Protein AF-A0A7F8QPF3-F1 (afdb_monomer)

InterPro domains:
  IPR002474 Carbamoyl-phosphate synthase small subunit, N-terminal domain [PF00988] (12-116)
  IPR002474 Carbamoyl-phosphate synthase small subunit, N-terminal domain [SM01097] (1-117)
  IPR005479 Carbamoyl phosphate synthase, ATP-binding domain [PF02786] (479-596)
  IPR005479 Carbamoyl phosphate synthase, ATP-binding domain [PF02786] (826-1028)
  IPR005479 Carbamoyl phosphate synthase, ATP-binding domain [PS00866] (515-529)
  IPR005479 Carbamoyl phosphate synthase, ATP-binding domain [PS00866] (862-876)
  IPR005479 Carbamoyl phosphate synthase, ATP-binding domain [PS00867] (991-998)
  IPR005480 Carbamoyl-phosphate synthetase, large subunit oligomerisation domain [SM01096] (619-700)
  IPR005483 Carbamoyl phosphate synthase, CPSase domain [PR00098] (367-381)
  IPR005483 Carbamoyl phosphate synthase, CPSase domain [PR00098] (396-406)
  IPR005483 Carbamoyl phosphate synthase, CPSase domain [PR00098] (519-531)
  IPR005483 Carbamoyl phosphate synthase, CPSase domain [PR00098] (553-572)
  IPR005483 Carbamoyl phosphate synthase, CPSase domain [PR00098] (588-605)
  IPR006274 Carbamoyl-phosphate synthase, small subunit [TIGR01368] (13-333)
  IPR011607 Methylglyoxal synthase-like domain [PF02142] (1113-1203)
  IPR011607 Methylglyoxal synthase-like domain [PS51855] (1093-1238)
  IPR011607 Methylglyoxal synthase-like domain [SM00851] (1111-1203)
  IPR011761 ATP-grasp fold [PS50975] (484-670)
  IPR011761 ATP-grasp fold [PS50975] (831-1022)
  IPR013815 ATP-grasp fold, subdomain 1 [G3DSA:3.30.1490.20] (492-559)

Solvent-accessible surface area (backbone atoms only — not comparable to full-atom values): 65442 Å² total; per-residue (Å²): 122,80,68,68,74,61,66,82,52,54,67,54,55,65,21,51,40,11,31,41,36,35,53,71,34,71,47,70,38,78,64,53,73,40,33,50,37,27,27,56,59,85,80,45,58,41,99,71,71,42,48,60,74,39,20,37,98,49,79,24,40,55,22,42,40,24,33,37,67,41,81,69,54,55,30,92,65,38,71,48,41,39,70,56,52,32,58,76,71,70,36,54,69,53,60,74,43,44,38,57,61,51,37,55,65,43,43,76,56,48,72,77,82,79,82,91,71,54,92,97,50,88,77,82,86,73,73,56,62,82,42,58,41,29,68,72,59,17,51,88,56,78,44,75,34,44,80,88,36,86,37,39,28,39,32,37,21,27,19,52,47,45,50,52,56,52,56,43,35,75,72,38,21,18,34,38,37,30,23,46,71,58,85,62,77,82,57,90,56,47,30,42,36,29,30,23,32,24,54,50,67,84,65,45,52,66,33,31,53,46,52,24,54,45,72,77,41,93,70,70,58,23,34,45,18,29,24,46,17,22,45,38,51,38,46,33,67,62,26,50,73,47,75,32,44,59,55,55,70,44,51,73,46,45,33,30,32,70,87,75,70,45,56,44,50,28,14,33,61,42,50,61,42,40,50,82,68,60,40,90,64,45,43,76,39,24,29,29,69,86,80,65,46,48,31,19,35,30,35,73,62,48,37,36,37,22,26,42,40,41,47,57,34,64,48,52,46,71,78,43,42,63,57,57,57,29,52,53,47,43,46,74,70,40,92,83,44,33,60,80,80,53,50,88,73,76,91,43,72,63,70,85,81,89,65,60,29,35,38,36,33,32,48,37,34,27,31,83,75,44,56,48,53,27,39,37,47,39,18,50,52,32,30,56,34,47,77,70,71,28,42,37,36,34,38,36,15,20,48,34,40,60,42,71,39,96,72,67,68,39,27,46,81,40,69,34,37,43,36,79,37,56,69,51,50,51,53,48,44,70,73,68,61,33,41,25,34,40,31,86,36,1,52,63,50,17,34,55,28,47,48,51,31,51,75,71,41,50,33,68,75,65,57,36,39,70,57,80,80,47,64,68,58,49,49,32,67,35,34,58,52,49,32,51,53,57,36,51,77,74,70,51,88,75,70,64,64,41,62,31,73,46,67,70,52,44,52,53,45,41,69,73,68,40,72,44,25,29,36,38,39,27,79,59,62,69,63,51,54,37,50,79,18,72,46,71,69,50,40,52,56,42,44,58,43,22,56,43,79,24,74,38,36,31,43,27,48,58,61,67,31,35,78,40,75,48,73,44,72,50,71,55,64,52,67,37,70,48,77,81,46,57,41,34,43,72,61,30,32,86,62,60,77,96,80,50,63,72,39,85,62,88,83,48,68,85,40,60,90,68,59,58,50,70,64,37,48,52,48,48,50,51,50,53,45,52,54,55,33,70,74,35,56,74,90,66,70,48,71,66,61,54,50,54,40,41,54,75,66,55,49,46,57,61,52,6,65,50,42,76,46,52,42,69,58,36,46,50,56,37,51,74,70,68,57,67,68,26,48,40,67,67,51,95,48,75,46,72,51,87,62,94,65,44,32,32,38,76,36,49,79,52,85,61,59,72,70,85,59,83,73,35,21,42,31,39,36,34,48,47,68,72,48,67,77,44,48,58,29,23,39,32,34,29,38,40,33,44,47,43,38,47,77,71,73,43,50,33,32,35,41,32,60,34,91,41,39,59,60,70,35,50,88,64,45,65,30,27,31,61,34,68,94,42,74,70,51,46,51,54,50,41,62,65,35,51,42,73,26,35,40,31,45,34,3,44,65,64,35,46,72,39,36,52,65,42,46,77,69,73,47,52,70,45,37,45,51,41,72,35,46,53,43,44,67,36,64,68,55,32,49,54,52,30,58,74,70,71,40,53,54,60,62,67,48,78,31,90,46,70,65,56,46,53,53,50,41,68,74,72,38,71,37,30,32,39,34,60,66,98,64,72,49,33,64,77,25,42,81,30,72,48,73,69,50,44,56,55,52,51,60,54,41,47,72,76,38,82,90,54,57,38,34,38,32,50,51,62,81,87,16,39,30,35,41,37,45,35,23,21,51,84,11,39,58,46,33,50,48,57,31,25,39,59,43,51,51,64,50,19,77,67,52,35,32,37,28,38,54,60,85,84,75,42,69,69,26,51,53,50,52,55,51,44,52,45,52,51,25,44,77,47,44,24,16,19,38,26,30,41,36,31,40,37,48,76,65,48,57,24,48,74,53,57,44,79,20,49,52,74,56,50,40,49,53,16,66,72,71,73,46,61,56,42,44,54,16,45,34,42,30,74,69,50,91,75,82,59,83,89,35,24,18,87,91,52,66,76,70,68,83,78,39,23,39,26,36,33,47,15,68,41,60,76,76,43,74,92,53,70,81,64,89,36,40,34,49,71,27,53,31,38,24,27,17,42,18,76,37,65,45,58,4,47,53,44,21,43,41,31,63,68,44,60,85,66,87,50,15,38,35,47,44,69,35,80,87,47,49,85,75,42,49,66,50,53,45,51,40,42,74,76,65,41,46,38,30,15,42,50,79,53,10,53,52,33,42,74,68,77,34,76,40,45,51,28,40,53,77,90,46,63,79,77,49,84,89,41,48,52,58,70,56,35,40,73,75,59,53,34,40,33,38,38,44,37,78,55,97,85,44,84,59,54,67,47,52,44,51,53,49,41,49,30,47,48,51,67,33,36,75,43,58,48,69,51,55,48,45,51,48,51,56,17,53,73,74,44,82,72,78,81,87,64,26,60,62,61,61,51,53,62,55,55,68,73,75,108

Sequence (1238 aa):
MSQFKLKAESDPYPEALTDPAYKGQILTMANPIIGNGGAPDTAALDELGLSKYLESDGIKVAGLLVLNYSNDYHHWLATKSLGQWLQEEKVPAIYGVDTRMLTKIIRDKGTMLGKIEFEGQSVGFMDPNKQNLIAEVSTKDVKVYGKGNPTKVVAVDCGIKNNVIRLLVKRGAEVHLVPWNHDFTKMEYDGLLIAGGPGNPALAQPLIQNVKKVLESDRKEPLFGISTGNLITGLAAGAKTYKMSMPNRGQNQPVLNITNRQAFITAQNHGYALDSTLPAGWKPLFVNVNDQTNEGIMHESKPFFGVQFHPEVSPGPTDTEYLFDSFFSLIKKGKGTTITSVLPKPALVASRVEVSKVLILGSGGLSIGQAGEFDYSGSQAVKAMKEENVKTVLMNPNIASVQTNEVGLKQADTVYFLPITPQFVTEVIKAERPDGLILGMGGQTALNCGVELFKRGVLKEYGVKVLGTSVESIMATEDRQLFSDKLNEINEKIAPSFAVESIEDALKAADTIGYPVMIRSAYALGGLGSGICPTKEILLDLSTKAFAMTNQILVERSVTGWKEIEYEVVRDADDNCVTVCNMENVDAMGVHTGDLNMLKIENKESSVFLKFNSSLVLIVSVLNLNLSFSLNPSESITEETLKKSKEIGFSDKQISKCLGLTEAQTRELRLKKNIHPWVKQIDTLAAEYPSVTNYLYVTYNGQEHDINFDDHGMMVLGCGPYHIGSSVEFDWCAVSSIRTLRQLGKKTVVVNCNPETVSTDFDECDKLYFEELSLERILDIYHQEACGGCIISVGGQIPNNLAVPLYKNGVKIMGTSPLQIDRAEDRSIFSAVLDELKVAQAPWKAVNTLNEALEFAKSVGYPCLLRPSYVLSGSAMNVVFSEDEMKKFLEEATRVSQEHPVVLTKFIEGAREVEMDAVGKDGRVISHAMSEHVEDAGVHSGDATLMLPTQTISQGAIEKVKDATRKIAKAFAISGPFNVQFLVKGNDVLVIECNLRASRSFPFVSKTLGVDFIDVATKVMIGESIDEKPLPTLDHPIIPADYVAIKAPMFSWPRLRDADPILRCEMASTGEVACFGEGIHTAFLKAMLSTGFKIPQKGILIGIQQSFRPRFLGVAEQLHNEGFKLFATEATSDWLNANNVPATPVAWPSQEGQNPSLSSIRKLIRDGSIDLVINLPNNNTKFVHDNYVIRRTAVDSGIALLTNFQVTKLFAEAVQKSRNVDSKSLFHYRQFSAGKMA

Nearest PDB structures (foldseek):
  5dou-assembly2_D  TM=9.683E-01  e=0.000E+00  Homo sapiens
  5dou-assembly1_B  TM=9.640E-01  e=0.000E+00  Homo sapiens
  5dou-assembly1_A  TM=9.612E-01  e=0.000E+00  Homo sapiens
  5dou-assembly2_C  TM=9.601E-01  e=0.000E+00  Homo sapiens
  6w2j-assembly2_B  TM=8.922E-01  e=0.000E+00  Homo sapiens

Structure (mmCIF, N/CA/C/O backbone):
data_AF-A0A7F8QPF3-F1
#
_entry.id   AF-A0A7F8QPF3-F1
#
loop_
_atom_site.group_PDB
_atom_site.id
_atom_site.type_symbol
_atom_site.label_atom_id
_atom_site.label_alt_id
_atom_site.label_comp_id
_atom_site.label_asym_id
_atom_site.label_entity_id
_atom_site.label_seq_id
_atom_site.pdbx_PDB_ins_code
_atom_site.Cartn_x
_atom_site.Cartn_y
_atom_site.Cartn_z
_atom_site.occupancy
_atom_site.B_iso_or_equiv
_atom_site.auth_seq_id
_atom_site.auth_comp_id
_atom_site.auth_asym_id
_atom_site.auth_atom_id
_atom_site.pdbx_PDB_model_num
ATOM 1 N N . MET A 1 1 ? -12.556 23.709 21.201 1.00 22.86 1 MET A N 1
ATOM 2 C CA . MET A 1 1 ? -11.641 22.998 20.279 1.00 22.86 1 MET A CA 1
ATOM 3 C C . MET A 1 1 ? -10.213 22.795 20.815 1.00 22.86 1 MET A C 1
ATOM 5 O O . MET A 1 1 ? -9.465 22.060 20.193 1.00 22.86 1 MET A O 1
ATOM 9 N N . SER A 1 2 ? -9.812 23.329 21.981 1.00 19.78 2 SER A N 1
ATOM 10 C CA . SER A 1 2 ? -8.481 23.063 22.579 1.00 19.78 2 SER A CA 1
ATOM 11 C C . SER A 1 2 ? -8.287 21.643 23.144 1.00 19.78 2 SER A C 1
ATOM 13 O O . SER A 1 2 ? -7.151 21.237 23.346 1.00 19.78 2 SER A O 1
ATOM 15 N N . GLN A 1 3 ? -9.364 20.877 23.368 1.00 22.91 3 GLN A N 1
ATOM 16 C CA . GLN A 1 3 ? -9.311 19.501 23.900 1.00 22.91 3 GLN A CA 1
ATOM 17 C C . GLN A 1 3 ? -9.102 18.411 22.834 1.00 22.91 3 GLN A C 1
ATOM 19 O O . GLN A 1 3 ? -8.643 17.330 23.183 1.00 22.91 3 GLN A O 1
ATOM 24 N N . PHE A 1 4 ? -9.380 18.688 21.552 1.00 26.14 4 PHE A N 1
ATOM 25 C CA . PHE A 1 4 ? -9.138 17.729 20.459 1.00 26.14 4 PHE A CA 1
ATOM 26 C C . PHE A 1 4 ? -7.634 17.482 20.244 1.00 26.14 4 PHE A C 1
ATOM 28 O O . PHE A 1 4 ? -7.228 16.416 19.805 1.00 26.14 4 PHE A O 1
ATOM 35 N N . LYS A 1 5 ? -6.802 18.458 20.634 1.00 27.95 5 LYS A N 1
ATOM 36 C CA . LYS A 1 5 ? -5.346 18.438 20.458 1.00 27.95 5 LYS A CA 1
ATOM 37 C C . LYS A 1 5 ? -4.576 17.614 21.487 1.00 27.95 5 LYS A C 1
ATOM 39 O O . LYS A 1 5 ? -3.391 17.452 21.312 1.00 27.95 5 LYS A O 1
ATOM 44 N N . LEU A 1 6 ? -5.201 17.150 22.569 1.00 28.70 6 LEU A N 1
ATOM 45 C CA . LEU A 1 6 ? -4.467 16.486 23.660 1.00 28.70 6 LEU A CA 1
ATOM 46 C C . LEU A 1 6 ? -4.716 14.979 23.747 1.00 28.70 6 LEU A C 1
ATOM 48 O O . LEU A 1 6 ? -3.870 14.265 24.265 1.00 28.70 6 LEU A O 1
ATOM 52 N N . LYS A 1 7 ? -5.867 14.495 23.259 1.00 31.45 7 LYS A N 1
ATOM 53 C CA . LYS A 1 7 ? -6.296 13.093 23.428 1.00 31.45 7 LYS A CA 1
ATOM 54 C C . LYS A 1 7 ? -6.011 12.196 22.229 1.00 31.45 7 LYS A C 1
ATOM 56 O O . LYS A 1 7 ? -5.915 10.991 22.397 1.00 31.45 7 LYS A O 1
ATOM 61 N N . ALA A 1 8 ? -5.846 12.774 21.041 1.00 31.52 8 ALA A N 1
ATOM 62 C CA . ALA A 1 8 ? -5.386 12.030 19.873 1.00 31.52 8 ALA A CA 1
ATOM 63 C C . ALA A 1 8 ? -3.867 11.785 19.908 1.00 31.52 8 ALA A C 1
ATOM 65 O O . ALA A 1 8 ? -3.346 11.188 18.981 1.00 31.52 8 ALA A O 1
ATOM 66 N N . GLU A 1 9 ? -3.133 12.281 20.913 1.00 38.81 9 GLU A N 1
ATOM 67 C CA . GLU A 1 9 ? -1.663 12.302 20.927 1.00 38.81 9 GLU A CA 1
ATOM 68 C C . GLU A 1 9 ? -1.019 11.314 21.922 1.00 38.81 9 GLU A C 1
ATOM 70 O O . GLU A 1 9 ? 0.187 11.107 21.840 1.00 38.81 9 GLU A O 1
ATOM 75 N N . SER A 1 10 ? -1.782 10.645 22.800 1.00 45.41 10 SER A N 1
ATOM 76 C CA . SER A 1 10 ? -1.262 9.682 23.787 1.00 45.41 10 SER A CA 1
ATOM 77 C C . SER A 1 10 ? -1.654 8.232 23.487 1.00 45.41 10 SER A C 1
ATOM 79 O O . SER A 1 10 ? -2.762 7.946 23.043 1.00 45.41 10 SER A O 1
ATOM 81 N N . ASP A 1 11 ? -0.736 7.308 23.780 1.00 60.25 11 ASP A N 1
ATOM 82 C CA . ASP A 1 11 ? -0.966 5.859 23.775 1.00 60.25 11 ASP A CA 1
ATOM 83 C C . ASP A 1 11 ? -2.176 5.558 24.697 1.00 60.25 11 ASP A C 1
ATOM 85 O O . ASP A 1 11 ? -2.124 5.942 25.864 1.00 60.25 11 ASP A O 1
ATOM 89 N N . PRO A 1 12 ? -3.281 4.937 24.234 1.00 77.56 12 PRO A N 1
ATOM 90 C CA . PRO A 1 12 ? -4.592 5.000 24.908 1.00 77.56 12 PRO A CA 1
ATOM 91 C C . PRO A 1 12 ? -4.709 4.156 26.190 1.00 77.56 12 PRO A C 1
ATOM 93 O O . PRO A 1 12 ? -5.790 4.042 26.779 1.00 77.56 12 PRO A O 1
ATOM 96 N N . TYR A 1 13 ? -3.628 3.486 26.605 1.00 91.12 13 TYR A N 1
ATOM 97 C CA . TYR A 1 13 ? -3.664 2.566 27.737 1.00 91.12 13 TYR A CA 1
ATOM 98 C C . TYR A 1 13 ? -3.881 3.239 29.107 1.00 91.12 13 TYR A C 1
ATOM 100 O O . TYR A 1 13 ? -4.554 2.606 29.918 1.00 91.12 13 TYR A O 1
ATOM 108 N N . PRO A 1 14 ? -3.397 4.459 29.438 1.00 95.25 14 PRO A N 1
ATOM 109 C CA . PRO A 1 14 ? -3.640 5.049 30.756 1.00 95.25 14 PRO A CA 1
ATOM 110 C C . PRO A 1 14 ? -5.131 5.256 31.042 1.00 95.25 14 PRO A C 1
ATOM 112 O O . PRO A 1 14 ? -5.623 4.895 32.114 1.00 95.25 14 PRO A O 1
ATOM 115 N N . GLU A 1 15 ? -5.875 5.771 30.067 1.00 95.69 15 GLU A N 1
ATOM 116 C CA . GLU A 1 15 ? -7.322 5.927 30.151 1.00 95.69 15 GLU A CA 1
ATOM 117 C C . GLU A 1 15 ? -8.017 4.562 30.213 1.00 95.69 15 GLU A C 1
ATOM 119 O O . GLU A 1 15 ? -8.868 4.348 31.075 1.00 95.69 15 GLU A O 1
ATOM 124 N N . ALA A 1 16 ? -7.605 3.597 29.380 1.00 95.38 16 ALA A N 1
ATOM 125 C CA . ALA A 1 16 ? -8.190 2.254 29.381 1.00 95.38 16 ALA A CA 1
ATOM 126 C C . ALA A 1 16 ? -8.006 1.520 30.722 1.00 95.38 16 ALA A C 1
ATOM 128 O O . ALA A 1 16 ? -8.950 0.927 31.239 1.00 95.38 16 ALA A O 1
ATOM 129 N N . LEU A 1 17 ? -6.811 1.571 31.320 1.00 97.88 17 LEU A N 1
ATOM 130 C CA . LEU A 1 17 ? -6.507 0.898 32.591 1.00 97.88 17 LEU A CA 1
ATOM 131 C C . LEU A 1 17 ? -7.283 1.485 33.776 1.00 97.88 17 LEU A C 1
ATOM 133 O O . LEU A 1 17 ? -7.451 0.813 34.798 1.00 97.88 17 LEU A O 1
ATOM 137 N N . THR A 1 18 ? -7.754 2.725 33.644 1.00 98.31 18 THR A N 1
ATOM 138 C CA . THR A 1 18 ? -8.523 3.433 34.673 1.00 98.31 18 THR A CA 1
ATOM 139 C C . THR A 1 18 ? -10.030 3.391 34.429 1.00 98.31 18 THR A C 1
ATOM 141 O O . THR A 1 18 ? -10.779 3.962 35.221 1.00 98.31 18 THR A O 1
ATOM 144 N N . ASP A 1 19 ? -10.493 2.659 33.412 1.00 98.44 19 ASP A N 1
ATOM 145 C CA . ASP A 1 19 ? -11.912 2.402 33.169 1.00 98.44 19 ASP A CA 1
ATOM 146 C C . ASP A 1 19 ? -12.504 1.483 34.264 1.00 98.44 19 ASP A C 1
ATOM 148 O O . ASP A 1 19 ? -12.090 0.321 34.399 1.00 98.44 19 ASP A O 1
ATOM 152 N N . PRO A 1 20 ? -13.503 1.949 35.043 1.00 98.50 20 PRO A N 1
ATOM 153 C CA . PRO A 1 20 ? -14.168 1.138 36.062 1.00 98.50 20 PRO A CA 1
ATOM 154 C C . PRO A 1 20 ? -14.768 -0.176 35.544 1.00 98.50 20 PRO A C 1
ATOM 156 O O . PRO A 1 20 ? -14.918 -1.114 36.331 1.00 98.50 20 PRO A O 1
ATOM 159 N N . ALA A 1 21 ? -15.086 -0.282 34.249 1.00 97.81 21 ALA A N 1
ATOM 160 C CA . ALA A 1 21 ? -15.623 -1.496 33.633 1.00 97.81 21 ALA A CA 1
ATOM 161 C C . ALA A 1 21 ? -14.702 -2.721 33.760 1.00 97.81 21 ALA A C 1
ATOM 163 O O . ALA A 1 21 ? -15.180 -3.862 33.769 1.00 97.81 21 ALA A O 1
ATOM 164 N N . TYR A 1 22 ? -13.394 -2.505 33.934 1.00 98.38 22 TYR A N 1
ATOM 165 C CA . TYR A 1 22 ? -12.416 -3.576 34.120 1.00 98.38 22 TYR A CA 1
ATOM 166 C C . TYR A 1 22 ? -12.285 -4.089 35.557 1.00 98.38 22 TYR A C 1
ATOM 168 O O . TYR A 1 22 ? -11.453 -4.964 35.814 1.00 98.38 22 TYR A O 1
ATOM 176 N N . LYS A 1 23 ? -13.097 -3.607 36.507 1.00 98.31 23 LYS A N 1
ATOM 177 C CA . LYS A 1 23 ? -13.033 -4.072 37.898 1.00 98.31 23 LYS A CA 1
ATOM 178 C C . LYS A 1 23 ? -13.084 -5.605 37.977 1.00 98.31 23 LYS A C 1
ATOM 180 O O . LYS A 1 23 ? -14.018 -6.240 37.490 1.00 98.31 23 LYS A O 1
ATOM 185 N N . GLY A 1 24 ? -12.064 -6.193 38.605 1.00 97.06 24 GLY A N 1
ATOM 186 C CA . GLY A 1 24 ? -11.938 -7.643 38.797 1.00 97.06 24 GLY A CA 1
ATOM 187 C C . GLY A 1 24 ? -11.450 -8.428 37.572 1.00 97.06 24 GLY A C 1
ATOM 188 O O . GLY A 1 24 ? -11.395 -9.652 37.636 1.00 97.06 24 GLY A O 1
ATOM 189 N N . GLN A 1 25 ? -11.098 -7.766 36.468 1.00 98.31 25 GLN A N 1
ATOM 190 C CA . GLN A 1 25 ? -10.700 -8.412 35.214 1.00 98.31 25 GLN A CA 1
ATOM 191 C C . GLN A 1 25 ? -9.191 -8.294 34.978 1.00 98.31 25 GLN A C 1
ATOM 193 O O . GLN A 1 25 ? -8.582 -7.276 35.303 1.00 98.31 25 GLN A O 1
ATOM 198 N N . ILE A 1 26 ? -8.597 -9.328 34.383 1.00 98.56 26 ILE A N 1
ATOM 199 C CA . ILE A 1 26 ? -7.229 -9.282 33.855 1.00 98.56 26 ILE A CA 1
ATOM 200 C C . ILE A 1 26 ? -7.329 -8.861 32.389 1.00 98.56 26 ILE A C 1
ATOM 202 O O . ILE A 1 26 ? -7.952 -9.560 31.589 1.00 98.56 26 ILE A O 1
ATOM 206 N N . LEU A 1 27 ? -6.756 -7.709 32.050 1.00 98.31 27 LEU A N 1
ATOM 207 C CA . LEU A 1 27 ? -6.832 -7.145 30.708 1.00 98.31 27 LEU A CA 1
ATOM 208 C C . LEU A 1 27 ? -5.734 -7.727 29.817 1.00 98.31 27 LEU A C 1
ATOM 210 O O . LEU A 1 27 ? -4.558 -7.682 30.169 1.00 98.31 27 LEU A O 1
ATOM 214 N N . THR A 1 28 ? -6.123 -8.240 28.651 1.00 98.31 28 THR A N 1
ATOM 215 C CA . THR A 1 28 ? -5.197 -8.643 27.584 1.00 98.31 28 THR A CA 1
ATOM 216 C C . THR A 1 28 ? -5.176 -7.556 26.520 1.00 98.31 28 THR A C 1
ATOM 218 O O . THR A 1 28 ? -6.223 -7.229 25.966 1.00 98.31 28 THR A O 1
ATOM 221 N N . MET A 1 29 ? -4.005 -6.981 26.250 1.00 96.44 29 MET A N 1
ATOM 222 C CA . MET A 1 29 ? -3.869 -5.913 25.258 1.00 96.44 29 MET A CA 1
ATOM 223 C C . MET A 1 29 ? -3.704 -6.490 23.851 1.00 96.44 29 MET A C 1
ATOM 225 O O . MET A 1 29 ? -2.824 -7.318 23.611 1.00 96.44 29 MET A O 1
ATOM 229 N N . ALA A 1 30 ? -4.526 -6.012 22.915 1.00 91.12 30 ALA A N 1
ATOM 230 C CA . ALA A 1 30 ? -4.392 -6.335 21.495 1.00 91.12 30 ALA A CA 1
ATOM 231 C C . ALA A 1 30 ? -3.168 -5.650 20.863 1.00 91.12 30 ALA A C 1
ATOM 233 O O . ALA A 1 30 ? -2.473 -6.267 20.059 1.00 91.12 30 ALA A O 1
ATOM 234 N N . ASN A 1 31 ? -2.873 -4.398 21.248 1.00 87.25 31 ASN A N 1
ATOM 235 C CA . ASN A 1 31 ? -1.661 -3.708 20.804 1.00 87.25 31 ASN A CA 1
ATOM 236 C C . ASN A 1 31 ? -0.421 -4.453 21.351 1.00 87.25 31 ASN A C 1
ATOM 238 O O . ASN A 1 31 ? -0.292 -4.591 22.574 1.00 87.25 31 ASN A O 1
ATOM 242 N N . PRO A 1 32 ? 0.483 -4.939 20.478 1.00 84.94 32 PRO A N 1
ATOM 243 C CA . PRO A 1 32 ? 1.637 -5.723 20.897 1.00 84.94 32 PRO A CA 1
ATOM 244 C C . PRO A 1 32 ? 2.724 -4.915 21.619 1.00 84.94 32 PRO A C 1
ATOM 246 O O . PRO A 1 32 ? 3.585 -5.529 22.245 1.00 84.94 32 PRO A O 1
ATOM 249 N N . ILE A 1 33 ? 2.724 -3.579 21.539 1.00 85.75 33 ILE A N 1
ATOM 250 C CA . ILE A 1 33 ? 3.775 -2.718 22.106 1.00 85.75 33 ILE A CA 1
ATOM 251 C C . ILE A 1 33 ? 3.137 -1.727 23.080 1.00 85.75 33 ILE A C 1
ATOM 253 O O . ILE A 1 33 ? 2.491 -0.772 22.658 1.00 85.75 33 ILE A O 1
ATOM 257 N N . ILE A 1 34 ? 3.335 -1.939 24.382 1.00 90.38 34 ILE A N 1
ATOM 258 C CA . ILE A 1 34 ? 2.698 -1.150 25.446 1.00 90.38 34 ILE A CA 1
ATOM 259 C C . ILE A 1 34 ? 3.744 -0.436 26.307 1.00 90.38 34 ILE A C 1
ATOM 261 O O . ILE A 1 34 ? 4.764 -1.017 26.674 1.00 90.38 34 ILE A O 1
ATOM 265 N N . GLY A 1 35 ? 3.451 0.807 26.700 1.00 87.56 35 GLY A N 1
ATOM 266 C CA . GLY A 1 35 ? 4.273 1.589 27.632 1.00 87.56 35 GLY A CA 1
ATOM 267 C C . GLY A 1 35 ? 5.031 2.757 26.998 1.00 87.56 35 GLY A C 1
ATOM 268 O O . GLY A 1 35 ? 5.761 3.446 27.707 1.00 87.56 35 GLY A O 1
ATOM 269 N N . ASN A 1 36 ? 4.861 3.008 25.697 1.00 81.62 36 ASN A N 1
ATOM 270 C CA . ASN A 1 36 ? 5.682 3.965 24.946 1.00 81.62 36 ASN A CA 1
ATOM 271 C C . ASN A 1 36 ? 5.543 5.400 25.475 1.00 81.62 36 ASN A C 1
ATOM 273 O O . ASN A 1 36 ? 6.523 6.144 25.516 1.00 81.62 36 ASN A O 1
ATOM 277 N N . GLY A 1 37 ? 4.344 5.773 25.935 1.00 84.44 37 GLY A N 1
ATOM 278 C CA . GLY A 1 37 ? 4.060 7.079 26.535 1.00 84.44 37 GLY A CA 1
ATOM 279 C C . GLY A 1 37 ? 4.329 7.187 28.041 1.00 84.44 37 GLY A C 1
ATOM 280 O O . GLY A 1 37 ? 4.071 8.238 28.623 1.00 84.44 37 GLY A O 1
ATOM 281 N N . GLY A 1 38 ? 4.815 6.130 28.699 1.00 90.69 38 GLY A N 1
ATOM 282 C CA . GLY A 1 38 ? 4.968 6.092 30.156 1.00 90.69 38 GLY A CA 1
ATOM 283 C C . GLY A 1 38 ? 3.624 6.229 30.884 1.00 90.69 38 GLY A C 1
ATOM 284 O O . GLY A 1 38 ? 2.595 5.754 30.414 1.00 90.69 38 GLY A O 1
ATOM 285 N N . ALA A 1 39 ? 3.605 6.863 32.047 1.00 95.00 39 ALA A N 1
ATOM 286 C CA . ALA A 1 39 ? 2.382 7.240 32.746 1.00 95.00 39 ALA A CA 1
ATOM 287 C C . ALA A 1 39 ? 2.324 8.771 32.887 1.00 95.00 39 ALA A C 1
ATOM 289 O O . ALA A 1 39 ? 3.355 9.383 33.205 1.00 95.00 39 ALA A O 1
ATOM 290 N N . PRO A 1 40 ? 1.152 9.403 32.676 1.00 94.88 40 PRO A N 1
ATOM 291 C CA . PRO A 1 40 ? 0.990 10.839 32.887 1.00 94.88 40 PRO A CA 1
ATOM 292 C C . PRO A 1 40 ? 1.115 11.194 34.378 1.00 94.88 40 PRO A C 1
ATOM 294 O O . PRO A 1 40 ? 1.396 10.337 35.216 1.00 94.88 40 PRO A O 1
ATOM 297 N N . ASP A 1 41 ? 0.913 12.460 34.744 1.00 96.31 41 ASP A N 1
ATOM 298 C CA . ASP A 1 41 ? 0.771 12.821 36.158 1.00 96.31 41 ASP A CA 1
ATOM 299 C C . ASP A 1 41 ? -0.521 12.214 36.731 1.00 96.31 41 ASP A C 1
ATOM 301 O O . ASP A 1 41 ? -1.627 12.705 36.498 1.00 96.31 41 ASP A O 1
ATOM 305 N N . THR A 1 42 ? -0.375 11.125 37.483 1.00 96.69 42 THR A N 1
ATOM 306 C CA . THR A 1 42 ? -1.494 10.347 38.028 1.00 96.69 42 THR A CA 1
ATOM 307 C C . THR A 1 42 ? -2.157 11.008 39.238 1.00 96.69 42 THR A C 1
ATOM 309 O O . THR A 1 42 ? -3.225 10.565 39.652 1.00 96.69 42 THR A O 1
ATOM 312 N N . ALA A 1 43 ? -1.541 12.045 39.816 1.00 96.31 43 ALA A N 1
ATOM 313 C CA . ALA A 1 43 ? -2.052 12.759 40.985 1.00 96.31 43 ALA A CA 1
ATOM 314 C C . ALA A 1 43 ? -2.695 14.109 40.627 1.00 96.31 43 ALA A C 1
ATOM 316 O O . ALA A 1 43 ? -3.442 14.666 41.434 1.00 96.31 43 ALA A O 1
ATOM 317 N N . ALA A 1 44 ? -2.419 14.644 39.433 1.00 96.31 44 ALA A N 1
ATOM 318 C CA . ALA A 1 44 ? -2.989 15.904 38.976 1.00 96.31 44 ALA A CA 1
ATOM 319 C C . ALA A 1 44 ? -4.523 15.854 38.925 1.00 96.31 44 ALA A C 1
ATOM 321 O O . ALA A 1 44 ? -5.119 14.961 38.317 1.00 96.31 44 ALA A O 1
ATOM 322 N N . LEU A 1 45 ? -5.152 16.878 39.503 1.00 97.56 45 LEU A N 1
ATOM 323 C CA . LEU A 1 45 ? -6.590 17.109 39.413 1.00 97.56 45 LEU A CA 1
ATOM 324 C C . LEU A 1 45 ? -6.892 18.268 38.455 1.00 97.56 45 LEU A C 1
ATOM 326 O O . LEU A 1 45 ? -6.091 19.197 38.315 1.00 97.56 45 LEU A O 1
ATOM 330 N N . ASP A 1 46 ? -8.037 18.201 37.782 1.00 96.62 46 ASP A N 1
ATOM 331 C CA . ASP A 1 46 ? -8.593 19.309 37.006 1.00 96.62 46 ASP A CA 1
ATOM 332 C C . ASP A 1 46 ? -9.369 20.298 37.899 1.00 96.62 46 ASP A C 1
ATOM 334 O O . ASP A 1 46 ? -9.471 20.138 39.118 1.00 96.62 46 ASP A O 1
ATOM 338 N N . GLU A 1 47 ? -9.917 21.353 37.298 1.00 95.38 47 GLU A N 1
ATOM 339 C CA . GLU A 1 47 ? -10.690 22.385 37.995 1.00 95.38 47 GLU A CA 1
ATOM 340 C C . GLU A 1 47 ? -11.970 21.866 38.673 1.00 95.38 47 GLU A C 1
ATOM 342 O O . GLU A 1 47 ? -12.538 22.555 39.523 1.00 95.38 47 GLU A O 1
ATOM 347 N N . LEU A 1 48 ? -12.427 20.660 38.321 1.00 95.69 48 LEU A N 1
ATOM 348 C CA . LEU A 1 48 ? -13.590 20.002 38.914 1.00 95.69 48 LEU A CA 1
ATOM 349 C C . LEU A 1 48 ? -13.198 19.080 40.078 1.00 95.69 48 LEU A C 1
ATOM 351 O O . LEU A 1 48 ? -14.076 18.520 40.735 1.00 95.69 48 LEU A O 1
ATOM 355 N N . GLY A 1 49 ? -11.899 18.915 40.345 1.00 96.38 49 GLY A N 1
ATOM 356 C CA . GLY A 1 49 ? -11.387 17.952 41.315 1.00 96.38 49 GLY A CA 1
ATOM 357 C C . GLY A 1 49 ? -11.441 16.504 40.819 1.00 96.38 49 GLY A C 1
ATOM 358 O O . GLY A 1 49 ? -11.373 15.586 41.636 1.00 96.38 49 GLY A O 1
ATOM 359 N N . LEU A 1 50 ? -11.596 16.282 39.509 1.00 97.69 50 LEU A N 1
ATOM 360 C CA . LEU A 1 50 ? -11.449 14.964 38.888 1.00 97.69 50 LEU A CA 1
ATOM 361 C C . LEU A 1 50 ? -9.982 14.735 38.527 1.00 97.69 50 LEU A C 1
ATOM 363 O O . LEU A 1 50 ? -9.227 15.694 38.378 1.00 97.69 50 LEU A O 1
ATOM 367 N N . SER A 1 51 ? -9.570 13.477 38.344 1.00 97.19 51 SER A N 1
ATOM 368 C CA . SER A 1 51 ? -8.241 13.210 37.783 1.00 97.19 51 SER A CA 1
ATOM 369 C C . SER A 1 51 ? -8.114 13.897 36.426 1.00 97.19 51 SER A C 1
ATOM 371 O O . SER A 1 51 ? -9.008 13.793 35.586 1.00 97.19 51 SER A O 1
ATOM 373 N N . LYS A 1 52 ? -7.013 14.614 36.207 1.00 95.38 52 LYS A N 1
ATOM 374 C CA . LYS A 1 52 ? -6.832 15.448 35.017 1.00 95.38 52 LYS A CA 1
ATOM 375 C C . LYS A 1 52 ? -6.647 14.624 33.742 1.00 95.38 52 LYS A C 1
ATOM 377 O O . LYS A 1 52 ? -7.157 15.010 32.693 1.00 95.38 52 LYS A O 1
ATOM 382 N N . TYR A 1 53 ? -5.931 13.504 33.843 1.00 95.19 53 TYR A N 1
ATOM 383 C CA . TYR A 1 53 ? -5.540 12.672 32.698 1.00 95.19 53 TYR A CA 1
ATOM 384 C C . TYR A 1 53 ? -6.129 11.256 32.735 1.00 95.19 53 TYR A C 1
ATOM 386 O O . TYR A 1 53 ? -5.939 10.506 31.788 1.00 95.19 53 TYR A O 1
ATOM 394 N N . LEU A 1 54 ? -6.828 10.877 33.811 1.00 96.62 54 LEU A N 1
ATOM 395 C CA . LEU A 1 54 ? -7.369 9.527 33.995 1.00 96.62 54 LEU A CA 1
ATOM 396 C C . LEU A 1 54 ? -8.901 9.531 34.011 1.00 96.62 54 LEU A C 1
ATOM 398 O O . LEU A 1 54 ? -9.547 10.568 34.211 1.00 96.62 54 LEU A O 1
ATOM 402 N N . GLU A 1 55 ? -9.493 8.350 33.845 1.00 97.81 55 GLU A N 1
ATOM 403 C CA . GLU A 1 55 ? -10.948 8.179 33.773 1.00 97.81 55 GLU A CA 1
ATOM 404 C C . GLU A 1 55 ? -11.598 7.723 35.081 1.00 97.81 55 GLU A C 1
ATOM 406 O O . GLU A 1 55 ? -12.822 7.739 35.196 1.00 97.81 55 GLU A O 1
ATOM 411 N N . SER A 1 56 ? -10.794 7.431 36.101 1.00 97.62 56 SER A N 1
ATOM 412 C CA . SER A 1 56 ? -11.237 7.293 37.488 1.00 97.62 56 SER A CA 1
ATOM 413 C C . SER A 1 56 ? -10.133 7.744 38.454 1.00 97.62 56 SER A C 1
ATOM 415 O O . SER A 1 56 ? -9.194 8.432 38.056 1.00 97.62 56 SER A O 1
ATOM 417 N N . ASP A 1 57 ? -10.261 7.412 39.736 1.00 94.69 57 ASP A N 1
ATOM 418 C CA . ASP A 1 57 ? -9.326 7.769 40.809 1.00 94.69 57 ASP A CA 1
ATOM 419 C C . ASP A 1 57 ? -8.047 6.909 40.866 1.00 94.69 57 ASP A C 1
ATOM 421 O O . ASP A 1 57 ? -7.183 7.172 41.695 1.00 94.69 57 ASP A O 1
ATOM 425 N N . GLY A 1 58 ? -7.910 5.900 40.001 1.00 95.69 58 GLY A N 1
ATOM 426 C CA . GLY A 1 58 ? -6.762 4.984 39.986 1.00 95.69 58 GLY A CA 1
ATOM 427 C C . GLY A 1 58 ? -6.958 3.820 39.016 1.00 95.69 58 GLY A C 1
ATOM 428 O O . GLY A 1 58 ? -7.982 3.755 38.329 1.00 95.69 58 GLY A O 1
ATOM 429 N N . ILE A 1 59 ? -6.017 2.877 38.971 1.00 98.50 59 ILE A N 1
ATOM 430 C CA . ILE A 1 59 ? -6.102 1.712 38.075 1.00 98.50 59 ILE A CA 1
ATOM 431 C C . ILE A 1 59 ? -7.254 0.792 38.511 1.00 98.50 59 ILE A C 1
ATOM 433 O O . ILE A 1 59 ? -7.539 0.620 39.699 1.00 98.50 59 ILE A O 1
ATOM 437 N N . LYS A 1 60 ? -7.975 0.228 37.536 1.00 98.44 60 LYS A N 1
ATOM 438 C CA . LYS A 1 60 ? -9.185 -0.580 37.764 1.00 98.44 60 LYS A CA 1
ATOM 439 C C . LYS A 1 60 ? -9.054 -2.035 37.331 1.00 98.44 60 LYS A C 1
ATOM 441 O O . LYS A 1 60 ? -9.775 -2.876 37.875 1.00 98.44 60 LYS A O 1
ATOM 446 N N . VAL A 1 61 ? -8.132 -2.345 36.419 1.00 98.25 61 VAL A N 1
ATOM 447 C CA . VAL A 1 61 ? -7.803 -3.734 36.067 1.00 98.25 61 VAL A CA 1
ATOM 448 C C . VAL A 1 61 ? -7.220 -4.472 37.280 1.00 98.25 61 VAL A C 1
ATOM 450 O O . VAL A 1 61 ? -6.505 -3.893 38.094 1.00 98.25 61 VAL A O 1
ATOM 453 N N . ALA A 1 62 ? -7.511 -5.766 37.400 1.00 98.25 62 ALA A N 1
ATOM 454 C CA . ALA A 1 62 ? -6.909 -6.637 38.413 1.00 98.25 62 ALA A CA 1
ATOM 455 C C . ALA A 1 62 ? -5.520 -7.152 37.998 1.00 98.25 62 ALA A C 1
ATOM 457 O O . ALA A 1 62 ? -4.757 -7.614 38.841 1.00 98.25 62 ALA A O 1
ATOM 458 N N . GLY A 1 63 ? -5.203 -7.084 36.705 1.00 98.25 63 GLY A N 1
ATOM 459 C CA . GLY A 1 63 ? -3.891 -7.395 36.157 1.00 98.25 63 GLY A CA 1
ATOM 460 C C . GLY A 1 63 ? -3.815 -7.086 34.664 1.00 98.25 63 GLY A C 1
ATOM 461 O O . GLY A 1 63 ? -4.846 -6.842 34.032 1.00 98.25 63 GLY A O 1
ATOM 462 N N . LEU A 1 64 ? -2.606 -7.099 34.106 1.00 98.56 64 LEU A N 1
ATOM 463 C CA . LEU A 1 64 ? -2.337 -6.718 32.717 1.00 98.56 64 LEU A CA 1
ATOM 464 C C . LEU A 1 64 ? -1.448 -7.747 31.998 1.00 98.56 64 LEU A C 1
ATOM 466 O O . LEU A 1 64 ? -0.423 -8.169 32.532 1.00 98.56 64 LEU A O 1
ATOM 470 N N . LEU A 1 65 ? -1.830 -8.120 30.776 1.00 98.62 65 LEU A N 1
ATOM 471 C CA . LEU A 1 65 ? -1.096 -9.029 29.893 1.00 98.62 65 LEU A CA 1
ATOM 472 C C . LEU A 1 65 ? -0.756 -8.313 28.582 1.00 98.62 65 LEU A C 1
ATOM 474 O O . LEU A 1 65 ? -1.656 -7.816 27.898 1.00 98.62 65 LEU A O 1
ATOM 478 N N . VAL A 1 66 ? 0.530 -8.273 28.228 1.00 96.31 66 VAL A N 1
ATOM 479 C CA . VAL A 1 66 ? 1.028 -7.620 27.003 1.00 96.31 66 VAL A CA 1
ATOM 480 C C . VAL A 1 66 ? 2.051 -8.499 26.277 1.00 96.31 66 VAL A C 1
ATOM 482 O O . VAL A 1 66 ? 2.663 -9.375 26.884 1.00 96.31 66 VAL A O 1
ATOM 485 N N . LEU A 1 67 ? 2.268 -8.266 24.979 1.00 94.19 67 LEU A N 1
ATOM 486 C CA . LEU A 1 67 ? 3.313 -8.972 24.228 1.00 94.19 67 LEU A CA 1
ATOM 487 C C . LEU A 1 67 ? 4.692 -8.369 24.523 1.00 94.19 67 LEU A C 1
ATOM 489 O O . LEU A 1 67 ? 5.570 -9.062 25.025 1.00 94.19 67 LEU A O 1
ATOM 493 N N . ASN A 1 68 ? 4.865 -7.069 24.286 1.00 88.44 68 ASN A N 1
ATOM 494 C CA . ASN A 1 68 ? 6.087 -6.331 24.591 1.00 88.44 68 ASN A CA 1
ATOM 495 C C . ASN A 1 68 ? 5.796 -5.126 25.490 1.00 88.44 68 ASN A C 1
ATOM 497 O O . ASN A 1 68 ? 4.809 -4.412 25.307 1.00 88.44 68 ASN A O 1
ATOM 501 N N . TYR A 1 69 ? 6.692 -4.905 26.453 1.00 92.00 69 TYR A N 1
ATOM 502 C CA . TYR A 1 69 ? 6.676 -3.754 27.347 1.00 92.00 69 TYR A CA 1
ATOM 503 C C . TYR A 1 69 ? 7.888 -2.856 27.083 1.00 92.00 69 TYR A C 1
ATOM 505 O O . TYR A 1 69 ? 9.031 -3.318 27.117 1.00 92.00 69 TYR A O 1
ATOM 513 N N . SER A 1 70 ? 7.629 -1.571 26.854 1.00 84.50 70 SER A N 1
ATOM 514 C CA . SER A 1 70 ? 8.654 -0.544 26.687 1.00 84.50 70 SER A CA 1
ATOM 515 C C . SER A 1 70 ? 9.116 -0.042 28.055 1.00 84.50 70 SER A C 1
ATOM 517 O O . SER A 1 70 ? 8.408 0.704 28.731 1.00 84.50 70 SER A O 1
ATOM 519 N N . ASN A 1 71 ? 10.306 -0.478 28.481 1.00 83.81 71 ASN A N 1
ATOM 520 C CA . ASN A 1 71 ? 10.916 -0.012 29.733 1.00 83.81 71 ASN A CA 1
ATOM 521 C C . ASN A 1 71 ? 11.254 1.484 29.670 1.00 83.81 71 ASN A C 1
ATOM 523 O O . ASN A 1 71 ? 11.017 2.217 30.632 1.00 83.81 71 ASN A O 1
ATOM 527 N N . ASP A 1 72 ? 11.777 1.913 28.524 1.00 81.38 72 ASP A N 1
ATOM 528 C CA . ASP A 1 72 ? 12.031 3.310 28.203 1.00 81.38 72 ASP A CA 1
ATOM 529 C C . ASP A 1 72 ? 10.799 3.909 27.523 1.00 81.38 72 ASP A C 1
ATOM 531 O O . ASP A 1 72 ? 10.209 3.306 26.625 1.00 81.38 72 ASP A O 1
ATOM 535 N N . TYR A 1 73 ? 10.419 5.108 27.952 1.00 81.88 73 TYR A N 1
ATOM 536 C CA . TYR A 1 73 ? 9.241 5.810 27.460 1.00 81.88 73 TYR A CA 1
ATOM 537 C C . TYR A 1 73 ? 9.597 7.223 27.011 1.00 81.88 73 TYR A C 1
ATOM 539 O O . TYR A 1 73 ? 10.571 7.822 27.477 1.00 81.88 73 TYR A O 1
ATOM 547 N N . HIS A 1 74 ? 8.790 7.777 26.109 1.00 74.56 74 HIS A N 1
ATOM 548 C CA . HIS A 1 74 ? 8.984 9.134 25.630 1.00 74.56 74 HIS A CA 1
ATOM 549 C C . HIS A 1 74 ? 7.669 9.797 25.221 1.00 74.56 74 HIS A C 1
ATOM 551 O O . HIS A 1 74 ? 7.160 9.587 24.125 1.00 74.56 74 HIS A O 1
ATOM 557 N N . HIS A 1 75 ? 7.143 10.640 26.105 1.00 80.81 75 HIS A N 1
ATOM 558 C CA . HIS A 1 75 ? 6.012 11.516 25.827 1.00 80.81 75 HIS A CA 1
ATOM 559 C C . HIS A 1 75 ? 6.107 12.741 26.744 1.00 80.81 75 HIS A C 1
ATOM 561 O O . HIS A 1 75 ? 6.515 12.626 27.897 1.00 80.81 75 HIS A O 1
ATOM 567 N N . TRP A 1 76 ? 5.735 13.926 26.262 1.00 81.31 76 TRP A N 1
ATOM 568 C CA . TRP A 1 76 ? 5.913 15.184 27.005 1.00 81.31 76 TRP A CA 1
ATOM 569 C C . TRP A 1 76 ? 5.048 15.288 28.276 1.00 81.31 76 TRP A C 1
ATOM 571 O O . TRP A 1 76 ? 5.387 16.036 29.189 1.00 81.31 76 TRP A O 1
ATOM 581 N N . LEU A 1 77 ? 3.946 14.530 28.348 1.00 87.00 77 LEU A N 1
ATOM 582 C CA . LEU A 1 77 ? 3.135 14.369 29.568 1.00 87.00 77 LEU A CA 1
ATOM 583 C C . LEU A 1 77 ? 3.658 13.294 30.531 1.00 87.00 77 LEU A C 1
ATOM 585 O O . LEU A 1 77 ? 3.130 13.181 31.636 1.00 87.00 77 LEU A O 1
ATOM 589 N N . ALA A 1 78 ? 4.632 12.477 30.127 1.00 88.94 78 ALA A N 1
ATOM 590 C CA . ALA A 1 78 ? 5.073 11.344 30.927 1.00 88.94 78 ALA A CA 1
ATOM 591 C C . ALA A 1 78 ? 5.844 11.804 32.169 1.00 88.94 78 ALA A C 1
ATOM 593 O O . ALA A 1 78 ? 6.762 12.617 32.082 1.00 88.94 78 ALA A O 1
ATOM 594 N N . THR A 1 79 ? 5.506 11.242 33.327 1.00 95.19 79 THR A N 1
ATOM 595 C CA . THR A 1 79 ? 6.170 11.546 34.606 1.00 95.19 79 THR A CA 1
ATOM 596 C C . THR A 1 79 ? 6.949 10.361 35.172 1.00 95.19 79 THR A C 1
ATOM 598 O O . THR A 1 79 ? 7.904 10.556 35.920 1.00 95.19 79 THR A O 1
ATOM 601 N N . LYS A 1 80 ? 6.561 9.138 34.803 1.00 94.62 80 LYS A N 1
ATOM 602 C CA . LYS A 1 80 ? 7.154 7.862 35.232 1.00 94.62 80 LYS A CA 1
ATOM 603 C C . LYS A 1 80 ? 6.848 6.768 34.208 1.00 94.62 80 LYS A C 1
ATOM 605 O O . LYS A 1 80 ? 6.065 6.996 33.288 1.00 94.62 80 LYS A O 1
ATOM 610 N N . SER A 1 81 ? 7.439 5.584 34.357 1.00 95.19 81 SER A N 1
ATOM 611 C CA . SER A 1 81 ? 7.112 4.442 33.494 1.00 95.19 81 SER A CA 1
ATOM 612 C C . SER A 1 81 ? 5.752 3.836 33.855 1.00 95.19 81 SER A C 1
ATOM 614 O O . SER A 1 81 ? 5.280 3.955 34.990 1.00 95.19 81 SER A O 1
ATOM 616 N N . LEU A 1 82 ? 5.131 3.130 32.905 1.00 95.94 82 LEU A N 1
ATOM 617 C CA . LEU A 1 82 ? 3.914 2.360 33.181 1.00 95.94 82 LEU A CA 1
ATOM 618 C C . LEU A 1 82 ? 4.170 1.289 34.257 1.00 95.94 82 LEU A C 1
ATOM 620 O O . LEU A 1 82 ? 3.357 1.128 35.164 1.00 95.94 82 LEU A O 1
ATOM 624 N N . GLY A 1 83 ? 5.316 0.602 34.205 1.00 96.88 83 GLY A N 1
ATOM 625 C CA . GLY A 1 83 ? 5.696 -0.392 35.210 1.00 96.88 83 GLY A CA 1
ATOM 626 C C . GLY A 1 83 ? 5.783 0.189 36.624 1.00 96.88 83 GLY A C 1
ATOM 627 O O . GLY A 1 83 ? 5.313 -0.443 37.568 1.00 96.88 83 GLY A O 1
ATOM 628 N N . GLN A 1 84 ? 6.316 1.406 36.777 1.00 98.19 84 GLN A N 1
ATOM 629 C CA . GLN A 1 84 ? 6.358 2.082 38.074 1.00 98.19 84 GLN A CA 1
ATOM 630 C C . GLN A 1 84 ? 4.947 2.409 38.583 1.00 98.19 84 GLN A C 1
ATOM 632 O O . GLN A 1 84 ? 4.639 2.143 39.742 1.00 98.19 84 GLN A O 1
ATOM 637 N N . TRP A 1 85 ? 4.069 2.931 37.724 1.00 98.44 85 TRP A N 1
ATOM 638 C CA . TRP A 1 85 ? 2.688 3.232 38.111 1.00 98.44 85 TRP A CA 1
ATOM 639 C C . TRP A 1 85 ? 1.907 1.972 38.526 1.00 98.44 85 TRP A C 1
ATOM 641 O O . TRP A 1 85 ? 1.225 1.976 39.550 1.00 98.44 85 TRP A O 1
ATOM 651 N N . LEU A 1 86 ? 2.072 0.864 37.796 1.00 98.50 86 LEU A N 1
ATOM 652 C CA . LEU A 1 86 ? 1.482 -0.431 38.152 1.00 98.50 86 LEU A CA 1
ATOM 653 C C . LEU A 1 86 ? 1.969 -0.932 39.521 1.00 98.50 86 LEU A C 1
ATOM 655 O O . LEU A 1 86 ? 1.174 -1.456 40.299 1.00 98.50 86 LEU A O 1
ATOM 659 N N . GLN A 1 87 ? 3.252 -0.748 39.845 1.00 98.38 87 GLN A N 1
ATOM 660 C CA . GLN A 1 87 ? 3.806 -1.113 41.154 1.00 98.38 87 GLN A CA 1
ATOM 661 C C . GLN A 1 87 ? 3.229 -0.254 42.287 1.00 98.38 87 GLN A C 1
ATOM 663 O O . GLN A 1 87 ? 2.868 -0.796 43.333 1.00 98.38 87 GLN A O 1
ATOM 668 N N . GLU A 1 88 ? 3.105 1.060 42.075 1.00 98.31 88 GLU A N 1
ATOM 669 C CA . GLU A 1 88 ? 2.504 1.996 43.038 1.00 98.31 88 GLU A CA 1
ATOM 670 C C . GLU A 1 88 ? 1.048 1.612 43.365 1.00 98.31 88 GLU A C 1
ATOM 672 O O . GLU A 1 88 ? 0.664 1.569 44.535 1.00 98.31 88 GLU A O 1
ATOM 677 N N . GLU A 1 89 ? 0.273 1.241 42.343 1.00 98.25 89 GLU A N 1
ATOM 678 C CA . GLU A 1 89 ? -1.134 0.822 42.454 1.00 98.25 89 GLU A CA 1
ATOM 679 C C . GLU A 1 89 ? -1.307 -0.672 42.798 1.00 98.25 89 GLU A C 1
ATOM 681 O O . GLU A 1 89 ? -2.430 -1.152 42.956 1.00 98.25 89 GLU A O 1
ATOM 686 N N . LYS A 1 90 ? -0.202 -1.417 42.953 1.00 98.38 90 LYS A N 1
ATOM 687 C CA . LYS A 1 90 ? -0.168 -2.858 43.275 1.00 98.38 90 LYS A CA 1
ATOM 688 C C . LYS A 1 90 ? -0.916 -3.736 42.267 1.00 98.38 90 LYS A C 1
ATOM 690 O O . LYS A 1 90 ? -1.609 -4.681 42.646 1.00 98.38 90 LYS A O 1
ATOM 695 N N . VAL A 1 91 ? -0.748 -3.443 40.984 1.00 98.44 91 VAL A N 1
ATOM 696 C CA . VAL A 1 91 ? -1.378 -4.168 39.879 1.00 98.44 91 VAL A CA 1
ATOM 697 C C . VAL A 1 91 ? -0.359 -5.103 39.221 1.00 98.44 91 VAL A C 1
ATOM 699 O O . VAL A 1 91 ? 0.624 -4.629 38.649 1.00 98.44 91 VAL A O 1
ATOM 702 N N . PRO A 1 92 ? -0.565 -6.432 39.270 1.00 98.19 92 PRO A N 1
ATOM 703 C CA . PRO A 1 92 ? 0.287 -7.385 38.571 1.00 98.19 92 PRO A CA 1
ATOM 704 C C . PRO A 1 92 ? 0.247 -7.192 37.053 1.00 98.19 92 PRO A C 1
ATOM 706 O O . PRO A 1 92 ? -0.826 -7.075 36.460 1.00 98.19 92 PRO A O 1
ATOM 709 N N . ALA A 1 93 ? 1.409 -7.235 36.409 1.00 98.19 93 ALA A N 1
ATOM 710 C CA . ALA A 1 93 ? 1.513 -7.203 34.957 1.00 98.19 93 ALA A CA 1
ATOM 711 C C . ALA A 1 93 ? 2.649 -8.103 34.471 1.00 98.19 93 ALA A C 1
ATOM 713 O O . ALA A 1 93 ? 3.696 -8.171 35.116 1.00 98.19 93 ALA A O 1
ATOM 714 N N . ILE A 1 94 ? 2.449 -8.771 33.334 1.00 98.12 94 ILE A N 1
ATOM 715 C CA . ILE A 1 94 ? 3.485 -9.564 32.660 1.00 98.12 94 ILE A CA 1
ATOM 716 C C . ILE A 1 94 ? 3.523 -9.244 31.164 1.00 98.12 94 ILE A C 1
ATOM 718 O O . ILE A 1 94 ? 2.490 -8.965 30.549 1.00 98.12 94 ILE A O 1
ATOM 722 N N . TYR A 1 95 ? 4.726 -9.296 30.592 1.00 96.94 95 TYR A N 1
ATOM 723 C CA . TYR A 1 95 ? 4.968 -9.204 29.153 1.00 96.94 95 TYR A CA 1
ATOM 724 C C . TYR A 1 95 ? 5.611 -10.498 28.630 1.00 96.94 95 TYR A C 1
ATOM 726 O O . TYR A 1 95 ? 5.993 -11.361 29.420 1.00 96.94 95 TYR A O 1
ATOM 734 N N . GLY A 1 96 ? 5.734 -10.643 27.310 1.00 94.44 96 GLY A N 1
ATOM 735 C CA . GLY A 1 96 ? 6.309 -11.825 26.658 1.00 94.44 96 GLY A CA 1
ATOM 736 C C . GLY A 1 96 ? 5.302 -12.952 26.414 1.00 94.44 96 GLY A C 1
ATOM 737 O O . GLY A 1 96 ? 5.706 -14.073 26.111 1.00 94.44 96 GLY A O 1
ATOM 738 N N . VAL A 1 97 ? 4.001 -12.672 26.551 1.00 97.56 97 VAL A N 1
ATOM 739 C CA . VAL A 1 97 ? 2.918 -13.631 26.286 1.00 97.56 97 VAL A CA 1
ATOM 740 C C . VAL A 1 97 ? 2.262 -13.357 24.934 1.00 97.56 97 VAL A C 1
ATOM 742 O O . VAL A 1 97 ? 2.073 -12.203 24.554 1.00 97.56 97 VAL A O 1
ATOM 745 N N . ASP A 1 98 ? 1.876 -14.411 24.212 1.00 98.19 98 ASP A N 1
ATOM 746 C CA . ASP A 1 98 ? 1.165 -14.293 22.933 1.00 98.19 98 ASP A CA 1
ATOM 747 C C . ASP A 1 98 ? -0.283 -13.821 23.168 1.00 98.19 98 ASP A C 1
ATOM 749 O O . ASP A 1 98 ? -1.205 -14.609 23.400 1.00 98.19 98 ASP A O 1
ATOM 753 N N . THR A 1 99 ? -0.489 -12.502 23.146 1.00 97.56 99 THR A N 1
ATOM 754 C CA . THR A 1 99 ? -1.804 -11.889 23.388 1.00 97.56 99 THR A CA 1
ATOM 755 C C . THR A 1 99 ? -2.815 -12.206 22.289 1.00 97.56 99 THR A C 1
ATOM 757 O O . THR A 1 99 ? -4.018 -12.256 22.559 1.00 97.56 99 THR A O 1
ATOM 760 N N . ARG A 1 100 ? -2.356 -12.501 21.068 1.00 97.81 100 ARG A N 1
ATOM 761 C CA . ARG A 1 100 ? -3.215 -12.934 19.961 1.00 97.81 100 ARG A CA 1
ATOM 762 C C . ARG A 1 100 ? -3.769 -14.336 20.211 1.00 97.81 100 ARG A C 1
ATOM 764 O O . ARG A 1 100 ? -4.975 -14.542 20.078 1.00 97.81 100 ARG A O 1
ATOM 771 N N . MET A 1 101 ? -2.924 -15.271 20.646 1.00 98.44 101 MET A N 1
ATOM 772 C CA . MET A 1 101 ? -3.352 -16.609 21.076 1.00 98.44 101 MET A CA 1
ATOM 773 C C . MET A 1 101 ? -4.375 -16.526 22.216 1.00 98.44 101 MET A C 1
ATOM 775 O O . MET A 1 101 ? -5.437 -17.147 22.151 1.00 98.44 101 MET A O 1
ATOM 779 N N . LEU A 1 102 ? -4.097 -15.712 23.242 1.00 98.00 102 LEU A N 1
ATOM 780 C CA . LEU A 1 102 ? -5.035 -15.496 24.349 1.00 98.00 102 LEU A CA 1
ATOM 781 C C . LEU A 1 102 ? -6.382 -14.953 23.856 1.00 98.00 102 LEU A C 1
ATOM 783 O O . LEU A 1 102 ? -7.427 -15.448 24.275 1.00 98.00 102 LEU A O 1
ATOM 787 N N . THR A 1 103 ? -6.366 -13.996 22.928 1.00 97.38 103 THR A N 1
ATOM 788 C CA . THR A 1 103 ? -7.585 -13.431 22.332 1.00 97.38 103 THR A CA 1
ATOM 789 C C . THR A 1 103 ? -8.417 -14.513 21.643 1.00 97.38 103 THR A C 1
ATOM 791 O O . THR A 1 103 ? -9.601 -14.651 21.948 1.00 97.38 103 THR A O 1
ATOM 794 N N . LYS A 1 104 ? -7.796 -15.365 20.815 1.00 96.44 104 LYS A N 1
ATOM 795 C CA . LYS A 1 104 ? -8.468 -16.501 20.155 1.00 96.44 104 LYS A CA 1
ATOM 796 C C . LYS A 1 104 ? -9.062 -17.498 21.157 1.00 96.44 104 LYS A C 1
ATOM 798 O O . LYS A 1 104 ? -10.158 -18.010 20.939 1.00 96.44 104 LYS A O 1
ATOM 803 N N . ILE A 1 105 ? -8.363 -17.765 22.263 1.00 96.62 105 ILE A N 1
ATOM 804 C CA . ILE A 1 105 ? -8.838 -18.661 23.330 1.00 96.62 105 ILE A CA 1
ATOM 805 C C . ILE A 1 105 ? -10.052 -18.067 24.059 1.00 96.62 105 ILE A C 1
ATOM 807 O O . ILE A 1 105 ? -10.978 -18.805 24.408 1.00 96.62 105 ILE A O 1
ATOM 811 N N . ILE A 1 106 ? -10.054 -16.753 24.300 1.00 94.88 106 ILE A N 1
ATOM 812 C CA . ILE A 1 106 ? -11.106 -16.051 25.047 1.00 94.88 106 ILE A CA 1
ATOM 813 C C . ILE A 1 106 ? -12.368 -15.854 24.198 1.00 94.88 106 ILE A C 1
ATOM 815 O O . ILE A 1 106 ? -13.467 -16.072 24.715 1.00 94.88 106 ILE A O 1
ATOM 819 N N . ARG A 1 107 ? -12.200 -15.464 22.927 1.00 90.69 107 ARG A N 1
ATOM 820 C CA . ARG A 1 107 ? -13.215 -14.899 22.020 1.00 90.69 107 ARG A CA 1
ATOM 821 C C . ARG A 1 107 ? -14.632 -15.459 22.183 1.00 90.69 107 ARG A C 1
ATOM 823 O O . ARG A 1 107 ? -15.557 -14.692 22.411 1.00 90.69 107 ARG A O 1
ATOM 830 N N . ASP A 1 108 ? -14.786 -16.783 22.119 1.00 78.75 108 ASP A N 1
ATOM 831 C CA . ASP A 1 108 ? -16.100 -17.440 22.005 1.00 78.75 108 ASP A CA 1
ATOM 832 C C . ASP A 1 108 ? -16.523 -18.221 23.263 1.00 78.75 108 ASP A C 1
ATOM 834 O O . ASP A 1 108 ? -17.440 -19.045 23.227 1.00 78.75 108 ASP A O 1
ATOM 838 N N . LYS A 1 109 ? -15.834 -18.035 24.396 1.00 87.94 109 LYS A N 1
ATOM 839 C CA . LYS A 1 109 ? -16.063 -18.843 25.613 1.00 87.94 109 LYS A CA 1
ATOM 840 C C . LYS A 1 109 ? -17.005 -18.187 26.625 1.00 87.94 109 LYS A C 1
ATOM 842 O O . LYS A 1 109 ? -17.334 -18.805 27.639 1.00 87.94 109 LYS A O 1
ATOM 847 N N . GLY A 1 110 ? -17.435 -16.949 26.384 1.00 86.31 110 GLY A N 1
ATOM 848 C CA . GLY A 1 110 ? -18.256 -16.136 27.289 1.00 86.31 110 GLY A CA 1
ATOM 849 C C . GLY A 1 110 ? -17.520 -15.675 28.542 1.00 86.31 110 GLY A C 1
ATOM 850 O O . GLY A 1 110 ? -17.332 -14.484 28.762 1.00 86.31 110 GLY A O 1
ATOM 851 N N . THR A 1 111 ? -17.099 -16.607 29.400 1.00 90.00 111 THR A N 1
ATOM 852 C CA . THR A 1 111 ? -16.297 -16.298 30.596 1.00 90.00 111 THR A CA 1
ATOM 853 C C . THR A 1 111 ? -15.063 -17.176 30.639 1.00 90.00 111 THR A C 1
ATOM 855 O O . THR A 1 111 ? -15.156 -18.360 30.952 1.00 90.00 111 THR A O 1
ATOM 858 N N . MET A 1 112 ? -13.904 -16.577 30.386 1.00 95.44 112 MET A N 1
ATOM 859 C CA . MET A 1 112 ? -12.619 -17.202 30.669 1.00 95.44 112 MET A CA 1
ATOM 860 C C . MET A 1 112 ? -12.125 -16.714 32.030 1.00 95.44 112 MET A C 1
ATOM 862 O O . MET A 1 112 ? -11.968 -15.512 32.237 1.00 95.44 112 MET A O 1
ATOM 866 N N . LEU A 1 113 ? -11.912 -17.637 32.968 1.00 96.31 113 LEU A N 1
ATOM 867 C CA . LEU A 1 113 ? -11.265 -17.319 34.240 1.00 96.31 113 LEU A CA 1
ATOM 868 C C . LEU A 1 113 ? -9.753 -17.483 34.083 1.00 96.31 113 LEU A C 1
ATOM 870 O O . LEU A 1 113 ? -9.288 -18.447 33.481 1.00 96.31 113 LEU A O 1
ATOM 874 N N . GLY A 1 114 ? -8.996 -16.548 34.647 1.00 96.38 114 GLY A N 1
ATOM 875 C CA . GLY A 1 114 ? -7.538 -16.519 34.586 1.00 96.38 114 GLY A CA 1
ATOM 876 C C . GLY A 1 114 ? -6.938 -16.027 35.898 1.00 96.38 114 GLY A C 1
ATOM 877 O O . GLY A 1 114 ? -7.647 -15.500 36.756 1.00 96.38 114 GLY A O 1
ATOM 878 N N . LYS A 1 115 ? -5.627 -16.206 36.053 1.00 97.06 115 LYS A N 1
ATOM 879 C CA . LYS A 1 115 ? -4.834 -15.657 37.158 1.00 97.06 115 LYS A CA 1
ATOM 880 C C . LYS A 1 115 ? -3.415 -15.356 36.678 1.00 97.06 115 LYS A C 1
ATOM 882 O O . LYS A 1 115 ? -2.894 -16.087 35.841 1.00 97.06 115 LYS A O 1
ATOM 887 N N . ILE A 1 116 ? -2.803 -14.309 37.226 1.00 97.69 116 ILE A N 1
ATOM 888 C CA . ILE A 1 116 ? -1.353 -14.092 37.164 1.00 97.69 116 ILE A CA 1
ATOM 889 C C . ILE A 1 116 ? -0.795 -14.690 38.454 1.00 97.69 116 ILE A C 1
ATOM 891 O O . ILE A 1 116 ? -1.179 -14.262 39.541 1.00 97.69 116 ILE A O 1
ATOM 895 N N . GLU A 1 117 ? 0.042 -15.717 38.342 1.00 97.19 117 GLU A N 1
ATOM 896 C CA . GLU A 1 117 ? 0.547 -16.476 39.487 1.00 97.19 117 GLU A CA 1
ATOM 897 C C . GLU A 1 117 ? 2.071 -16.368 39.552 1.00 97.19 117 GLU A C 1
ATOM 899 O O . GLU A 1 117 ? 2.764 -16.686 38.588 1.00 97.19 117 GLU A O 1
ATOM 904 N N . PHE A 1 118 ? 2.581 -15.902 40.692 1.00 95.75 118 PHE A N 1
ATOM 905 C CA . PHE A 1 118 ? 4.012 -15.859 40.982 1.00 95.75 118 PHE A CA 1
ATOM 906 C C . PHE A 1 118 ? 4.420 -17.115 41.752 1.00 95.75 118 PHE A C 1
ATOM 908 O O . PHE A 1 118 ? 3.633 -17.668 42.528 1.00 95.75 118 PHE A O 1
ATOM 915 N N . GLU A 1 119 ? 5.666 -17.550 41.577 1.00 95.56 119 GLU A N 1
ATOM 916 C CA . GLU A 1 119 ? 6.207 -18.681 42.327 1.00 95.56 119 GLU A CA 1
ATOM 917 C C . GLU A 1 119 ? 6.087 -18.435 43.844 1.00 95.56 119 GLU A C 1
ATOM 919 O O . GLU A 1 119 ? 6.407 -17.360 44.352 1.00 95.56 119 GLU A O 1
ATOM 924 N N . GLY A 1 120 ? 5.557 -19.421 44.572 1.00 94.50 120 GLY A N 1
ATOM 925 C CA . GLY A 1 120 ? 5.302 -19.314 46.012 1.00 94.50 120 GLY A CA 1
ATOM 926 C C . GLY A 1 120 ? 4.058 -18.504 46.414 1.00 94.50 120 GLY A C 1
ATOM 927 O O . GLY A 1 120 ? 3.776 -18.411 47.607 1.00 94.50 120 GLY A O 1
ATOM 928 N N . GLN A 1 121 ? 3.284 -17.959 45.464 1.00 95.44 121 GLN A N 1
ATOM 929 C CA . GLN A 1 121 ? 2.079 -17.152 45.723 1.00 95.44 121 GLN A CA 1
ATOM 930 C C . GLN A 1 121 ? 0.845 -17.712 45.001 1.00 95.44 121 GLN A C 1
ATOM 932 O O . GLN A 1 121 ? 0.254 -17.057 44.141 1.00 95.44 121 GLN A O 1
ATOM 937 N N . SER A 1 122 ? 0.449 -18.945 45.334 1.00 92.94 122 SER A N 1
ATOM 938 C CA . SER A 1 122 ? -0.680 -19.574 44.646 1.00 92.94 122 SER A CA 1
ATOM 939 C C . SER A 1 122 ? -2.029 -18.969 45.036 1.00 92.94 122 SER A C 1
ATOM 941 O O . SER A 1 122 ? -2.321 -18.772 46.218 1.00 92.94 122 SER A O 1
ATOM 943 N N . VAL A 1 123 ? -2.873 -18.721 44.032 1.00 94.69 123 VAL A N 1
ATOM 944 C CA . VAL A 1 123 ? -4.229 -18.182 44.200 1.00 94.69 123 VAL A CA 1
ATOM 945 C C . VAL A 1 123 ? -5.273 -19.066 43.512 1.00 94.69 123 VAL A C 1
ATOM 947 O O . VAL A 1 123 ? -5.035 -19.658 42.452 1.00 94.69 123 VAL A O 1
ATOM 950 N N . GLY A 1 124 ? -6.454 -19.175 44.124 1.00 93.50 124 GLY A N 1
ATOM 951 C CA . GLY A 1 124 ? -7.604 -19.858 43.529 1.00 93.50 124 GLY A CA 1
ATOM 952 C C . GLY A 1 124 ? -8.268 -19.012 42.439 1.00 93.50 124 GLY A C 1
ATOM 953 O O . GLY A 1 124 ? -8.237 -17.785 42.497 1.00 93.50 124 GLY A O 1
ATOM 954 N N . PHE A 1 125 ? -8.905 -19.658 41.459 1.00 96.69 125 PHE A N 1
ATOM 955 C CA . PHE A 1 125 ? -9.729 -18.942 40.482 1.00 96.69 125 PHE A CA 1
ATOM 956 C C . PHE A 1 125 ? -10.968 -18.337 41.151 1.00 96.69 125 PHE A C 1
ATOM 958 O O . PHE A 1 125 ? -11.633 -18.985 41.962 1.00 96.69 125 PHE A O 1
ATOM 965 N N . MET A 1 126 ? -11.310 -17.111 40.763 1.00 94.25 126 MET A N 1
ATOM 966 C CA . MET A 1 126 ? -12.480 -16.383 41.246 1.00 94.25 126 MET A CA 1
ATOM 967 C C . MET A 1 126 ? -13.240 -15.806 40.053 1.00 94.25 126 MET A C 1
ATOM 969 O O . MET A 1 126 ? -12.635 -15.194 39.179 1.00 94.25 126 MET A O 1
ATOM 973 N N . ASP A 1 127 ? -14.565 -15.975 40.028 1.00 96.56 127 ASP A N 1
ATOM 974 C CA . ASP A 1 127 ? -15.425 -15.261 39.079 1.00 96.56 127 ASP A CA 1
ATOM 975 C C . ASP A 1 127 ? -15.964 -13.977 39.732 1.00 96.56 127 ASP A C 1
ATOM 977 O O . ASP A 1 127 ? -16.871 -14.061 40.572 1.00 96.56 127 ASP A O 1
ATOM 981 N N . PRO A 1 128 ? -15.450 -12.791 39.358 1.00 96.19 128 PRO A N 1
ATOM 982 C CA . PRO A 1 128 ? -15.889 -11.523 39.937 1.00 96.19 128 PRO A CA 1
ATOM 983 C C . PRO A 1 128 ? -17.344 -11.191 39.573 1.00 96.19 128 PRO A C 1
ATOM 985 O O . PRO A 1 128 ? -18.005 -10.450 40.293 1.00 96.19 128 PRO A O 1
ATOM 988 N N . ASN A 1 129 ? -17.898 -11.777 38.503 1.00 94.75 129 ASN A N 1
ATOM 989 C CA . ASN A 1 129 ? -19.262 -11.483 38.051 1.00 94.75 129 ASN A CA 1
ATOM 990 C C . ASN A 1 129 ? -20.352 -12.014 38.991 1.00 94.75 129 ASN A C 1
ATOM 992 O O . ASN A 1 129 ? -21.520 -11.659 38.831 1.00 94.75 129 ASN A O 1
ATOM 996 N N . LYS A 1 130 ? -19.990 -12.876 39.951 1.00 95.31 130 LYS A N 1
ATOM 997 C CA . LYS A 1 130 ? -20.903 -13.327 41.010 1.00 95.31 130 LYS A CA 1
ATOM 998 C C . LYS A 1 130 ? -21.154 -12.247 42.065 1.00 95.31 130 LYS A C 1
ATOM 1000 O O . LYS A 1 130 ? -22.118 -12.360 42.816 1.00 95.31 130 LYS A O 1
ATOM 1005 N N . GLN A 1 131 ? -20.297 -11.229 42.126 1.00 96.06 131 GLN A N 1
ATOM 1006 C CA . GLN A 1 131 ? -20.431 -10.086 43.021 1.00 96.06 131 GLN A CA 1
ATOM 1007 C C . GLN A 1 131 ? -21.113 -8.915 42.309 1.00 96.06 131 GLN A C 1
ATOM 1009 O O . GLN A 1 131 ? -21.067 -8.781 41.084 1.00 96.06 131 GLN A O 1
ATOM 1014 N N . ASN A 1 132 ? -21.731 -8.030 43.091 1.00 97.44 132 ASN A N 1
ATOM 1015 C CA . ASN A 1 132 ? -22.273 -6.781 42.571 1.00 97.44 132 ASN A CA 1
ATOM 1016 C C . ASN A 1 132 ? -21.153 -5.737 42.410 1.00 97.44 132 ASN A C 1
ATOM 1018 O O . ASN A 1 132 ? -20.999 -4.847 43.247 1.00 97.44 132 ASN A O 1
ATOM 1022 N N . LEU A 1 133 ? -20.381 -5.845 41.325 1.00 98.06 133 LEU A N 1
ATOM 1023 C CA . LEU A 1 133 ? -19.231 -4.971 41.058 1.00 98.06 133 LEU A CA 1
ATOM 1024 C C . LEU A 1 133 ? -19.610 -3.485 40.951 1.00 98.06 133 LEU A C 1
ATOM 1026 O O . LEU A 1 133 ? -18.801 -2.631 41.307 1.00 98.06 133 LEU A O 1
ATOM 1030 N N . ILE A 1 134 ? -20.851 -3.173 40.553 1.00 98.31 134 ILE A N 1
ATOM 1031 C CA . ILE A 1 134 ? -21.408 -1.809 40.555 1.00 98.31 134 ILE A CA 1
ATOM 1032 C C . ILE A 1 134 ? -21.260 -1.170 41.944 1.00 98.31 134 ILE A C 1
ATOM 1034 O O . ILE A 1 134 ? -20.845 -0.019 42.065 1.00 98.31 134 ILE A O 1
ATOM 1038 N N . ALA A 1 135 ? -21.536 -1.927 43.010 1.00 98.12 135 ALA A N 1
ATOM 1039 C CA . ALA A 1 135 ? -21.429 -1.428 44.376 1.00 98.12 135 ALA A CA 1
ATOM 1040 C C . ALA A 1 135 ? -19.979 -1.199 44.824 1.00 98.12 135 ALA A C 1
ATOM 1042 O O . ALA A 1 135 ? -19.733 -0.336 45.671 1.00 98.12 135 ALA A O 1
ATOM 1043 N N . GLU A 1 136 ? -19.024 -1.953 44.275 1.00 97.75 136 GLU A N 1
ATOM 1044 C CA . GLU A 1 136 ? -17.606 -1.801 44.602 1.00 97.75 136 GLU A CA 1
ATOM 1045 C C . GLU A 1 136 ? -17.049 -0.488 44.054 1.00 97.75 136 GLU A C 1
ATOM 1047 O O . GLU A 1 136 ? -16.353 0.216 44.787 1.00 97.75 136 GLU A O 1
ATOM 1052 N N . VAL A 1 137 ? -17.407 -0.132 42.816 1.00 97.81 137 VAL A N 1
ATOM 1053 C CA . VAL A 1 137 ? -16.874 1.054 42.123 1.00 97.81 137 VAL A CA 1
ATOM 1054 C C . VAL A 1 137 ? -17.691 2.327 42.327 1.00 97.81 137 VAL A C 1
ATOM 1056 O O . VAL A 1 137 ? -17.124 3.408 42.252 1.00 97.81 137 VAL A O 1
ATOM 1059 N N . SER A 1 138 ? -18.991 2.222 42.620 1.00 98.44 138 SER A N 1
ATOM 1060 C CA . SER A 1 138 ? -19.839 3.390 42.876 1.00 98.44 138 SER A CA 1
ATOM 1061 C C . SER A 1 138 ? -19.285 4.245 44.015 1.00 98.44 138 SER A C 1
ATOM 1063 O O . SER A 1 138 ? -18.887 3.716 45.066 1.00 98.44 138 SER A O 1
ATOM 1065 N N . THR A 1 139 ? -19.393 5.566 43.863 1.00 97.81 139 THR A N 1
ATOM 1066 C CA . THR A 1 139 ? -19.240 6.533 44.950 1.00 97.81 139 THR A CA 1
ATOM 1067 C C . THR A 1 139 ? -20.084 6.113 46.150 1.00 97.81 139 THR A C 1
ATOM 1069 O O . THR A 1 139 ? -21.167 5.533 46.003 1.00 97.81 139 THR A O 1
ATOM 1072 N N . LYS A 1 140 ? -19.565 6.368 47.352 1.00 97.75 140 LYS A N 1
ATOM 1073 C CA . LYS A 1 140 ? -20.250 6.044 48.611 1.00 97.75 140 LYS A CA 1
ATOM 1074 C C . LYS A 1 140 ? -21.149 7.182 49.086 1.00 97.75 140 LYS A C 1
ATOM 1076 O O . LYS A 1 140 ? -22.156 6.928 49.737 1.00 97.75 140 LYS A O 1
ATOM 1081 N N . ASP A 1 141 ? -20.838 8.401 48.656 1.00 97.50 141 ASP A N 1
ATOM 1082 C CA . ASP A 1 141 ? -21.528 9.627 49.035 1.00 97.50 141 ASP A CA 1
ATOM 1083 C C . ASP A 1 141 ? -21.878 10.456 47.799 1.00 97.50 141 ASP A C 1
ATOM 1085 O O . ASP A 1 141 ? -21.280 10.297 46.728 1.00 97.50 141 ASP A O 1
ATOM 1089 N N . VAL A 1 142 ? -22.842 11.363 47.962 1.00 98.25 142 VAL A N 1
ATOM 1090 C CA . VAL A 1 142 ? -23.211 12.320 46.916 1.00 98.25 142 VAL A CA 1
ATOM 1091 C C . VAL A 1 142 ? -22.085 13.337 46.729 1.00 98.25 142 VAL A C 1
ATOM 1093 O O . VAL A 1 142 ? -21.638 13.956 47.695 1.00 98.25 142 VAL A O 1
ATOM 1096 N N . LYS A 1 143 ? -21.655 13.543 45.484 1.00 98.19 143 LYS A N 1
ATOM 1097 C CA . LYS A 1 143 ? -20.657 14.551 45.098 1.00 98.19 143 LYS A CA 1
ATOM 1098 C C . LYS A 1 143 ? -21.261 15.515 44.083 1.00 98.19 143 LYS A C 1
ATOM 1100 O O . LYS A 1 143 ? -22.066 15.106 43.251 1.00 98.19 143 LYS A O 1
ATOM 1105 N N . VAL A 1 144 ? -20.874 16.788 44.144 1.00 98.44 144 VAL A N 1
ATOM 1106 C CA . VAL A 1 144 ? -21.384 17.826 43.237 1.00 98.44 144 VAL A CA 1
ATOM 1107 C C . VAL A 1 144 ? -20.244 18.401 42.408 1.00 98.44 144 VAL A C 1
ATOM 1109 O O . VAL A 1 144 ? -19.269 18.897 42.970 1.00 98.44 144 VAL A O 1
ATOM 1112 N N . TYR A 1 145 ? -20.396 18.375 41.085 1.00 98.44 145 TYR A N 1
ATOM 1113 C CA . TYR A 1 145 ? -19.444 18.920 40.115 1.00 98.44 145 TYR A CA 1
ATOM 1114 C C . TYR A 1 145 ? -20.094 20.034 39.290 1.00 98.44 145 TYR A C 1
ATOM 1116 O O . TYR A 1 145 ? -21.294 19.991 39.025 1.00 98.44 145 TYR A O 1
ATOM 1124 N N . GLY A 1 146 ? -19.317 21.045 38.887 1.00 97.62 146 GLY A N 1
ATOM 1125 C CA . GLY A 1 146 ? -19.864 22.208 38.174 1.00 97.62 146 GLY A CA 1
ATOM 1126 C C . GLY A 1 146 ? -20.815 23.043 39.038 1.00 97.62 146 GLY A C 1
ATOM 1127 O O . GLY A 1 146 ? -21.830 23.531 38.551 1.00 97.62 146 GLY A O 1
ATOM 1128 N N . LYS A 1 147 ? -20.525 23.157 40.339 1.00 97.00 147 LYS A N 1
ATOM 1129 C CA . LYS A 1 147 ? -21.379 23.849 41.312 1.00 97.00 147 LYS A CA 1
ATOM 1130 C C . LYS A 1 147 ? -21.745 25.263 40.841 1.00 97.00 147 LYS A C 1
ATOM 1132 O O . LYS A 1 147 ? -20.859 26.051 40.521 1.00 97.00 147 LYS A O 1
ATOM 1137 N N . GLY A 1 148 ? -23.035 25.591 40.862 1.00 95.19 148 GLY A N 1
ATOM 1138 C CA . GLY A 1 148 ? -23.579 26.871 40.399 1.00 95.19 148 GLY A CA 1
ATOM 1139 C C . GLY A 1 148 ? -23.998 26.899 38.926 1.00 95.19 148 GLY A C 1
ATOM 1140 O O . GLY A 1 148 ? -24.557 27.901 38.481 1.00 95.19 148 GLY A O 1
ATOM 1141 N N . ASN A 1 149 ? -23.770 25.821 38.172 1.00 97.94 149 ASN A N 1
ATOM 1142 C CA . ASN A 1 149 ? -24.291 25.692 36.816 1.00 97.94 149 ASN A CA 1
ATOM 1143 C C . ASN A 1 149 ? -25.832 25.589 36.794 1.00 97.94 149 ASN A C 1
ATOM 1145 O O . ASN A 1 149 ? -26.434 25.067 37.732 1.00 97.94 149 ASN A O 1
ATOM 1149 N N . PRO A 1 150 ? -26.487 26.062 35.717 1.00 97.25 150 PRO A N 1
ATOM 1150 C CA . PRO A 1 150 ? -27.935 26.273 35.702 1.00 97.25 150 PRO A CA 1
ATOM 1151 C C . PRO A 1 150 ? -28.781 25.004 35.554 1.00 97.25 150 PRO A C 1
ATOM 1153 O O . PRO A 1 150 ? -29.959 25.047 35.891 1.00 97.25 150 PRO A O 1
ATOM 1156 N N . THR A 1 151 ? -28.229 23.910 35.017 1.00 98.25 151 THR A N 1
ATOM 1157 C CA . THR A 1 151 ? -28.995 22.681 34.742 1.00 98.25 151 THR A CA 1
ATOM 1158 C C . THR A 1 151 ? -28.643 21.610 35.760 1.00 98.25 151 THR A C 1
ATOM 1160 O O . THR A 1 151 ? -27.512 21.137 35.790 1.00 98.25 151 THR A O 1
ATOM 1163 N N . LYS A 1 152 ? -29.583 21.171 36.585 1.00 98.62 152 LYS A N 1
ATOM 1164 C CA . LYS A 1 152 ? -29.316 20.151 37.597 1.00 98.62 152 LYS A CA 1
ATOM 1165 C C . LYS A 1 152 ? -29.453 18.754 37.002 1.00 98.62 152 LYS A C 1
ATOM 1167 O O . LYS A 1 152 ? -30.551 18.330 36.649 1.00 98.62 152 LYS A O 1
ATOM 1172 N N . VAL A 1 153 ? -28.355 18.005 36.941 1.00 98.81 153 VAL A N 1
ATOM 1173 C CA . VAL A 1 153 ? -28.355 16.625 36.431 1.00 98.81 153 VAL A CA 1
ATOM 1174 C C . VAL A 1 153 ? -27.982 15.670 37.553 1.00 98.81 153 VAL A C 1
ATOM 1176 O O . VAL A 1 153 ? -26.911 15.796 38.142 1.00 98.81 153 VAL A O 1
ATOM 1179 N N . VAL A 1 154 ? -28.842 14.693 37.841 1.00 98.88 154 VAL A N 1
ATOM 1180 C CA . VAL A 1 154 ? -28.470 13.572 38.716 1.00 98.88 154 VAL A CA 1
ATOM 1181 C C . VAL A 1 154 ? -27.752 12.530 37.872 1.00 98.88 154 VAL A C 1
ATOM 1183 O O . VAL A 1 154 ? -28.316 12.039 36.899 1.00 98.88 154 VAL A O 1
ATOM 1186 N N . ALA A 1 155 ? -26.522 12.191 38.248 1.00 98.75 155 ALA A N 1
ATOM 1187 C CA . ALA A 1 155 ? -25.746 11.125 37.631 1.00 98.75 155 ALA A CA 1
ATOM 1188 C C . ALA A 1 155 ? -25.669 9.941 38.600 1.00 98.75 155 ALA A C 1
ATOM 1190 O O . ALA A 1 155 ? -25.067 10.044 39.666 1.00 98.75 155 ALA A O 1
ATOM 1191 N N . VAL A 1 156 ? -26.297 8.822 38.252 1.00 98.81 156 VAL A N 1
ATOM 1192 C CA . VAL A 1 156 ? -26.231 7.592 39.043 1.00 98.81 156 VAL A CA 1
ATOM 1193 C C . VAL A 1 156 ? -24.940 6.861 38.709 1.00 98.81 156 VAL A C 1
ATOM 1195 O O . VAL A 1 156 ? -24.754 6.402 37.579 1.00 98.81 156 VAL A O 1
ATOM 1198 N N . ASP A 1 157 ? -24.064 6.750 39.701 1.00 98.75 157 ASP A N 1
ATOM 1199 C CA . ASP A 1 157 ? -22.745 6.159 39.538 1.00 98.75 157 ASP A CA 1
ATOM 1200 C C . ASP A 1 157 ? -22.808 4.633 39.566 1.00 98.75 157 ASP A C 1
ATOM 1202 O O . ASP A 1 157 ? -22.977 4.027 40.622 1.00 98.75 157 ASP A O 1
ATOM 1206 N N . CYS A 1 158 ? -22.644 3.999 38.407 1.00 98.44 158 CYS A N 1
ATOM 1207 C CA . CYS A 1 158 ? -22.467 2.554 38.297 1.00 98.44 158 CYS A CA 1
ATOM 1208 C C . CYS A 1 158 ? -21.037 2.179 37.874 1.00 98.44 158 CYS A C 1
ATOM 1210 O O . CYS A 1 158 ? -20.837 1.176 37.185 1.00 98.44 158 CYS A O 1
ATOM 1212 N N . GLY A 1 159 ? -20.053 3.003 38.245 1.00 97.94 159 GLY A N 1
ATOM 1213 C CA . GLY A 1 159 ? -18.704 2.992 37.683 1.00 97.94 159 GLY A CA 1
ATOM 1214 C C . GLY A 1 159 ? -18.583 3.987 36.536 1.00 97.94 159 GLY A C 1
ATOM 1215 O O . GLY A 1 159 ? -18.194 3.606 35.435 1.00 97.94 159 GLY A O 1
ATOM 1216 N N . ILE A 1 160 ? -19.002 5.230 36.767 1.00 98.38 160 ILE A N 1
ATOM 1217 C CA . ILE A 1 160 ? -18.936 6.300 35.770 1.00 98.38 160 ILE A CA 1
ATOM 1218 C C . ILE A 1 160 ? -17.479 6.649 35.435 1.00 98.38 160 ILE A C 1
ATOM 1220 O O . ILE A 1 160 ? -16.610 6.648 36.306 1.00 98.38 160 ILE A O 1
ATOM 1224 N N . LYS A 1 161 ? -17.223 7.007 34.176 1.00 98.62 161 LYS A N 1
ATOM 1225 C CA . LYS A 1 161 ? -15.943 7.576 33.742 1.00 98.62 161 LYS A CA 1
ATOM 1226 C C . LYS A 1 161 ? -15.933 9.092 33.906 1.00 98.62 161 LYS A C 1
ATOM 1228 O O . LYS A 1 161 ? -16.943 9.758 33.654 1.00 98.62 161 LYS A O 1
ATOM 1233 N N . ASN A 1 162 ? -14.781 9.648 34.276 1.00 98.50 162 ASN A N 1
ATOM 1234 C CA . ASN A 1 162 ? -14.617 11.084 34.511 1.00 98.50 162 ASN A CA 1
ATOM 1235 C C . ASN A 1 162 ? -15.070 11.923 33.307 1.00 98.50 162 ASN A C 1
ATOM 1237 O O . ASN A 1 162 ? -15.679 12.979 33.495 1.00 98.50 162 ASN A O 1
ATOM 1241 N N . ASN A 1 163 ? -14.838 11.466 32.070 1.00 98.25 163 ASN A N 1
ATOM 1242 C CA . ASN A 1 163 ? -15.194 12.247 30.890 1.00 98.25 163 ASN A CA 1
ATOM 1243 C C . ASN A 1 163 ? -16.708 12.468 30.728 1.00 98.25 163 ASN A C 1
ATOM 1245 O O . ASN A 1 163 ? -17.095 13.510 30.204 1.00 98.25 163 ASN A O 1
ATOM 1249 N N . VAL A 1 164 ? -17.572 11.589 31.259 1.00 98.69 164 VAL A N 1
ATOM 1250 C CA . VAL A 1 164 ? -19.026 11.848 31.307 1.00 98.69 164 VAL A CA 1
ATOM 1251 C C . VAL A 1 164 ? -19.307 13.122 32.107 1.00 98.69 164 VAL A C 1
ATOM 1253 O O . VAL A 1 164 ? -20.026 14.010 31.648 1.00 98.69 164 VAL A O 1
ATOM 1256 N N . ILE A 1 165 ? -18.694 13.250 33.287 1.00 98.69 165 ILE A N 1
ATOM 1257 C CA . ILE A 1 165 ? -18.867 14.409 34.171 1.00 98.69 165 ILE A CA 1
ATOM 1258 C C . ILE A 1 165 ? -18.323 15.669 33.492 1.00 98.69 165 ILE A C 1
ATOM 1260 O O . ILE A 1 165 ? -19.015 16.689 33.456 1.00 98.69 165 ILE A O 1
ATOM 1264 N N . ARG A 1 166 ? -17.127 15.594 32.888 1.00 98.50 166 ARG A N 1
ATOM 1265 C CA . ARG A 1 166 ? -16.524 16.724 32.158 1.00 98.50 166 ARG A CA 1
ATOM 1266 C C . ARG A 1 166 ? -17.447 17.232 31.045 1.00 98.50 166 ARG A C 1
ATOM 1268 O O . ARG A 1 166 ? -17.657 18.438 30.929 1.00 98.50 166 ARG A O 1
ATOM 1275 N N . LEU A 1 167 ? -18.034 16.331 30.253 1.00 98.50 167 LEU A N 1
ATOM 1276 C CA . LEU A 1 167 ? -18.912 16.688 29.133 1.00 98.50 167 LEU A CA 1
ATOM 1277 C C . LEU A 1 167 ? -20.257 17.272 29.579 1.00 98.50 167 LEU A C 1
ATOM 1279 O O . LEU A 1 167 ? -20.754 18.193 28.926 1.00 98.50 167 LEU A O 1
ATOM 1283 N N . LEU A 1 168 ? -20.820 16.790 30.691 1.00 98.69 168 LEU A N 1
ATOM 1284 C CA . LEU A 1 168 ? -22.019 17.368 31.303 1.00 98.69 168 LEU A CA 1
ATOM 1285 C C . LEU A 1 168 ? -21.748 18.783 31.831 1.00 98.69 168 LEU A C 1
ATOM 1287 O O . LEU A 1 168 ? -22.468 19.724 31.493 1.00 98.69 168 LEU A O 1
ATOM 1291 N N . VAL A 1 169 ? -20.690 18.960 32.628 1.00 98.56 169 VAL A N 1
ATOM 1292 C CA . VAL A 1 169 ? -20.349 20.260 33.229 1.00 98.56 169 VAL A CA 1
ATOM 1293 C C . VAL A 1 169 ? -20.028 21.298 32.153 1.00 98.56 169 VAL A C 1
ATOM 1295 O O . VAL A 1 169 ? -20.519 22.424 32.222 1.00 98.56 169 VAL A O 1
ATOM 1298 N N . LYS A 1 170 ? -19.294 20.907 31.103 1.00 97.94 170 LYS A N 1
ATOM 1299 C CA . LYS A 1 170 ? -18.985 21.758 29.941 1.00 97.94 170 LYS A CA 1
ATOM 1300 C C . LYS A 1 170 ? -20.234 22.278 29.217 1.00 97.94 170 LYS A C 1
ATOM 1302 O O . LYS A 1 170 ? -20.183 23.345 28.612 1.00 97.94 170 LYS A O 1
ATOM 1307 N N . ARG A 1 171 ? -21.352 21.550 29.290 1.00 98.25 171 ARG A N 1
ATOM 1308 C CA . ARG A 1 171 ? -22.655 21.922 28.710 1.00 98.25 171 ARG A CA 1
ATOM 1309 C C . ARG A 1 171 ? -23.573 22.655 29.698 1.00 98.25 171 ARG A C 1
ATOM 1311 O O . ARG A 1 171 ? -24.725 22.933 29.378 1.00 98.25 171 ARG A O 1
ATOM 1318 N N . GLY A 1 172 ? -23.057 23.020 30.873 1.00 97.94 172 GLY A N 1
ATOM 1319 C CA . GLY A 1 172 ? -23.775 23.813 31.869 1.00 97.94 172 GLY A CA 1
ATOM 1320 C C . GLY A 1 172 ? -24.592 22.988 32.860 1.00 97.94 172 GLY A C 1
ATOM 1321 O O . GLY A 1 172 ? -25.571 23.508 33.400 1.00 97.94 172 GLY A O 1
ATOM 1322 N N . ALA A 1 173 ? -24.218 21.727 33.111 1.00 98.62 173 ALA A N 1
ATOM 1323 C CA . ALA A 1 173 ? -24.801 20.959 34.208 1.00 98.62 173 ALA A CA 1
ATOM 1324 C C . ALA A 1 173 ? -24.091 21.197 35.548 1.00 98.62 173 ALA A C 1
ATOM 1326 O O . ALA A 1 173 ? -22.862 21.182 35.620 1.00 98.62 173 ALA A O 1
ATOM 1327 N N . GLU A 1 174 ? -24.873 21.355 36.614 1.00 98.69 174 GLU A N 1
ATOM 1328 C CA . GLU A 1 174 ? -24.462 21.032 37.976 1.00 98.69 174 GLU A CA 1
ATOM 1329 C C . GLU A 1 174 ? -24.767 19.545 38.187 1.00 98.69 174 GLU A C 1
ATOM 1331 O O . GLU A 1 174 ? -25.927 19.127 38.253 1.00 98.69 174 GLU A O 1
ATOM 1336 N N . VAL A 1 175 ? -23.716 18.730 38.229 1.00 98.81 175 VAL A N 1
ATOM 1337 C CA . VAL A 1 175 ? -23.829 17.271 38.260 1.00 98.81 175 VAL A CA 1
ATOM 1338 C C . VAL A 1 175 ? -23.837 16.795 39.704 1.00 98.81 175 VAL A C 1
ATOM 1340 O O . VAL A 1 175 ? -22.848 16.949 40.416 1.00 98.81 175 VAL A O 1
ATOM 1343 N N . HIS A 1 176 ? -24.939 16.175 40.116 1.00 98.75 176 HIS A N 1
ATOM 1344 C CA . HIS A 1 176 ? -25.097 15.495 41.399 1.00 98.75 176 HIS A CA 1
ATOM 1345 C C . HIS A 1 176 ? -24.800 14.013 41.185 1.00 98.75 176 HIS A C 1
ATOM 1347 O O . HIS A 1 176 ? -25.685 13.246 40.806 1.00 98.75 176 HIS A O 1
ATOM 1353 N N . LEU A 1 177 ? -23.543 13.621 41.385 1.00 98.75 177 LEU A N 1
ATOM 1354 C CA . LEU A 1 177 ? -23.118 12.229 41.310 1.00 98.75 177 LEU A CA 1
ATOM 1355 C C . LEU A 1 177 ? -23.584 11.497 42.570 1.00 98.75 177 LEU A C 1
ATOM 1357 O O . LEU A 1 177 ? -23.131 11.818 43.669 1.00 98.75 177 LEU A O 1
ATOM 1361 N N . VAL A 1 178 ? -24.487 10.532 42.422 1.00 98.69 178 VAL A N 1
ATOM 1362 C CA . VAL A 1 178 ? -25.098 9.796 43.536 1.00 98.69 178 VAL A CA 1
ATOM 1363 C C . VAL A 1 178 ? -24.673 8.324 43.536 1.00 98.69 178 VAL A C 1
ATOM 1365 O O . VAL A 1 178 ? -24.449 7.761 42.462 1.00 98.69 178 VAL A O 1
ATOM 1368 N N . PRO A 1 179 ? -24.609 7.671 44.714 1.00 98.69 179 PRO A N 1
ATOM 1369 C CA . PRO A 1 179 ? -24.385 6.230 44.795 1.00 98.69 179 PRO A CA 1
ATOM 1370 C C . PRO A 1 179 ? -25.394 5.427 43.966 1.00 98.69 179 PRO A C 1
ATOM 1372 O O . PRO A 1 179 ? -26.566 5.798 43.884 1.00 98.69 179 PRO A O 1
ATOM 1375 N N . TRP A 1 180 ? -24.976 4.279 43.430 1.00 98.44 180 TRP A N 1
ATOM 1376 C CA . TRP A 1 180 ? -25.811 3.397 42.602 1.00 98.44 180 TRP A CA 1
ATOM 1377 C C . TRP A 1 180 ? -27.168 3.033 43.232 1.00 98.44 180 TRP A C 1
ATOM 1379 O O . TRP A 1 180 ? -28.156 2.848 42.529 1.00 98.44 180 TRP A O 1
ATOM 1389 N N . ASN A 1 181 ? -27.231 2.914 44.561 1.00 97.94 181 ASN A N 1
ATOM 1390 C CA . ASN A 1 181 ? -28.428 2.549 45.323 1.00 97.94 181 ASN A CA 1
ATOM 1391 C C . ASN A 1 181 ? -29.138 3.748 45.973 1.00 97.94 181 ASN A C 1
ATOM 1393 O O . ASN A 1 181 ? -30.060 3.546 46.766 1.00 97.94 181 ASN A O 1
ATOM 1397 N N . HIS A 1 182 ? -28.714 4.977 45.677 1.00 98.31 182 HIS A N 1
ATOM 1398 C CA . HIS A 1 182 ? -29.339 6.182 46.208 1.00 98.31 182 HIS A CA 1
ATOM 1399 C C . HIS A 1 182 ? -30.795 6.294 45.734 1.00 98.31 182 HIS A C 1
ATOM 1401 O O . HIS A 1 182 ? -31.116 5.995 44.581 1.00 98.31 182 HIS A O 1
ATOM 1407 N N . ASP A 1 183 ? -31.693 6.746 46.612 1.00 97.62 183 ASP A N 1
ATOM 1408 C CA . ASP A 1 183 ? -33.081 7.008 46.232 1.00 97.62 183 ASP A CA 1
ATOM 1409 C C . ASP A 1 183 ? -33.216 8.406 45.617 1.00 97.62 183 ASP A C 1
ATOM 1411 O O . ASP A 1 183 ? -33.562 9.384 46.278 1.00 97.62 183 ASP A O 1
ATOM 1415 N N . PHE A 1 184 ? -32.952 8.492 44.315 1.00 97.56 184 PHE A N 1
ATOM 1416 C CA . PHE A 1 184 ? -33.116 9.719 43.538 1.00 97.56 184 PHE A CA 1
ATOM 1417 C C . PHE A 1 184 ? -34.568 9.984 43.112 1.00 97.56 184 PHE A C 1
ATOM 1419 O O . PHE A 1 184 ? -34.853 11.016 42.507 1.00 97.56 184 PHE A O 1
ATOM 1426 N N . THR A 1 185 ? -35.51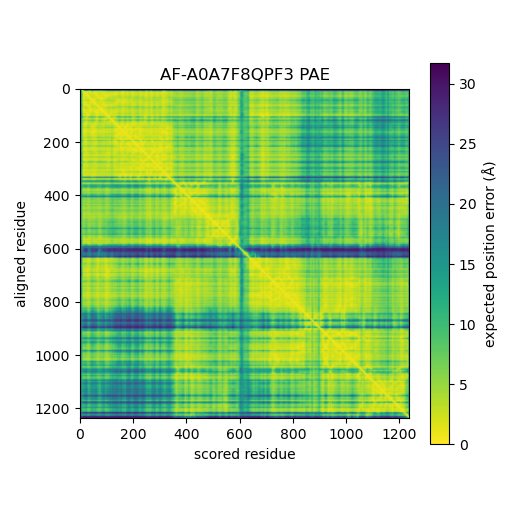7 9.089 43.405 1.00 96.81 185 THR A N 1
ATOM 1427 C CA . THR A 1 185 ? -36.865 9.134 42.805 1.00 96.81 185 THR A CA 1
ATOM 1428 C C . THR A 1 185 ? -37.654 10.392 43.172 1.00 96.81 185 THR A C 1
ATOM 1430 O O . THR A 1 185 ? -38.473 10.859 42.378 1.00 96.81 185 THR A O 1
ATOM 1433 N N . LYS A 1 186 ? -37.357 10.982 44.338 1.00 95.38 186 LYS A N 1
ATOM 1434 C CA . LYS A 1 186 ? -37.970 12.217 44.856 1.00 95.38 186 LYS A CA 1
ATOM 1435 C C . LYS A 1 186 ? -37.075 13.453 44.751 1.00 95.38 186 LYS A C 1
ATOM 1437 O O . LYS A 1 186 ? -37.493 14.530 45.160 1.00 95.38 186 LYS A O 1
ATOM 1442 N N . MET A 1 187 ? -35.853 13.314 44.240 1.00 97.44 187 MET A N 1
ATOM 1443 C CA . MET A 1 187 ? -34.969 14.460 44.045 1.00 97.44 187 MET A CA 1
ATOM 1444 C C . MET A 1 187 ? -35.503 15.347 42.919 1.00 97.44 187 MET A C 1
ATOM 1446 O O . MET A 1 187 ? -35.984 14.851 41.897 1.00 97.44 187 MET A O 1
ATOM 1450 N N . GLU A 1 188 ? -35.367 16.657 43.088 1.00 97.19 188 GLU A N 1
ATOM 1451 C CA . GLU A 1 188 ? -35.542 17.615 41.999 1.00 97.19 188 GLU A CA 1
ATOM 1452 C C . GLU A 1 188 ? -34.291 17.619 41.123 1.00 97.19 188 GLU A C 1
ATOM 1454 O O . GLU A 1 188 ? -33.173 17.735 41.639 1.00 97.19 188 GLU A O 1
ATOM 1459 N N . TYR A 1 189 ? -34.486 17.480 39.818 1.00 98.06 189 TYR A N 1
ATOM 1460 C CA . TYR A 1 189 ? -33.457 17.544 38.788 1.00 98.06 189 TYR A CA 1
ATOM 1461 C C . TYR A 1 189 ? -34.114 17.885 37.455 1.00 98.06 189 TYR A C 1
ATOM 1463 O O . TYR A 1 189 ? -35.306 17.651 37.281 1.00 98.06 189 TYR A O 1
ATOM 1471 N N . ASP A 1 190 ? -33.330 18.408 36.524 1.00 98.06 190 ASP A N 1
ATOM 1472 C CA . ASP A 1 190 ? -33.768 18.716 35.165 1.00 98.06 190 ASP A CA 1
ATOM 1473 C C . ASP A 1 190 ? -33.546 17.527 34.221 1.00 98.06 190 ASP A C 1
ATOM 1475 O O . ASP A 1 190 ? -34.255 17.378 33.228 1.00 98.06 190 ASP A O 1
ATOM 1479 N N . GLY A 1 191 ? -32.590 16.652 34.548 1.00 97.94 191 GLY A N 1
ATOM 1480 C CA . GLY A 1 191 ? -32.318 15.412 33.825 1.00 97.94 191 GLY A CA 1
ATOM 1481 C C . GLY A 1 191 ? -31.686 14.336 34.709 1.00 97.94 191 GLY A C 1
ATOM 1482 O O . GLY A 1 191 ? -31.040 14.633 35.719 1.00 97.94 191 GLY A O 1
ATOM 1483 N N . LEU A 1 192 ? -31.872 13.079 34.311 1.00 98.62 192 LEU A N 1
ATOM 1484 C CA . LEU A 1 192 ? -31.319 11.896 34.965 1.00 98.62 192 LEU A CA 1
ATOM 1485 C C . LEU A 1 192 ? -30.370 11.171 34.008 1.00 98.62 192 LEU A C 1
ATOM 1487 O O . LEU A 1 192 ? -30.754 10.811 32.897 1.00 98.62 192 LEU A O 1
ATOM 1491 N N . LEU A 1 193 ? -29.146 10.916 34.453 1.00 98.81 193 LEU A N 1
ATOM 1492 C CA . LEU A 1 193 ? -28.159 10.133 33.722 1.00 98.81 193 LEU A CA 1
ATOM 1493 C C . LEU A 1 193 ? -27.750 8.904 34.534 1.00 98.81 193 LEU A C 1
ATOM 1495 O O . LEU A 1 193 ? -27.560 8.987 35.746 1.00 98.81 193 LEU A O 1
ATOM 1499 N N . ILE A 1 194 ? -27.600 7.762 33.868 1.00 98.88 194 ILE A N 1
ATOM 1500 C CA . ILE A 1 194 ? -27.106 6.519 34.470 1.00 98.88 194 ILE A CA 1
ATOM 1501 C C . ILE A 1 194 ? -25.926 6.051 33.632 1.00 98.88 194 ILE A C 1
ATOM 1503 O O . ILE A 1 194 ? -26.091 5.787 32.444 1.00 98.88 194 ILE A O 1
ATOM 1507 N N . ALA A 1 195 ? -24.749 5.931 34.236 1.00 98.44 195 ALA A N 1
ATOM 1508 C CA . ALA A 1 195 ? -23.544 5.503 33.534 1.00 98.44 195 ALA A CA 1
ATOM 1509 C C . ALA A 1 195 ? -22.746 4.527 34.391 1.00 98.44 195 ALA A C 1
ATOM 1511 O O . ALA A 1 195 ? -22.665 4.673 35.611 1.00 98.44 195 ALA A O 1
ATOM 1512 N N . GLY A 1 196 ? -22.160 3.520 33.753 1.00 92.06 196 GLY A N 1
ATOM 1513 C CA . GLY A 1 196 ? -21.371 2.514 34.445 1.00 92.06 196 GLY A CA 1
ATOM 1514 C C . GLY A 1 196 ? -20.610 1.597 33.510 1.00 92.06 196 GLY A C 1
ATOM 1515 O O . GLY A 1 196 ? -20.636 1.789 32.296 1.00 92.06 196 GLY A O 1
ATOM 1516 N N . GLY A 1 197 ? -19.981 0.586 34.108 1.00 87.00 197 GLY A N 1
ATOM 1517 C CA . GLY A 1 197 ? -19.128 -0.358 33.391 1.00 87.00 197 GLY A CA 1
ATOM 1518 C C . GLY A 1 197 ? -19.197 -1.808 33.888 1.00 87.00 197 GLY A C 1
ATOM 1519 O O . GLY A 1 197 ? -19.538 -2.697 33.110 1.00 87.00 197 GLY A O 1
ATOM 1520 N N . PRO A 1 198 ? -18.862 -2.107 35.158 1.00 94.69 198 PRO A N 1
ATOM 1521 C CA . PRO A 1 198 ? -18.555 -3.483 35.533 1.00 94.69 198 PRO A CA 1
ATOM 1522 C C . PRO A 1 198 ? -19.776 -4.287 35.989 1.00 94.69 198 PRO A C 1
ATOM 1524 O O . PRO A 1 198 ? -20.676 -3.788 36.663 1.00 94.69 198 PRO A O 1
ATOM 1527 N N . GLY A 1 199 ? -19.708 -5.597 35.753 1.00 94.31 199 GLY A N 1
ATOM 1528 C CA . GLY A 1 199 ? -20.539 -6.596 36.424 1.00 94.31 199 GLY A CA 1
ATOM 1529 C C . GLY A 1 199 ? -21.892 -6.878 35.777 1.00 94.31 199 GLY A C 1
ATOM 1530 O O . GLY A 1 199 ? -22.241 -6.365 34.719 1.00 94.31 199 GLY A O 1
ATOM 1531 N N . ASN A 1 200 ? -22.644 -7.772 36.422 1.00 97.38 200 ASN A N 1
ATOM 1532 C CA . ASN A 1 200 ? -23.970 -8.169 35.968 1.00 97.38 200 ASN A CA 1
ATOM 1533 C C . ASN A 1 200 ? -25.021 -7.141 36.434 1.00 97.38 200 ASN A C 1
ATOM 1535 O O . ASN A 1 200 ? -25.275 -7.058 37.642 1.00 97.38 200 ASN A O 1
ATOM 1539 N N . PRO A 1 201 ? -25.696 -6.415 35.522 1.00 97.44 201 PRO A N 1
ATOM 1540 C CA . PRO A 1 201 ? -26.674 -5.391 35.896 1.00 97.44 201 PRO A CA 1
ATOM 1541 C C . PRO A 1 201 ? -27.865 -5.964 36.677 1.00 97.44 201 PRO A C 1
ATOM 1543 O O . PRO A 1 201 ? -28.450 -5.266 37.501 1.00 97.44 201 PRO A O 1
ATOM 1546 N N . ALA A 1 202 ? -28.198 -7.250 36.498 1.00 97.44 202 ALA A N 1
ATOM 1547 C CA . ALA A 1 202 ? -29.302 -7.897 37.205 1.00 97.44 202 ALA A CA 1
ATOM 1548 C C . ALA A 1 202 ? -29.081 -7.996 38.729 1.00 97.44 202 ALA A C 1
ATOM 1550 O O . ALA A 1 202 ? -30.044 -8.191 39.474 1.00 97.44 202 ALA A O 1
ATOM 1551 N N . LEU A 1 203 ? -27.841 -7.841 39.212 1.00 97.81 203 LEU A N 1
ATOM 1552 C CA . LEU A 1 203 ? -27.524 -7.821 40.644 1.00 97.81 203 LEU A CA 1
ATOM 1553 C C . LEU A 1 203 ? -27.821 -6.460 41.303 1.00 97.81 203 LEU A C 1
ATOM 1555 O O . LEU A 1 203 ? -27.955 -6.389 42.525 1.00 97.81 203 LEU A O 1
ATOM 1559 N N . ALA A 1 204 ? -28.002 -5.389 40.524 1.00 97.88 204 ALA A N 1
ATOM 1560 C CA . ALA A 1 204 ? -28.283 -4.042 41.024 1.00 97.88 204 ALA A CA 1
ATOM 1561 C C . ALA A 1 204 ? -29.787 -3.791 41.257 1.00 97.88 204 ALA A C 1
ATOM 1563 O O . ALA A 1 204 ? -30.340 -2.768 40.853 1.00 97.88 204 ALA A O 1
ATOM 1564 N N . GLN A 1 205 ? -30.466 -4.717 41.941 1.00 98.12 205 GLN A N 1
ATOM 1565 C CA . GLN A 1 205 ? -31.920 -4.663 42.157 1.00 98.12 205 GLN A CA 1
ATOM 1566 C C . GLN A 1 205 ? -32.432 -3.337 42.755 1.00 98.12 205 GLN A C 1
ATOM 1568 O O . GLN A 1 205 ? -33.399 -2.802 42.213 1.00 98.12 205 GLN A O 1
ATOM 1573 N N . PRO A 1 206 ? -31.805 -2.746 43.798 1.00 98.44 206 PRO A N 1
ATOM 1574 C CA . PRO A 1 206 ? -32.217 -1.435 44.310 1.00 98.44 206 PRO A CA 1
ATOM 1575 C C . PRO A 1 206 ? -32.298 -0.343 43.236 1.00 98.44 206 PRO A C 1
ATOM 1577 O O . PRO A 1 206 ? -33.272 0.407 43.190 1.00 98.44 206 PRO A O 1
ATOM 1580 N N . LEU A 1 207 ? -31.312 -0.295 42.337 1.00 98.62 207 LEU A N 1
ATOM 1581 C CA . LEU A 1 207 ? -31.280 0.669 41.245 1.00 98.62 207 LEU A CA 1
ATOM 1582 C C . LEU A 1 207 ? -32.381 0.393 40.219 1.00 98.62 207 LEU A C 1
ATOM 1584 O O . LEU A 1 207 ? -33.123 1.308 39.868 1.00 98.62 207 LEU A O 1
ATOM 1588 N N . ILE A 1 208 ? -32.530 -0.864 39.787 1.00 98.69 208 ILE A N 1
ATOM 1589 C CA . ILE A 1 208 ? -33.579 -1.270 38.838 1.00 98.69 208 ILE A CA 1
ATOM 1590 C C . ILE A 1 208 ? -34.957 -0.844 39.361 1.00 98.69 208 ILE A C 1
ATOM 1592 O O . ILE A 1 208 ? -35.749 -0.271 38.616 1.00 98.69 208 ILE A O 1
ATOM 1596 N N . GLN A 1 209 ? -35.230 -1.049 40.655 1.00 98.50 209 GLN A N 1
ATOM 1597 C CA . GLN A 1 209 ? -36.493 -0.629 41.269 1.00 98.50 209 GLN A CA 1
ATOM 1598 C C . GLN A 1 209 ? -36.655 0.897 41.314 1.00 98.50 209 GLN A C 1
ATOM 1600 O O . GLN A 1 209 ? -37.754 1.399 41.081 1.00 98.50 209 GLN A O 1
ATOM 1605 N N . ASN A 1 210 ? -35.590 1.654 41.588 1.00 98.31 210 ASN A N 1
ATOM 1606 C CA . ASN A 1 210 ? -35.654 3.118 41.593 1.00 98.31 210 ASN A CA 1
ATOM 1607 C C . ASN A 1 210 ? -35.902 3.690 40.192 1.00 98.31 210 ASN A C 1
ATOM 1609 O O . ASN A 1 210 ? -36.758 4.558 40.035 1.00 98.31 210 ASN A O 1
ATOM 1613 N N . VAL A 1 211 ? -35.238 3.161 39.162 1.00 98.50 211 VAL A N 1
ATOM 1614 C CA . VAL A 1 211 ? -35.497 3.554 37.768 1.00 98.50 211 VAL A CA 1
ATOM 1615 C C . VAL A 1 211 ? -36.911 3.158 37.356 1.00 98.50 211 VAL A C 1
ATOM 1617 O O . VAL A 1 211 ? -37.628 3.977 36.789 1.00 98.50 211 VAL A O 1
ATOM 1620 N N . LYS A 1 212 ? -37.365 1.952 37.715 1.00 98.38 212 LYS A N 1
ATOM 1621 C CA . LYS A 1 212 ? -38.728 1.491 37.432 1.00 98.38 212 LYS A CA 1
ATOM 1622 C C . LYS A 1 212 ? -39.787 2.438 38.003 1.00 98.38 212 LYS A C 1
ATOM 1624 O O . LYS A 1 212 ? -40.694 2.832 37.276 1.00 98.38 212 LYS A O 1
ATOM 1629 N N . LYS A 1 213 ? -39.616 2.901 39.249 1.00 98.31 213 LYS A N 1
ATOM 1630 C CA . LYS A 1 213 ? -40.486 3.929 39.852 1.00 98.31 213 LYS A CA 1
ATOM 1631 C C . LYS A 1 213 ? -40.516 5.223 39.032 1.00 98.31 213 LYS A C 1
ATOM 1633 O O . LYS A 1 213 ? -41.578 5.822 38.908 1.00 98.31 213 LYS A O 1
ATOM 1638 N N . VAL A 1 214 ? -39.385 5.664 38.470 1.00 97.62 214 VAL A N 1
ATOM 1639 C CA . VAL A 1 214 ? -39.346 6.844 37.583 1.00 97.62 214 VAL A CA 1
ATOM 1640 C C . VAL A 1 214 ? -40.122 6.574 36.291 1.00 97.62 214 VAL A C 1
ATOM 1642 O O . VAL A 1 214 ? -40.967 7.388 35.921 1.00 97.62 214 VAL A O 1
ATOM 1645 N N . LEU A 1 215 ? -39.902 5.425 35.643 1.00 97.38 215 LEU A N 1
ATOM 1646 C CA . LEU A 1 215 ? -40.557 5.059 34.381 1.00 97.38 215 LEU A CA 1
ATOM 1647 C C . LEU A 1 215 ? -42.088 4.939 34.506 1.00 97.38 215 LEU A C 1
ATOM 1649 O O . LEU A 1 215 ? -42.808 5.391 33.607 1.00 97.38 215 LEU A O 1
ATOM 1653 N N . GLU A 1 216 ? -42.565 4.364 35.615 1.00 96.75 216 GLU A N 1
ATOM 1654 C CA . GLU A 1 216 ? -43.989 4.172 35.941 1.00 96.75 216 GLU A CA 1
ATOM 1655 C C . GLU A 1 216 ? -44.673 5.452 36.454 1.00 96.75 216 GLU A C 1
ATOM 1657 O O . GLU A 1 216 ? -45.900 5.518 36.499 1.00 96.75 216 GLU A O 1
ATOM 1662 N N . SER A 1 217 ? -43.902 6.479 36.818 1.00 95.06 217 SER A N 1
ATOM 1663 C CA . SER A 1 217 ? -44.435 7.764 37.278 1.00 95.06 217 SER A CA 1
ATOM 1664 C C . SER A 1 217 ? -44.775 8.732 36.135 1.00 95.06 217 SER A C 1
ATOM 1666 O O . SER A 1 217 ? -44.443 8.522 34.962 1.00 95.06 217 SER A O 1
ATOM 1668 N N . ASP A 1 218 ? -45.385 9.861 36.508 1.00 93.44 218 ASP A N 1
ATOM 1669 C CA . ASP A 1 218 ? -45.666 10.991 35.616 1.00 93.44 218 ASP A CA 1
ATOM 1670 C C . ASP A 1 218 ? -44.448 11.892 35.343 1.00 93.44 218 ASP A C 1
ATOM 1672 O O . ASP A 1 218 ? -44.584 12.908 34.652 1.00 93.44 218 ASP A O 1
ATOM 1676 N N . ARG A 1 219 ? -43.263 11.543 35.867 1.00 93.69 219 ARG A N 1
ATOM 1677 C CA . ARG A 1 219 ? -42.014 12.273 35.609 1.00 93.69 219 ARG A CA 1
ATOM 1678 C C . ARG A 1 219 ? -41.667 12.262 34.119 1.00 93.69 219 ARG A C 1
ATOM 1680 O O . ARG A 1 219 ? -41.909 11.287 33.401 1.00 93.69 219 ARG A O 1
ATOM 1687 N N . LYS A 1 220 ? -41.143 13.392 33.641 1.00 93.19 220 LYS A N 1
ATOM 1688 C CA . LYS A 1 220 ? -40.849 13.652 32.214 1.00 93.19 220 LYS A CA 1
ATOM 1689 C C . LYS A 1 220 ? -39.472 14.264 31.991 1.00 93.19 220 LYS A C 1
ATOM 1691 O O . LYS A 1 220 ? -39.156 14.638 30.866 1.00 93.19 220 LYS A O 1
ATOM 1696 N N . GLU A 1 221 ? -38.689 14.395 33.049 1.00 96.88 221 GLU A N 1
ATOM 1697 C CA . GLU A 1 221 ? -37.289 14.773 33.003 1.00 96.88 221 GLU A CA 1
ATOM 1698 C C . GLU A 1 221 ? -36.543 13.787 32.098 1.00 96.88 221 GLU A C 1
ATOM 1700 O O . GLU A 1 221 ? -36.712 12.578 32.270 1.00 96.88 221 GLU A O 1
ATOM 1705 N N . PRO A 1 222 ? -35.753 14.255 31.119 1.00 98.19 222 PRO A N 1
ATOM 1706 C CA . PRO A 1 222 ? -35.028 13.369 30.223 1.00 98.19 222 PRO A CA 1
ATOM 1707 C C . PRO A 1 222 ? -34.155 12.363 30.970 1.00 98.19 222 PRO A C 1
ATOM 1709 O O . PRO A 1 222 ? -33.499 12.708 31.955 1.00 98.19 222 PRO A O 1
ATOM 1712 N N . LEU A 1 223 ? -34.138 11.129 30.468 1.00 98.56 223 LEU A N 1
ATOM 1713 C CA . LEU A 1 223 ? -33.311 10.040 30.981 1.00 98.56 223 LEU A CA 1
ATOM 1714 C C . LEU A 1 223 ? -32.315 9.630 29.901 1.00 98.56 223 LEU A C 1
ATOM 1716 O O . LEU A 1 223 ? -32.733 9.307 28.788 1.00 98.56 223 LEU A O 1
ATOM 1720 N N . PHE A 1 224 ? -31.028 9.612 30.250 1.00 98.81 224 PHE A N 1
ATOM 1721 C CA . PHE A 1 224 ? -29.950 9.150 29.378 1.00 98.81 224 PHE A CA 1
ATOM 1722 C C . PHE A 1 224 ? -29.132 8.031 30.042 1.00 98.81 224 PHE A C 1
ATOM 1724 O O . PHE A 1 224 ? -28.455 8.249 31.046 1.00 98.81 224 PHE A O 1
ATOM 1731 N N . GLY A 1 225 ? -29.210 6.818 29.497 1.00 98.69 225 GLY A N 1
ATOM 1732 C CA . GLY A 1 225 ? -28.410 5.671 29.934 1.00 98.69 225 GLY A CA 1
ATOM 1733 C C . GLY A 1 225 ? -27.170 5.445 29.063 1.00 98.69 225 GLY A C 1
ATOM 1734 O O . GLY A 1 225 ? -27.286 5.443 27.843 1.00 98.69 225 GLY A O 1
ATOM 1735 N N . ILE A 1 226 ? -26.011 5.193 29.673 1.00 98.88 226 ILE A N 1
ATOM 1736 C CA . ILE A 1 226 ? -24.749 4.861 28.988 1.00 98.88 226 ILE A CA 1
ATOM 1737 C C . ILE A 1 226 ? -24.251 3.494 29.472 1.00 98.88 226 ILE A C 1
ATOM 1739 O O . ILE A 1 226 ? -24.099 3.291 30.681 1.00 98.88 226 ILE A O 1
ATOM 1743 N N . SER A 1 227 ? -23.997 2.567 28.545 1.00 98.56 227 SER A N 1
ATOM 1744 C CA . SER A 1 227 ? -23.540 1.191 28.790 1.00 98.56 227 SER A CA 1
ATOM 1745 C C . SER A 1 227 ? -24.403 0.462 29.824 1.00 98.56 227 SER A C 1
ATOM 1747 O O . SER A 1 227 ? -25.545 0.096 29.528 1.00 98.56 227 SER A O 1
ATOM 1749 N N . THR A 1 228 ? -23.950 0.326 31.075 1.00 98.56 228 THR A N 1
ATOM 1750 C CA . THR A 1 228 ? -24.774 -0.185 32.185 1.00 98.56 228 THR A CA 1
ATOM 1751 C C . THR A 1 228 ? -26.108 0.555 32.308 1.00 98.56 228 THR A C 1
ATOM 1753 O O . THR A 1 228 ? -27.121 -0.058 32.635 1.00 98.56 228 THR A O 1
ATOM 1756 N N . GLY A 1 229 ? -26.153 1.852 31.994 1.00 98.56 229 GLY A N 1
ATOM 1757 C CA . GLY A 1 229 ? -27.388 2.631 31.964 1.00 98.56 229 GLY A CA 1
ATOM 1758 C C . GLY A 1 229 ? -28.416 2.128 30.946 1.00 98.56 229 GLY A C 1
ATOM 1759 O O . GLY A 1 229 ? -29.604 2.116 31.268 1.00 98.56 229 GLY A O 1
ATOM 1760 N N . ASN A 1 230 ? -27.992 1.658 29.766 1.00 98.69 230 ASN A N 1
ATOM 1761 C CA . ASN A 1 230 ? -28.879 1.017 28.785 1.00 98.69 230 ASN A CA 1
ATOM 1762 C C . ASN A 1 230 ? -29.481 -0.271 29.362 1.00 98.69 230 ASN A C 1
ATOM 1764 O O . ASN A 1 230 ? -30.699 -0.451 29.368 1.00 98.69 230 ASN A O 1
ATOM 1768 N N . LEU A 1 231 ? -28.628 -1.112 29.953 1.00 98.69 231 LEU A N 1
ATOM 1769 C CA . LEU A 1 231 ? -29.019 -2.387 30.555 1.00 98.69 231 LEU A CA 1
ATOM 1770 C C . LEU A 1 231 ? -29.990 -2.204 31.732 1.00 98.69 231 LEU A C 1
ATOM 1772 O O . LEU A 1 231 ? -31.023 -2.866 31.798 1.00 98.69 231 LEU A O 1
ATOM 1776 N N . ILE A 1 232 ? -29.688 -1.284 32.651 1.00 98.75 232 ILE A N 1
ATOM 1777 C CA . ILE A 1 232 ? -30.531 -0.972 33.814 1.00 98.75 232 ILE A CA 1
ATOM 1778 C C . ILE A 1 232 ? -31.873 -0.385 33.377 1.00 98.75 232 ILE A C 1
ATOM 1780 O O . ILE A 1 232 ? -32.910 -0.781 33.909 1.00 98.75 232 ILE A O 1
ATOM 1784 N N . THR A 1 233 ? -31.870 0.528 32.403 1.00 98.62 233 THR A N 1
ATOM 1785 C CA . THR A 1 233 ? -33.104 1.130 31.878 1.00 98.62 233 THR A CA 1
ATOM 1786 C C . THR A 1 233 ? -33.976 0.075 31.205 1.00 98.62 233 THR A C 1
ATOM 1788 O O . THR A 1 233 ? -35.172 0.006 31.484 1.00 98.62 233 THR A O 1
ATOM 1791 N N . GLY A 1 234 ? -33.379 -0.802 30.394 1.00 98.44 234 GLY A N 1
ATOM 1792 C CA . GLY A 1 234 ? -34.074 -1.928 29.777 1.00 98.44 234 GLY A CA 1
ATOM 1793 C C . GLY A 1 234 ? -34.667 -2.890 30.811 1.00 98.44 234 GLY A C 1
ATOM 1794 O O . GLY A 1 234 ? -35.853 -3.207 30.736 1.00 98.44 234 GLY A O 1
ATOM 1795 N N . LEU A 1 235 ? -33.896 -3.297 31.827 1.00 98.62 235 LEU A N 1
ATOM 1796 C CA . LEU A 1 235 ? -34.387 -4.146 32.925 1.00 98.62 235 LEU A CA 1
ATOM 1797 C C . LEU A 1 235 ? -35.538 -3.489 33.699 1.00 98.62 235 LEU A C 1
ATOM 1799 O O . LEU A 1 235 ? -36.530 -4.147 34.008 1.00 98.62 235 LEU A O 1
ATOM 1803 N N . ALA A 1 236 ? -35.431 -2.192 33.992 1.00 98.50 236 ALA A N 1
ATOM 1804 C CA . ALA A 1 236 ? -36.475 -1.435 34.678 1.00 98.50 236 ALA A CA 1
ATOM 1805 C C . ALA A 1 236 ? -37.757 -1.314 33.837 1.00 98.50 236 ALA A C 1
ATOM 1807 O O . ALA A 1 236 ? -38.855 -1.354 34.393 1.00 98.50 236 ALA A O 1
ATOM 1808 N N . ALA A 1 237 ? -37.621 -1.215 32.512 1.00 98.06 237 ALA A N 1
ATOM 1809 C CA . ALA A 1 237 ? -38.732 -1.235 31.564 1.00 98.06 237 ALA A CA 1
ATOM 1810 C C . ALA A 1 237 ? -39.366 -2.631 31.397 1.00 98.06 237 ALA A C 1
ATOM 1812 O O . ALA A 1 237 ? -40.511 -2.728 30.958 1.00 98.06 237 ALA A O 1
ATOM 1813 N N . GLY A 1 238 ? -38.649 -3.703 31.752 1.00 97.50 238 GLY A N 1
ATOM 1814 C CA . GLY A 1 238 ? -39.111 -5.093 31.663 1.00 97.50 238 GLY A CA 1
ATOM 1815 C C . GLY A 1 238 ? -38.453 -5.936 30.564 1.00 97.50 238 GLY A C 1
ATOM 1816 O O . GLY A 1 238 ? -38.896 -7.060 30.330 1.00 97.50 238 GLY A O 1
ATOM 1817 N N . ALA A 1 239 ? -37.414 -5.429 29.897 1.00 97.81 239 ALA A N 1
ATOM 1818 C CA . ALA A 1 239 ? -36.564 -6.225 29.010 1.00 97.81 239 ALA A CA 1
ATOM 1819 C C . ALA A 1 239 ? -35.648 -7.171 29.813 1.00 97.81 239 ALA A C 1
ATOM 1821 O O . ALA A 1 239 ? -35.577 -7.113 31.043 1.00 97.81 239 ALA A O 1
ATOM 1822 N N . LYS A 1 240 ? -34.938 -8.060 29.113 1.00 97.88 240 LYS A N 1
ATOM 1823 C CA . LYS A 1 240 ? -33.987 -9.010 29.711 1.00 97.88 240 LYS A CA 1
ATOM 1824 C C . LYS A 1 240 ? -32.554 -8.636 29.365 1.00 97.88 240 LYS A C 1
ATOM 1826 O O . LYS A 1 240 ? -32.307 -8.024 28.334 1.00 97.88 240 LYS A O 1
ATOM 1831 N N . THR A 1 241 ? -31.617 -9.065 30.202 1.00 98.25 241 THR A N 1
ATOM 1832 C CA . THR A 1 241 ? -30.183 -9.016 29.906 1.00 98.25 241 THR A CA 1
ATOM 1833 C C . THR A 1 241 ? -29.596 -10.418 29.902 1.00 98.25 241 THR A C 1
ATOM 1835 O O . THR A 1 241 ? -30.092 -11.317 30.587 1.00 98.25 241 THR A O 1
ATOM 1838 N N . TYR A 1 242 ? -28.525 -10.610 29.142 1.00 97.75 242 TYR A N 1
ATOM 1839 C CA . TYR A 1 242 ? -27.784 -11.866 29.089 1.00 97.75 242 TYR A CA 1
ATOM 1840 C C . TYR A 1 242 ? -26.280 -11.598 29.056 1.00 97.75 242 TYR A C 1
ATOM 1842 O O . TYR A 1 242 ? -25.842 -10.516 28.666 1.00 97.75 242 TYR A O 1
ATOM 1850 N N . LYS A 1 243 ? -25.485 -12.577 29.504 1.00 97.44 243 LYS A N 1
ATOM 1851 C CA . LYS A 1 243 ? -24.026 -12.529 29.367 1.00 97.44 243 LYS A CA 1
ATOM 1852 C C . LYS A 1 243 ? -23.659 -12.944 27.951 1.00 97.44 243 LYS A C 1
ATOM 1854 O O . LYS A 1 243 ? -24.086 -14.005 27.501 1.00 97.44 243 LYS A O 1
ATOM 1859 N N . MET A 1 244 ? -22.882 -12.120 27.272 1.00 96.75 244 MET A N 1
ATOM 1860 C CA . MET A 1 244 ? -22.469 -12.377 25.901 1.00 96.75 244 MET A CA 1
ATOM 1861 C C . MET A 1 244 ? -21.430 -13.502 25.869 1.00 96.75 244 MET A C 1
ATOM 1863 O O . MET A 1 244 ? -20.573 -13.590 26.751 1.00 96.75 244 MET A O 1
ATOM 1867 N N . SER A 1 245 ? -21.505 -14.368 24.857 1.00 92.00 245 SER A N 1
ATOM 1868 C CA . SER A 1 245 ? -20.434 -15.327 24.558 1.00 92.00 245 SER A CA 1
ATOM 1869 C C . SER A 1 245 ? -19.201 -14.620 23.993 1.00 92.00 245 SER A C 1
ATOM 1871 O O . SER A 1 245 ? -18.083 -14.990 24.339 1.00 92.00 245 SER A O 1
ATOM 1873 N N . MET A 1 246 ? -19.434 -13.587 23.183 1.00 94.75 246 MET A N 1
ATOM 1874 C CA . MET A 1 246 ? -18.434 -12.713 22.587 1.00 94.75 246 MET A CA 1
ATOM 1875 C C . MET A 1 246 ? -18.732 -11.276 23.039 1.00 94.75 246 MET A C 1
ATOM 1877 O O . MET A 1 246 ? -19.766 -10.731 22.661 1.00 94.75 246 MET A O 1
ATOM 1881 N N . PRO A 1 247 ? -17.930 -10.698 23.947 1.00 95.56 247 PRO A N 1
ATOM 1882 C CA . PRO A 1 247 ? -18.171 -9.355 24.465 1.00 95.56 247 PRO A CA 1
ATOM 1883 C C . PRO A 1 247 ? -17.724 -8.282 23.461 1.00 95.56 247 PRO A C 1
ATOM 1885 O O . PRO A 1 247 ? -16.686 -8.451 22.825 1.00 95.56 247 PRO A O 1
ATOM 1888 N N . ASN A 1 248 ? -18.419 -7.143 23.394 1.00 97.62 248 ASN A N 1
ATOM 1889 C CA . ASN A 1 248 ? -17.954 -6.008 22.594 1.00 97.62 248 ASN A CA 1
ATOM 1890 C C . ASN A 1 248 ? -16.968 -5.160 23.413 1.00 97.62 248 ASN A C 1
ATOM 1892 O O . ASN A 1 248 ? -17.327 -4.464 24.374 1.00 97.62 248 ASN A O 1
ATOM 1896 N N . ARG A 1 249 ? -15.683 -5.276 23.061 1.00 97.25 249 ARG A N 1
ATOM 1897 C CA . ARG A 1 249 ? -14.563 -4.590 23.721 1.00 97.25 249 ARG A CA 1
ATOM 1898 C C . ARG A 1 249 ? -13.590 -4.060 22.679 1.00 97.25 249 ARG A C 1
ATOM 1900 O O . ARG A 1 249 ? -12.744 -4.799 22.188 1.00 97.25 249 ARG A O 1
ATOM 1907 N N . GLY A 1 250 ? -13.693 -2.778 22.363 1.00 94.38 250 GLY A N 1
ATOM 1908 C CA . GLY A 1 250 ? -12.874 -2.165 21.324 1.00 94.38 250 GLY A CA 1
ATOM 1909 C C . GLY A 1 250 ? -13.188 -0.690 21.123 1.00 94.38 250 GLY A C 1
ATOM 1910 O O . GLY A 1 250 ? -14.122 -0.154 21.716 1.00 94.38 250 GLY A O 1
ATOM 1911 N N . GLN A 1 251 ? -12.386 -0.035 20.286 1.00 94.56 251 GLN A N 1
ATOM 1912 C CA . GLN A 1 251 ? -12.563 1.371 19.882 1.00 94.56 251 GLN A CA 1
ATOM 1913 C C . GLN A 1 251 ? -13.053 1.502 18.432 1.00 94.56 251 GLN A C 1
ATOM 1915 O O . GLN A 1 251 ? -13.192 2.603 17.915 1.00 94.56 251 GLN A O 1
ATOM 1920 N N . ASN A 1 252 ? -13.290 0.368 17.780 1.00 94.25 252 ASN A N 1
ATOM 1921 C CA . ASN A 1 252 ? -13.615 0.213 16.369 1.00 94.25 252 ASN A CA 1
ATOM 1922 C C . ASN A 1 252 ? -15.014 -0.399 16.164 1.00 94.25 252 ASN A C 1
ATOM 1924 O O . ASN A 1 252 ? -15.275 -0.948 15.101 1.00 94.25 252 ASN A O 1
ATOM 1928 N N . GLN A 1 253 ? -15.893 -0.361 17.172 1.00 97.56 253 GLN A N 1
ATOM 1929 C CA . GLN A 1 253 ? -17.166 -1.085 17.137 1.00 97.56 253 GLN A CA 1
ATOM 1930 C C . GLN A 1 253 ? -18.207 -0.300 16.323 1.00 97.56 253 GLN A C 1
ATOM 1932 O O . GLN A 1 253 ? -18.579 0.808 16.733 1.00 97.56 253 GLN A O 1
ATOM 1937 N N . PRO A 1 254 ? -18.675 -0.826 15.177 1.00 98.31 254 PRO A N 1
ATOM 1938 C CA . PRO A 1 254 ? -19.611 -0.125 14.314 1.00 98.31 254 PRO A CA 1
ATOM 1939 C C . PRO A 1 254 ? -21.049 -0.292 14.808 1.00 98.31 254 PRO A C 1
ATOM 1941 O O . PRO A 1 254 ? -21.542 -1.408 14.989 1.00 98.31 254 PRO A O 1
ATOM 1944 N N . VAL A 1 255 ? -21.762 0.822 14.948 1.00 98.50 255 VAL A N 1
ATOM 1945 C CA . VAL A 1 255 ? -23.191 0.833 15.282 1.00 98.50 255 VAL A CA 1
ATOM 1946 C C . VAL A 1 255 ? -23.987 1.561 14.210 1.00 98.50 255 VAL A C 1
ATOM 1948 O O . VAL A 1 255 ? -23.535 2.555 13.648 1.00 98.50 255 VAL A O 1
ATOM 1951 N N . LEU 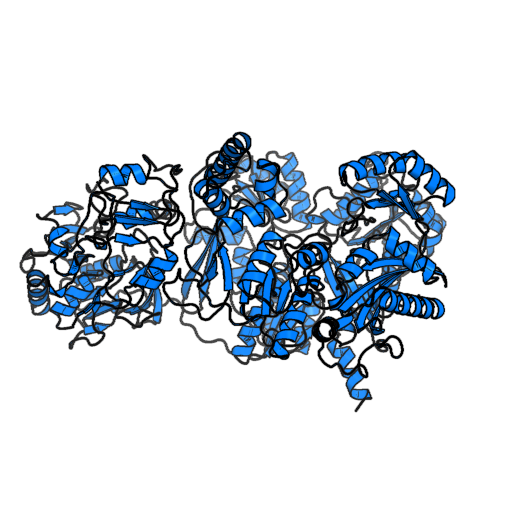A 1 256 ? -25.200 1.085 13.945 1.00 98.44 256 LEU A N 1
ATOM 1952 C CA . LEU A 1 256 ? -26.133 1.690 13.002 1.00 98.44 256 LEU A CA 1
ATOM 1953 C C . LEU A 1 256 ? -27.315 2.291 13.756 1.00 98.44 256 LEU A C 1
ATOM 1955 O O . LEU A 1 256 ? -27.987 1.604 14.528 1.00 98.44 256 LEU A O 1
ATOM 1959 N N . ASN A 1 257 ? -27.619 3.558 13.496 1.00 98.06 257 ASN A N 1
ATOM 1960 C CA . ASN A 1 257 ? -28.864 4.160 13.944 1.00 98.06 257 ASN A CA 1
ATOM 1961 C C . ASN A 1 257 ? -30.025 3.615 13.102 1.00 98.06 257 ASN A C 1
ATOM 1963 O O . ASN A 1 257 ? -30.138 3.883 11.904 1.00 98.06 257 ASN A O 1
ATOM 1967 N N . ILE A 1 258 ? -30.931 2.876 13.740 1.00 96.38 258 ILE A N 1
ATOM 1968 C CA . ILE A 1 258 ? -32.036 2.185 13.061 1.00 96.38 258 ILE A CA 1
ATOM 1969 C C . ILE A 1 258 ? -33.009 3.182 12.417 1.00 96.38 258 ILE A C 1
ATOM 1971 O O . ILE A 1 258 ? -33.649 2.872 11.414 1.00 96.38 258 ILE A O 1
ATOM 1975 N N . THR A 1 259 ? -33.127 4.390 12.975 1.00 94.00 259 THR A N 1
ATOM 1976 C CA . THR A 1 259 ? -34.122 5.374 12.530 1.00 94.00 259 THR A CA 1
ATOM 1977 C C . THR A 1 259 ? -33.738 6.083 11.238 1.00 94.00 259 THR A C 1
ATOM 1979 O O . THR A 1 259 ? -34.625 6.436 10.463 1.00 94.00 259 THR A O 1
ATOM 1982 N N . ASN A 1 260 ? -32.442 6.304 11.005 1.00 92.81 260 ASN A N 1
ATOM 1983 C CA . ASN A 1 260 ? -31.962 7.145 9.909 1.00 92.81 260 ASN A CA 1
ATOM 1984 C C . ASN A 1 260 ? -30.815 6.525 9.094 1.00 92.81 260 ASN A C 1
ATOM 1986 O O . ASN A 1 260 ? -30.349 7.172 8.164 1.00 92.81 260 ASN A O 1
ATOM 1990 N N . ARG A 1 261 ? -30.400 5.291 9.421 1.00 94.12 261 ARG A N 1
ATOM 1991 C CA . ARG A 1 261 ? -29.372 4.504 8.720 1.00 94.12 261 ARG A CA 1
ATOM 1992 C C . ARG A 1 261 ? -27.949 5.077 8.778 1.00 94.12 261 ARG A C 1
ATOM 1994 O O . ARG A 1 261 ? -27.085 4.548 8.092 1.00 94.12 261 ARG A O 1
ATOM 2001 N N . GLN A 1 262 ? -27.683 6.082 9.611 1.00 96.25 262 GLN A N 1
ATOM 2002 C CA . GLN A 1 262 ? -26.316 6.563 9.829 1.00 96.25 262 GLN A CA 1
ATOM 2003 C C . GLN A 1 262 ? -25.513 5.559 10.660 1.00 96.25 262 GLN A C 1
ATOM 2005 O O . GLN A 1 262 ? -26.019 5.041 11.663 1.00 96.25 262 GLN A O 1
ATOM 2010 N N . ALA A 1 263 ? -24.273 5.307 10.253 1.00 97.12 263 ALA A N 1
ATOM 2011 C CA . ALA A 1 263 ? -23.320 4.481 10.977 1.00 97.12 263 ALA A CA 1
ATOM 2012 C C . ALA A 1 263 ? -22.344 5.344 11.789 1.00 97.12 263 ALA A C 1
ATOM 2014 O O . ALA A 1 263 ? -21.992 6.453 11.392 1.00 97.12 263 ALA A O 1
ATOM 2015 N N . PHE A 1 264 ? -21.898 4.817 12.928 1.00 98.12 264 PHE A N 1
ATOM 2016 C CA . PHE A 1 264 ? -20.915 5.454 13.803 1.00 98.12 264 PHE A CA 1
ATOM 2017 C C . PHE A 1 264 ? -19.918 4.414 14.305 1.00 98.12 264 PHE A C 1
ATOM 2019 O O . PHE A 1 264 ? -20.304 3.278 14.589 1.00 98.12 264 PHE A O 1
ATOM 2026 N N . ILE A 1 265 ? -18.655 4.807 14.467 1.00 97.38 265 ILE A N 1
ATOM 2027 C CA . ILE A 1 265 ? -17.658 3.988 15.159 1.00 97.38 265 ILE A CA 1
ATOM 2028 C C . ILE A 1 265 ? -17.672 4.363 16.638 1.00 97.38 265 ILE A C 1
ATOM 2030 O O . ILE A 1 265 ? -17.803 5.532 17.004 1.00 97.38 265 ILE A O 1
ATOM 2034 N N . THR A 1 266 ? -17.603 3.361 17.511 1.00 98.06 266 THR A N 1
ATOM 2035 C CA . THR A 1 266 ? -17.822 3.548 18.946 1.00 98.06 266 THR A CA 1
ATOM 2036 C C . THR A 1 266 ? -16.792 2.824 19.802 1.00 98.06 266 THR A C 1
ATOM 2038 O O . THR A 1 266 ? -16.238 1.789 19.423 1.00 98.06 266 THR A O 1
ATOM 2041 N N . ALA A 1 267 ? -16.555 3.385 20.990 1.00 97.12 267 ALA A N 1
ATOM 2042 C CA . ALA A 1 267 ? -15.847 2.708 22.065 1.00 97.12 267 ALA A CA 1
ATOM 2043 C C . ALA A 1 267 ? -16.833 1.899 22.911 1.00 97.12 267 ALA A C 1
ATOM 2045 O O . ALA A 1 267 ? -17.823 2.440 23.418 1.00 97.12 267 ALA A O 1
ATOM 2046 N N . GLN A 1 268 ? -16.541 0.616 23.096 1.00 98.12 268 GLN A N 1
ATOM 2047 C CA . GLN A 1 268 ? -17.361 -0.296 23.885 1.00 98.12 268 GLN A CA 1
ATOM 2048 C C . GLN A 1 268 ? -16.504 -1.123 24.832 1.00 98.12 268 GLN A C 1
ATOM 2050 O O . GLN A 1 268 ? -15.369 -1.483 24.512 1.00 98.12 268 GLN A O 1
ATOM 2055 N N . ASN A 1 269 ? -17.055 -1.407 26.011 1.00 97.88 269 ASN A N 1
ATOM 2056 C CA . ASN A 1 269 ? -16.420 -2.252 27.013 1.00 97.88 269 ASN A CA 1
ATOM 2057 C C . ASN A 1 269 ? -17.471 -2.948 27.891 1.00 97.88 269 ASN A C 1
ATOM 2059 O O . ASN A 1 269 ? -17.589 -2.672 29.085 1.00 97.88 269 ASN A O 1
ATOM 2063 N N . HIS A 1 270 ? -18.269 -3.840 27.300 1.00 98.00 270 HIS A N 1
ATOM 2064 C CA . HIS A 1 270 ? -19.297 -4.584 28.034 1.00 98.00 270 HIS A CA 1
ATOM 2065 C C . HIS A 1 270 ? -19.296 -6.077 27.686 1.00 98.00 270 HIS A C 1
ATOM 2067 O O . HIS A 1 270 ? -18.896 -6.505 26.610 1.00 98.00 270 HIS A O 1
ATOM 2073 N N . GLY A 1 271 ? -19.723 -6.900 28.649 1.00 96.88 271 GLY A N 1
ATOM 2074 C CA . GLY A 1 271 ? -19.902 -8.351 28.477 1.00 96.88 271 GLY A CA 1
ATOM 2075 C C . GLY A 1 271 ? -21.327 -8.831 28.747 1.00 96.88 271 GLY A C 1
ATOM 2076 O O . GLY A 1 271 ? -21.581 -10.035 28.770 1.00 96.88 271 GLY A O 1
ATOM 2077 N N . TYR A 1 272 ? -22.247 -7.899 28.988 1.00 98.00 272 TYR A N 1
ATOM 2078 C CA . TYR A 1 272 ? -23.679 -8.147 29.084 1.00 98.00 272 TYR A CA 1
ATOM 2079 C C . TYR A 1 272 ? -24.383 -7.275 28.051 1.00 98.00 272 TYR A C 1
ATOM 2081 O O . TYR A 1 272 ? -23.968 -6.139 27.832 1.00 98.00 272 TYR A O 1
ATOM 2089 N N . ALA A 1 273 ? -25.440 -7.804 27.450 1.00 98.19 273 ALA A N 1
ATOM 2090 C CA . ALA A 1 273 ? -26.246 -7.112 26.454 1.00 98.19 273 ALA A CA 1
ATOM 2091 C C . ALA A 1 273 ? -27.731 -7.192 26.816 1.00 98.19 273 ALA A C 1
ATOM 2093 O O . ALA A 1 273 ? -28.149 -8.026 27.632 1.00 98.19 273 ALA A O 1
ATOM 2094 N N . LEU A 1 274 ? -28.518 -6.300 26.220 1.00 97.81 274 LEU A N 1
ATOM 2095 C CA . LEU A 1 274 ? -29.971 -6.314 26.307 1.00 97.81 274 LEU A CA 1
ATOM 2096 C C . LEU A 1 274 ? -30.543 -7.252 25.236 1.00 97.81 274 LEU A C 1
ATOM 2098 O O . LEU A 1 274 ? -30.072 -7.266 24.102 1.00 97.81 274 LEU A O 1
ATOM 2102 N N . ASP A 1 275 ? -31.570 -8.021 25.587 1.00 95.38 275 ASP A N 1
ATOM 2103 C CA . ASP A 1 275 ? -32.349 -8.789 24.614 1.00 95.38 275 ASP A CA 1
ATOM 2104 C C . ASP A 1 275 ? -33.039 -7.825 23.637 1.00 95.38 275 ASP A C 1
ATOM 2106 O O . ASP A 1 275 ? -33.645 -6.832 24.050 1.00 95.38 275 ASP A O 1
ATOM 2110 N N . SER A 1 276 ? -32.962 -8.125 22.341 1.00 91.31 276 SER A N 1
ATOM 2111 C CA . SER A 1 276 ? -33.572 -7.319 21.278 1.00 91.31 276 SER A CA 1
ATOM 2112 C C . SER A 1 276 ? -35.103 -7.235 21.391 1.00 91.31 276 SER A C 1
ATOM 2114 O O . SER A 1 276 ? -35.722 -6.350 20.798 1.00 91.31 276 SER A O 1
ATOM 2116 N N . THR A 1 277 ? -35.729 -8.132 22.162 1.00 95.31 277 THR A N 1
ATOM 2117 C CA . THR A 1 277 ? -37.161 -8.109 22.473 1.00 95.31 277 THR A CA 1
ATOM 2118 C C . THR A 1 277 ? -37.460 -7.086 23.567 1.00 95.31 277 THR A C 1
ATOM 2120 O O . THR A 1 277 ? -37.277 -7.342 24.761 1.00 95.31 277 THR A O 1
ATOM 2123 N N . LEU A 1 278 ? -37.978 -5.927 23.161 1.00 97.56 278 LEU A N 1
ATOM 2124 C CA . LEU A 1 278 ? -38.302 -4.830 24.072 1.00 97.56 278 LEU A CA 1
ATOM 2125 C C . LEU A 1 278 ? -39.790 -4.817 24.475 1.00 97.56 278 LEU A C 1
ATOM 2127 O O . LEU A 1 278 ? -40.654 -5.211 23.687 1.00 97.56 278 LEU A O 1
ATOM 2131 N N . PRO A 1 279 ? -40.115 -4.354 25.696 1.00 97.19 279 PRO A N 1
ATOM 2132 C CA . PRO A 1 279 ? -41.491 -4.191 26.159 1.00 97.19 279 PRO A CA 1
ATOM 2133 C C . PRO A 1 279 ? -42.221 -3.065 25.407 1.00 97.19 279 PRO A C 1
ATOM 2135 O O . PRO A 1 279 ? -41.606 -2.188 24.801 1.00 97.19 279 PRO A O 1
ATOM 2138 N N . ALA A 1 280 ? -43.557 -3.065 25.471 1.00 96.06 280 ALA A N 1
ATOM 2139 C CA . ALA A 1 280 ? -44.387 -2.069 24.793 1.00 96.06 280 ALA A CA 1
ATOM 2140 C C . ALA A 1 280 ? -43.997 -0.624 25.169 1.00 96.06 280 ALA A C 1
ATOM 2142 O O . ALA A 1 280 ? -43.733 -0.321 26.333 1.00 96.06 280 ALA A O 1
ATOM 2143 N N . GLY A 1 281 ? -43.985 0.269 24.175 1.00 96.31 281 GLY A N 1
ATOM 2144 C CA . GLY A 1 281 ? -43.568 1.666 24.334 1.00 96.31 281 GLY A CA 1
ATOM 2145 C C . GLY A 1 281 ? -42.059 1.903 24.207 1.00 96.31 281 GLY A C 1
ATOM 2146 O O . GLY A 1 281 ? -41.643 3.062 24.229 1.00 96.31 281 GLY A O 1
ATOM 2147 N N . TRP A 1 282 ? -41.253 0.849 24.028 1.00 98.25 282 TRP A N 1
ATOM 2148 C CA . TRP A 1 282 ? -39.810 0.931 23.794 1.00 98.25 282 TRP A CA 1
ATOM 2149 C C . TRP A 1 282 ? -39.425 0.413 22.411 1.00 98.25 282 TRP A C 1
ATOM 2151 O O . TRP A 1 282 ? -40.000 -0.545 21.899 1.00 98.25 282 TRP A O 1
ATOM 2161 N N . LYS A 1 283 ? -38.417 1.047 21.812 1.00 98.12 283 LYS A N 1
ATOM 2162 C CA . LYS A 1 283 ? -37.851 0.682 20.511 1.00 98.12 283 LYS A CA 1
ATOM 2163 C C . LYS A 1 283 ? -36.330 0.627 20.580 1.00 98.12 283 LYS A C 1
ATOM 2165 O O . LYS A 1 283 ? -35.743 1.395 21.344 1.00 98.12 283 LYS A O 1
ATOM 2170 N N . PRO A 1 284 ? -35.685 -0.229 19.774 1.00 98.19 284 PRO A N 1
ATOM 2171 C CA . PRO A 1 284 ? -34.244 -0.167 19.619 1.00 98.19 284 PRO A CA 1
ATOM 2172 C C . PRO A 1 284 ? -33.874 1.137 18.897 1.00 98.19 284 PRO A C 1
ATOM 2174 O O . PRO A 1 284 ? -34.594 1.594 18.004 1.00 98.19 284 PRO A O 1
ATOM 2177 N N . LEU A 1 285 ? -32.774 1.751 19.322 1.00 98.44 285 LEU A N 1
ATOM 2178 C CA . LEU A 1 285 ? -32.259 3.000 18.763 1.00 98.44 285 LEU A CA 1
ATOM 2179 C C . LEU A 1 285 ? -31.032 2.741 17.882 1.00 98.44 285 LEU A C 1
ATOM 2181 O O . LEU A 1 285 ? -30.998 3.174 16.730 1.00 98.44 285 LEU A O 1
ATOM 2185 N N . PHE A 1 286 ? -30.070 1.986 18.412 1.00 98.75 286 PHE A N 1
ATOM 2186 C CA . PHE A 1 286 ? -28.869 1.557 17.705 1.00 98.75 286 PHE A CA 1
ATOM 2187 C C . PHE A 1 286 ? -28.769 0.028 17.701 1.00 98.75 286 PHE A C 1
ATOM 2189 O O . PHE A 1 286 ? -29.289 -0.643 18.600 1.00 98.75 286 PHE A O 1
ATOM 2196 N N . VAL A 1 287 ? -28.079 -0.508 16.699 1.00 98.62 287 VAL A N 1
ATOM 2197 C CA . VAL A 1 287 ? -27.749 -1.933 16.569 1.00 98.62 287 VAL A CA 1
ATOM 2198 C C . VAL A 1 287 ? -26.289 -2.097 16.160 1.00 98.62 287 VAL A C 1
ATOM 2200 O O . VAL A 1 287 ? -25.784 -1.288 15.380 1.00 98.62 287 VAL A O 1
ATOM 2203 N N . ASN A 1 288 ? -25.622 -3.128 16.671 1.00 98.62 288 ASN A N 1
ATOM 2204 C CA . ASN A 1 288 ? -24.251 -3.450 16.295 1.00 98.62 288 ASN A CA 1
ATOM 2205 C C . ASN A 1 288 ? -24.235 -3.994 14.861 1.00 98.62 288 ASN A C 1
ATOM 2207 O O . ASN A 1 288 ? -25.033 -4.871 14.514 1.00 98.62 288 ASN A O 1
ATOM 2211 N N . VAL A 1 289 ? -23.356 -3.479 14.004 1.00 98.38 289 VAL A N 1
ATOM 2212 C CA . VAL A 1 289 ? -23.307 -3.916 12.599 1.00 98.38 289 VAL A CA 1
ATOM 2213 C C . VAL A 1 289 ? -22.673 -5.304 12.465 1.00 98.38 289 VAL A C 1
ATOM 2215 O O . VAL A 1 289 ? -23.078 -6.054 11.579 1.00 98.38 289 VAL A O 1
ATOM 2218 N N . ASN A 1 290 ? -21.760 -5.680 13.365 1.00 96.69 290 ASN A N 1
ATOM 2219 C CA . ASN A 1 290 ? -21.047 -6.957 13.320 1.00 96.69 290 ASN A CA 1
ATOM 2220 C C . ASN A 1 290 ? -21.926 -8.123 13.796 1.00 96.69 290 ASN A C 1
ATOM 2222 O O . ASN A 1 290 ? -22.085 -9.101 13.067 1.00 96.69 290 ASN A O 1
ATOM 2226 N N . ASP A 1 291 ? -22.527 -8.013 14.986 1.00 97.12 291 ASP A N 1
ATOM 2227 C CA . ASP A 1 291 ? -23.207 -9.134 15.666 1.00 97.12 291 ASP A CA 1
ATOM 2228 C C . ASP A 1 291 ? -24.719 -8.939 15.899 1.00 97.12 291 ASP A C 1
ATOM 2230 O O . ASP A 1 291 ? -25.388 -9.806 16.466 1.00 97.12 291 ASP A O 1
ATOM 2234 N N . GLN A 1 292 ? -25.269 -7.805 15.449 1.00 98.19 292 GLN A N 1
ATOM 2235 C CA . GLN A 1 292 ? -26.691 -7.452 15.531 1.00 98.19 292 GLN A CA 1
ATOM 2236 C C . GLN A 1 292 ? -27.248 -7.331 16.961 1.00 98.19 292 GLN A C 1
ATOM 2238 O O . GLN A 1 292 ? -28.470 -7.277 17.151 1.00 98.19 292 GLN A O 1
ATOM 2243 N N . THR A 1 293 ? -26.383 -7.240 17.972 1.00 98.19 293 THR A N 1
ATOM 2244 C CA . THR A 1 293 ? -26.798 -6.994 19.354 1.00 98.19 293 THR A CA 1
ATOM 2245 C C . THR A 1 293 ? -27.335 -5.570 19.548 1.00 98.19 293 THR A C 1
ATOM 2247 O O . THR A 1 293 ? -27.142 -4.668 18.725 1.00 98.19 293 THR A O 1
ATOM 2250 N N . ASN A 1 294 ? -28.112 -5.371 20.620 1.00 98.62 294 ASN A N 1
ATOM 2251 C CA . ASN A 1 294 ? -28.708 -4.073 20.919 1.00 98.62 294 ASN A CA 1
ATOM 2252 C C . ASN A 1 294 ? -27.646 -3.064 21.370 1.00 98.62 294 ASN A C 1
ATOM 2254 O O . ASN A 1 294 ? -26.964 -3.296 22.362 1.00 98.62 294 ASN A O 1
ATOM 2258 N N . GLU A 1 295 ? -27.627 -1.898 20.722 1.00 98.75 295 GLU A N 1
ATOM 2259 C CA . GLU A 1 295 ? -26.678 -0.822 21.035 1.00 98.75 295 GLU A CA 1
ATOM 2260 C C . GLU A 1 295 ? -27.347 0.419 21.634 1.00 98.75 295 GLU A C 1
ATOM 2262 O O . GLU A 1 295 ? -26.723 1.454 21.874 1.00 98.75 295 GLU A O 1
ATOM 2267 N N . GLY A 1 296 ? -28.651 0.338 21.878 1.00 98.50 296 GLY A N 1
ATOM 2268 C CA . GLY A 1 296 ? -29.410 1.407 22.497 1.00 98.50 296 GLY A CA 1
ATOM 2269 C C . GLY A 1 296 ? -30.911 1.221 22.374 1.00 98.50 296 GLY A C 1
ATOM 2270 O O . GLY A 1 296 ? -31.411 0.518 21.490 1.00 98.50 296 GLY A O 1
ATOM 2271 N N . ILE A 1 297 ? -31.644 1.901 23.244 1.00 98.69 297 ILE A N 1
ATOM 2272 C CA . ILE A 1 297 ? -33.105 1.884 23.296 1.00 98.69 297 ILE A CA 1
ATOM 2273 C C . ILE A 1 297 ? -33.656 3.298 23.426 1.00 98.69 297 ILE A C 1
ATOM 2275 O O . ILE A 1 297 ? -32.986 4.214 23.898 1.00 98.69 297 ILE A O 1
ATOM 2279 N N . MET A 1 298 ? -34.914 3.472 23.050 1.00 98.44 298 MET A N 1
ATOM 2280 C CA . MET A 1 298 ? -35.656 4.707 23.254 1.00 98.44 298 MET A CA 1
ATOM 2281 C C . MET A 1 298 ? -37.106 4.425 23.612 1.00 98.44 298 MET A C 1
ATOM 2283 O O . MET A 1 298 ? -37.691 3.448 23.145 1.00 98.44 298 MET A O 1
ATOM 2287 N N . HIS A 1 299 ? -37.707 5.311 24.396 1.00 98.06 299 HIS A N 1
ATOM 2288 C CA . HIS A 1 299 ? -39.149 5.316 24.586 1.00 98.06 299 HIS A CA 1
ATOM 2289 C C . HIS A 1 299 ? -39.829 6.032 23.404 1.00 98.06 299 HIS A C 1
ATOM 2291 O O . HIS A 1 299 ? -39.336 7.040 22.904 1.00 98.06 299 HIS A O 1
ATOM 2297 N N . GLU A 1 300 ? -40.996 5.551 22.972 1.00 95.69 300 GLU A N 1
ATOM 2298 C CA . GLU A 1 300 ? -41.694 6.074 21.785 1.00 95.69 300 GLU A CA 1
ATOM 2299 C C . GLU A 1 300 ? -42.132 7.543 21.920 1.00 95.69 300 GLU A C 1
ATOM 2301 O O . GLU A 1 300 ? -42.065 8.300 20.954 1.00 95.69 300 GLU A O 1
ATOM 2306 N N . SER A 1 301 ? -42.592 7.950 23.110 1.00 93.38 301 SER A N 1
ATOM 2307 C CA . SER A 1 301 ? -43.115 9.301 23.376 1.00 93.38 301 SER A CA 1
ATOM 2308 C C . SER A 1 301 ? -42.425 10.098 24.495 1.00 93.38 301 SER A C 1
ATOM 2310 O O . SER A 1 301 ? -42.528 11.325 24.507 1.00 93.38 301 SER A O 1
ATOM 2312 N N . LYS A 1 302 ? -41.754 9.445 25.453 1.00 95.50 302 LYS A N 1
ATOM 2313 C CA . LYS A 1 302 ? -41.056 10.100 26.572 1.00 95.50 302 LYS A CA 1
ATOM 2314 C C . LYS A 1 302 ? -39.596 10.397 26.180 1.00 95.50 302 LYS A C 1
ATOM 2316 O O . LYS A 1 302 ? -39.042 9.669 25.358 1.00 95.50 302 LYS A O 1
ATOM 2321 N N . PRO A 1 303 ? -38.941 11.414 26.772 1.00 97.06 303 PRO A N 1
ATOM 2322 C CA . PRO A 1 303 ? -37.547 11.764 26.476 1.00 97.06 303 PRO A CA 1
ATOM 2323 C C . PRO A 1 303 ? -36.547 10.811 27.161 1.00 97.06 303 PRO A C 1
ATOM 2325 O O . PRO A 1 303 ? -35.601 11.249 27.812 1.00 97.06 303 PRO A O 1
ATOM 2328 N N . PHE A 1 304 ? -36.779 9.500 27.064 1.00 98.12 304 PHE A N 1
ATOM 2329 C CA . PHE A 1 304 ? -35.949 8.466 27.679 1.00 98.12 304 PHE A CA 1
ATOM 2330 C C . PHE A 1 304 ? -35.219 7.689 26.593 1.00 98.12 304 PHE A C 1
ATOM 2332 O O . PHE A 1 304 ? -35.852 7.188 25.659 1.00 98.12 304 PHE A O 1
ATOM 2339 N N . PHE A 1 305 ? -33.905 7.572 26.728 1.00 98.75 305 PHE A N 1
ATOM 2340 C CA . PHE A 1 305 ? -33.086 6.783 25.822 1.00 98.75 305 PHE A CA 1
ATOM 2341 C C . PHE A 1 305 ? -31.844 6.234 26.527 1.00 98.75 305 PHE A C 1
ATOM 2343 O O . PHE A 1 305 ? -31.409 6.742 27.561 1.00 98.75 305 PHE A O 1
ATOM 2350 N N . GLY A 1 306 ? -31.283 5.174 25.963 1.00 98.38 306 GLY A N 1
ATOM 2351 C CA . GLY A 1 306 ? -30.030 4.578 26.395 1.00 98.38 306 GLY A CA 1
ATOM 2352 C C . GLY A 1 306 ? -29.180 4.186 25.196 1.00 98.38 306 GLY A C 1
ATOM 2353 O O . GLY A 1 306 ? -29.717 3.902 24.126 1.00 98.38 306 GLY A O 1
ATOM 2354 N N . VAL A 1 307 ? -27.866 4.179 25.384 1.00 98.81 307 VAL A N 1
ATOM 2355 C CA . VAL A 1 307 ? -26.879 3.654 24.437 1.00 98.81 307 VAL A CA 1
ATOM 2356 C C . VAL A 1 307 ? -25.965 2.675 25.155 1.00 98.81 307 VAL A C 1
ATOM 2358 O O . VAL A 1 307 ? -25.648 2.866 26.329 1.00 98.81 307 VAL A O 1
ATOM 2361 N N . GLN A 1 308 ? -25.587 1.599 24.479 1.00 98.75 308 GLN A N 1
ATOM 2362 C CA . GLN A 1 308 ? -24.777 0.524 25.050 1.00 98.75 308 GLN A CA 1
ATOM 2363 C C . GLN A 1 308 ? -23.269 0.828 24.974 1.00 98.75 308 GLN A C 1
ATOM 2365 O O . GLN A 1 308 ? -22.499 0.362 25.813 1.00 98.75 308 GLN A O 1
ATOM 2370 N N . PHE A 1 309 ? -22.872 1.676 24.028 1.00 98.75 309 PHE A N 1
ATOM 2371 C CA . PHE A 1 309 ? -21.521 2.205 23.873 1.00 98.75 309 PHE A CA 1
ATOM 2372 C C . PHE A 1 309 ? -21.261 3.456 24.731 1.00 98.75 309 PHE A C 1
ATOM 2374 O O . PHE A 1 309 ? -22.154 3.977 25.401 1.00 98.75 309 PHE A O 1
ATOM 2381 N N . HIS A 1 310 ? -20.019 3.943 24.702 1.00 98.62 310 HIS A N 1
ATOM 2382 C CA . HIS A 1 310 ? -19.530 5.067 25.503 1.00 98.62 310 HIS A CA 1
ATOM 2383 C C . HIS A 1 310 ? -19.299 6.327 24.647 1.00 98.62 310 HIS A C 1
ATOM 2385 O O . HIS A 1 310 ? -18.202 6.495 24.111 1.00 98.62 310 HIS A O 1
ATOM 2391 N N . PRO A 1 311 ? -20.278 7.246 24.519 1.00 98.00 311 PRO A N 1
ATOM 2392 C CA . PRO A 1 311 ? -20.116 8.470 23.728 1.00 98.00 311 PRO A CA 1
ATOM 2393 C C . PRO A 1 311 ? -19.131 9.471 24.336 1.00 98.00 311 PRO A C 1
ATOM 2395 O O . PRO A 1 311 ? -18.696 10.404 23.667 1.00 98.00 311 PRO A O 1
ATOM 2398 N N . GLU A 1 312 ? -18.771 9.304 25.610 1.00 97.44 312 GLU A N 1
ATOM 2399 C CA . GLU A 1 312 ? -17.700 10.064 26.247 1.00 97.44 312 GLU A CA 1
ATOM 2400 C C . GLU A 1 312 ? -16.296 9.574 25.872 1.00 97.44 312 GLU A C 1
ATOM 2402 O O . GLU A 1 312 ? -15.322 10.272 26.167 1.00 97.44 312 GLU A O 1
ATOM 2407 N N . VAL A 1 313 ? -16.178 8.379 25.279 1.00 95.50 313 VAL A N 1
ATOM 2408 C CA . VAL A 1 313 ? -14.914 7.737 24.886 1.00 95.50 313 VAL A CA 1
ATOM 2409 C C . VAL A 1 313 ? -13.814 7.866 25.940 1.00 95.50 313 VAL A C 1
ATOM 2411 O O . VAL A 1 313 ? -14.087 7.625 27.109 1.00 95.50 313 VAL A O 1
ATOM 2414 N N . SER A 1 314 ? -12.591 8.262 25.583 1.00 92.88 314 SER A N 1
ATOM 2415 C CA . SER A 1 314 ? -11.435 8.330 26.490 1.00 92.88 314 SER A CA 1
ATOM 2416 C C . SER A 1 314 ? -11.082 6.943 27.046 1.00 92.88 314 SER A C 1
ATOM 2418 O O . SER A 1 314 ? -11.388 6.649 28.199 1.00 92.88 314 SER A O 1
ATOM 2420 N N . PRO A 1 315 ? -10.490 6.062 26.222 1.00 91.25 315 PRO A N 1
ATOM 2421 C CA . PRO A 1 315 ? -10.076 6.271 24.825 1.00 91.25 315 PRO A CA 1
ATOM 2422 C C . PRO A 1 315 ? -11.194 5.972 23.800 1.00 91.25 315 PRO A C 1
ATOM 2424 O O . PRO A 1 315 ? -12.243 5.435 24.157 1.00 91.25 315 PRO A O 1
ATOM 2427 N N . GLY A 1 316 ? -10.978 6.333 22.529 1.00 90.31 316 GLY A N 1
ATOM 2428 C CA . GLY A 1 316 ? -11.857 5.996 21.397 1.00 90.31 316 GLY A CA 1
ATOM 2429 C C . GLY A 1 316 ? -12.367 7.189 20.565 1.00 90.31 316 GLY A C 1
ATOM 2430 O O . GLY A 1 316 ? -12.045 8.338 20.877 1.00 90.31 316 GLY A O 1
ATOM 2431 N N . PRO A 1 317 ? -13.169 6.924 19.514 1.00 91.62 317 PRO A N 1
ATOM 2432 C CA . PRO A 1 317 ? -13.614 7.913 18.523 1.00 91.62 317 PRO A CA 1
ATOM 2433 C C . PRO A 1 317 ? -14.702 8.861 19.048 1.00 91.62 317 PRO A C 1
ATOM 2435 O O . PRO A 1 317 ? -15.729 8.439 19.573 1.00 91.62 317 PRO A O 1
ATOM 2438 N N . THR A 1 318 ? -14.536 10.167 18.856 1.00 94.50 318 THR A N 1
ATOM 2439 C CA . THR A 1 318 ? -15.456 11.199 19.381 1.00 94.50 318 THR A CA 1
ATOM 2440 C C . THR A 1 318 ? -16.773 11.352 18.599 1.00 94.50 318 THR A C 1
ATOM 2442 O O . THR A 1 318 ? -17.502 12.326 18.787 1.00 94.50 318 THR A O 1
ATOM 2445 N N . ASP A 1 319 ? -17.100 10.398 17.731 1.00 94.50 319 ASP A N 1
ATOM 2446 C CA . ASP A 1 319 ? -18.134 10.497 16.689 1.00 94.50 319 ASP A CA 1
ATOM 2447 C C . ASP A 1 319 ? -19.564 10.576 17.244 1.00 94.50 319 ASP A C 1
ATOM 2449 O O . ASP A 1 319 ? -20.497 10.993 16.558 1.00 94.50 319 ASP A O 1
ATOM 2453 N N . THR A 1 320 ? -19.754 10.193 18.509 1.00 97.94 320 THR A N 1
ATOM 2454 C CA . THR A 1 320 ? -21.069 10.112 19.163 1.00 97.94 320 THR A CA 1
ATOM 2455 C C . THR A 1 320 ? -21.254 11.099 20.322 1.00 97.94 320 THR A C 1
ATOM 2457 O O . THR A 1 320 ? -22.252 11.025 21.043 1.00 97.94 320 THR A O 1
ATOM 2460 N N . GLU A 1 321 ? -20.368 12.099 20.471 1.00 98.38 321 GLU A N 1
ATOM 2461 C CA . GLU A 1 321 ? -20.487 13.127 21.526 1.00 98.38 321 GLU A CA 1
ATOM 2462 C C . GLU A 1 321 ? -21.801 13.937 21.414 1.00 98.38 321 GLU A C 1
ATOM 2464 O O . GLU A 1 321 ? -22.339 14.404 22.422 1.00 98.38 321 GLU A O 1
ATOM 2469 N N . TYR A 1 322 ? -22.384 14.040 20.210 1.00 98.12 322 TYR A N 1
ATOM 2470 C CA . TYR A 1 322 ? -23.653 14.741 19.952 1.00 98.12 322 TYR A CA 1
ATOM 2471 C C . TYR A 1 322 ? -24.838 14.212 20.785 1.00 98.12 322 TYR A C 1
ATOM 2473 O O . TYR A 1 322 ? -25.865 14.888 20.925 1.00 98.12 322 TYR A O 1
ATOM 2481 N N . LEU A 1 323 ? -24.737 13.006 21.354 1.00 98.62 323 LEU A N 1
ATOM 2482 C CA . LEU A 1 323 ? -25.757 12.453 22.247 1.00 98.62 323 LEU A CA 1
ATOM 2483 C C . LEU A 1 323 ? -25.883 13.259 23.547 1.00 98.62 323 LEU A C 1
ATOM 2485 O O . LEU A 1 323 ? -26.988 13.401 24.074 1.00 98.62 323 LEU A O 1
ATOM 2489 N N . PHE A 1 324 ? -24.795 13.877 24.018 1.00 98.69 324 PHE A N 1
ATOM 2490 C CA . PHE A 1 324 ? -24.865 14.835 25.120 1.00 98.69 324 PHE A CA 1
ATOM 2491 C C . PHE A 1 324 ? -25.641 16.090 24.701 1.00 98.69 324 PHE A C 1
ATOM 2493 O O . PHE A 1 324 ? -26.526 16.532 25.430 1.00 98.69 324 PHE A O 1
ATOM 2500 N N . ASP A 1 325 ? -25.406 16.630 23.503 1.00 98.25 325 ASP A N 1
ATOM 2501 C CA . ASP A 1 325 ? -26.168 17.780 22.987 1.00 98.25 325 ASP A CA 1
ATOM 2502 C C . ASP A 1 325 ? -27.659 17.455 22.806 1.00 98.25 325 ASP A C 1
ATOM 2504 O O . ASP A 1 325 ? -28.534 18.282 23.093 1.00 98.25 325 ASP A O 1
ATOM 2508 N N . SER A 1 326 ? -27.959 16.219 22.404 1.00 98.00 326 SER A N 1
ATOM 2509 C CA . SER A 1 326 ? -29.322 15.689 22.308 1.00 98.00 326 SER A CA 1
ATOM 2510 C C . SER A 1 326 ? -29.997 15.656 23.682 1.00 98.00 326 SER A C 1
ATOM 2512 O O . SER A 1 326 ? -31.117 16.147 23.828 1.00 98.00 326 SER A O 1
ATOM 2514 N N . PHE A 1 327 ? -29.301 15.164 24.712 1.00 98.50 327 PHE A N 1
ATOM 2515 C CA . PHE A 1 327 ? -29.799 15.135 26.089 1.00 98.50 327 PHE A CA 1
ATOM 2516 C C . PHE A 1 327 ? -30.134 16.538 26.620 1.00 98.50 327 PHE A C 1
ATOM 2518 O O . PHE A 1 327 ? -31.256 16.772 27.070 1.00 98.50 327 PHE A O 1
ATOM 2525 N N . PHE A 1 328 ? -29.227 17.510 26.481 1.00 98.31 328 PHE A N 1
ATOM 2526 C CA . PHE A 1 328 ? -29.497 18.895 26.896 1.00 98.31 328 PHE A CA 1
ATOM 2527 C C . PHE A 1 328 ? -30.603 19.560 26.066 1.00 98.31 328 PHE A C 1
ATOM 2529 O O . PHE A 1 328 ? -31.384 20.357 26.591 1.00 98.31 328 PHE A O 1
ATOM 2536 N N . SER A 1 329 ? -30.727 19.211 24.784 1.00 97.56 329 SER A N 1
ATOM 2537 C CA . SER A 1 329 ? -31.830 19.683 23.942 1.00 97.56 329 SER A CA 1
ATOM 2538 C C . SER A 1 329 ? -33.186 19.176 24.431 1.00 97.56 329 SER A C 1
ATOM 2540 O O . SER A 1 329 ? -34.153 19.939 24.417 1.00 97.56 329 SER A O 1
ATOM 2542 N N . LEU A 1 330 ? -33.268 17.925 24.900 1.00 97.50 330 LEU A N 1
ATOM 2543 C CA . LEU A 1 330 ? -34.483 17.381 25.515 1.00 97.50 330 LEU A CA 1
ATOM 2544 C C . LEU A 1 330 ? -34.838 18.133 26.802 1.00 97.50 330 LEU A C 1
ATOM 2546 O O . LEU A 1 330 ? -36.007 18.474 26.991 1.00 97.50 330 LEU A O 1
ATOM 2550 N N . ILE A 1 331 ? -33.841 18.449 27.639 1.00 96.88 331 ILE A N 1
ATOM 2551 C CA . ILE A 1 331 ? -34.046 19.206 28.885 1.00 96.88 331 ILE A CA 1
ATOM 2552 C C . ILE A 1 331 ? -34.599 20.597 28.560 1.00 96.88 331 ILE A C 1
ATOM 2554 O O . ILE A 1 331 ? -35.620 21.016 29.101 1.00 96.88 331 ILE A O 1
ATOM 2558 N N . LYS A 1 332 ? -33.967 21.294 27.608 1.00 95.06 332 LYS A N 1
ATOM 2559 C CA . LYS A 1 332 ? -34.338 22.659 27.222 1.00 95.06 332 LYS A 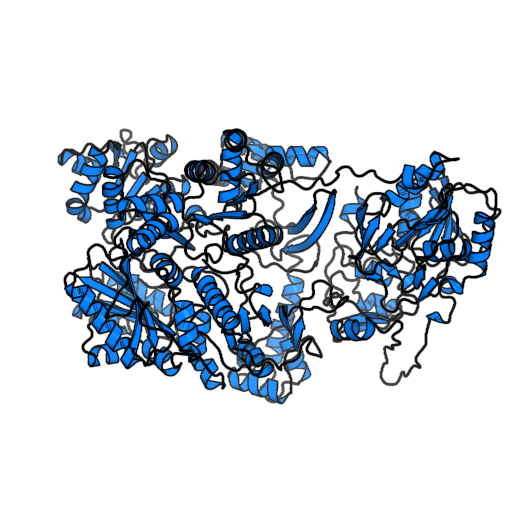CA 1
ATOM 2560 C C . LYS A 1 332 ? -35.706 22.750 26.541 1.00 95.06 332 LYS A C 1
ATOM 2562 O O . LYS A 1 332 ? -36.429 23.716 26.771 1.00 95.06 332 LYS A O 1
ATOM 2567 N N . LYS A 1 333 ? -36.054 21.798 25.664 1.00 93.00 333 LYS A N 1
ATOM 2568 C CA . LYS A 1 333 ? -37.331 21.812 24.923 1.00 93.00 333 LYS A CA 1
ATOM 2569 C C . LYS A 1 333 ? -38.519 21.375 25.788 1.00 93.00 333 LYS A C 1
ATOM 2571 O O . LYS A 1 333 ? -39.620 21.889 25.603 1.00 93.00 333 LYS A O 1
ATOM 2576 N N . GLY A 1 334 ? -38.320 20.451 26.728 1.00 81.00 334 GLY A N 1
ATOM 2577 C CA . GLY A 1 334 ? -39.371 19.987 27.632 1.00 81.00 334 GLY A CA 1
ATOM 2578 C C . GLY A 1 334 ? -40.475 19.148 26.961 1.00 81.00 334 GLY A C 1
ATOM 2579 O O . GLY A 1 334 ? -40.241 18.408 25.999 1.00 81.00 334 GLY A O 1
ATOM 2580 N N . LYS A 1 335 ? -41.690 19.208 27.534 1.00 73.62 335 LYS A N 1
ATOM 2581 C CA . LYS A 1 335 ? -42.803 18.255 27.317 1.00 73.62 335 LYS A CA 1
ATOM 2582 C C . LYS A 1 335 ? -43.122 18.000 25.833 1.00 73.62 335 LYS A C 1
ATOM 2584 O O . LYS A 1 335 ? -43.423 18.927 25.094 1.00 73.62 335 LYS A O 1
ATOM 2589 N N . GLY A 1 336 ? -43.183 16.718 25.454 1.00 70.12 336 GLY A N 1
ATOM 2590 C CA . GLY A 1 336 ? -43.617 16.256 24.125 1.00 70.12 336 GLY A CA 1
ATOM 2591 C C . GLY A 1 336 ? -42.488 16.026 23.114 1.00 70.12 336 GLY A C 1
ATOM 2592 O O . GLY A 1 336 ? -42.767 15.652 21.979 1.00 70.12 336 GLY A O 1
ATOM 2593 N N . THR A 1 337 ? -41.230 16.227 23.515 1.00 90.12 337 THR A N 1
ATOM 2594 C CA . THR A 1 337 ? -40.051 16.009 22.664 1.00 90.12 337 THR A CA 1
ATOM 2595 C C . THR A 1 337 ? -39.578 14.554 22.747 1.00 90.12 337 THR A C 1
ATOM 2597 O O . THR A 1 337 ? -39.392 14.028 23.844 1.00 90.12 337 THR A O 1
ATOM 2600 N N . THR A 1 338 ? -39.353 13.909 21.600 1.00 94.00 338 THR A N 1
ATOM 2601 C CA . THR A 1 338 ? -38.779 12.552 21.508 1.00 94.00 338 THR A CA 1
ATOM 2602 C C . THR A 1 338 ? -37.298 12.613 21.144 1.00 94.00 338 THR A C 1
ATOM 2604 O O . THR A 1 338 ? -36.852 13.598 20.547 1.00 94.00 338 THR A O 1
ATOM 2607 N N . ILE A 1 339 ? -36.531 11.557 21.439 1.00 96.19 339 ILE A N 1
ATOM 2608 C CA . ILE A 1 339 ? -35.101 11.498 21.084 1.00 96.19 339 ILE A CA 1
ATOM 2609 C C . ILE A 1 339 ? -34.880 11.692 19.577 1.00 96.19 339 ILE A C 1
ATOM 2611 O O . ILE A 1 339 ? -34.060 12.512 19.179 1.00 96.19 339 ILE A O 1
ATOM 2615 N N . THR A 1 340 ? -35.692 11.067 18.721 1.00 94.69 340 THR A N 1
ATOM 2616 C CA . THR A 1 340 ? -35.572 11.189 17.257 1.00 94.69 340 THR A CA 1
ATOM 2617 C C . THR A 1 340 ? -35.682 12.637 16.768 1.00 94.69 340 THR A C 1
ATOM 2619 O O . THR A 1 340 ? -35.084 12.996 15.761 1.00 94.69 340 THR A O 1
ATOM 2622 N N . SER A 1 341 ? -36.415 13.498 17.483 1.00 94.69 341 SER A N 1
ATOM 2623 C CA . SER A 1 341 ? -36.594 14.907 17.103 1.00 94.69 341 SER A CA 1
ATOM 2624 C C . SER A 1 341 ? -35.387 15.811 17.397 1.00 94.69 341 SER A C 1
ATOM 2626 O O . SER A 1 341 ? -35.373 16.971 16.971 1.00 94.69 341 SER A O 1
ATOM 2628 N N . VAL A 1 342 ? -34.401 15.313 18.150 1.00 96.19 342 VAL A N 1
ATOM 2629 C CA . VAL A 1 342 ? -33.175 16.041 18.519 1.00 96.19 342 VAL A CA 1
ATOM 2630 C C . VAL A 1 342 ? -31.898 15.373 18.007 1.00 96.19 342 VAL A C 1
ATOM 2632 O O . VAL A 1 342 ? -30.833 15.962 18.154 1.00 96.19 342 VAL A O 1
ATOM 2635 N N . LEU A 1 343 ? -31.995 14.189 17.393 1.00 95.94 343 LEU A N 1
ATOM 2636 C CA . LEU A 1 343 ? -30.858 13.545 16.741 1.00 95.94 343 LEU A CA 1
ATOM 2637 C C . LEU A 1 343 ? -30.462 14.285 15.451 1.00 95.94 343 LEU A C 1
ATOM 2639 O O . LEU A 1 343 ? -31.320 14.912 14.813 1.00 95.94 343 LEU A O 1
ATOM 2643 N N . PRO A 1 344 ? -29.185 14.187 15.036 1.00 93.94 344 PRO A N 1
ATOM 2644 C CA . PRO A 1 344 ? -28.747 14.659 13.733 1.00 93.94 344 PRO A CA 1
ATOM 2645 C C . PRO A 1 344 ? -29.609 14.071 12.612 1.00 93.94 344 PRO A C 1
ATOM 2647 O O . PRO A 1 344 ? -29.976 12.893 12.620 1.00 93.94 344 PRO A O 1
ATOM 2650 N N . LYS A 1 345 ? -29.955 14.915 11.641 1.00 92.31 345 LYS A N 1
ATOM 2651 C CA . LYS A 1 345 ? -30.605 14.464 10.409 1.00 92.31 345 LYS A CA 1
ATOM 2652 C C . LYS A 1 345 ? -29.522 14.098 9.392 1.00 92.31 345 LYS A C 1
ATOM 2654 O O . LYS A 1 345 ? -28.533 14.829 9.336 1.00 92.31 345 LYS A O 1
ATOM 2659 N N . PRO A 1 346 ? -29.715 13.049 8.572 1.00 90.06 346 PRO A N 1
ATOM 2660 C CA . PRO A 1 346 ? -28.790 12.739 7.486 1.00 90.06 346 PRO A CA 1
ATOM 2661 C C . PRO A 1 346 ? -28.613 13.952 6.569 1.00 90.06 346 PRO A C 1
ATOM 2663 O O . PRO A 1 346 ? -29.601 14.517 6.091 1.00 90.06 346 PRO A O 1
ATOM 2666 N N . ALA A 1 347 ? -27.364 14.379 6.372 1.00 85.75 347 ALA A N 1
ATOM 2667 C CA . ALA A 1 347 ? -27.029 15.482 5.474 1.00 85.75 347 ALA A CA 1
ATOM 2668 C C . ALA A 1 347 ? -27.049 15.033 4.004 1.00 85.75 347 ALA A C 1
ATOM 2670 O O . ALA A 1 347 ? -27.424 15.808 3.123 1.00 85.75 347 ALA A O 1
ATOM 2671 N N . LEU A 1 348 ? -26.689 13.771 3.761 1.00 84.00 348 LEU A N 1
ATOM 2672 C CA . LEU A 1 348 ? -26.774 13.087 2.477 1.00 84.00 348 LEU A CA 1
ATOM 2673 C C . LEU A 1 348 ? -27.663 11.848 2.603 1.00 84.00 348 LEU A C 1
ATOM 2675 O O . LEU A 1 348 ? -27.844 11.299 3.688 1.00 84.00 348 LEU A O 1
ATOM 2679 N N . VAL A 1 349 ? -28.241 11.439 1.478 1.00 78.88 349 VAL A N 1
ATOM 2680 C CA . VAL A 1 349 ? -28.972 10.178 1.335 1.00 78.88 349 VAL A CA 1
ATOM 2681 C C . VAL A 1 349 ? -28.465 9.541 0.051 1.00 78.88 349 VAL A C 1
ATOM 2683 O O . VAL A 1 349 ? -28.626 10.129 -1.024 1.00 78.88 349 VAL A O 1
ATOM 2686 N N . ALA A 1 350 ? -27.839 8.370 0.145 1.00 77.75 350 ALA A N 1
ATOM 2687 C CA . ALA A 1 350 ? -27.275 7.684 -1.002 1.00 77.75 350 ALA A CA 1
ATOM 2688 C C . ALA A 1 350 ? -28.387 7.264 -1.968 1.00 77.75 350 ALA A C 1
ATOM 2690 O O . ALA A 1 350 ? -29.145 6.320 -1.741 1.00 77.75 350 ALA A O 1
ATOM 2691 N N . SER A 1 351 ? -28.458 7.953 -3.104 1.00 85.12 351 SER A N 1
ATOM 2692 C CA . SER A 1 351 ? -29.100 7.415 -4.296 1.00 85.12 351 SER A CA 1
ATOM 2693 C C . SER A 1 351 ? -28.035 6.694 -5.107 1.00 85.12 351 SER A C 1
ATOM 2695 O O . SER A 1 351 ? -27.043 7.307 -5.506 1.00 85.12 351 SER A O 1
ATOM 2697 N N . ARG A 1 352 ? -28.238 5.402 -5.377 1.00 89.88 352 ARG A N 1
ATOM 2698 C CA . ARG A 1 352 ? -27.317 4.620 -6.209 1.00 89.88 352 ARG A CA 1
ATOM 2699 C C . ARG A 1 352 ? -27.221 5.258 -7.597 1.00 89.88 352 ARG A C 1
ATOM 2701 O O . ARG A 1 352 ? -28.239 5.510 -8.239 1.00 89.88 352 ARG A O 1
ATOM 2708 N N . VAL A 1 353 ? -25.999 5.536 -8.047 1.00 93.25 353 VAL A N 1
ATOM 2709 C CA . VAL A 1 353 ? -25.764 6.051 -9.397 1.00 93.25 353 VAL A CA 1
ATOM 2710 C C . VAL A 1 353 ? -25.951 4.925 -10.410 1.00 93.25 353 VAL A C 1
ATOM 2712 O O . VAL A 1 353 ? -25.388 3.842 -10.262 1.00 93.25 353 VAL A O 1
ATOM 2715 N N . GLU A 1 354 ? -26.748 5.175 -11.445 1.00 94.69 354 GLU A N 1
ATOM 2716 C CA . GLU A 1 354 ? -26.881 4.254 -12.573 1.00 94.69 354 GLU A CA 1
ATOM 2717 C C . GLU A 1 354 ? -25.754 4.496 -13.582 1.00 94.69 354 GLU A C 1
ATOM 2719 O O . GLU A 1 354 ? -25.607 5.612 -14.109 1.00 94.69 354 GLU A O 1
ATOM 2724 N N . VAL A 1 355 ? -24.972 3.441 -13.822 1.00 96.69 355 VAL A N 1
ATOM 2725 C CA . VAL A 1 355 ? -23.887 3.362 -14.805 1.00 96.69 355 VAL A CA 1
ATOM 2726 C C . VAL A 1 355 ? -23.871 1.985 -15.454 1.00 96.69 355 VAL A C 1
ATOM 2728 O O . VAL A 1 355 ? -24.156 0.978 -14.808 1.00 96.69 355 VAL A O 1
ATOM 2731 N N . SER A 1 356 ? -23.535 1.945 -16.737 1.00 97.00 356 SER A N 1
ATOM 2732 C CA . SER A 1 356 ? -23.519 0.729 -17.551 1.00 97.00 356 SER A CA 1
ATOM 2733 C C . SER A 1 356 ? -22.143 0.436 -18.144 1.00 97.00 356 SER A C 1
ATOM 2735 O O . SER A 1 356 ? -21.799 -0.733 -18.342 1.00 97.00 356 SER A O 1
ATOM 2737 N N . LYS A 1 357 ? -21.342 1.478 -18.409 1.00 98.44 357 LYS A N 1
ATOM 2738 C CA . LYS A 1 357 ? -19.977 1.371 -18.919 1.00 98.44 357 LYS A CA 1
ATOM 2739 C C . LYS A 1 357 ? -19.086 2.463 -18.330 1.00 98.44 357 LYS A C 1
ATOM 2741 O O . LYS A 1 357 ? -19.289 3.653 -18.566 1.00 98.44 357 LYS A O 1
ATOM 2746 N N . VAL A 1 358 ? -18.029 2.040 -17.649 1.00 98.56 358 VAL A N 1
ATOM 2747 C CA . VAL A 1 358 ? -17.087 2.927 -16.969 1.00 98.56 358 VAL A CA 1
ATOM 2748 C C . VAL A 1 358 ? -15.733 2.917 -17.664 1.00 98.56 358 VAL A C 1
ATOM 2750 O O . VAL A 1 358 ? -15.165 1.858 -17.927 1.00 98.56 358 VAL A O 1
ATOM 2753 N N . LEU A 1 359 ? -15.213 4.114 -17.938 1.00 98.62 359 LEU A N 1
ATOM 2754 C CA . LEU A 1 359 ? -13.831 4.329 -18.348 1.00 98.62 359 LEU A CA 1
ATOM 2755 C C . LEU A 1 359 ? -12.954 4.531 -17.108 1.00 98.62 359 LEU A C 1
ATOM 2757 O O . LEU A 1 359 ? -13.242 5.383 -16.271 1.00 98.62 359 LEU A O 1
ATOM 2761 N N . ILE A 1 360 ? -11.877 3.765 -17.003 1.00 98.31 360 ILE A N 1
ATOM 2762 C CA . ILE A 1 360 ? -10.895 3.826 -15.921 1.00 98.31 360 ILE A CA 1
ATOM 2763 C C . ILE A 1 360 ? -9.572 4.299 -16.521 1.00 98.31 360 ILE A C 1
ATOM 2765 O O . ILE A 1 360 ? -9.092 3.738 -17.510 1.00 98.31 360 ILE A O 1
ATOM 2769 N N . LEU A 1 361 ? -8.990 5.346 -15.939 1.00 97.25 361 LEU A N 1
ATOM 2770 C CA . LEU A 1 361 ? -7.691 5.874 -16.353 1.00 97.25 361 LEU A CA 1
ATOM 2771 C C . LEU A 1 361 ? -6.585 5.307 -15.452 1.00 97.25 361 LEU A C 1
ATOM 2773 O O . LEU A 1 361 ? -6.605 5.523 -14.242 1.00 97.25 361 LEU A O 1
ATOM 2777 N N . GLY A 1 362 ? -5.635 4.579 -16.042 1.00 93.19 362 GLY A N 1
ATOM 2778 C CA . GLY A 1 362 ? -4.425 4.101 -15.367 1.00 93.19 362 GLY A CA 1
ATOM 2779 C C . GLY A 1 362 ? -3.352 5.186 -15.220 1.00 93.19 362 GLY A C 1
ATOM 2780 O O . GLY A 1 362 ? -3.523 6.319 -15.673 1.00 93.19 362 GLY A O 1
ATOM 2781 N N . SER A 1 363 ? -2.224 4.834 -14.598 1.00 84.12 363 SER A N 1
ATOM 2782 C CA . SER A 1 363 ? -1.162 5.786 -14.232 1.00 84.12 363 SER A CA 1
ATOM 2783 C C . SER A 1 363 ? -0.274 6.268 -15.380 1.00 84.12 363 SER A C 1
ATOM 2785 O O . SER A 1 363 ? 0.348 7.328 -15.265 1.00 84.12 363 SER A O 1
ATOM 2787 N N . GLY A 1 364 ? -0.222 5.535 -16.495 1.00 86.50 364 GLY A N 1
ATOM 2788 C CA . GLY A 1 364 ? 0.820 5.727 -17.504 1.00 86.50 364 GLY A CA 1
ATOM 2789 C C . GLY A 1 364 ? 2.045 4.858 -17.213 1.00 86.50 364 GLY A C 1
ATOM 2790 O O . GLY A 1 364 ? 1.925 3.805 -16.592 1.00 86.50 364 GLY A O 1
ATOM 2791 N N . GLY A 1 365 ? 3.225 5.282 -17.675 1.00 76.94 365 GLY A N 1
ATOM 2792 C CA . GLY A 1 365 ? 4.488 4.636 -17.291 1.00 76.94 365 GLY A CA 1
ATOM 2793 C C . GLY A 1 365 ? 4.902 4.990 -15.858 1.00 76.94 365 GLY A C 1
ATOM 2794 O O . GLY A 1 365 ? 4.606 6.087 -15.385 1.00 76.94 365 GLY A O 1
ATOM 2795 N N . LEU A 1 366 ? 5.607 4.077 -15.181 1.00 79.38 366 LEU A N 1
ATOM 2796 C CA . LEU A 1 366 ? 6.052 4.275 -13.794 1.00 79.38 366 LEU A CA 1
ATOM 2797 C C . LEU A 1 366 ? 7.140 5.352 -13.697 1.00 79.38 366 LEU A C 1
ATOM 2799 O O . LEU A 1 366 ? 8.118 5.354 -14.454 1.00 79.38 366 LEU A O 1
ATOM 2803 N N . SER A 1 367 ? 6.995 6.239 -12.715 1.00 81.06 367 SER A N 1
ATOM 2804 C CA . SER A 1 367 ? 7.962 7.294 -12.398 1.00 81.06 367 SER A CA 1
ATOM 2805 C C . SER A 1 367 ? 8.108 7.450 -10.885 1.00 81.06 367 SER A C 1
ATOM 2807 O O . SER A 1 367 ? 7.233 7.036 -10.132 1.00 81.06 367 SER A O 1
ATOM 2809 N N . ILE A 1 368 ? 9.208 8.040 -10.413 1.00 78.19 368 ILE A N 1
ATOM 2810 C CA . ILE A 1 368 ? 9.407 8.275 -8.972 1.00 78.19 368 ILE A CA 1
ATOM 2811 C C . ILE A 1 368 ? 8.215 9.075 -8.423 1.00 78.19 368 ILE A C 1
ATOM 2813 O O . ILE A 1 368 ? 7.801 10.067 -9.022 1.00 78.19 368 ILE A O 1
ATOM 2817 N N . GLY A 1 369 ? 7.650 8.640 -7.298 1.00 71.56 369 GLY A N 1
ATOM 2818 C CA . GLY A 1 369 ? 6.453 9.227 -6.690 1.00 71.56 369 GLY A CA 1
ATOM 2819 C C . GLY A 1 369 ? 5.123 8.833 -7.344 1.00 71.56 369 GLY A C 1
ATOM 2820 O O . GLY A 1 369 ? 4.090 9.178 -6.791 1.00 71.56 369 GLY A O 1
ATOM 2821 N N . GLN A 1 370 ? 5.121 8.142 -8.490 1.00 79.00 370 GLN A N 1
ATOM 2822 C CA . GLN A 1 370 ? 3.913 7.588 -9.109 1.00 79.00 370 GLN A CA 1
ATOM 2823 C C . GLN A 1 370 ? 4.218 6.198 -9.694 1.00 79.00 370 GLN A C 1
ATOM 2825 O O . GLN A 1 370 ? 4.570 6.079 -10.877 1.00 79.00 370 GLN A O 1
ATOM 2830 N N . ALA A 1 371 ? 4.144 5.168 -8.850 1.00 81.31 371 ALA A N 1
ATOM 2831 C CA . ALA A 1 371 ? 4.721 3.852 -9.104 1.00 81.31 371 ALA A CA 1
ATOM 2832 C C . ALA A 1 371 ? 3.641 2.761 -9.285 1.00 81.31 371 ALA A C 1
ATOM 2834 O O . ALA A 1 371 ? 2.670 2.964 -10.030 1.00 81.31 371 ALA A O 1
ATOM 2835 N N . GLY A 1 372 ? 3.861 1.567 -8.719 1.00 75.81 372 GLY A N 1
ATOM 2836 C CA . GLY A 1 372 ? 3.017 0.388 -8.931 1.00 75.81 372 GLY A CA 1
ATOM 2837 C C . GLY A 1 372 ? 1.691 0.401 -8.166 1.00 75.81 372 GLY A C 1
ATOM 2838 O O . GLY A 1 372 ? 0.775 -0.334 -8.533 1.00 75.81 372 GLY A O 1
ATOM 2839 N N . GLU A 1 373 ? 1.523 1.274 -7.170 1.00 78.12 373 GLU A N 1
ATOM 2840 C CA . GLU A 1 373 ? 0.335 1.342 -6.310 1.00 78.12 373 GLU A CA 1
ATOM 2841 C C . GLU A 1 373 ? -0.971 1.561 -7.101 1.00 78.12 373 GLU A C 1
ATOM 2843 O O . GLU A 1 373 ? -2.054 1.095 -6.724 1.00 78.12 373 GLU A O 1
ATOM 2848 N N . PHE A 1 374 ? -0.870 2.222 -8.255 1.00 84.50 374 PHE A N 1
ATOM 2849 C CA . PHE A 1 374 ? -1.997 2.498 -9.146 1.00 84.50 374 PHE A CA 1
ATOM 2850 C C . PHE A 1 374 ? -2.355 1.324 -10.064 1.00 84.50 374 PHE A C 1
ATOM 2852 O O . PHE A 1 374 ? -3.498 1.230 -10.515 1.00 84.50 374 PHE A O 1
ATOM 2859 N N . ASP A 1 375 ? -1.414 0.412 -10.318 1.00 80.31 375 ASP A N 1
ATOM 2860 C CA . ASP A 1 375 ? -1.686 -0.846 -11.021 1.00 80.31 375 ASP A CA 1
ATOM 2861 C C . ASP A 1 375 ? -2.632 -1.716 -10.177 1.00 80.31 375 ASP A C 1
ATOM 2863 O O . ASP A 1 375 ? -3.698 -2.149 -10.633 1.00 80.31 375 ASP A O 1
ATOM 2867 N N . TYR A 1 376 ? -2.299 -1.848 -8.890 1.00 80.06 376 TYR A N 1
ATOM 2868 C CA . TYR A 1 376 ? -3.137 -2.513 -7.900 1.00 80.06 376 TYR A CA 1
ATOM 2869 C C . TYR A 1 376 ? -4.501 -1.830 -7.749 1.00 80.06 376 TYR A C 1
ATOM 2871 O O . TYR A 1 376 ? -5.541 -2.466 -7.947 1.00 80.06 376 TYR A O 1
ATOM 2879 N N . SER A 1 377 ? -4.516 -0.523 -7.475 1.00 89.44 377 SER A N 1
ATOM 2880 C CA . SER A 1 377 ? -5.753 0.229 -7.214 1.00 89.44 377 SER A CA 1
ATOM 2881 C C . SER A 1 377 ? -6.720 0.191 -8.400 1.00 89.44 377 SER A C 1
ATOM 2883 O O . SER A 1 377 ? -7.917 -0.067 -8.247 1.00 89.44 377 SER A O 1
ATOM 2885 N N . GLY A 1 378 ? -6.203 0.383 -9.615 1.00 90.00 378 GLY A N 1
ATOM 2886 C CA . GLY A 1 378 ? -7.008 0.316 -10.824 1.00 90.00 378 GLY A CA 1
ATOM 2887 C C . GLY A 1 378 ? -7.530 -1.093 -11.135 1.00 90.00 378 GLY A C 1
ATOM 2888 O O . GLY A 1 378 ? -8.639 -1.223 -11.654 1.00 90.00 378 GLY A O 1
ATOM 2889 N N . SER A 1 379 ? -6.784 -2.143 -10.780 1.00 90.69 379 SER A N 1
ATOM 2890 C CA . SER A 1 379 ? -7.232 -3.539 -10.894 1.00 90.69 379 SER A CA 1
ATOM 2891 C C . SER A 1 379 ? -8.374 -3.866 -9.919 1.00 90.69 379 SER A C 1
ATOM 2893 O O . SER A 1 379 ? -9.336 -4.540 -10.297 1.00 90.69 379 SER A O 1
ATOM 2895 N N . GLN A 1 380 ? -8.325 -3.343 -8.686 1.00 92.69 380 GLN A N 1
ATOM 2896 C CA . GLN A 1 380 ? -9.431 -3.473 -7.724 1.00 92.69 380 GLN A CA 1
ATOM 2897 C C . GLN A 1 380 ? -10.688 -2.737 -8.194 1.00 92.69 380 GLN A C 1
ATOM 2899 O O . GLN A 1 380 ? -11.792 -3.271 -8.086 1.00 92.69 380 GLN A O 1
ATOM 2904 N N . ALA A 1 381 ? -10.531 -1.546 -8.782 1.00 95.00 381 ALA A N 1
ATOM 2905 C CA . ALA A 1 381 ? -11.657 -0.802 -9.342 1.00 95.00 381 ALA A CA 1
ATOM 2906 C C . ALA A 1 381 ? -12.380 -1.602 -10.438 1.00 95.00 381 ALA A C 1
ATOM 2908 O O . ALA A 1 381 ? -13.608 -1.646 -10.463 1.00 95.00 381 ALA A O 1
ATOM 2909 N N . VAL A 1 382 ? -11.637 -2.289 -11.313 1.00 95.12 382 VAL A N 1
ATOM 2910 C CA . VAL A 1 382 ? -12.223 -3.175 -12.329 1.00 95.12 382 VAL A CA 1
ATOM 2911 C C . VAL A 1 382 ? -12.993 -4.335 -11.692 1.00 95.12 382 VAL A C 1
ATOM 2913 O O . VAL A 1 382 ? -14.122 -4.602 -12.105 1.00 95.12 382 VAL A O 1
ATOM 2916 N N . LYS A 1 383 ? -12.415 -5.001 -10.682 1.00 94.69 383 LYS A N 1
ATOM 2917 C CA . LYS A 1 383 ? -13.072 -6.104 -9.961 1.00 94.69 383 LYS A CA 1
ATOM 2918 C C . LYS A 1 383 ? -14.411 -5.660 -9.371 1.00 94.69 383 LYS A C 1
ATOM 2920 O O . LYS A 1 383 ? -15.427 -6.290 -9.649 1.00 94.69 383 LYS A O 1
ATOM 2925 N N . ALA A 1 384 ? -14.420 -4.537 -8.651 1.00 96.31 384 ALA A N 1
ATOM 2926 C CA . ALA A 1 384 ? -15.630 -3.977 -8.053 1.00 96.31 384 ALA A CA 1
ATOM 2927 C C . ALA A 1 384 ? -16.705 -3.657 -9.108 1.00 96.31 384 ALA A C 1
ATOM 2929 O O . ALA A 1 384 ? -17.877 -3.980 -8.932 1.00 96.31 384 ALA A O 1
ATOM 2930 N N . MET A 1 385 ? -16.314 -3.075 -10.248 1.00 96.50 385 MET A N 1
ATOM 2931 C CA . MET A 1 385 ? -17.251 -2.785 -11.341 1.00 96.50 385 MET A CA 1
ATOM 2932 C C . MET A 1 385 ? -17.845 -4.065 -11.942 1.00 96.50 385 MET A C 1
ATOM 2934 O O . MET A 1 385 ? -19.044 -4.115 -12.217 1.00 96.50 385 MET A O 1
ATOM 2938 N N . LYS A 1 386 ? -17.038 -5.118 -12.111 1.00 94.12 386 LYS A N 1
ATOM 2939 C CA . LYS A 1 386 ? -17.506 -6.407 -12.636 1.00 94.12 386 LYS A CA 1
ATOM 2940 C C . LYS A 1 386 ? -18.454 -7.131 -11.686 1.00 94.12 386 LYS A C 1
ATOM 2942 O O . LYS A 1 386 ? -19.448 -7.681 -12.156 1.00 94.12 386 LYS A O 1
ATOM 2947 N N . GLU A 1 387 ? -18.193 -7.101 -10.380 1.00 95.44 387 GLU A N 1
ATOM 2948 C CA . GLU A 1 387 ? -19.102 -7.651 -9.360 1.00 95.44 387 GLU A CA 1
ATOM 2949 C C . GLU A 1 387 ? -20.481 -6.970 -9.402 1.00 95.44 387 GLU A C 1
ATOM 2951 O O . GLU A 1 387 ? -21.512 -7.631 -9.271 1.00 95.44 387 GLU A O 1
ATOM 2956 N N . GLU A 1 388 ? -20.512 -5.674 -9.718 1.00 95.94 388 GLU A N 1
ATOM 2957 C CA . GLU A 1 388 ? -21.739 -4.890 -9.891 1.00 95.94 388 GLU A CA 1
ATOM 2958 C C . GLU A 1 388 ? -22.315 -4.924 -11.322 1.00 95.94 388 GLU A C 1
ATOM 2960 O O . GLU A 1 388 ? -23.248 -4.183 -11.635 1.00 95.94 388 GLU A O 1
ATOM 2965 N N . ASN A 1 389 ? -21.816 -5.814 -12.190 1.00 96.19 389 ASN A N 1
ATOM 2966 C CA . ASN A 1 389 ? -22.248 -5.996 -13.585 1.00 96.19 389 ASN A CA 1
ATOM 2967 C C . ASN A 1 389 ? -22.089 -4.747 -14.479 1.00 96.19 389 ASN A C 1
ATOM 2969 O O . ASN A 1 389 ? -22.863 -4.534 -15.417 1.00 96.19 389 ASN A O 1
ATOM 2973 N N . VAL A 1 390 ? -21.071 -3.929 -14.218 1.00 97.69 390 VAL A N 1
ATOM 2974 C CA . VAL A 1 390 ? -20.735 -2.731 -14.996 1.00 97.69 390 VAL A CA 1
ATOM 2975 C C . VAL A 1 390 ? -19.625 -3.056 -15.996 1.00 97.69 390 VAL A C 1
ATOM 2977 O O . VAL A 1 390 ? -18.599 -3.632 -15.634 1.00 97.69 390 VAL A O 1
ATOM 2980 N N . LYS A 1 391 ? -19.803 -2.668 -17.267 1.00 97.69 391 LYS A N 1
ATOM 2981 C CA . LYS A 1 391 ? -18.765 -2.853 -18.294 1.00 97.69 391 LYS A CA 1
ATOM 2982 C C . LYS A 1 391 ? -17.584 -1.928 -18.035 1.00 97.69 391 LYS A C 1
ATOM 2984 O O . LYS A 1 391 ? -17.766 -0.770 -17.665 1.00 97.69 391 LYS A O 1
ATOM 2989 N N . THR A 1 392 ? -16.380 -2.400 -18.311 1.00 97.75 392 THR A N 1
ATOM 2990 C CA . THR A 1 392 ? -15.138 -1.700 -17.974 1.00 97.75 392 THR A CA 1
ATOM 2991 C C . THR A 1 392 ? -14.274 -1.461 -19.205 1.00 97.75 392 THR A C 1
ATOM 2993 O O . THR A 1 392 ? -13.961 -2.378 -19.962 1.00 97.75 392 THR A O 1
ATOM 2996 N N . VAL A 1 393 ? -13.861 -0.210 -19.398 1.00 97.62 393 VAL A N 1
ATOM 2997 C CA . VAL A 1 393 ? -12.850 0.189 -20.380 1.00 97.62 393 VAL A CA 1
ATOM 2998 C C . VAL A 1 393 ? -11.658 0.738 -19.615 1.00 97.62 393 VAL A C 1
ATOM 3000 O O . VAL A 1 393 ? -11.819 1.639 -18.799 1.00 97.62 393 VAL A O 1
ATOM 3003 N N . LEU A 1 394 ? -10.465 0.223 -19.881 1.00 96.94 394 LEU A N 1
ATOM 3004 C CA . LEU A 1 394 ? -9.228 0.686 -19.264 1.00 96.94 394 LEU A CA 1
ATOM 3005 C C . LEU A 1 394 ? -8.337 1.369 -20.298 1.00 96.94 394 LEU A C 1
ATOM 3007 O O . LEU A 1 394 ? -8.075 0.815 -21.365 1.00 96.94 394 LEU A O 1
ATOM 3011 N N . MET A 1 395 ? -7.806 2.539 -19.952 1.00 96.75 395 MET A N 1
ATOM 3012 C CA . MET A 1 395 ? -6.699 3.161 -20.676 1.00 96.75 395 MET A CA 1
ATOM 3013 C C . MET A 1 395 ? -5.436 3.114 -19.825 1.00 96.75 395 MET A C 1
ATOM 3015 O O . MET A 1 395 ? -5.397 3.717 -18.755 1.00 96.75 395 MET A O 1
ATOM 3019 N N . ASN A 1 396 ? -4.399 2.432 -20.310 1.00 95.25 396 ASN A N 1
ATOM 3020 C CA . ASN A 1 396 ? -3.070 2.460 -19.706 1.00 95.25 396 ASN A CA 1
ATOM 3021 C C . ASN A 1 396 ? -2.007 2.102 -20.770 1.00 95.25 396 ASN A C 1
ATOM 3023 O O . ASN A 1 396 ? -2.055 0.999 -21.315 1.00 95.25 396 ASN A O 1
ATOM 3027 N N . PRO A 1 397 ? -1.057 2.999 -21.102 1.00 93.81 397 PRO A N 1
ATOM 3028 C CA . PRO A 1 397 ? 0.008 2.712 -22.063 1.00 93.81 397 PRO A CA 1
ATOM 3029 C C . PRO A 1 397 ? 1.127 1.828 -21.495 1.00 93.81 397 PRO A C 1
ATOM 3031 O O . PRO A 1 397 ? 1.982 1.379 -22.258 1.00 93.81 397 PRO A O 1
ATOM 3034 N N . ASN A 1 398 ? 1.168 1.575 -20.184 1.00 91.75 398 ASN A N 1
ATOM 3035 C CA . ASN A 1 398 ? 2.149 0.670 -19.601 1.00 91.75 398 ASN A CA 1
ATOM 3036 C C . ASN A 1 398 ? 1.791 -0.792 -19.900 1.00 91.75 398 ASN A C 1
ATOM 3038 O O . ASN A 1 398 ? 0.844 -1.360 -19.355 1.00 91.75 398 ASN A O 1
ATOM 3042 N N . ILE A 1 399 ? 2.592 -1.415 -20.761 1.00 87.75 399 ILE A N 1
ATOM 3043 C CA . ILE A 1 399 ? 2.412 -2.803 -21.191 1.00 87.75 399 ILE A CA 1
ATOM 3044 C C . ILE A 1 399 ? 2.858 -3.820 -20.143 1.00 87.75 399 ILE A C 1
ATOM 3046 O O . ILE A 1 399 ? 2.363 -4.945 -20.147 1.00 87.75 399 ILE A O 1
ATOM 3050 N N . ALA A 1 400 ? 3.768 -3.440 -19.246 1.00 85.44 400 ALA A N 1
ATOM 3051 C CA . ALA A 1 400 ? 4.225 -4.293 -18.155 1.00 85.44 400 ALA A CA 1
ATOM 3052 C C . ALA A 1 400 ? 3.238 -4.324 -16.986 1.00 85.44 400 ALA A C 1
ATOM 3054 O O . ALA A 1 400 ? 3.369 -5.163 -16.106 1.00 85.44 400 ALA A O 1
ATOM 3055 N N . SER A 1 401 ? 2.222 -3.462 -17.003 1.00 87.62 401 SER A N 1
ATOM 3056 C CA . SER A 1 401 ? 1.203 -3.417 -15.965 1.00 87.62 401 SER A CA 1
ATOM 3057 C C . SER A 1 401 ? 0.358 -4.698 -15.916 1.00 87.62 401 SER A C 1
ATOM 3059 O O . SER A 1 401 ? -0.087 -5.205 -16.955 1.00 87.62 401 SER A O 1
ATOM 3061 N N . VAL A 1 402 ? 0.091 -5.198 -14.707 1.00 85.19 402 VAL A N 1
ATOM 3062 C CA . VAL A 1 402 ? -0.826 -6.324 -14.454 1.00 85.19 402 VAL A CA 1
ATOM 3063 C C . VAL A 1 402 ? -2.267 -5.933 -14.788 1.00 85.19 402 VAL A C 1
ATOM 3065 O O . VAL A 1 402 ? -3.023 -6.759 -15.309 1.00 85.19 402 VAL A O 1
ATOM 3068 N N . GLN A 1 403 ? -2.620 -4.662 -14.586 1.00 84.81 403 GLN A N 1
ATOM 3069 C CA . GLN A 1 403 ? -3.910 -4.046 -14.903 1.00 84.81 403 GLN A CA 1
ATOM 3070 C C . GLN A 1 403 ? -4.379 -4.336 -16.333 1.00 84.81 403 GLN A C 1
ATOM 3072 O O . GLN A 1 403 ? -5.574 -4.427 -16.607 1.00 84.81 403 GLN A O 1
ATOM 3077 N N . THR A 1 404 ? -3.431 -4.469 -17.265 1.00 86.31 404 THR A N 1
ATOM 3078 C CA . THR A 1 404 ? -3.697 -4.643 -18.699 1.00 86.31 404 THR A CA 1
ATOM 3079 C C . THR A 1 404 ? -3.641 -6.108 -19.154 1.00 86.31 404 THR A C 1
ATOM 3081 O O . THR A 1 404 ? -3.508 -6.380 -20.348 1.00 86.31 404 THR A O 1
ATOM 3084 N N . ASN A 1 405 ? -3.718 -7.069 -18.226 1.00 79.88 405 ASN A N 1
ATOM 3085 C CA . ASN A 1 405 ? -3.702 -8.501 -18.546 1.00 79.88 405 ASN A CA 1
ATOM 3086 C C . ASN A 1 405 ? -5.035 -8.997 -19.086 1.00 79.88 405 ASN A C 1
ATOM 3088 O O . ASN A 1 405 ? -6.090 -8.608 -18.605 1.00 79.88 405 ASN A O 1
ATOM 3092 N N . GLU A 1 406 ? -4.974 -9.909 -20.059 1.00 65.94 406 GLU A N 1
ATOM 3093 C CA . GLU A 1 406 ? -6.138 -10.346 -20.836 1.00 65.94 406 GLU A CA 1
ATOM 3094 C C . GLU A 1 406 ? -6.978 -11.469 -20.185 1.00 65.94 406 GLU A C 1
ATOM 3096 O O . GLU A 1 406 ? -7.872 -11.995 -20.849 1.00 65.94 406 GLU A O 1
ATOM 3101 N N . VAL A 1 407 ? -6.743 -11.834 -18.912 1.00 74.19 407 VAL A N 1
ATOM 3102 C CA . VAL A 1 407 ? -7.548 -12.856 -18.203 1.00 74.19 407 VAL A CA 1
ATOM 3103 C C . VAL A 1 407 ? -7.833 -12.516 -16.728 1.00 74.19 407 VAL A C 1
ATOM 3105 O O . VAL A 1 407 ? -6.926 -12.142 -15.979 1.00 74.19 407 VAL A O 1
ATOM 3108 N N . GLY A 1 408 ? -9.081 -12.728 -16.281 1.00 75.38 408 GLY A N 1
ATOM 3109 C CA . GLY A 1 408 ? -9.496 -12.746 -14.865 1.00 75.38 408 GLY A CA 1
ATOM 3110 C C . GLY A 1 408 ? -10.603 -11.748 -14.479 1.00 75.38 408 GLY A C 1
ATOM 3111 O O . GLY A 1 408 ? -11.100 -10.985 -15.304 1.00 75.38 408 GLY A O 1
ATOM 3112 N N . LEU A 1 409 ? -10.990 -11.737 -13.195 1.00 79.44 409 LEU A N 1
ATOM 3113 C CA . LEU A 1 409 ? -11.996 -10.801 -12.648 1.00 79.44 409 LEU A CA 1
ATOM 3114 C C . LEU A 1 409 ? -11.490 -9.351 -12.550 1.00 79.44 409 LEU A C 1
ATOM 3116 O O . LEU A 1 409 ? -12.288 -8.425 -12.571 1.00 79.44 409 LEU A O 1
ATOM 3120 N N . LYS A 1 410 ? -10.170 -9.153 -12.470 1.00 85.44 410 LYS A N 1
ATOM 3121 C CA . LYS A 1 410 ? -9.518 -7.831 -12.394 1.00 85.44 410 LYS A CA 1
ATOM 3122 C C . LYS A 1 410 ? -9.150 -7.239 -13.758 1.00 85.44 410 LYS A C 1
ATOM 3124 O O . LYS A 1 410 ? -8.584 -6.157 -13.833 1.00 85.44 410 LYS A O 1
ATOM 3129 N N . GLN A 1 411 ? -9.443 -7.951 -14.841 1.00 85.12 411 GLN A N 1
ATOM 3130 C CA . GLN A 1 411 ? -9.200 -7.480 -16.199 1.00 85.12 411 GLN A CA 1
ATOM 3131 C C . GLN A 1 411 ? -10.374 -6.629 -16.685 1.00 85.12 411 GLN A C 1
ATOM 3133 O O . GLN A 1 411 ? -11.523 -7.040 -16.529 1.00 85.12 411 GLN A O 1
ATOM 3138 N N . ALA A 1 412 ? -10.098 -5.512 -17.359 1.00 91.56 412 ALA A N 1
ATOM 3139 C CA . ALA A 1 412 ? -11.134 -4.721 -18.020 1.00 91.56 412 ALA A CA 1
ATOM 3140 C C . ALA A 1 412 ? -11.660 -5.394 -19.303 1.00 91.56 412 ALA A C 1
ATOM 3142 O O . ALA A 1 412 ? -10.913 -6.071 -20.007 1.00 91.56 412 ALA A O 1
ATOM 3143 N N . ASP A 1 413 ? -12.930 -5.178 -19.644 1.00 92.31 413 ASP A N 1
ATOM 3144 C CA . ASP A 1 413 ? -13.541 -5.775 -20.845 1.00 92.31 413 ASP A CA 1
ATOM 3145 C C . ASP A 1 413 ? -12.885 -5.281 -22.147 1.00 92.31 413 ASP A C 1
ATOM 3147 O O . ASP A 1 413 ? -12.734 -6.055 -23.092 1.00 92.31 413 ASP A O 1
ATOM 3151 N N . THR A 1 414 ? -12.437 -4.020 -22.170 1.00 93.06 414 THR A N 1
ATOM 3152 C CA . THR A 1 414 ? -11.651 -3.434 -23.268 1.00 93.06 414 THR A CA 1
ATOM 3153 C C . THR A 1 414 ? -10.432 -2.692 -22.716 1.00 93.06 414 THR A C 1
ATOM 3155 O O . THR A 1 414 ? -10.562 -1.896 -21.787 1.00 93.06 414 THR A O 1
ATOM 3158 N N . VAL A 1 415 ? -9.251 -2.893 -23.315 1.00 93.25 415 VAL A N 1
ATOM 3159 C CA . VAL A 1 415 ? -7.993 -2.234 -22.912 1.00 93.25 415 VAL A CA 1
ATOM 3160 C C . VAL A 1 415 ? -7.399 -1.421 -24.065 1.00 93.25 415 VAL A C 1
ATOM 3162 O O . VAL A 1 415 ? -7.236 -1.920 -25.179 1.00 93.25 415 VAL A O 1
ATOM 3165 N N . TYR A 1 416 ? -7.026 -0.173 -23.784 1.00 93.88 416 TYR A N 1
ATOM 3166 C CA . TYR A 1 416 ? -6.369 0.747 -24.709 1.00 93.88 416 TYR A CA 1
ATOM 3167 C C . TYR A 1 416 ? -4.958 1.110 -24.222 1.00 93.88 416 TYR A C 1
ATOM 3169 O O . TYR A 1 416 ? -4.787 1.854 -23.255 1.00 93.88 416 TYR A O 1
ATOM 3177 N N . PHE A 1 417 ? -3.945 0.659 -24.963 1.00 93.94 417 PHE A N 1
ATOM 3178 C CA . PHE A 1 417 ? -2.550 1.094 -24.826 1.00 93.94 417 PHE A CA 1
ATOM 3179 C C . PHE A 1 417 ? -2.336 2.423 -25.558 1.00 93.94 417 PHE A C 1
ATOM 3181 O O . PHE A 1 417 ? -1.860 2.447 -26.696 1.00 93.94 417 PHE A O 1
ATOM 3188 N N . LEU A 1 418 ? -2.794 3.517 -24.947 1.00 92.56 418 LEU A N 1
ATOM 3189 C CA . LEU A 1 418 ? -2.731 4.877 -25.489 1.00 92.56 418 LEU A CA 1
ATOM 3190 C C . LEU A 1 418 ? -2.248 5.870 -24.422 1.00 92.56 418 LEU A C 1
ATOM 3192 O O . LEU A 1 418 ? -2.461 5.620 -23.235 1.00 92.56 418 LEU A O 1
ATOM 3196 N N . PRO A 1 419 ? -1.674 7.021 -24.821 1.00 93.19 419 PRO A N 1
ATOM 3197 C CA . PRO A 1 419 ? -1.306 8.074 -23.881 1.00 93.19 419 PRO A CA 1
ATOM 3198 C C . PRO A 1 419 ? -2.497 8.548 -23.036 1.00 93.19 419 PRO A C 1
ATOM 3200 O O . PRO A 1 419 ? -3.593 8.768 -23.557 1.00 93.19 419 PRO A O 1
ATOM 3203 N N . ILE A 1 420 ? -2.266 8.796 -21.745 1.00 95.31 420 ILE A N 1
ATOM 3204 C CA . ILE A 1 420 ? -3.272 9.365 -20.834 1.00 95.31 420 ILE A CA 1
ATOM 3205 C C . ILE A 1 420 ? -3.250 10.889 -20.960 1.00 95.31 420 ILE A C 1
ATOM 3207 O O . ILE A 1 420 ? -2.718 11.612 -20.120 1.00 95.31 420 ILE A O 1
ATOM 3211 N N . THR A 1 421 ? -3.781 11.385 -22.076 1.00 94.50 421 THR A N 1
ATOM 3212 C CA . THR A 1 421 ? -3.899 12.821 -22.352 1.00 94.50 421 THR A CA 1
ATOM 3213 C C . THR A 1 421 ? -5.320 13.171 -22.788 1.00 94.50 421 THR A C 1
ATOM 3215 O O . THR A 1 421 ? -6.016 12.318 -23.350 1.00 94.50 421 THR A O 1
ATOM 3218 N N . PRO A 1 422 ? -5.766 14.433 -22.609 1.00 95.75 422 PRO A N 1
ATOM 3219 C CA . PRO A 1 422 ? -7.123 14.831 -22.979 1.00 95.75 422 PRO A CA 1
ATOM 3220 C C . PRO A 1 422 ? -7.486 14.500 -24.431 1.00 95.75 422 PRO A C 1
ATOM 3222 O O . PRO A 1 422 ? -8.634 14.174 -24.712 1.00 95.75 422 PRO A O 1
ATOM 3225 N N . GLN A 1 423 ? -6.515 14.539 -25.350 1.00 93.12 423 GLN A N 1
ATOM 3226 C CA . GLN A 1 423 ? -6.729 14.193 -26.754 1.00 93.12 423 GLN A CA 1
ATOM 3227 C C . GLN A 1 423 ? -7.159 12.729 -26.919 1.00 93.12 423 GLN A C 1
ATOM 3229 O O . GLN A 1 423 ? -8.231 12.470 -27.458 1.00 93.12 423 GLN A O 1
ATOM 3234 N N . PHE A 1 424 ? -6.358 11.773 -26.442 1.00 94.69 424 PHE A N 1
ATOM 3235 C CA . PHE A 1 424 ? -6.648 10.348 -26.634 1.00 94.69 424 PHE A CA 1
ATOM 3236 C C . PHE A 1 424 ? -7.828 9.875 -25.790 1.00 94.69 424 PHE A C 1
ATOM 3238 O O . PHE A 1 424 ? -8.635 9.084 -26.272 1.00 94.69 424 PHE A O 1
ATOM 3245 N N . VAL A 1 425 ? -7.979 10.394 -24.568 1.00 96.81 425 VAL A N 1
ATOM 3246 C CA . VAL A 1 425 ? -9.131 10.057 -23.720 1.00 96.81 425 VAL A CA 1
ATOM 3247 C C . VAL A 1 425 ? -10.435 10.531 -24.368 1.00 96.81 425 VAL A C 1
ATOM 3249 O O . VAL A 1 425 ? -11.418 9.795 -24.368 1.00 96.81 425 VAL A O 1
ATOM 3252 N N . THR A 1 426 ? -10.441 11.703 -25.013 1.00 97.56 426 THR A N 1
ATOM 3253 C CA . THR A 1 426 ? -11.605 12.172 -25.787 1.00 97.56 426 THR A CA 1
ATOM 3254 C C . THR A 1 426 ? -11.946 11.220 -26.938 1.00 97.56 426 THR A C 1
ATOM 3256 O O . THR A 1 426 ? -13.119 10.928 -27.162 1.00 97.56 426 THR A O 1
ATOM 3259 N N . GLU A 1 427 ? -10.947 10.699 -27.654 1.00 95.19 427 GLU A N 1
ATOM 3260 C CA . GLU A 1 427 ? -11.181 9.732 -28.735 1.00 95.19 427 GLU A CA 1
ATOM 3261 C C . GLU A 1 427 ? -11.752 8.403 -28.221 1.00 95.19 427 GLU A C 1
ATOM 3263 O O . GLU A 1 427 ? -12.680 7.862 -28.824 1.00 95.19 427 GLU A O 1
ATOM 3268 N N . VAL A 1 428 ? -11.280 7.910 -27.072 1.00 96.19 428 VAL A N 1
ATOM 3269 C CA . VAL A 1 428 ? -11.856 6.712 -26.438 1.00 96.19 428 VAL A CA 1
ATOM 3270 C C . VAL A 1 428 ? -13.282 6.976 -25.951 1.00 96.19 428 VAL A C 1
ATOM 3272 O O . VAL A 1 428 ? -14.157 6.150 -26.189 1.00 96.19 428 VAL A O 1
ATOM 3275 N N . ILE A 1 429 ? -13.572 8.145 -25.367 1.00 97.94 429 ILE A N 1
ATOM 3276 C CA . ILE A 1 429 ? -14.942 8.530 -24.980 1.00 97.94 429 ILE A CA 1
ATOM 3277 C C . ILE A 1 429 ? -15.878 8.543 -26.200 1.00 97.94 429 ILE A C 1
ATOM 3279 O O . ILE A 1 429 ? -16.996 8.026 -26.129 1.00 97.94 429 ILE A O 1
ATOM 3283 N N . LYS A 1 430 ? -15.429 9.083 -27.340 1.00 96.12 430 LYS A N 1
ATOM 3284 C CA . LYS A 1 430 ? -16.208 9.091 -28.590 1.00 96.12 430 LYS A CA 1
ATOM 3285 C C . LYS A 1 430 ? -16.511 7.682 -29.098 1.00 96.12 430 LYS A C 1
ATOM 3287 O O . LYS A 1 430 ? -17.630 7.451 -29.568 1.00 96.12 430 LYS A O 1
ATOM 3292 N N . ALA A 1 431 ? -15.527 6.784 -29.027 1.00 94.50 431 ALA A N 1
ATOM 3293 C CA . ALA A 1 431 ? -15.626 5.415 -29.522 1.00 94.50 431 ALA A CA 1
ATOM 3294 C C . ALA A 1 431 ? -16.469 4.519 -28.601 1.00 94.50 431 ALA A C 1
ATOM 3296 O O . ALA A 1 431 ? -17.379 3.837 -29.064 1.00 94.50 431 ALA A O 1
ATOM 3297 N N . GLU A 1 432 ? -16.200 4.553 -27.296 1.00 96.88 432 GLU A N 1
ATOM 3298 C CA . GLU A 1 432 ? -16.781 3.625 -26.323 1.00 96.88 432 GLU A CA 1
ATOM 3299 C C . GLU A 1 432 ? -18.087 4.116 -25.700 1.00 96.88 432 GLU A C 1
ATOM 3301 O O . GLU A 1 432 ? -18.871 3.291 -25.227 1.00 96.88 432 GLU A O 1
ATOM 3306 N N . ARG A 1 433 ? -18.340 5.433 -25.712 1.00 97.88 433 ARG A N 1
ATOM 3307 C CA . ARG A 1 433 ? -19.518 6.073 -25.099 1.00 97.88 433 ARG A CA 1
ATOM 3308 C C . ARG A 1 433 ? -19.758 5.622 -23.644 1.00 97.88 433 ARG A C 1
ATOM 3310 O O . ARG A 1 433 ? -20.838 5.112 -23.347 1.00 97.88 433 ARG A O 1
ATOM 3317 N N . PRO A 1 434 ? -18.764 5.761 -22.743 1.00 98.25 434 PRO A N 1
ATOM 3318 C CA . PRO A 1 434 ? -18.958 5.460 -21.328 1.00 98.25 434 PRO A CA 1
ATOM 3319 C C . PRO A 1 434 ? -19.929 6.461 -20.688 1.00 98.25 434 PRO A C 1
ATOM 3321 O O . PRO A 1 434 ? -19.954 7.630 -21.066 1.00 98.25 434 PRO A O 1
ATOM 3324 N N . ASP A 1 435 ? -20.695 6.019 -19.695 1.00 98.00 435 ASP A N 1
ATOM 3325 C CA . ASP A 1 435 ? -21.557 6.873 -18.868 1.00 98.00 435 ASP A CA 1
ATOM 3326 C C . ASP A 1 435 ? -20.938 7.182 -17.490 1.00 98.00 435 ASP A C 1
ATOM 3328 O O . ASP A 1 435 ? -21.424 8.068 -16.781 1.00 98.00 435 ASP A O 1
ATOM 3332 N N . GLY A 1 436 ? -19.820 6.526 -17.148 1.00 98.44 436 GLY A N 1
ATOM 3333 C CA . GLY A 1 436 ? -19.007 6.805 -15.962 1.00 98.44 436 GLY A CA 1
ATOM 3334 C C . GLY A 1 436 ? -17.501 6.924 -16.243 1.00 98.44 436 GLY A C 1
ATOM 3335 O O . GLY A 1 436 ? -16.974 6.296 -17.161 1.00 98.44 436 GLY A O 1
ATOM 3336 N N . LEU A 1 437 ? -16.797 7.712 -15.428 1.00 98.69 437 LEU A N 1
ATOM 3337 C CA . LEU A 1 437 ? -15.343 7.901 -15.461 1.00 98.69 437 LEU A CA 1
ATOM 3338 C C . LEU A 1 437 ? -14.747 7.775 -14.055 1.00 98.69 437 LEU A C 1
ATOM 3340 O O . LEU A 1 437 ? -15.177 8.474 -13.136 1.00 98.69 437 LEU A O 1
ATOM 3344 N N . ILE A 1 438 ? -13.711 6.946 -13.919 1.00 98.56 438 ILE A N 1
ATOM 3345 C CA . ILE A 1 438 ? -12.841 6.880 -12.741 1.00 98.56 438 ILE A CA 1
ATOM 3346 C C . ILE A 1 438 ? -11.492 7.503 -13.097 1.00 98.56 438 ILE A C 1
ATOM 3348 O O . ILE A 1 438 ? -10.772 7.008 -13.965 1.00 98.56 438 ILE A O 1
ATOM 3352 N N . LEU A 1 439 ? -11.151 8.583 -12.394 1.00 97.62 439 LEU A N 1
ATOM 3353 C CA . LEU A 1 439 ? -9.929 9.373 -12.599 1.00 97.62 439 LEU A CA 1
ATOM 3354 C C . LEU A 1 439 ? -9.030 9.460 -11.350 1.00 97.62 439 LEU A C 1
ATOM 3356 O O . LEU A 1 439 ? -7.969 10.067 -11.414 1.00 97.62 439 LEU A O 1
ATOM 3360 N N . GLY A 1 440 ? -9.442 8.852 -10.230 1.00 95.19 440 GLY A N 1
ATOM 3361 C CA . GLY A 1 440 ? -8.721 8.883 -8.947 1.00 95.19 440 GLY A CA 1
ATOM 3362 C C . GLY A 1 440 ? -7.812 7.678 -8.674 1.00 95.19 440 GLY A C 1
ATOM 3363 O O . GLY A 1 440 ? -7.218 7.611 -7.610 1.00 95.19 440 GLY A O 1
ATOM 3364 N N . MET A 1 441 ? -7.709 6.726 -9.610 1.00 94.94 441 MET A N 1
ATOM 3365 C CA . MET A 1 441 ? -6.972 5.458 -9.427 1.00 94.94 441 MET A CA 1
ATOM 3366 C C . MET A 1 441 ? -5.708 5.355 -10.300 1.00 94.94 441 MET A C 1
ATOM 3368 O O . MET A 1 441 ? -5.109 4.290 -10.392 1.00 94.94 441 MET A O 1
ATOM 3372 N N . GLY A 1 442 ? -5.317 6.444 -10.970 1.00 91.88 442 GLY A N 1
ATOM 3373 C CA . GLY A 1 442 ? -4.193 6.497 -11.915 1.00 91.88 442 GLY A CA 1
ATOM 3374 C C . GLY A 1 442 ? -3.191 7.610 -11.599 1.00 91.88 442 GLY A C 1
ATOM 3375 O O . GLY A 1 442 ? -2.625 8.212 -12.512 1.00 91.88 442 GLY A O 1
ATOM 3376 N N . GLY A 1 443 ? -3.024 7.943 -10.318 1.00 92.12 443 GLY A N 1
ATOM 3377 C CA . GLY A 1 443 ? -2.134 9.009 -9.860 1.00 92.12 443 GLY A CA 1
ATOM 3378 C C . GLY A 1 443 ? -2.448 10.389 -10.452 1.00 92.12 443 GLY A C 1
ATOM 3379 O O . GLY A 1 443 ? -3.551 10.657 -10.942 1.00 92.12 443 GLY A O 1
ATOM 3380 N N . GLN A 1 444 ? -1.452 11.278 -10.436 1.00 92.00 444 GLN A N 1
ATOM 3381 C CA . GLN A 1 444 ? -1.597 12.658 -10.904 1.00 92.00 444 GLN A CA 1
ATOM 3382 C C . GLN A 1 444 ? -1.882 12.738 -12.404 1.00 92.00 444 GLN A C 1
ATOM 3384 O O . GLN A 1 444 ? -2.617 13.621 -12.843 1.00 92.00 444 GLN A O 1
ATOM 3389 N N . THR A 1 445 ? -1.315 11.827 -13.201 1.00 91.75 445 THR A N 1
ATOM 3390 C CA . THR A 1 445 ? -1.518 11.802 -14.659 1.00 91.75 445 THR A CA 1
ATOM 3391 C C . THR A 1 445 ? -3.003 11.668 -15.005 1.00 91.75 445 THR A C 1
ATOM 3393 O O . THR A 1 445 ? -3.537 12.479 -15.768 1.00 91.75 445 THR A O 1
ATOM 3396 N N . ALA A 1 446 ? -3.686 10.678 -14.420 1.00 95.69 446 ALA A N 1
ATOM 3397 C CA . ALA A 1 446 ? -5.115 10.460 -14.633 1.00 95.69 446 ALA A CA 1
ATOM 3398 C C . ALA A 1 446 ? -5.958 11.614 -14.078 1.00 95.69 446 ALA A C 1
ATOM 3400 O O . ALA A 1 446 ? -6.863 12.099 -14.765 1.00 95.69 446 ALA A O 1
ATOM 3401 N N . LEU A 1 447 ? -5.623 12.089 -12.875 1.00 96.06 447 LEU A N 1
ATOM 3402 C CA . LEU A 1 447 ? -6.341 13.165 -12.199 1.00 96.06 447 LEU A CA 1
ATOM 3403 C C . LEU A 1 447 ? -6.295 14.460 -13.019 1.00 96.06 447 LEU A C 1
ATOM 3405 O O . LEU A 1 447 ? -7.341 15.009 -13.369 1.00 96.06 447 LEU A O 1
ATOM 3409 N N . ASN A 1 448 ? -5.099 14.911 -13.410 1.00 95.25 448 ASN A N 1
ATOM 3410 C CA . ASN A 1 448 ? -4.921 16.125 -14.207 1.00 95.25 448 ASN A CA 1
ATOM 3411 C C . ASN A 1 448 ? -5.609 16.003 -15.574 1.00 95.25 448 ASN A C 1
ATOM 3413 O O . ASN A 1 448 ? -6.232 16.958 -16.043 1.00 95.25 448 ASN A O 1
ATOM 3417 N N . CYS A 1 449 ? -5.546 14.825 -16.205 1.00 96.62 449 CYS A N 1
ATOM 3418 C CA . CYS A 1 449 ? -6.246 14.574 -17.462 1.00 96.62 449 CYS A CA 1
ATOM 3419 C C . CYS A 1 449 ? -7.771 14.697 -17.300 1.00 96.62 449 CYS A C 1
ATOM 3421 O O . CYS A 1 449 ? -8.416 15.380 -18.099 1.00 96.62 449 CYS A O 1
ATOM 3423 N N . GLY A 1 450 ? -8.342 14.098 -16.252 1.00 97.56 450 GLY A N 1
ATOM 3424 C CA . GLY A 1 450 ? -9.772 14.165 -15.956 1.00 97.56 450 GLY A CA 1
ATOM 3425 C C . GLY A 1 450 ? -10.261 15.579 -15.620 1.00 97.56 450 GLY A C 1
ATOM 3426 O O . GLY A 1 450 ? -11.283 16.017 -16.153 1.00 97.56 450 GLY A O 1
ATOM 3427 N N . VAL A 1 451 ? -9.499 16.331 -14.816 1.00 97.69 451 VAL A N 1
ATOM 3428 C CA . VAL A 1 451 ? -9.783 17.744 -14.502 1.00 97.69 451 VAL A CA 1
ATOM 3429 C C . VAL A 1 451 ? -9.775 18.597 -15.773 1.00 97.69 451 VAL A C 1
ATOM 3431 O O . VAL A 1 451 ? -10.659 19.430 -15.972 1.00 97.69 451 VAL A O 1
ATOM 3434 N N . GLU A 1 452 ? -8.813 18.383 -16.669 1.00 97.31 452 GLU A N 1
ATOM 3435 C CA . GLU A 1 452 ? -8.727 19.138 -17.920 1.00 97.31 452 GLU A CA 1
ATOM 3436 C C . GLU A 1 452 ? -9.892 18.821 -18.876 1.00 97.31 452 GLU A C 1
ATOM 3438 O O . GLU A 1 452 ? -10.447 19.724 -19.505 1.00 97.31 452 GLU A O 1
ATOM 3443 N N . LEU A 1 453 ? -10.329 17.559 -18.953 1.00 98.12 453 LEU A N 1
ATOM 3444 C CA . LEU A 1 453 ? -11.523 17.167 -19.717 1.00 98.12 453 LEU A CA 1
ATOM 3445 C C . LEU A 1 453 ? -12.798 17.819 -19.172 1.00 98.12 453 LEU A C 1
ATOM 3447 O O . LEU A 1 453 ? -13.661 18.239 -19.949 1.00 98.12 453 LEU A O 1
ATOM 3451 N N . PHE A 1 454 ? -12.909 17.925 -17.847 1.00 98.12 454 PHE A N 1
ATOM 3452 C CA . PHE A 1 454 ? -14.004 18.625 -17.186 1.00 98.12 454 PHE A CA 1
ATOM 3453 C C . PHE A 1 454 ? -13.988 20.125 -17.506 1.00 98.12 454 PHE A C 1
ATOM 3455 O O . PHE A 1 454 ? -14.998 20.655 -17.970 1.00 98.12 454 PHE A O 1
ATOM 3462 N N . LYS A 1 455 ? -12.834 20.793 -17.358 1.00 96.88 455 LYS A N 1
ATOM 3463 C CA . LYS A 1 455 ? -12.660 22.227 -17.666 1.00 96.88 455 LYS A CA 1
ATOM 3464 C C . LYS A 1 455 ? -13.000 22.559 -19.122 1.00 96.88 455 LYS A C 1
ATOM 3466 O O . LYS A 1 455 ? -13.592 23.600 -19.393 1.00 96.88 455 LYS A O 1
ATOM 3471 N N . ARG A 1 456 ? -12.683 21.658 -20.059 1.00 97.56 456 ARG A N 1
ATOM 3472 C CA . ARG A 1 456 ? -13.020 21.794 -21.490 1.00 97.56 456 ARG A CA 1
ATOM 3473 C C . ARG A 1 456 ? -14.482 21.486 -21.825 1.00 97.56 456 ARG A C 1
ATOM 3475 O O . ARG A 1 456 ? -14.885 21.674 -22.967 1.00 97.56 456 ARG A O 1
ATOM 3482 N N . GLY A 1 457 ? -15.271 20.992 -20.870 1.00 97.56 457 GLY A N 1
ATOM 3483 C CA . GLY A 1 457 ? -16.667 20.615 -21.084 1.00 97.56 457 GLY A CA 1
ATOM 3484 C C . GLY A 1 457 ? -16.870 19.290 -21.827 1.00 97.56 457 GLY A C 1
ATOM 3485 O O . GLY A 1 457 ? -18.013 18.956 -22.132 1.00 97.56 457 GLY A O 1
ATOM 3486 N N . VAL A 1 458 ? -15.811 18.505 -22.069 1.00 98.19 458 VAL A N 1
ATOM 3487 C CA . VAL A 1 458 ? -15.890 17.230 -22.810 1.00 98.19 458 VAL A CA 1
ATOM 3488 C C . VAL A 1 458 ? -16.769 16.227 -22.064 1.00 98.19 458 VAL A C 1
ATOM 3490 O O . VAL A 1 458 ? -17.651 15.612 -22.654 1.00 98.19 458 VAL A O 1
ATOM 3493 N N . LEU A 1 459 ? -16.600 16.097 -20.745 1.00 98.12 459 LEU A N 1
ATOM 3494 C CA . LEU A 1 459 ? -17.412 15.162 -19.952 1.00 98.12 459 LEU A CA 1
ATOM 3495 C C . LEU A 1 459 ? -18.909 15.493 -20.049 1.00 98.12 459 LEU A C 1
ATOM 3497 O O . LEU A 1 459 ? -19.743 14.602 -20.192 1.00 98.12 459 LEU A O 1
ATOM 3501 N N . LYS A 1 460 ? -19.241 16.789 -20.062 1.00 97.38 460 LYS A N 1
ATOM 3502 C CA . LYS A 1 460 ? -20.614 17.278 -20.221 1.00 97.38 460 LYS A CA 1
ATOM 3503 C C . LYS A 1 460 ? -21.152 17.042 -21.634 1.00 97.38 460 LYS A C 1
ATOM 3505 O O . LYS A 1 460 ? -22.303 16.645 -21.769 1.00 97.38 460 LYS A O 1
ATOM 3510 N N . GLU A 1 461 ? -20.338 17.272 -22.665 1.00 98.00 461 GLU A N 1
ATOM 3511 C CA . GLU A 1 461 ? -20.701 17.056 -24.074 1.00 98.00 461 GLU A CA 1
ATOM 3512 C C . GLU A 1 461 ? -21.105 15.599 -24.346 1.00 98.00 461 GLU A C 1
ATOM 3514 O O . GLU A 1 461 ? -22.084 15.350 -25.048 1.00 98.00 461 GLU A O 1
ATOM 3519 N N . TYR A 1 462 ? -20.387 14.641 -23.752 1.00 98.19 462 TYR A N 1
ATOM 3520 C CA . TYR A 1 462 ? -20.606 13.207 -23.972 1.00 98.19 462 TYR A CA 1
ATOM 3521 C C . TYR A 1 462 ? -21.449 12.523 -22.883 1.00 98.19 462 TYR A C 1
ATOM 3523 O O . TYR A 1 462 ? -21.699 11.326 -22.988 1.00 98.19 462 TYR A O 1
ATOM 3531 N N . GLY A 1 463 ? -21.919 13.261 -21.870 1.00 97.31 463 GLY A N 1
ATOM 3532 C CA . GLY A 1 463 ? -22.760 12.719 -20.795 1.00 97.31 463 GLY A CA 1
ATOM 3533 C C . GLY A 1 463 ? -22.032 11.775 -19.830 1.00 97.31 463 GLY A C 1
ATOM 3534 O O . GLY A 1 463 ? -22.660 10.884 -19.265 1.00 97.31 463 GLY A O 1
ATOM 3535 N N . VAL A 1 464 ? -20.724 11.961 -19.640 1.00 98.44 464 VAL A N 1
ATOM 3536 C CA . VAL A 1 464 ? -19.875 11.110 -18.794 1.00 98.44 464 VAL A CA 1
ATOM 3537 C C . VAL A 1 464 ? -19.879 11.629 -17.356 1.00 98.44 464 VAL A C 1
ATOM 3539 O O . VAL A 1 464 ? -19.443 12.753 -17.094 1.00 98.44 464 VAL A O 1
ATOM 3542 N N . LYS A 1 465 ? -20.346 10.816 -16.405 1.00 98.12 465 LYS A N 1
ATOM 3543 C CA . LYS A 1 465 ? -20.364 11.162 -14.976 1.00 98.12 465 LYS A CA 1
ATOM 3544 C C . LYS A 1 465 ? -19.022 10.815 -14.335 1.00 98.12 465 LYS A C 1
ATOM 3546 O O . LYS A 1 465 ? -18.514 9.716 -14.529 1.00 98.12 465 LYS A O 1
ATOM 3551 N N . VAL A 1 466 ? -18.463 11.710 -13.527 1.00 98.31 466 VAL A N 1
ATOM 3552 C CA . VAL A 1 466 ? -17.311 11.363 -12.678 1.00 98.31 466 VAL A CA 1
ATOM 3553 C C . VAL A 1 466 ? -17.822 10.568 -11.479 1.00 98.31 466 VAL A C 1
ATOM 3555 O O . VAL A 1 466 ? -18.766 11.000 -10.820 1.00 98.31 466 VAL A O 1
ATOM 3558 N N . LEU A 1 467 ? -17.247 9.388 -11.240 1.00 97.69 467 LEU A N 1
ATOM 3559 C CA . LEU A 1 467 ? -17.655 8.482 -10.165 1.00 97.69 467 LEU A CA 1
ATOM 3560 C C . LEU A 1 467 ? -16.731 8.630 -8.954 1.00 97.69 467 LEU A C 1
ATOM 3562 O O . LEU A 1 467 ? -15.511 8.644 -9.104 1.00 97.69 467 LEU A O 1
ATOM 3566 N N . GLY A 1 468 ? -17.321 8.708 -7.759 1.00 96.12 468 GLY A N 1
ATOM 3567 C CA . GLY A 1 468 ? -16.604 9.007 -6.518 1.00 96.12 468 GLY A CA 1
ATOM 3568 C C . GLY A 1 468 ? -16.515 10.513 -6.263 1.00 96.12 468 GLY A C 1
ATOM 3569 O O . GLY A 1 468 ? -17.506 11.229 -6.418 1.00 96.12 468 GLY A O 1
ATOM 3570 N N . THR A 1 469 ? -15.340 10.992 -5.853 1.00 97.50 469 THR A N 1
ATOM 3571 C CA . THR A 1 469 ? -15.085 12.412 -5.565 1.00 97.50 469 THR A CA 1
ATOM 3572 C C . THR A 1 469 ? -15.283 13.278 -6.810 1.00 97.50 469 THR A C 1
ATOM 3574 O O . THR A 1 469 ? -14.766 12.966 -7.884 1.00 97.50 469 THR A O 1
ATOM 3577 N N . SER A 1 470 ? -16.023 14.383 -6.677 1.00 97.75 470 SER A N 1
ATOM 3578 C CA . SER A 1 470 ? -16.279 15.288 -7.800 1.00 97.75 470 SER A CA 1
ATOM 3579 C C . SER A 1 470 ? -15.025 16.060 -8.219 1.00 97.75 470 SER A C 1
ATOM 3581 O O . SER A 1 470 ? -14.081 16.229 -7.443 1.00 97.75 470 SER A O 1
ATOM 3583 N N . VAL A 1 471 ? -15.024 16.582 -9.448 1.00 97.75 471 VAL A N 1
ATOM 3584 C CA . VAL A 1 471 ? -13.902 17.385 -9.959 1.00 97.75 471 VAL A CA 1
ATOM 3585 C C . VAL A 1 471 ? -13.744 18.681 -9.169 1.00 97.75 471 VAL A C 1
ATOM 3587 O O . VAL A 1 471 ? -12.624 19.123 -8.947 1.00 97.75 471 VAL A O 1
ATOM 3590 N N . GLU A 1 472 ? -14.838 19.272 -8.695 1.00 97.44 472 GLU A N 1
ATOM 3591 C CA . GLU A 1 472 ? -14.809 20.460 -7.844 1.00 97.44 472 GLU A CA 1
ATOM 3592 C C . GLU A 1 472 ? -14.088 20.190 -6.521 1.00 97.44 472 GLU A C 1
ATOM 3594 O O . GLU A 1 472 ? -13.253 20.993 -6.110 1.00 97.44 472 GLU A O 1
ATOM 3599 N N . SER A 1 473 ? -14.364 19.050 -5.879 1.00 97.62 473 SER A N 1
ATOM 3600 C CA . SER A 1 473 ? -13.665 18.641 -4.659 1.00 97.62 473 SER A CA 1
ATOM 3601 C C . SER A 1 473 ? -12.187 18.362 -4.926 1.00 97.62 473 SER A C 1
ATOM 3603 O O . SER A 1 473 ? -11.347 18.809 -4.155 1.00 97.62 473 SER A O 1
ATOM 3605 N N . ILE A 1 474 ? -11.861 17.706 -6.043 1.00 97.12 474 ILE A N 1
ATOM 3606 C CA . ILE A 1 474 ? -10.473 17.464 -6.463 1.00 97.12 474 ILE A CA 1
ATOM 3607 C C . ILE A 1 474 ? -9.729 18.781 -6.710 1.00 97.12 474 ILE A C 1
ATOM 3609 O O . ILE A 1 474 ? -8.617 18.974 -6.232 1.00 97.12 474 ILE A O 1
ATOM 3613 N N . MET A 1 475 ? -10.337 19.726 -7.426 1.00 96.94 475 MET A N 1
ATOM 3614 C CA . MET A 1 475 ? -9.741 21.045 -7.646 1.00 96.94 475 MET A CA 1
ATOM 3615 C C . MET A 1 475 ? -9.531 21.792 -6.327 1.00 96.94 475 MET A C 1
ATOM 3617 O O . MET A 1 475 ? -8.519 22.467 -6.178 1.00 96.94 475 MET A O 1
ATOM 3621 N N . ALA A 1 476 ? -10.451 21.649 -5.370 1.00 97.25 476 ALA A N 1
ATOM 3622 C CA . ALA A 1 476 ? -10.326 22.257 -4.052 1.00 97.25 476 ALA A CA 1
ATOM 3623 C C . ALA A 1 476 ? -9.193 21.659 -3.201 1.00 97.25 476 ALA A C 1
ATOM 3625 O O . ALA A 1 476 ? -8.719 22.339 -2.300 1.00 97.25 476 ALA A O 1
ATOM 3626 N N . THR A 1 477 ? -8.753 20.424 -3.462 1.00 95.81 477 THR A N 1
ATOM 3627 C CA . THR A 1 477 ? -7.619 19.799 -2.754 1.00 95.81 477 THR A CA 1
ATOM 3628 C C . THR A 1 477 ? -6.286 19.967 -3.484 1.00 95.81 477 THR A C 1
ATOM 3630 O O . THR A 1 477 ? -5.240 20.050 -2.842 1.00 95.81 477 THR A O 1
ATOM 3633 N N . GLU A 1 478 ? -6.308 20.044 -4.816 1.00 94.56 478 GLU A N 1
ATOM 3634 C CA . GLU A 1 478 ? -5.105 20.182 -5.648 1.00 94.56 478 GLU A CA 1
ATOM 3635 C C . GLU A 1 478 ? -4.629 21.633 -5.803 1.00 94.56 478 GLU A C 1
ATOM 3637 O O . GLU A 1 478 ? -3.425 21.878 -5.939 1.00 94.56 478 GLU A O 1
ATOM 3642 N N . ASP A 1 479 ? -5.557 22.596 -5.787 1.00 95.50 479 ASP A N 1
ATOM 3643 C CA . ASP A 1 479 ? -5.252 24.025 -5.750 1.00 95.50 479 ASP A CA 1
ATOM 3644 C C . ASP A 1 479 ? -4.992 24.462 -4.307 1.00 95.50 479 ASP A C 1
ATOM 3646 O O . ASP A 1 479 ? -5.841 24.328 -3.423 1.00 95.50 479 ASP A O 1
ATOM 3650 N N . ARG A 1 480 ? -3.796 24.997 -4.054 1.00 93.12 480 ARG A N 1
ATOM 3651 C CA . ARG A 1 480 ? -3.339 25.270 -2.690 1.00 93.12 480 ARG A CA 1
ATOM 3652 C C . ARG A 1 480 ? -4.048 26.472 -2.067 1.00 93.12 480 ARG A C 1
ATOM 3654 O O . ARG A 1 480 ? -4.166 26.517 -0.843 1.00 93.12 480 ARG A O 1
ATOM 3661 N N . GLN A 1 481 ? -4.539 27.413 -2.878 1.00 95.56 481 GLN A N 1
ATOM 3662 C CA . GLN A 1 481 ? -5.347 28.525 -2.380 1.00 95.56 481 GLN A CA 1
ATOM 3663 C C . GLN A 1 481 ? -6.745 28.041 -2.001 1.00 95.56 481 GLN A C 1
ATOM 3665 O O . GLN A 1 481 ? -7.188 28.287 -0.883 1.00 95.56 481 GLN A O 1
ATOM 3670 N N . LEU A 1 482 ? -7.409 27.298 -2.893 1.00 96.12 482 LEU A N 1
ATOM 3671 C CA . LEU A 1 482 ? -8.751 26.775 -2.616 1.00 96.12 482 LEU A CA 1
ATOM 3672 C C . LEU A 1 482 ? -8.755 25.838 -1.404 1.00 96.12 482 LEU A C 1
ATOM 3674 O O . LEU A 1 482 ? -9.689 25.878 -0.604 1.00 96.12 482 LEU A O 1
ATOM 3678 N N . PHE A 1 483 ? -7.700 25.039 -1.236 1.00 96.50 483 PHE A N 1
ATOM 3679 C CA . PHE A 1 483 ? -7.550 24.169 -0.075 1.00 96.50 483 PHE A CA 1
ATOM 3680 C C . PHE A 1 483 ? -7.453 24.971 1.228 1.00 96.50 483 PHE A C 1
ATOM 3682 O O . PHE A 1 483 ? -8.160 24.682 2.193 1.00 96.50 483 PHE A O 1
ATOM 3689 N N . SER A 1 484 ? -6.627 26.024 1.235 1.00 95.06 484 SER A N 1
ATOM 3690 C CA . SER A 1 484 ? -6.518 26.964 2.356 1.00 95.06 484 SER A CA 1
ATOM 3691 C C . SER A 1 484 ? -7.872 27.600 2.687 1.00 95.06 484 SER A C 1
ATOM 3693 O O . SER A 1 484 ? -8.306 27.575 3.840 1.00 95.06 484 SER A O 1
ATOM 3695 N N . ASP A 1 485 ? -8.590 28.093 1.675 1.00 96.38 485 ASP A N 1
ATOM 3696 C CA . ASP A 1 485 ? -9.906 28.714 1.843 1.00 96.38 485 ASP A CA 1
ATOM 3697 C C . ASP A 1 485 ? -10.918 27.731 2.459 1.00 96.38 485 ASP A C 1
ATOM 3699 O O . ASP A 1 485 ? -11.611 28.074 3.419 1.00 96.38 485 ASP A O 1
ATOM 3703 N N . LYS A 1 486 ? -10.944 26.481 1.978 1.00 97.00 486 LYS A N 1
ATOM 3704 C CA . LYS A 1 486 ? -11.831 25.421 2.485 1.00 97.00 486 LYS A CA 1
ATOM 3705 C C . LYS A 1 486 ? -11.561 25.055 3.940 1.00 97.00 486 LYS A C 1
ATOM 3707 O O . LYS A 1 486 ? -12.507 24.847 4.695 1.00 97.00 486 LYS A O 1
ATOM 3712 N N . LEU A 1 487 ? -10.297 25.003 4.353 1.00 95.38 487 LEU A N 1
ATOM 3713 C CA . LEU A 1 487 ? -9.945 24.750 5.752 1.00 95.38 487 LEU A CA 1
ATOM 3714 C C . LEU A 1 487 ? -10.309 25.938 6.655 1.00 95.38 487 LEU A C 1
ATOM 3716 O O . LEU A 1 487 ? -10.805 25.746 7.768 1.00 95.38 487 LEU A O 1
ATOM 3720 N N . ASN A 1 488 ? -10.155 27.166 6.159 1.00 93.62 488 ASN A N 1
ATOM 3721 C CA . ASN A 1 488 ? -10.551 28.367 6.891 1.00 93.62 488 ASN A CA 1
ATOM 3722 C C . ASN A 1 488 ? -12.075 28.450 7.112 1.00 93.62 488 ASN A C 1
ATOM 3724 O O . ASN A 1 488 ? -12.498 28.900 8.178 1.00 93.62 488 ASN A O 1
ATOM 3728 N N . GLU A 1 489 ? -12.906 27.965 6.175 1.00 96.81 489 GLU A N 1
ATOM 3729 C CA . GLU A 1 489 ? -14.378 27.908 6.320 1.00 96.81 489 GLU A CA 1
ATOM 3730 C C . GLU A 1 489 ? -14.827 27.139 7.579 1.00 96.81 489 GLU A C 1
ATOM 3732 O O . GLU A 1 489 ? -15.843 27.482 8.190 1.00 96.81 489 GLU A O 1
ATOM 3737 N N . ILE A 1 490 ? -14.060 26.127 7.994 1.00 95.31 490 ILE A N 1
ATOM 3738 C CA . ILE A 1 490 ? -14.352 25.276 9.159 1.00 95.31 490 ILE A CA 1
ATOM 3739 C C . ILE A 1 490 ? -13.452 25.565 10.371 1.00 95.31 490 ILE A C 1
ATOM 3741 O O . ILE A 1 490 ? -13.543 24.877 11.387 1.00 95.31 490 ILE A O 1
ATOM 3745 N N . ASN A 1 491 ? -12.658 26.641 10.320 1.00 94.75 491 ASN A N 1
ATOM 3746 C CA . ASN A 1 491 ? -11.693 27.048 11.351 1.00 94.75 491 ASN A CA 1
ATOM 3747 C C . ASN A 1 491 ? -10.583 26.013 11.622 1.00 94.75 491 ASN A C 1
ATOM 3749 O O . ASN A 1 491 ? -10.078 25.928 12.750 1.00 94.75 491 ASN A O 1
ATOM 3753 N N . GLU A 1 492 ? -10.193 25.247 10.600 1.00 94.00 492 GLU A N 1
ATOM 3754 C CA . GLU A 1 492 ? -9.031 24.367 10.683 1.00 94.00 492 GLU A CA 1
ATOM 3755 C C . GLU A 1 492 ? -7.720 25.148 10.603 1.00 94.00 492 GLU A C 1
ATOM 3757 O O . GLU A 1 492 ? -7.642 26.261 10.080 1.00 94.00 492 GLU A O 1
ATOM 3762 N N . LYS A 1 493 ? -6.667 24.582 11.196 1.00 90.56 493 LYS A N 1
ATOM 3763 C CA . LYS A 1 493 ? -5.386 25.280 11.346 1.00 90.56 493 LYS A CA 1
ATOM 3764 C C . LYS A 1 493 ? -4.426 24.902 10.230 1.00 90.56 493 LYS A C 1
ATOM 3766 O O . LYS A 1 493 ? -4.018 23.752 10.133 1.00 90.56 493 LYS A O 1
ATOM 3771 N N . ILE A 1 494 ? -3.970 25.909 9.499 1.00 92.88 494 ILE A N 1
ATOM 3772 C CA . ILE A 1 494 ? -2.876 25.811 8.530 1.00 92.88 494 ILE A CA 1
ATOM 3773 C C . ILE A 1 494 ? -1.687 26.659 8.982 1.00 92.88 494 ILE A C 1
ATOM 3775 O O . ILE A 1 494 ? -1.836 27.598 9.774 1.00 92.88 494 ILE A O 1
ATOM 3779 N N . ALA A 1 495 ? -0.491 26.329 8.500 1.00 93.44 495 ALA A N 1
ATOM 3780 C CA . ALA A 1 495 ? 0.655 27.202 8.703 1.00 93.44 495 ALA A CA 1
ATOM 3781 C C . ALA A 1 495 ? 0.474 28.502 7.890 1.00 93.44 495 ALA A C 1
ATOM 3783 O O . ALA A 1 495 ? -0.181 28.491 6.842 1.00 93.44 495 ALA A O 1
ATOM 3784 N N . PRO A 1 496 ? 1.041 29.636 8.350 1.00 95.62 496 PRO A N 1
ATOM 3785 C CA . PRO A 1 496 ? 1.018 30.875 7.581 1.00 95.62 496 PRO A CA 1
ATOM 3786 C C . PRO A 1 496 ? 1.584 30.646 6.179 1.00 95.62 496 PRO A C 1
ATOM 3788 O O . PRO A 1 496 ? 2.721 30.182 6.042 1.00 95.62 496 PRO A O 1
ATOM 3791 N N . SER A 1 497 ? 0.788 30.945 5.157 1.00 96.56 497 SER A N 1
ATOM 3792 C CA . SER A 1 497 ? 1.113 30.624 3.772 1.00 96.56 497 SER A CA 1
ATOM 3793 C C . SER A 1 497 ? 0.456 31.578 2.776 1.00 96.56 497 SER A C 1
ATOM 3795 O O . SER A 1 497 ? -0.532 32.242 3.092 1.00 96.56 497 SER A O 1
ATOM 3797 N N . PHE A 1 498 ? 1.023 31.638 1.571 1.00 97.44 498 PHE A N 1
ATOM 3798 C CA . PHE A 1 498 ? 0.474 32.352 0.419 1.00 97.44 498 PHE A CA 1
ATOM 3799 C C . PHE A 1 498 ? 0.618 31.489 -0.836 1.00 97.44 498 PHE A C 1
ATOM 3801 O O . PHE A 1 498 ? 1.717 31.013 -1.138 1.00 97.44 498 PHE A O 1
ATOM 3808 N N . ALA A 1 499 ? -0.475 31.293 -1.574 1.00 97.06 499 ALA A N 1
ATOM 3809 C CA . ALA A 1 499 ? -0.414 30.728 -2.916 1.00 97.06 499 ALA A CA 1
ATOM 3810 C C . ALA A 1 499 ? -0.031 31.831 -3.910 1.00 97.06 499 ALA A C 1
ATOM 3812 O O . ALA A 1 499 ? -0.582 32.931 -3.874 1.00 97.06 499 ALA A O 1
ATOM 3813 N N . VAL A 1 500 ? 0.942 31.554 -4.774 1.00 97.44 500 VAL A N 1
ATOM 3814 C CA . VAL A 1 500 ? 1.521 32.535 -5.697 1.00 97.44 500 VAL A CA 1
ATOM 3815 C C . VAL A 1 500 ? 1.727 31.926 -7.081 1.00 97.44 500 VAL A C 1
ATOM 3817 O O . VAL A 1 500 ? 2.007 30.735 -7.223 1.00 97.44 500 VAL A O 1
ATOM 3820 N N . GLU A 1 501 ? 1.620 32.771 -8.102 1.00 96.50 501 GLU A N 1
ATOM 3821 C CA . GLU A 1 501 ? 1.731 32.396 -9.522 1.00 96.50 501 GLU A CA 1
ATOM 3822 C C . GLU A 1 501 ? 2.964 33.024 -10.195 1.00 96.50 501 GLU A C 1
ATOM 3824 O O . GLU A 1 501 ? 3.183 32.884 -11.397 1.00 96.50 501 GLU A O 1
ATOM 3829 N N . SER A 1 502 ? 3.785 33.749 -9.426 1.00 95.19 502 SER A N 1
ATOM 3830 C CA . SER A 1 502 ? 4.993 34.398 -9.924 1.00 95.19 502 SER A CA 1
ATOM 3831 C C . SER A 1 502 ? 6.142 34.317 -8.922 1.00 95.19 502 SER A C 1
ATOM 3833 O O . SER A 1 502 ? 5.948 34.228 -7.707 1.00 95.19 502 SER A O 1
ATOM 3835 N N . ILE A 1 503 ? 7.368 34.387 -9.442 1.00 93.88 503 ILE A N 1
ATOM 3836 C CA . ILE A 1 503 ? 8.591 34.445 -8.632 1.00 93.88 503 ILE A CA 1
ATOM 3837 C C . ILE A 1 503 ? 8.592 35.700 -7.749 1.00 93.88 503 ILE A C 1
ATOM 3839 O O . ILE A 1 503 ? 8.989 35.642 -6.589 1.00 93.88 503 ILE A O 1
ATOM 3843 N N . GLU A 1 504 ? 8.147 36.842 -8.280 1.00 95.88 504 GLU A N 1
ATOM 3844 C CA . GLU A 1 504 ? 8.128 38.103 -7.534 1.00 95.88 504 GLU A CA 1
ATOM 3845 C C . GLU A 1 504 ? 7.209 38.011 -6.312 1.00 95.88 504 GLU A C 1
ATOM 3847 O O . GLU A 1 504 ? 7.588 38.420 -5.212 1.00 95.88 504 GLU A O 1
ATOM 3852 N N . ASP A 1 505 ? 6.027 37.423 -6.485 1.00 96.94 505 ASP A N 1
ATOM 3853 C CA . ASP A 1 505 ? 5.074 37.255 -5.393 1.00 96.94 505 ASP A CA 1
ATOM 3854 C C . ASP A 1 505 ? 5.537 36.189 -4.399 1.00 96.94 505 ASP A C 1
ATOM 3856 O O . ASP A 1 505 ? 5.351 36.368 -3.197 1.00 96.94 505 ASP A O 1
ATOM 3860 N N . ALA A 1 506 ? 6.238 35.145 -4.857 1.00 96.88 506 ALA A N 1
ATOM 3861 C CA . ALA A 1 506 ? 6.879 34.179 -3.966 1.00 96.88 506 ALA A CA 1
ATOM 3862 C C . ALA A 1 506 ? 7.899 34.844 -3.029 1.00 96.88 506 ALA A C 1
ATOM 3864 O O . ALA A 1 506 ? 7.908 34.574 -1.827 1.00 96.88 506 ALA A O 1
ATOM 3865 N N . LEU A 1 507 ? 8.722 35.754 -3.559 1.00 97.25 507 LEU A N 1
ATOM 3866 C CA . LEU A 1 507 ? 9.687 36.517 -2.765 1.00 97.25 507 LEU A CA 1
ATOM 3867 C C . LEU A 1 507 ? 8.987 37.417 -1.732 1.00 97.25 507 LEU A C 1
ATOM 3869 O O . LEU A 1 507 ? 9.380 37.419 -0.566 1.00 97.25 507 LEU A O 1
ATOM 3873 N N . LYS A 1 508 ? 7.921 38.129 -2.127 1.00 97.31 508 LYS A N 1
ATOM 3874 C CA . LYS A 1 508 ? 7.122 38.969 -1.210 1.00 97.31 508 LYS A CA 1
ATOM 3875 C C . LYS A 1 508 ? 6.458 38.148 -0.103 1.00 97.31 508 LYS A C 1
ATOM 3877 O O . LYS A 1 508 ? 6.453 38.560 1.059 1.00 97.31 508 LYS A O 1
ATOM 3882 N N . ALA A 1 509 ? 5.902 36.990 -0.457 1.00 97.44 509 ALA A N 1
ATOM 3883 C CA . ALA A 1 509 ? 5.294 36.063 0.488 1.00 97.44 509 ALA A CA 1
ATOM 3884 C C . ALA A 1 509 ? 6.316 35.582 1.525 1.00 97.44 509 ALA A C 1
ATOM 3886 O O . ALA A 1 509 ? 6.048 35.629 2.725 1.00 97.44 509 ALA A O 1
ATOM 3887 N N . ALA A 1 510 ? 7.512 35.191 1.081 1.00 97.12 510 ALA A N 1
ATOM 3888 C CA . ALA A 1 510 ? 8.572 34.734 1.972 1.00 97.12 510 ALA A CA 1
ATOM 3889 C C . ALA A 1 510 ? 9.099 35.838 2.899 1.00 97.12 510 ALA A C 1
ATOM 3891 O O . ALA A 1 510 ? 9.316 35.574 4.079 1.00 97.12 510 ALA A O 1
ATOM 3892 N N . ASP A 1 511 ? 9.236 37.074 2.409 1.00 96.31 511 ASP A N 1
ATOM 3893 C CA . ASP A 1 511 ? 9.614 38.222 3.245 1.00 96.31 511 ASP A CA 1
ATOM 3894 C C . ASP A 1 511 ? 8.541 38.532 4.308 1.00 96.31 511 ASP A C 1
ATOM 3896 O O . ASP A 1 511 ? 8.866 38.947 5.420 1.00 96.31 511 ASP A O 1
ATOM 3900 N N . THR A 1 512 ? 7.265 38.279 3.995 1.00 97.50 512 THR A N 1
ATOM 3901 C CA . THR A 1 512 ? 6.140 38.456 4.930 1.00 97.50 512 THR A CA 1
ATOM 3902 C C . THR A 1 512 ? 6.083 37.349 5.988 1.00 97.50 512 THR A C 1
ATOM 3904 O O . THR A 1 512 ? 5.831 37.626 7.160 1.00 97.50 512 THR A O 1
ATOM 3907 N N . ILE A 1 513 ? 6.307 36.091 5.592 1.00 97.44 513 ILE A N 1
ATOM 3908 C CA . ILE A 1 513 ? 6.279 34.927 6.494 1.00 97.44 513 ILE A CA 1
ATOM 3909 C C . ILE A 1 513 ? 7.532 34.871 7.381 1.00 97.44 513 ILE A C 1
ATOM 3911 O O . ILE A 1 513 ? 7.439 34.544 8.567 1.00 97.44 513 ILE A O 1
ATOM 3915 N N . GLY A 1 514 ? 8.694 35.180 6.803 1.00 96.81 514 GLY A N 1
ATOM 3916 C CA . GLY A 1 514 ? 10.015 34.982 7.389 1.00 96.81 514 GLY A CA 1
ATOM 3917 C C . GLY A 1 514 ? 10.622 33.616 7.043 1.00 96.81 514 GLY A C 1
ATOM 3918 O O . GLY A 1 514 ? 9.974 32.576 7.151 1.00 96.81 514 GLY A O 1
ATOM 3919 N N . TYR A 1 515 ? 11.898 33.618 6.650 1.00 95.38 515 TYR A N 1
ATOM 3920 C CA . TYR A 1 515 ? 12.667 32.403 6.362 1.00 95.38 515 TYR A CA 1
ATOM 3921 C C . TYR A 1 515 ? 12.994 31.599 7.644 1.00 95.38 515 TYR A C 1
ATOM 3923 O O . TYR A 1 515 ? 13.181 32.203 8.704 1.00 95.38 515 TYR A O 1
ATOM 3931 N N . PRO A 1 516 ? 13.143 30.258 7.565 1.00 96.38 516 PRO A N 1
ATOM 3932 C CA . PRO A 1 516 ? 12.977 29.417 6.376 1.00 96.38 516 PRO A CA 1
ATOM 3933 C C . PRO A 1 516 ? 11.503 29.198 5.994 1.00 96.38 516 PRO A C 1
ATOM 3935 O O . PRO A 1 516 ? 10.643 28.998 6.855 1.00 96.38 516 PRO A O 1
ATOM 3938 N N . VAL A 1 517 ? 11.238 29.153 4.688 1.00 97.19 517 VAL A N 1
ATOM 3939 C CA . VAL A 1 517 ? 9.927 28.803 4.112 1.00 97.19 517 VAL A CA 1
ATOM 3940 C C . VAL A 1 517 ? 10.009 27.482 3.346 1.00 97.19 517 VAL A C 1
ATOM 3942 O O . VAL A 1 517 ? 11.086 27.065 2.937 1.00 97.19 517 VAL A O 1
ATOM 3945 N N . MET A 1 518 ? 8.884 26.808 3.159 1.00 95.31 518 MET A N 1
ATOM 3946 C CA . MET A 1 518 ? 8.714 25.649 2.283 1.00 95.31 518 MET A CA 1
ATOM 3947 C C . MET A 1 518 ? 7.937 26.097 1.047 1.00 95.31 518 MET A C 1
ATOM 3949 O O . MET A 1 518 ? 6.954 26.823 1.191 1.00 95.31 518 MET A O 1
ATOM 3953 N N . ILE A 1 519 ? 8.335 25.646 -0.145 1.00 95.94 519 ILE A N 1
ATOM 3954 C CA . ILE A 1 519 ? 7.483 25.752 -1.334 1.00 95.94 519 ILE A CA 1
ATOM 3955 C C . ILE A 1 519 ? 6.914 24.392 -1.719 1.00 95.94 519 ILE A C 1
ATOM 3957 O O . ILE A 1 519 ? 7.631 23.393 -1.674 1.00 95.94 519 ILE A O 1
ATOM 3961 N N . ARG A 1 520 ? 5.639 24.342 -2.115 1.00 92.81 520 ARG A N 1
ATOM 3962 C CA . ARG A 1 520 ? 5.000 23.133 -2.663 1.00 92.81 520 ARG A CA 1
ATOM 3963 C C . ARG A 1 520 ? 4.171 23.463 -3.895 1.00 92.81 520 ARG A C 1
ATOM 3965 O O . ARG A 1 520 ? 3.430 24.440 -3.894 1.00 92.81 520 ARG A O 1
ATOM 3972 N N . SER A 1 521 ? 4.263 22.625 -4.918 1.00 93.31 521 SER A N 1
ATOM 3973 C CA . SER A 1 521 ? 3.507 22.780 -6.162 1.00 93.31 521 SER A CA 1
ATOM 3974 C C . SER A 1 521 ? 2.025 22.418 -5.985 1.00 93.31 521 SER A C 1
ATOM 3976 O O . SER A 1 521 ? 1.678 21.520 -5.207 1.00 93.31 521 SER A O 1
ATOM 3978 N N . ALA A 1 522 ? 1.149 23.109 -6.715 1.00 92.56 522 ALA A N 1
ATOM 3979 C CA . ALA A 1 522 ? -0.234 22.691 -6.953 1.00 92.56 522 ALA A CA 1
ATOM 3980 C C . ALA A 1 522 ? -0.305 21.658 -8.095 1.00 92.56 522 ALA A C 1
ATOM 3982 O O . ALA A 1 522 ? 0.572 21.662 -8.968 1.00 92.56 522 ALA A O 1
ATOM 3983 N N . TYR A 1 523 ? -1.354 20.825 -8.118 1.00 91.12 523 TYR A N 1
ATOM 3984 C CA . TYR A 1 523 ? -1.598 19.801 -9.157 1.00 91.12 523 TYR A CA 1
ATOM 3985 C C . TYR A 1 523 ? -0.430 18.821 -9.376 1.00 91.12 523 TYR A C 1
ATOM 3987 O O . TYR A 1 523 ? -0.124 18.423 -10.510 1.00 91.12 523 TYR A O 1
ATOM 3995 N N . ALA A 1 524 ? 0.259 18.473 -8.288 1.00 88.25 524 ALA A N 1
ATOM 3996 C CA . ALA A 1 524 ? 1.433 17.616 -8.293 1.00 88.25 524 ALA A CA 1
ATOM 3997 C C . ALA A 1 524 ? 1.552 16.811 -6.992 1.00 88.25 524 ALA A C 1
ATOM 3999 O O . ALA A 1 524 ? 1.245 17.310 -5.908 1.00 88.25 524 ALA A O 1
ATOM 4000 N N . LEU A 1 525 ? 2.119 15.608 -7.111 1.00 86.25 525 LEU A N 1
ATOM 4001 C CA . LEU A 1 525 ? 2.374 14.678 -6.010 1.00 86.25 525 LEU A CA 1
ATOM 4002 C C . LEU A 1 525 ? 3.867 14.338 -5.867 1.00 86.25 525 LEU A C 1
ATOM 4004 O O . LEU A 1 525 ? 4.698 14.667 -6.729 1.00 86.25 525 LEU A O 1
ATOM 4008 N N . GLY A 1 526 ? 4.230 13.661 -4.775 1.00 80.38 526 GLY A N 1
ATOM 4009 C CA . GLY A 1 526 ? 5.598 13.183 -4.556 1.00 80.38 526 GLY A CA 1
ATOM 4010 C C . GLY A 1 526 ? 6.617 14.317 -4.392 1.00 80.38 526 GLY A C 1
ATOM 4011 O O . GLY A 1 526 ? 7.751 14.181 -4.838 1.00 80.38 526 GLY A O 1
ATOM 4012 N N . GLY A 1 527 ? 6.198 15.497 -3.927 1.00 79.44 527 GLY A N 1
ATOM 4013 C CA . GLY A 1 527 ? 7.095 16.638 -3.730 1.00 79.44 527 GLY A CA 1
ATOM 4014 C C . GLY A 1 527 ? 7.680 17.255 -5.012 1.00 79.44 527 GLY A C 1
ATOM 4015 O O . GLY A 1 527 ? 8.695 17.955 -4.940 1.00 79.44 527 GLY A O 1
ATOM 4016 N N . LEU A 1 528 ? 7.076 17.039 -6.186 1.00 82.25 528 LEU A N 1
ATOM 4017 C CA . LEU A 1 528 ? 7.570 17.603 -7.449 1.00 82.25 528 LEU A CA 1
ATOM 4018 C C . LEU A 1 528 ? 7.653 19.141 -7.385 1.00 82.25 528 LEU A C 1
ATOM 4020 O O . LEU A 1 528 ? 6.664 19.819 -7.111 1.00 82.25 528 LEU A O 1
ATOM 4024 N N . GLY A 1 529 ? 8.841 19.705 -7.624 1.00 83.69 529 GLY A N 1
ATOM 4025 C CA . GLY A 1 529 ? 9.082 21.155 -7.535 1.00 83.69 529 GLY A CA 1
ATOM 4026 C C . GLY A 1 529 ? 9.026 21.738 -6.116 1.00 83.69 529 GLY A C 1
ATOM 4027 O O . GLY A 1 529 ? 9.093 22.952 -5.962 1.00 83.69 529 GLY A O 1
ATOM 4028 N N . SER A 1 530 ? 8.914 20.901 -5.080 1.00 89.31 530 SER A N 1
ATOM 4029 C CA . SER A 1 530 ? 8.865 21.346 -3.685 1.00 89.31 530 SER A CA 1
ATOM 4030 C C . SER A 1 530 ? 10.252 21.452 -3.049 1.00 89.31 530 SER A C 1
ATOM 4032 O O . SER A 1 530 ? 11.215 20.840 -3.516 1.00 89.31 530 SER A O 1
ATOM 4034 N N . GLY A 1 531 ? 10.387 22.216 -1.969 1.00 90.62 531 GLY A N 1
ATOM 4035 C CA . GLY A 1 531 ? 11.628 22.233 -1.199 1.00 90.62 531 GLY A CA 1
ATOM 4036 C C . GLY A 1 531 ? 11.682 23.313 -0.133 1.00 90.62 531 GLY A C 1
ATOM 4037 O O . GLY A 1 531 ? 10.947 24.301 -0.177 1.00 90.62 531 GLY A O 1
ATOM 4038 N N . ILE A 1 532 ? 12.581 23.111 0.831 1.00 93.44 532 ILE A N 1
ATOM 4039 C CA . ILE A 1 532 ? 12.858 24.099 1.867 1.00 93.44 532 ILE A CA 1
ATOM 4040 C C . ILE A 1 532 ? 13.775 25.198 1.329 1.00 93.44 532 ILE A C 1
ATOM 4042 O O . ILE A 1 532 ? 14.821 24.943 0.733 1.00 93.44 532 ILE A O 1
ATOM 4046 N N . CYS A 1 533 ? 13.383 26.436 1.584 1.00 95.62 533 CYS A N 1
ATOM 4047 C CA . CYS A 1 533 ? 14.080 27.643 1.192 1.00 95.62 533 CYS A CA 1
ATOM 4048 C C . CYS A 1 533 ? 14.542 28.353 2.468 1.00 95.62 533 CYS A C 1
ATOM 4050 O O . CYS A 1 533 ? 13.747 29.056 3.095 1.00 95.62 533 CYS A O 1
ATOM 4052 N N . PRO A 1 534 ? 15.804 28.178 2.894 1.00 93.75 534 PRO A N 1
ATOM 4053 C CA . PRO A 1 534 ? 16.347 28.910 4.032 1.00 93.75 534 PRO A CA 1
ATOM 4054 C C . PRO A 1 534 ? 16.765 30.337 3.669 1.00 93.75 534 PRO A C 1
ATOM 4056 O O . PRO A 1 534 ? 16.905 31.167 4.562 1.00 93.75 534 PRO A O 1
ATOM 4059 N N . THR A 1 535 ? 16.947 30.635 2.379 1.00 95.38 535 THR A N 1
ATOM 4060 C CA . THR A 1 535 ? 17.333 31.963 1.894 1.00 95.38 535 THR A CA 1
ATOM 4061 C C . THR A 1 535 ? 16.579 32.349 0.625 1.00 95.38 535 THR A C 1
ATOM 4063 O O . THR A 1 535 ? 15.967 31.513 -0.052 1.00 95.38 535 THR A O 1
ATOM 4066 N N . LYS A 1 536 ? 16.668 33.638 0.288 1.00 95.38 536 LYS A N 1
ATOM 4067 C CA . LYS A 1 536 ? 16.082 34.238 -0.911 1.00 95.38 536 LYS A CA 1
ATOM 4068 C C . LYS A 1 536 ? 16.601 33.613 -2.205 1.00 95.38 536 LYS A C 1
ATOM 4070 O O . LYS A 1 536 ? 15.839 33.415 -3.146 1.00 95.38 536 LYS A O 1
ATOM 4075 N N . GLU A 1 537 ? 17.889 33.296 -2.252 1.00 93.12 537 GLU A N 1
ATOM 4076 C CA . GLU A 1 537 ? 18.556 32.735 -3.428 1.00 93.12 537 GLU A CA 1
ATOM 4077 C C . GLU A 1 537 ? 18.031 31.332 -3.737 1.00 93.12 537 GLU A C 1
ATOM 4079 O O . GLU A 1 537 ? 17.757 31.013 -4.892 1.00 93.12 537 GLU A O 1
ATOM 4084 N N . ILE A 1 538 ? 17.825 30.517 -2.698 1.00 93.06 538 ILE A N 1
ATOM 4085 C CA . ILE A 1 538 ? 17.269 29.168 -2.847 1.00 93.06 538 ILE A CA 1
ATOM 4086 C C . ILE A 1 538 ? 15.797 29.237 -3.260 1.00 93.06 538 ILE A C 1
ATOM 4088 O O . ILE A 1 538 ? 15.370 28.471 -4.122 1.00 93.06 538 ILE A O 1
ATOM 4092 N N . LEU A 1 539 ? 15.029 30.187 -2.713 1.00 94.56 539 LEU A N 1
ATOM 4093 C CA . LEU A 1 539 ? 13.647 30.403 -3.141 1.00 94.56 539 LEU A CA 1
ATOM 4094 C C . LEU A 1 539 ? 13.561 30.791 -4.620 1.00 94.56 539 LEU A C 1
ATOM 4096 O O . LEU A 1 539 ? 12.704 30.275 -5.334 1.00 94.56 539 LEU A O 1
ATOM 4100 N N . LEU A 1 540 ? 14.451 31.665 -5.090 1.00 92.88 540 LEU A N 1
ATOM 4101 C CA . LEU A 1 540 ? 14.516 32.063 -6.494 1.00 92.88 540 LEU A CA 1
ATOM 4102 C C . LEU A 1 540 ? 14.791 30.861 -7.410 1.00 92.88 540 LEU A C 1
ATOM 4104 O O . LEU A 1 540 ? 14.082 30.676 -8.399 1.00 92.88 540 LEU A O 1
ATOM 4108 N N . ASP A 1 541 ? 15.781 30.033 -7.071 1.00 87.56 541 ASP A N 1
ATOM 4109 C CA . ASP A 1 541 ? 16.126 28.835 -7.845 1.00 87.56 541 ASP A CA 1
ATOM 4110 C C . ASP A 1 541 ? 14.969 27.823 -7.884 1.00 87.56 541 ASP A C 1
ATOM 4112 O O . ASP A 1 541 ? 14.527 27.410 -8.960 1.00 87.56 541 ASP A O 1
ATOM 4116 N N . LEU A 1 542 ? 14.429 27.464 -6.716 1.00 90.12 542 LEU A N 1
ATOM 4117 C CA . LEU A 1 542 ? 13.393 26.439 -6.615 1.00 90.12 542 LEU A CA 1
ATOM 4118 C C . LEU A 1 542 ? 12.056 26.893 -7.206 1.00 90.12 542 LEU A C 1
ATOM 4120 O O . LEU A 1 542 ? 11.432 26.116 -7.925 1.00 90.12 542 LEU A O 1
ATOM 4124 N N . SER A 1 543 ? 11.628 28.138 -6.971 1.00 92.38 543 SER A N 1
ATOM 4125 C CA . SER A 1 543 ? 10.385 28.657 -7.566 1.00 92.38 543 SER A CA 1
ATOM 4126 C C . SER A 1 543 ? 10.475 28.729 -9.091 1.00 92.38 543 SER A C 1
ATOM 4128 O O . SER A 1 543 ? 9.523 28.352 -9.768 1.00 92.38 543 SER A O 1
ATOM 4130 N N . THR A 1 544 ? 11.633 29.110 -9.647 1.00 87.75 544 THR A N 1
ATOM 4131 C CA . THR A 1 544 ? 11.857 29.109 -11.104 1.00 87.75 544 THR A CA 1
ATOM 4132 C C . THR A 1 544 ? 11.668 27.713 -11.695 1.00 87.75 544 THR A C 1
ATOM 4134 O O . THR A 1 544 ? 10.986 27.563 -12.707 1.00 87.75 544 THR A O 1
ATOM 4137 N N . LYS A 1 545 ? 12.236 26.685 -11.051 1.00 86.25 545 LYS A N 1
ATOM 4138 C CA . LYS A 1 545 ? 12.077 25.283 -11.467 1.00 86.25 545 LYS A CA 1
ATOM 4139 C C . LYS A 1 545 ? 10.637 24.799 -11.285 1.00 86.25 545 LYS A C 1
ATOM 4141 O O . LYS A 1 545 ? 10.097 24.136 -12.163 1.00 86.25 545 LYS A O 1
ATOM 4146 N N . ALA A 1 546 ? 9.991 25.149 -10.174 1.00 90.31 546 ALA A N 1
ATOM 4147 C CA . ALA A 1 546 ? 8.614 24.754 -9.894 1.00 90.31 546 ALA A CA 1
ATOM 4148 C C . ALA A 1 546 ? 7.637 25.300 -10.946 1.00 90.31 546 ALA A C 1
ATOM 4150 O O . ALA A 1 546 ? 6.814 24.543 -11.459 1.00 90.31 546 ALA A O 1
ATOM 4151 N N . PHE A 1 547 ? 7.783 26.569 -11.347 1.00 89.88 547 PHE A N 1
ATOM 4152 C CA . PHE A 1 547 ? 6.905 27.196 -12.341 1.00 89.88 547 PHE A CA 1
ATOM 4153 C C . PHE A 1 547 ? 7.036 26.635 -13.765 1.00 89.88 547 PHE A C 1
ATOM 4155 O O . PHE A 1 547 ? 6.179 26.883 -14.609 1.00 89.88 547 PHE A O 1
ATOM 4162 N N . ALA A 1 548 ? 8.075 25.848 -14.054 1.00 84.62 548 ALA A N 1
ATOM 4163 C CA . ALA A 1 548 ? 8.144 25.098 -15.306 1.00 84.62 548 ALA A CA 1
ATOM 4164 C C . ALA A 1 548 ? 7.213 23.870 -15.321 1.00 84.62 548 ALA A C 1
ATOM 4166 O O . ALA A 1 548 ? 6.888 23.349 -16.388 1.00 84.62 548 ALA A O 1
ATOM 4167 N N . MET A 1 549 ? 6.793 23.397 -14.144 1.00 83.00 549 MET A N 1
ATOM 4168 C CA . MET A 1 549 ? 6.003 22.175 -13.967 1.00 83.00 549 MET A CA 1
ATOM 4169 C C . MET A 1 549 ? 4.578 22.450 -13.479 1.00 83.00 549 MET A C 1
ATOM 4171 O O . MET A 1 549 ? 3.676 21.662 -13.755 1.00 83.00 549 MET A O 1
ATOM 4175 N N . THR A 1 550 ? 4.364 23.556 -12.767 1.00 90.12 550 THR A N 1
ATOM 4176 C CA . THR A 1 550 ? 3.055 23.989 -12.266 1.00 90.12 550 THR A CA 1
ATOM 4177 C C . THR A 1 550 ? 2.861 25.486 -12.478 1.00 90.12 550 THR A C 1
ATOM 4179 O O . THR A 1 550 ? 3.824 26.231 -12.601 1.00 90.12 550 THR A O 1
ATOM 4182 N N . ASN A 1 551 ? 1.614 25.948 -12.482 1.00 90.88 551 ASN A N 1
ATOM 4183 C CA . ASN A 1 551 ? 1.305 27.377 -12.582 1.00 90.88 551 ASN A CA 1
ATOM 4184 C C . ASN A 1 551 ? 1.188 28.058 -11.207 1.00 90.88 551 ASN A C 1
ATOM 4186 O O . ASN A 1 551 ? 1.142 29.281 -11.143 1.00 90.88 551 ASN A O 1
ATOM 4190 N N . GLN A 1 552 ? 1.126 27.287 -10.116 1.00 96.00 552 GLN A N 1
ATOM 4191 C CA . GLN A 1 552 ? 0.919 27.806 -8.763 1.00 96.00 552 GLN A CA 1
ATOM 4192 C C . GLN A 1 552 ? 1.802 27.051 -7.764 1.00 96.00 552 GLN A C 1
ATOM 4194 O O . GLN A 1 552 ? 1.851 25.817 -7.766 1.00 96.00 552 GLN A O 1
ATOM 4199 N N . ILE A 1 553 ? 2.458 27.792 -6.871 1.00 96.81 553 ILE A N 1
ATOM 4200 C CA . ILE A 1 553 ? 3.158 27.240 -5.706 1.00 96.81 553 ILE A CA 1
ATOM 4201 C C . ILE A 1 553 ? 2.595 27.841 -4.417 1.00 96.81 553 ILE A C 1
ATOM 4203 O O . ILE A 1 553 ? 2.177 28.996 -4.389 1.00 96.81 553 ILE A O 1
ATOM 4207 N N . LEU A 1 554 ? 2.619 27.072 -3.334 1.00 97.25 554 LEU A N 1
ATOM 4208 C CA . LEU A 1 554 ? 2.346 27.548 -1.982 1.00 97.25 554 LEU A CA 1
ATOM 4209 C C . LEU A 1 554 ? 3.668 27.864 -1.290 1.00 97.25 554 LEU A C 1
ATOM 4211 O O . LEU A 1 554 ? 4.478 26.955 -1.123 1.00 97.25 554 LEU A O 1
ATOM 4215 N N . VAL A 1 555 ? 3.875 29.113 -0.873 1.00 97.75 555 VAL A N 1
ATOM 4216 C CA . VAL A 1 555 ? 4.980 29.511 0.011 1.00 97.75 555 VAL A CA 1
ATOM 4217 C C . VAL A 1 555 ? 4.464 29.483 1.444 1.00 97.75 555 VAL A C 1
ATOM 4219 O O . VAL A 1 555 ? 3.552 30.231 1.782 1.00 97.75 555 VAL A O 1
ATOM 4222 N N . GLU A 1 556 ? 5.025 28.623 2.286 1.00 96.50 556 GLU A N 1
ATOM 4223 C CA . GLU A 1 556 ? 4.523 28.348 3.635 1.00 96.50 556 GLU A CA 1
ATOM 4224 C C . GLU A 1 556 ? 5.634 28.428 4.685 1.00 96.50 556 GLU A C 1
ATOM 4226 O O . GLU A 1 556 ? 6.791 28.099 4.422 1.00 96.50 556 GLU A O 1
ATOM 4231 N N . ARG A 1 557 ? 5.293 28.838 5.910 1.00 96.88 557 ARG A N 1
ATOM 4232 C CA . ARG A 1 557 ? 6.216 28.792 7.049 1.00 96.88 557 ARG A CA 1
ATOM 4233 C C . ARG A 1 557 ? 6.732 27.370 7.276 1.00 96.88 557 ARG A C 1
ATOM 4235 O O . ARG A 1 557 ? 5.947 26.438 7.419 1.00 96.88 557 ARG A O 1
ATOM 4242 N N . SER A 1 558 ? 8.049 27.209 7.404 1.00 93.56 558 SER A N 1
ATOM 4243 C CA . SER A 1 558 ? 8.623 25.898 7.710 1.00 93.56 558 SER A CA 1
ATOM 4244 C C . SER A 1 558 ? 8.166 25.382 9.080 1.00 93.56 558 SER A C 1
ATOM 4246 O O . SER A 1 558 ? 8.310 26.059 10.099 1.00 93.56 558 SER A O 1
ATOM 4248 N N . VAL A 1 559 ? 7.666 24.146 9.092 1.00 92.56 559 VAL A N 1
ATOM 4249 C CA . VAL A 1 559 ? 7.383 23.334 10.289 1.00 92.56 559 VAL A CA 1
ATOM 4250 C C . VAL A 1 559 ? 8.360 22.159 10.392 1.00 92.56 559 VAL A C 1
ATOM 4252 O O . VAL A 1 559 ? 8.036 21.105 10.934 1.00 92.56 559 VAL A O 1
ATOM 4255 N N . THR A 1 560 ? 9.562 22.328 9.828 1.00 88.81 560 THR A N 1
ATOM 4256 C CA . THR A 1 560 ? 10.584 21.274 9.815 1.00 88.81 560 THR A CA 1
ATOM 4257 C C . THR A 1 560 ? 10.842 20.779 11.228 1.00 88.81 560 THR A C 1
ATOM 4259 O O . THR A 1 560 ? 11.094 21.557 12.149 1.00 88.81 560 THR A O 1
ATOM 4262 N N . GLY A 1 561 ? 10.757 19.467 11.382 1.00 81.38 561 GLY A N 1
ATOM 4263 C CA . GLY A 1 561 ? 10.957 18.774 12.639 1.00 81.38 561 GLY A CA 1
ATOM 4264 C C . GLY A 1 561 ? 9.724 18.550 13.512 1.00 81.38 561 GLY A C 1
ATOM 4265 O O . GLY A 1 561 ? 9.844 17.983 14.602 1.00 81.38 561 GLY A O 1
ATOM 4266 N N . TRP A 1 562 ? 8.545 18.953 13.039 1.00 84.56 562 TRP A N 1
ATOM 4267 C CA . TRP A 1 562 ? 7.272 18.473 13.572 1.00 84.56 562 TRP A CA 1
ATOM 4268 C C . TRP A 1 562 ? 7.039 17.021 13.151 1.00 84.56 562 TRP A C 1
ATOM 4270 O O . TRP A 1 562 ? 7.568 16.572 12.136 1.00 84.56 562 TRP A O 1
ATOM 4280 N N . LYS A 1 563 ? 6.236 16.282 13.921 1.00 74.81 563 LYS A N 1
ATOM 4281 C CA . LYS A 1 563 ? 5.792 14.949 13.493 1.00 74.81 563 LYS A CA 1
ATOM 4282 C C . LYS A 1 563 ? 4.907 15.091 12.266 1.00 74.81 563 LYS A C 1
ATOM 4284 O O . LYS A 1 563 ? 4.093 16.011 12.199 1.00 74.81 563 LYS A O 1
ATOM 4289 N N . GLU A 1 564 ? 5.054 14.152 11.355 1.00 80.56 564 GLU A N 1
ATOM 4290 C CA . GLU A 1 564 ? 4.172 13.986 10.214 1.00 80.56 564 GLU A CA 1
ATOM 4291 C C . GLU A 1 564 ? 3.300 12.759 10.487 1.00 80.56 564 GLU A C 1
ATOM 4293 O O . GLU A 1 564 ? 3.806 11.709 10.890 1.00 80.56 564 GLU A O 1
ATOM 4298 N N . ILE A 1 565 ? 1.984 12.956 10.415 1.00 80.25 565 ILE A N 1
ATOM 4299 C CA . ILE A 1 565 ? 0.970 11.954 10.746 1.00 80.25 565 ILE A CA 1
ATOM 4300 C C . ILE A 1 565 ? -0.027 11.927 9.603 1.00 80.25 565 ILE A C 1
ATOM 4302 O O . ILE A 1 565 ? -0.565 12.969 9.222 1.00 80.25 565 ILE A O 1
ATOM 4306 N N . GLU A 1 566 ? -0.293 10.729 9.107 1.00 81.44 566 GLU A N 1
ATOM 4307 C CA . GLU A 1 566 ? -1.147 10.500 7.951 1.00 81.44 566 GLU A CA 1
ATOM 4308 C C . GLU A 1 566 ? -2.327 9.610 8.334 1.00 81.44 566 GLU A C 1
ATOM 4310 O O . GLU A 1 566 ? -2.217 8.747 9.210 1.00 81.44 566 GLU A O 1
ATOM 4315 N N . TYR A 1 567 ? -3.462 9.830 7.673 1.00 83.50 567 TYR A N 1
ATOM 4316 C CA . TYR A 1 567 ? -4.691 9.072 7.871 1.00 83.50 567 TYR A CA 1
ATOM 4317 C C . TYR A 1 567 ? -5.283 8.676 6.525 1.00 83.50 567 TYR A C 1
ATOM 4319 O O . TYR A 1 567 ? -5.485 9.523 5.659 1.00 83.50 567 TYR A O 1
ATOM 4327 N N . GLU A 1 568 ? -5.636 7.402 6.401 1.00 84.94 568 GLU A N 1
ATOM 4328 C CA . GLU A 1 568 ? -6.436 6.887 5.295 1.00 84.94 568 GLU A CA 1
ATOM 4329 C C . GLU A 1 568 ? -7.910 6.952 5.680 1.00 84.94 568 GLU A C 1
ATOM 4331 O O . GLU A 1 568 ? -8.348 6.274 6.617 1.00 84.94 568 GLU A O 1
ATOM 4336 N N . VAL A 1 569 ? -8.671 7.782 4.967 1.00 92.62 569 VAL A N 1
ATOM 4337 C CA . VAL A 1 569 ? -10.072 8.081 5.276 1.00 92.62 569 VAL A CA 1
ATOM 4338 C C . VAL A 1 569 ? -10.974 7.594 4.150 1.00 92.62 569 VAL A C 1
ATOM 4340 O O . VAL A 1 569 ? -10.755 7.902 2.980 1.00 92.62 569 VAL A O 1
ATOM 4343 N N . VAL A 1 570 ? -12.035 6.875 4.514 1.00 94.75 570 VAL A N 1
ATOM 4344 C CA . VAL A 1 570 ? -13.091 6.445 3.593 1.00 94.75 570 VAL A CA 1
ATOM 4345 C C . VAL A 1 570 ? -14.388 7.131 3.982 1.00 94.75 570 VAL A C 1
ATOM 4347 O O . VAL A 1 570 ? -14.814 7.060 5.133 1.00 94.75 570 VAL A O 1
ATOM 4350 N N . ARG A 1 571 ? -15.035 7.766 3.002 1.00 96.38 571 ARG A N 1
ATOM 4351 C CA . ARG A 1 571 ? -16.358 8.372 3.157 1.00 96.38 571 ARG A CA 1
ATOM 4352 C C . ARG A 1 571 ? -17.296 7.900 2.056 1.00 96.38 571 ARG A C 1
ATOM 4354 O O . ARG A 1 571 ? -16.955 8.001 0.878 1.00 96.38 571 ARG A O 1
ATOM 4361 N N . ASP A 1 572 ? -18.475 7.420 2.434 1.00 94.69 572 ASP A N 1
ATOM 4362 C CA . ASP A 1 572 ? -19.494 6.968 1.488 1.00 94.69 572 ASP A CA 1
ATOM 4363 C C . ASP A 1 572 ? -20.528 8.062 1.143 1.00 94.69 572 ASP A C 1
ATOM 4365 O O . ASP A 1 572 ? -20.450 9.213 1.586 1.00 94.69 572 ASP A O 1
ATOM 4369 N N . ALA A 1 573 ? -21.495 7.710 0.290 1.00 94.12 573 ALA A N 1
ATOM 4370 C CA . ALA A 1 573 ? -22.556 8.616 -0.153 1.00 94.12 573 ALA A CA 1
ATOM 4371 C C . ALA A 1 573 ? -23.665 8.847 0.897 1.00 94.12 573 ALA A C 1
ATOM 4373 O O . ALA A 1 573 ? -24.478 9.753 0.711 1.00 94.12 573 ALA A O 1
ATOM 4374 N N . ASP A 1 574 ? -23.693 8.061 1.978 1.00 93.56 574 ASP A N 1
ATOM 4375 C CA . ASP A 1 574 ? -24.598 8.205 3.128 1.00 93.56 574 ASP A CA 1
ATOM 4376 C C . ASP A 1 574 ? -23.972 9.047 4.258 1.00 93.56 574 ASP A C 1
ATOM 4378 O O . ASP A 1 574 ? -24.565 9.192 5.327 1.00 93.56 574 ASP A O 1
ATOM 4382 N N . ASP A 1 575 ? -22.805 9.656 4.000 1.00 95.50 575 ASP A N 1
ATOM 4383 C CA . ASP A 1 575 ? -22.024 10.452 4.956 1.00 95.50 575 ASP A CA 1
ATOM 4384 C C . ASP A 1 575 ? -21.419 9.625 6.103 1.00 95.50 575 ASP A C 1
ATOM 4386 O O . ASP A 1 575 ? -20.970 10.183 7.104 1.00 95.50 575 ASP A O 1
ATOM 4390 N N . ASN A 1 576 ? -21.345 8.297 5.955 1.00 95.56 576 ASN A N 1
ATOM 4391 C CA . ASN A 1 576 ? -20.552 7.482 6.867 1.00 95.56 576 ASN A CA 1
ATOM 4392 C C . ASN A 1 576 ? -19.074 7.720 6.545 1.00 95.56 576 ASN A C 1
ATOM 4394 O O . ASN A 1 576 ? -18.657 7.610 5.389 1.00 95.56 576 ASN A O 1
ATOM 4398 N N . CYS A 1 577 ? -18.285 8.061 7.561 1.00 96.12 577 CYS A N 1
ATOM 4399 C CA . CYS A 1 577 ? -16.885 8.440 7.410 1.00 96.12 577 CYS A CA 1
ATOM 4400 C C . CYS A 1 577 ? -16.039 7.713 8.454 1.00 96.12 577 CYS A C 1
ATOM 4402 O O . CYS A 1 577 ? -16.331 7.799 9.646 1.00 96.12 577 CYS A O 1
ATOM 4404 N N . VAL A 1 578 ? -15.013 6.987 8.011 1.00 90.38 578 VAL A N 1
ATOM 4405 C CA . VAL A 1 578 ? -14.145 6.181 8.878 1.00 90.38 578 VAL A CA 1
ATOM 4406 C C . VAL A 1 578 ? -12.677 6.384 8.531 1.00 90.38 578 VAL A C 1
ATOM 4408 O O . VAL A 1 578 ? -12.311 6.547 7.367 1.00 90.38 578 VAL A O 1
ATOM 4411 N N . THR A 1 579 ? -11.827 6.300 9.549 1.00 89.88 579 THR A N 1
ATOM 4412 C CA . THR A 1 579 ? -10.377 6.187 9.387 1.00 89.88 579 THR A CA 1
ATOM 4413 C C . THR A 1 579 ? -9.997 4.709 9.364 1.00 89.88 579 THR A C 1
ATOM 4415 O O . THR A 1 579 ? -10.218 3.999 10.343 1.00 89.88 579 THR A O 1
ATOM 4418 N N . VAL A 1 580 ? -9.425 4.240 8.256 1.00 81.75 580 VAL A N 1
ATOM 4419 C CA . VAL A 1 580 ? -9.070 2.823 8.039 1.00 81.75 580 VAL A CA 1
ATOM 4420 C C . VAL A 1 580 ? -7.635 2.526 8.470 1.00 81.75 580 VAL A C 1
ATOM 4422 O O . VAL A 1 580 ? -7.317 1.425 8.919 1.00 81.75 580 VAL A O 1
ATOM 4425 N N . CYS A 1 581 ? -6.748 3.506 8.324 1.00 81.75 581 CYS A N 1
ATOM 4426 C CA . CYS A 1 581 ? -5.351 3.395 8.707 1.00 81.75 581 CYS A CA 1
ATOM 4427 C C . CYS A 1 581 ? -4.842 4.752 9.179 1.00 81.75 581 CYS A C 1
ATOM 4429 O O . CYS A 1 581 ? -5.304 5.797 8.727 1.00 81.75 581 CYS A O 1
ATOM 4431 N N . ASN A 1 582 ? -3.855 4.720 10.059 1.00 80.56 582 ASN A N 1
ATOM 4432 C CA . ASN A 1 582 ? -3.047 5.872 10.404 1.00 80.56 582 ASN A CA 1
ATOM 4433 C C . ASN A 1 582 ? -1.572 5.468 10.321 1.00 80.56 582 ASN A C 1
ATOM 4435 O O . ASN A 1 582 ? -1.225 4.303 10.543 1.00 80.56 582 ASN A O 1
ATOM 4439 N N . MET A 1 583 ? -0.714 6.423 9.989 1.00 77.94 583 MET A N 1
ATOM 4440 C CA . MET A 1 583 ? 0.723 6.210 9.865 1.00 77.94 583 MET A CA 1
ATOM 4441 C C . MET A 1 583 ? 1.475 7.337 10.560 1.00 77.94 583 MET A C 1
ATOM 4443 O O . MET A 1 583 ? 1.013 8.479 10.608 1.00 77.94 583 MET A O 1
ATOM 4447 N N . GLU A 1 584 ? 2.620 6.988 11.137 1.00 77.69 584 GLU A N 1
ATOM 4448 C CA . GLU A 1 584 ? 3.536 7.945 11.734 1.00 77.69 584 GLU A CA 1
ATOM 4449 C C . GLU A 1 584 ? 4.921 7.808 11.111 1.00 77.69 584 GLU A C 1
ATOM 4451 O O . GLU A 1 584 ? 5.488 6.712 11.029 1.00 77.69 584 GLU A O 1
ATOM 4456 N N . ASN A 1 585 ? 5.461 8.952 10.705 1.00 74.19 585 ASN A N 1
ATOM 4457 C CA . ASN A 1 585 ? 6.723 9.014 9.993 1.00 74.19 585 ASN A CA 1
ATOM 4458 C C . ASN A 1 585 ? 7.856 9.002 11.021 1.00 74.19 585 ASN A C 1
ATOM 4460 O O . ASN A 1 585 ? 7.828 9.754 12.004 1.00 74.19 585 ASN A O 1
ATOM 4464 N N . VAL A 1 586 ? 8.842 8.121 10.824 1.00 69.88 586 VAL A N 1
ATOM 4465 C CA . VAL A 1 586 ? 10.001 8.037 11.725 1.00 69.88 586 VAL A CA 1
ATOM 4466 C C . VAL A 1 586 ? 10.886 9.266 11.555 1.00 69.88 586 VAL A C 1
ATOM 4468 O O . VAL A 1 586 ? 11.257 9.890 12.553 1.00 69.88 586 VAL A O 1
ATOM 4471 N N . ASP A 1 587 ? 11.179 9.648 10.310 1.00 71.25 587 ASP A N 1
ATOM 4472 C CA . ASP A 1 587 ? 11.779 10.950 10.047 1.00 71.25 587 ASP A CA 1
ATOM 4473 C C . ASP A 1 587 ? 10.685 12.021 9.974 1.00 71.25 587 ASP A C 1
ATOM 4475 O O . ASP A 1 587 ? 9.553 11.790 9.555 1.00 71.25 587 ASP A O 1
ATOM 4479 N N . ALA A 1 588 ? 11.016 13.202 10.476 1.00 72.56 588 ALA A N 1
ATOM 4480 C CA . ALA A 1 588 ? 10.052 14.269 10.683 1.00 72.56 588 ALA A CA 1
ATOM 4481 C C . ALA A 1 588 ? 9.777 15.087 9.412 1.00 72.56 588 ALA A C 1
ATOM 4483 O O . ALA A 1 588 ? 10.516 15.006 8.428 1.00 72.56 588 ALA A O 1
ATOM 4484 N N . MET A 1 589 ? 8.786 15.983 9.504 1.00 78.38 589 MET A N 1
ATOM 4485 C CA . MET A 1 589 ? 8.472 16.979 8.476 1.00 78.38 589 MET A CA 1
ATOM 4486 C C . MET A 1 589 ? 9.745 17.629 7.921 1.00 78.38 589 MET A C 1
ATOM 4488 O O . MET A 1 589 ? 10.547 18.183 8.682 1.00 78.38 589 MET A O 1
ATOM 4492 N N . GLY A 1 590 ? 9.893 17.610 6.595 1.00 71.44 590 GLY A N 1
ATOM 4493 C CA . GLY A 1 590 ? 11.069 18.114 5.873 1.00 71.44 590 GLY A CA 1
ATOM 4494 C C . GLY A 1 590 ? 11.701 17.076 4.941 1.00 71.44 590 GLY A C 1
ATOM 4495 O O . GLY A 1 590 ? 12.374 17.461 3.985 1.00 71.44 590 GLY A O 1
ATOM 4496 N N . VAL A 1 591 ? 11.427 15.794 5.179 1.00 73.00 591 VAL A N 1
ATOM 4497 C CA . VAL A 1 591 ? 11.651 14.678 4.249 1.00 73.00 591 VAL A CA 1
ATOM 4498 C C . VAL A 1 591 ? 10.280 14.233 3.724 1.00 73.00 591 VAL A C 1
ATOM 4500 O O . VAL A 1 591 ? 9.297 14.323 4.447 1.00 73.00 591 VAL A O 1
ATOM 4503 N N . HIS A 1 592 ? 10.176 13.863 2.448 1.00 73.12 592 HIS A N 1
ATOM 4504 C CA . HIS A 1 592 ? 8.886 13.558 1.821 1.00 73.12 592 HIS A CA 1
ATOM 4505 C C . HIS A 1 592 ? 8.383 12.162 2.222 1.00 73.12 592 HIS A C 1
ATOM 4507 O O . HIS A 1 592 ? 9.166 11.222 2.185 1.00 73.12 592 HIS A O 1
ATOM 4513 N N . THR A 1 593 ? 7.083 12.006 2.491 1.00 57.69 593 THR A N 1
ATOM 4514 C CA . THR A 1 593 ? 6.434 10.758 2.956 1.00 57.69 593 THR A CA 1
ATOM 4515 C C . THR A 1 593 ? 6.821 9.503 2.163 1.00 57.69 593 THR A C 1
ATOM 4517 O O . THR A 1 593 ? 7.195 8.489 2.740 1.00 57.69 593 THR A O 1
ATOM 4520 N N . GLY A 1 594 ? 6.836 9.595 0.831 1.00 56.66 594 GLY A N 1
ATOM 4521 C CA . GLY A 1 594 ? 7.260 8.506 -0.066 1.00 56.66 594 GLY A CA 1
ATOM 4522 C C . GLY A 1 594 ? 8.737 8.069 0.009 1.00 56.66 594 GLY A C 1
ATOM 4523 O O . GLY A 1 594 ? 9.069 7.048 -0.579 1.00 56.66 594 GLY A O 1
ATOM 4524 N N . ASP A 1 595 ? 9.606 8.801 0.717 1.00 51.56 595 ASP A N 1
ATOM 4525 C CA . ASP A 1 595 ? 11.032 8.475 0.916 1.00 51.56 595 ASP A CA 1
ATOM 4526 C C . ASP A 1 595 ? 11.350 8.096 2.388 1.00 51.56 595 ASP A C 1
ATOM 4528 O O . ASP A 1 595 ? 12.520 7.985 2.764 1.00 51.56 595 ASP A O 1
ATOM 4532 N N . LEU A 1 596 ? 10.325 7.933 3.240 1.00 45.31 596 LEU A N 1
ATOM 4533 C CA . LEU A 1 596 ? 10.457 7.754 4.693 1.00 45.31 596 LEU A CA 1
ATOM 4534 C C . LEU A 1 596 ? 10.383 6.296 5.150 1.00 45.31 596 LEU A C 1
ATOM 4536 O O . LEU A 1 596 ? 9.677 5.465 4.582 1.00 45.31 596 LEU A O 1
ATOM 4540 N N . ASN A 1 597 ? 11.035 6.007 6.282 1.00 44.25 597 ASN A N 1
ATOM 4541 C CA . ASN A 1 597 ? 10.695 4.823 7.068 1.00 44.25 597 ASN A CA 1
ATOM 4542 C C . ASN A 1 597 ? 9.365 5.075 7.794 1.00 44.25 597 ASN A C 1
ATOM 4544 O O . ASN A 1 597 ? 9.282 5.929 8.682 1.00 44.25 597 ASN A O 1
ATOM 4548 N N . MET A 1 598 ? 8.334 4.317 7.431 1.00 31.33 598 MET A N 1
ATOM 4549 C CA . MET A 1 598 ? 6.988 4.441 7.990 1.00 31.33 598 MET A CA 1
ATOM 4550 C C . MET A 1 598 ? 6.718 3.315 8.988 1.00 31.33 598 MET A C 1
ATOM 4552 O O . MET A 1 598 ? 7.018 2.151 8.716 1.00 31.33 598 MET A O 1
ATOM 4556 N N . LEU A 1 599 ? 6.113 3.636 10.133 1.00 37.62 599 LEU A N 1
ATOM 4557 C CA . LEU A 1 599 ? 5.593 2.636 11.065 1.00 37.62 599 LEU A CA 1
ATOM 4558 C C . LEU A 1 599 ? 4.067 2.722 11.119 1.00 37.62 599 LEU A C 1
ATOM 4560 O O . LEU A 1 599 ? 3.482 3.776 11.375 1.00 37.62 599 LEU A O 1
ATOM 4564 N N . LYS A 1 600 ? 3.413 1.576 10.918 1.00 36.91 600 LYS A N 1
ATOM 4565 C CA . LYS A 1 600 ? 1.980 1.404 11.159 1.00 36.91 600 LYS A CA 1
ATOM 4566 C C . LYS A 1 600 ? 1.784 0.985 12.616 1.00 36.91 600 LYS A C 1
ATOM 4568 O O . LYS A 1 600 ? 1.810 -0.205 12.903 1.00 36.91 600 LYS A O 1
ATOM 4573 N N . ILE A 1 601 ? 1.704 1.973 13.511 1.00 37.34 601 ILE A N 1
ATOM 4574 C CA . ILE A 1 601 ? 1.152 2.007 14.888 1.00 37.34 601 ILE A CA 1
ATOM 4575 C C . ILE A 1 601 ? 1.692 3.297 15.537 1.00 37.34 601 ILE A C 1
ATOM 4577 O O . ILE A 1 601 ? 2.871 3.619 15.403 1.00 37.34 601 ILE A O 1
ATOM 4581 N N . GLU A 1 602 ? 0.818 4.045 16.215 1.00 35.97 602 GLU A N 1
ATOM 4582 C CA . GLU A 1 602 ? 1.114 5.354 16.817 1.00 35.97 602 GLU A CA 1
ATOM 4583 C C . GLU A 1 602 ? 2.131 5.279 17.962 1.00 35.97 602 GLU A C 1
ATOM 4585 O O . GLU A 1 602 ? 1.959 4.479 18.875 1.00 35.97 602 GLU A O 1
ATOM 4590 N N . ASN A 1 603 ? 3.131 6.168 17.961 1.00 37.22 603 ASN A N 1
ATOM 4591 C CA . ASN A 1 603 ? 4.030 6.422 19.090 1.00 37.22 603 ASN A CA 1
ATOM 4592 C C . ASN A 1 603 ? 4.502 7.880 19.052 1.00 37.22 603 ASN A C 1
ATOM 4594 O O . ASN A 1 603 ? 5.377 8.190 18.260 1.00 37.22 603 ASN A O 1
ATOM 4598 N N . LYS A 1 604 ? 3.980 8.793 19.891 1.00 55.44 604 LYS A N 1
ATOM 4599 C CA . LYS A 1 604 ? 3.994 10.275 19.693 1.00 55.44 604 LYS A CA 1
ATOM 4600 C C . LYS A 1 604 ? 4.760 11.027 20.831 1.00 55.44 604 LYS A C 1
ATOM 4602 O O . LYS A 1 604 ? 4.721 10.558 21.951 1.00 55.44 604 LYS A O 1
ATOM 4607 N N . GLU A 1 605 ? 5.647 12.036 20.647 1.00 50.19 605 GLU A N 1
ATOM 4608 C CA . GLU A 1 605 ? 5.483 13.527 20.579 1.00 50.19 605 GLU A CA 1
ATOM 4609 C C . GLU A 1 605 ? 6.819 14.313 20.336 1.00 50.19 605 GLU A C 1
ATOM 4611 O O . GLU A 1 605 ? 7.851 13.709 20.083 1.00 50.19 605 GLU A O 1
ATOM 4616 N N . SER A 1 606 ? 6.739 15.652 20.302 1.00 35.31 606 SER A N 1
ATOM 4617 C CA . SER A 1 606 ? 7.429 16.701 19.510 1.00 35.31 606 SER A CA 1
ATOM 4618 C C . SER A 1 606 ? 8.981 16.881 19.517 1.00 35.31 606 SER A C 1
ATOM 4620 O O . SER A 1 606 ? 9.646 16.974 20.546 1.00 35.31 606 SER A O 1
ATOM 4622 N N . SER A 1 607 ? 9.521 17.111 18.304 1.00 31.81 607 SER A N 1
ATOM 4623 C CA . SER A 1 607 ? 10.920 17.350 17.865 1.00 31.81 607 SER A CA 1
ATOM 4624 C C . SER A 1 607 ? 11.776 16.115 17.507 1.00 31.81 607 SER A C 1
ATOM 4626 O O . SER A 1 607 ? 11.929 15.167 18.273 1.00 31.81 607 SER A O 1
ATOM 4628 N N . VAL A 1 608 ? 12.376 16.165 16.308 1.00 34.91 608 VAL A N 1
ATOM 4629 C CA . VAL A 1 608 ? 13.170 15.103 15.629 1.00 34.91 608 VAL A CA 1
ATOM 4630 C C . VAL A 1 608 ? 14.311 14.548 16.469 1.00 34.91 608 VAL A C 1
ATOM 4632 O O . VAL A 1 608 ? 14.722 13.407 16.296 1.00 34.91 608 VAL A O 1
ATOM 4635 N N . PHE A 1 609 ? 14.825 15.345 17.404 1.00 33.12 609 PHE A N 1
ATOM 4636 C CA . PHE A 1 609 ? 15.949 14.936 18.238 1.00 33.12 609 PHE A CA 1
ATOM 4637 C C . PHE A 1 609 ? 15.562 13.980 19.373 1.00 33.12 609 PHE A C 1
ATOM 4639 O O . PHE A 1 609 ? 16.446 13.416 20.010 1.00 33.12 609 PHE A O 1
ATOM 4646 N N . LEU A 1 610 ? 14.265 13.777 19.627 1.00 39.00 610 LEU A N 1
ATOM 4647 C CA . LEU A 1 610 ? 13.785 13.082 20.824 1.00 39.00 610 LEU A CA 1
ATOM 4648 C C . LEU A 1 610 ? 13.063 11.746 20.545 1.00 39.00 610 LEU A C 1
ATOM 4650 O O . LEU A 1 610 ? 12.864 10.950 21.459 1.00 39.00 610 LEU A O 1
ATOM 4654 N N . LYS A 1 611 ? 12.767 11.437 19.276 1.00 39.75 611 LYS A N 1
ATOM 4655 C CA . LYS A 1 611 ? 12.016 10.237 18.829 1.00 39.75 611 LYS A CA 1
ATOM 4656 C C . LYS A 1 611 ? 12.812 9.155 18.138 1.00 39.75 611 LYS A C 1
ATOM 4658 O O . LYS A 1 611 ? 12.285 8.135 17.706 1.00 39.75 611 LYS A O 1
ATOM 4663 N N . PHE A 1 612 ? 14.107 9.356 18.136 1.00 38.34 612 PHE A N 1
ATOM 4664 C CA . PHE A 1 612 ? 15.067 8.375 17.711 1.00 38.34 612 PHE A CA 1
ATOM 4665 C C . PHE A 1 612 ? 14.950 7.069 18.545 1.00 38.34 612 PHE A C 1
ATOM 4667 O O . PHE A 1 612 ? 15.375 6.040 18.054 1.00 38.34 612 PHE A O 1
ATOM 4674 N N . ASN A 1 613 ? 14.279 7.046 19.716 1.00 42.66 613 ASN A N 1
ATOM 4675 C CA . ASN A 1 613 ? 14.321 5.981 20.738 1.00 42.66 613 ASN A CA 1
ATOM 4676 C C . ASN A 1 613 ? 13.417 4.737 20.634 1.00 42.66 613 ASN A C 1
ATOM 4678 O O . ASN A 1 613 ? 13.766 3.777 21.292 1.00 42.66 613 ASN A O 1
ATOM 4682 N N . SER A 1 614 ? 12.344 4.612 19.848 1.00 39.50 614 SER A N 1
ATOM 4683 C CA . SER A 1 614 ? 11.725 3.264 19.683 1.00 39.50 614 SER A CA 1
ATOM 4684 C C . SER A 1 614 ? 12.618 2.386 18.801 1.00 39.50 614 SER A C 1
ATOM 4686 O O . SER A 1 614 ? 12.996 1.268 19.156 1.00 39.50 614 SER A O 1
ATOM 4688 N N . SER A 1 615 ? 13.059 2.972 17.688 1.00 37.59 615 SER A N 1
ATOM 4689 C CA . SER A 1 615 ? 14.053 2.402 16.787 1.00 37.59 615 SER A CA 1
ATOM 4690 C C . SER A 1 615 ? 15.456 2.430 17.398 1.00 37.59 615 SER A C 1
ATOM 4692 O O . SER A 1 615 ? 16.201 1.495 17.154 1.00 37.59 615 SER A O 1
ATOM 4694 N N . LEU A 1 616 ? 15.825 3.405 18.250 1.00 39.38 616 LEU A N 1
ATOM 4695 C CA . LEU A 1 616 ? 17.054 3.353 19.059 1.00 39.38 616 LEU A CA 1
ATOM 4696 C C . LEU A 1 616 ? 16.944 2.451 20.270 1.00 39.38 616 LEU A C 1
ATOM 4698 O O . LEU A 1 616 ? 17.978 1.987 20.678 1.00 39.38 616 LEU A O 1
ATOM 4702 N N . VAL A 1 617 ? 15.792 2.104 20.829 1.00 43.56 617 VAL A N 1
ATOM 4703 C CA . VAL A 1 617 ? 15.721 1.014 21.814 1.00 43.56 617 VAL A CA 1
ATOM 4704 C C . VAL A 1 617 ? 15.965 -0.296 21.085 1.00 43.56 617 VAL A C 1
ATOM 4706 O O . VAL A 1 617 ? 16.706 -1.118 21.607 1.00 43.56 617 VAL A O 1
ATOM 4709 N N . LEU A 1 618 ? 15.467 -0.467 19.854 1.00 43.47 618 LEU A N 1
ATOM 4710 C CA . LEU A 1 618 ? 15.855 -1.595 19.007 1.00 43.47 618 LEU A CA 1
ATOM 4711 C C . LEU A 1 618 ? 17.348 -1.533 18.647 1.00 43.47 618 LEU A C 1
ATOM 4713 O O . LEU A 1 618 ? 18.036 -2.511 18.874 1.00 43.47 618 LEU A O 1
ATOM 4717 N N . ILE A 1 619 ? 17.885 -0.400 18.176 1.00 43.44 619 ILE A N 1
ATOM 4718 C CA . ILE A 1 619 ? 19.297 -0.234 17.779 1.00 43.44 619 ILE A CA 1
ATOM 4719 C C . ILE A 1 619 ? 20.235 -0.284 18.992 1.00 43.44 619 ILE A C 1
ATOM 4721 O O . ILE A 1 619 ? 21.284 -0.889 18.895 1.00 43.44 619 ILE A O 1
ATOM 4725 N N . VAL A 1 620 ? 19.886 0.281 20.145 1.00 45.06 620 VAL A N 1
ATOM 4726 C CA . VAL A 1 620 ? 20.635 0.220 21.415 1.00 45.06 620 VAL A CA 1
ATOM 4727 C C . VAL A 1 620 ? 20.509 -1.166 22.019 1.00 45.06 620 VAL A C 1
ATOM 4729 O O . VAL A 1 620 ? 21.508 -1.672 22.502 1.00 45.06 620 VAL A O 1
ATOM 4732 N N . SER A 1 621 ? 19.357 -1.838 21.939 1.00 49.38 621 SER A N 1
ATOM 4733 C CA . SER A 1 621 ? 19.257 -3.261 22.298 1.00 49.38 621 SER A CA 1
ATOM 4734 C C . SER A 1 621 ? 20.074 -4.119 21.342 1.00 49.38 621 SER A C 1
ATOM 4736 O O . SER A 1 621 ? 20.759 -5.015 21.803 1.00 49.38 621 SER A O 1
ATOM 4738 N N . VAL A 1 622 ? 20.091 -3.810 20.043 1.00 52.34 622 VAL A N 1
ATOM 4739 C CA . VAL A 1 622 ? 20.928 -4.445 19.013 1.00 52.34 622 VAL A CA 1
ATOM 4740 C C . VAL A 1 622 ? 22.410 -4.175 19.281 1.00 52.34 622 VAL A C 1
ATOM 4742 O O . VAL A 1 622 ? 23.216 -5.090 19.182 1.00 52.34 622 VAL A O 1
ATOM 4745 N N . LEU A 1 623 ? 22.792 -2.959 19.673 1.00 50.09 623 LEU A N 1
ATOM 4746 C CA . LEU A 1 623 ? 24.164 -2.567 20.008 1.00 50.09 623 LEU A CA 1
ATOM 4747 C C . LEU A 1 623 ? 24.609 -3.187 21.339 1.00 50.09 623 LEU A C 1
ATOM 4749 O O . LEU A 1 623 ? 25.712 -3.717 21.414 1.00 50.09 623 LEU A O 1
ATOM 4753 N N . ASN A 1 624 ? 23.751 -3.192 22.360 1.00 56.06 624 ASN A N 1
ATOM 4754 C CA . ASN A 1 624 ? 23.988 -3.815 23.664 1.00 56.06 624 ASN A CA 1
ATOM 4755 C C . ASN A 1 624 ? 24.027 -5.341 23.554 1.00 56.06 624 ASN A C 1
ATOM 4757 O O . ASN A 1 624 ? 24.865 -5.976 24.190 1.00 56.06 624 ASN A O 1
ATOM 4761 N N . LEU A 1 625 ? 23.182 -5.943 22.713 1.00 56.31 625 LEU A N 1
ATOM 4762 C CA . LEU A 1 625 ? 23.268 -7.363 22.392 1.00 56.31 625 LEU A CA 1
ATOM 4763 C C . LEU A 1 625 ? 24.531 -7.645 21.589 1.00 56.31 625 LEU A C 1
ATOM 4765 O O . LEU A 1 625 ? 25.249 -8.556 21.971 1.00 56.31 625 LEU A O 1
ATOM 4769 N N . ASN A 1 626 ? 24.883 -6.849 20.574 1.00 52.16 626 ASN A N 1
ATOM 4770 C CA . ASN A 1 626 ? 26.165 -6.967 19.861 1.00 52.16 626 ASN A CA 1
ATOM 4771 C C . ASN A 1 626 ? 27.369 -6.880 20.821 1.00 52.16 626 ASN A C 1
ATOM 4773 O O . ASN A 1 626 ? 28.339 -7.621 20.663 1.00 52.16 626 ASN A O 1
ATOM 4777 N N . LEU A 1 627 ? 27.297 -6.033 21.853 1.00 53.44 627 LEU A N 1
ATOM 4778 C CA . LEU A 1 627 ? 28.261 -5.984 22.959 1.00 53.44 627 LEU A CA 1
ATOM 4779 C C . LEU A 1 627 ? 28.222 -7.261 23.819 1.00 53.44 627 LEU A C 1
ATOM 4781 O O . LEU A 1 627 ? 29.271 -7.782 24.176 1.00 53.44 627 LEU A O 1
ATOM 4785 N N . SER A 1 628 ? 27.044 -7.817 24.111 1.00 56.09 628 SER A N 1
ATOM 4786 C CA . SER A 1 628 ? 26.915 -9.087 24.844 1.00 56.09 628 SER A CA 1
ATOM 4787 C C . SER A 1 628 ? 27.402 -10.308 24.046 1.00 56.09 628 SER A C 1
ATOM 4789 O O . SER A 1 628 ? 27.959 -11.235 24.634 1.00 56.09 628 SER A O 1
ATOM 4791 N N . PHE A 1 629 ? 27.240 -10.290 22.716 1.00 55.28 629 PHE A N 1
ATOM 4792 C CA . PHE A 1 629 ? 27.699 -11.321 21.788 1.00 55.28 629 PHE A CA 1
ATOM 4793 C C . PHE A 1 629 ? 29.221 -11.260 21.609 1.00 55.28 629 PHE A C 1
ATOM 4795 O O . PHE A 1 629 ? 29.869 -12.299 21.602 1.00 55.28 629 PHE A O 1
ATOM 4802 N N . SER A 1 630 ? 29.818 -10.063 21.525 1.00 52.28 630 SER A N 1
ATOM 4803 C CA . SER A 1 630 ? 31.280 -9.922 21.407 1.00 52.28 630 SER A CA 1
ATOM 4804 C C . SER A 1 630 ? 32.043 -10.366 22.664 1.00 52.28 630 SER A C 1
ATOM 4806 O O . SER A 1 630 ? 33.239 -10.646 22.592 1.00 52.28 630 SER A O 1
ATOM 4808 N N . LEU A 1 631 ? 31.349 -10.492 23.799 1.00 51.66 631 LEU A N 1
ATOM 4809 C CA . LEU A 1 631 ? 31.883 -10.998 25.066 1.00 51.66 631 LEU A CA 1
ATOM 4810 C C . LEU A 1 631 ? 31.691 -12.517 25.261 1.00 51.66 631 LEU A C 1
ATOM 4812 O O . LEU A 1 631 ? 32.209 -13.056 26.237 1.00 51.66 631 LEU A O 1
ATOM 4816 N N . ASN A 1 632 ? 30.973 -13.216 24.367 1.00 54.47 632 ASN A N 1
ATOM 4817 C CA . ASN A 1 632 ? 30.536 -14.604 24.562 1.00 54.47 632 ASN A CA 1
ATOM 4818 C C . ASN A 1 632 ? 30.681 -15.469 23.284 1.00 54.47 632 ASN A C 1
ATOM 4820 O O . ASN A 1 632 ? 29.902 -15.298 22.347 1.00 54.47 632 ASN A O 1
ATOM 4824 N N . PRO A 1 633 ? 31.640 -16.418 23.216 1.00 57.50 633 PRO A N 1
ATOM 4825 C CA . PRO A 1 633 ? 31.774 -17.341 22.080 1.00 57.50 633 PRO A CA 1
ATOM 4826 C C . PRO A 1 633 ? 30.608 -18.352 21.987 1.00 57.50 633 PRO A C 1
ATOM 4828 O O . PRO A 1 633 ? 29.852 -18.537 22.932 1.00 57.50 633 PRO A O 1
ATOM 4831 N N . SER A 1 634 ? 30.466 -19.041 20.846 1.00 57.12 634 SER A N 1
ATOM 4832 C CA . SER A 1 634 ? 29.311 -19.899 20.480 1.00 57.12 634 SER A CA 1
ATOM 4833 C C . SER A 1 634 ? 28.818 -20.933 21.517 1.00 57.12 634 SER A C 1
ATOM 4835 O O . SER A 1 634 ? 27.640 -21.291 21.484 1.00 57.12 634 SER A O 1
ATOM 4837 N N . GLU A 1 635 ? 29.654 -21.388 22.457 1.00 59.97 635 GLU A N 1
ATOM 4838 C CA . GLU A 1 635 ? 29.251 -22.295 23.548 1.00 59.97 635 GLU A CA 1
ATOM 4839 C C . GLU A 1 635 ? 28.531 -21.593 24.718 1.00 59.97 635 GLU A C 1
ATOM 4841 O O . GLU A 1 635 ? 27.867 -22.267 25.506 1.00 59.97 635 GLU A O 1
ATOM 4846 N N . SER A 1 636 ? 28.609 -20.261 24.837 1.00 69.25 636 SER A N 1
ATOM 4847 C CA . SER A 1 636 ? 28.051 -19.510 25.973 1.00 69.25 636 SER A CA 1
ATOM 4848 C C . SER A 1 636 ? 26.733 -18.781 25.693 1.00 69.25 636 SER A C 1
ATOM 4850 O O . SER A 1 636 ? 26.160 -18.203 26.618 1.00 69.25 636 SER A O 1
ATOM 4852 N N . ILE A 1 637 ? 26.190 -18.835 24.468 1.00 81.38 637 ILE A N 1
ATOM 4853 C CA . ILE A 1 637 ? 24.887 -18.217 24.185 1.00 81.38 637 ILE A CA 1
ATOM 4854 C C . ILE A 1 637 ? 23.721 -19.041 24.750 1.00 81.38 637 ILE A C 1
ATOM 4856 O O . ILE A 1 637 ? 23.469 -20.195 24.373 1.00 81.38 637 ILE A O 1
ATOM 4860 N N . THR A 1 638 ? 22.972 -18.423 25.660 1.00 86.94 638 THR A N 1
ATOM 4861 C CA . THR A 1 638 ? 21.788 -19.031 26.270 1.00 86.94 638 THR A CA 1
ATOM 4862 C C . THR A 1 638 ? 20.621 -19.071 25.280 1.00 86.94 638 THR A C 1
ATOM 4864 O O . THR A 1 638 ? 20.565 -18.319 24.304 1.00 86.94 638 THR A O 1
ATOM 4867 N N . GLU A 1 639 ? 19.674 -19.981 25.516 1.00 92.00 639 GLU A N 1
ATOM 4868 C CA . GLU A 1 639 ? 18.427 -20.043 24.741 1.00 92.00 639 GLU A CA 1
ATOM 4869 C C . GLU A 1 639 ? 17.643 -18.726 24.829 1.00 92.00 639 GLU A C 1
ATOM 4871 O O . GLU A 1 639 ? 17.173 -18.225 23.812 1.00 92.00 639 GLU A O 1
ATOM 4876 N N . GLU A 1 640 ? 17.594 -18.121 26.018 1.00 89.56 640 GLU A N 1
ATOM 4877 C CA . GLU A 1 640 ? 16.920 -16.848 26.274 1.00 89.56 640 GLU A CA 1
ATOM 4878 C C . GLU A 1 640 ? 17.519 -15.693 25.460 1.00 89.56 640 GLU A C 1
ATOM 4880 O O . GLU A 1 640 ? 16.786 -14.973 24.783 1.00 89.56 640 GLU A O 1
ATOM 4885 N N . THR A 1 641 ? 18.850 -15.541 25.447 1.00 86.31 641 THR A N 1
ATOM 4886 C CA . THR A 1 641 ? 19.516 -14.481 24.673 1.00 86.31 641 THR A CA 1
ATOM 4887 C C . THR A 1 641 ? 19.295 -14.656 23.172 1.00 86.31 641 THR A C 1
ATOM 4889 O O . THR A 1 641 ? 19.017 -13.679 22.468 1.00 86.31 641 THR A O 1
ATOM 4892 N N . LEU A 1 642 ? 19.387 -15.895 22.673 1.00 88.31 642 LEU A N 1
ATOM 4893 C CA . LEU A 1 642 ? 19.138 -16.182 21.263 1.00 88.31 642 LEU A CA 1
ATOM 4894 C C . LEU A 1 642 ? 17.677 -15.898 20.897 1.00 88.31 642 LEU A C 1
ATOM 4896 O O . LEU A 1 642 ? 17.434 -15.170 19.937 1.00 88.31 642 LEU A O 1
ATOM 4900 N N . LYS A 1 643 ? 16.715 -16.393 21.686 1.00 92.50 643 LYS A N 1
ATOM 4901 C CA . LYS A 1 643 ? 15.283 -16.135 21.490 1.00 92.50 643 LYS A CA 1
ATOM 4902 C C . LYS A 1 643 ? 15.000 -14.635 21.474 1.00 92.50 643 LYS A C 1
ATOM 4904 O O . LYS A 1 643 ? 14.397 -14.150 20.519 1.00 92.50 643 LYS A O 1
ATOM 4909 N N . LYS A 1 644 ? 15.521 -13.886 22.453 1.00 88.62 644 LYS A N 1
ATOM 4910 C CA . LYS A 1 644 ? 15.303 -12.439 22.535 1.00 88.62 644 LYS A CA 1
ATOM 4911 C C . LYS A 1 644 ? 15.881 -11.689 21.339 1.00 88.62 644 LYS A C 1
ATOM 4913 O O . LYS A 1 644 ? 15.263 -10.752 20.848 1.00 88.62 644 LYS A O 1
ATOM 4918 N N . SER A 1 645 ? 17.032 -12.128 20.834 1.00 86.50 645 SER A N 1
ATOM 4919 C CA . SER A 1 645 ? 17.646 -11.553 19.633 1.00 86.50 645 SER A CA 1
ATOM 4920 C C . SER A 1 645 ? 16.779 -11.774 18.391 1.00 86.50 645 SER A C 1
ATOM 4922 O O . SER A 1 645 ? 16.597 -10.857 17.593 1.00 86.50 645 SER A O 1
ATOM 4924 N N . LYS A 1 646 ? 16.183 -12.964 18.244 1.00 93.88 646 LYS A N 1
ATOM 4925 C CA . LYS A 1 646 ? 15.253 -13.251 17.143 1.00 93.88 646 LYS A CA 1
ATOM 4926 C C . LYS A 1 646 ? 13.937 -12.474 17.274 1.00 93.88 646 LYS A C 1
ATOM 4928 O O . LYS A 1 646 ? 13.446 -11.957 16.277 1.00 93.88 646 LYS A O 1
ATOM 4933 N N . GLU A 1 647 ? 13.404 -12.325 18.488 1.00 90.56 647 GLU A N 1
ATOM 4934 C CA . GLU A 1 647 ? 12.200 -11.523 18.776 1.00 90.56 647 GLU A CA 1
ATOM 4935 C C . GLU A 1 647 ? 12.345 -10.045 18.387 1.00 90.56 647 GLU A C 1
ATOM 4937 O O . GLU A 1 647 ? 11.355 -9.425 18.002 1.00 90.56 647 GLU A O 1
ATOM 4942 N N . ILE A 1 648 ? 13.561 -9.490 18.445 1.00 85.44 648 ILE A N 1
ATOM 4943 C CA . ILE A 1 648 ? 13.852 -8.103 18.040 1.00 85.44 648 ILE A CA 1
ATOM 4944 C C . ILE A 1 648 ? 14.404 -7.984 16.606 1.00 85.44 648 ILE A C 1
ATOM 4946 O O . ILE A 1 648 ? 14.858 -6.912 16.213 1.00 85.44 648 ILE A O 1
ATOM 4950 N N . GLY A 1 649 ? 14.369 -9.067 15.821 1.00 88.19 649 GLY A N 1
ATOM 4951 C CA . GLY A 1 649 ? 14.620 -9.030 14.376 1.00 88.19 649 GLY A CA 1
ATOM 4952 C C . GLY A 1 649 ? 16.047 -9.339 13.911 1.00 88.19 649 GLY A C 1
ATOM 4953 O O . GLY A 1 649 ? 16.349 -9.107 12.744 1.00 88.19 649 GLY A O 1
ATOM 4954 N N . PHE A 1 650 ? 16.937 -9.877 14.756 1.00 88.50 650 PHE A N 1
ATOM 4955 C CA . PHE A 1 650 ? 18.252 -10.320 14.272 1.00 88.50 650 PHE A CA 1
ATOM 4956 C C . PHE A 1 650 ? 18.135 -11.510 13.314 1.00 88.50 650 PHE A C 1
ATOM 4958 O O . PHE A 1 650 ? 17.571 -12.550 13.661 1.00 88.50 650 PHE A O 1
ATOM 4965 N N . SER A 1 651 ? 18.773 -11.407 12.150 1.00 94.12 651 SER A N 1
ATOM 4966 C CA . SER A 1 651 ? 18.990 -12.538 11.240 1.00 94.12 651 SER A CA 1
ATOM 4967 C C . SER A 1 651 ? 20.069 -13.492 11.762 1.00 94.12 651 SER A C 1
ATOM 4969 O O . SER A 1 651 ? 20.971 -13.112 12.516 1.00 94.12 651 SER A O 1
ATOM 4971 N N . ASP A 1 652 ? 20.017 -14.741 11.307 1.00 94.94 652 ASP A N 1
ATOM 4972 C CA . ASP A 1 652 ? 21.045 -15.749 11.560 1.00 94.94 652 ASP A CA 1
ATOM 4973 C C . ASP A 1 652 ? 22.403 -15.281 11.020 1.00 94.94 652 ASP A C 1
ATOM 4975 O O . ASP A 1 652 ? 23.428 -15.517 11.654 1.00 94.94 652 ASP A O 1
ATOM 4979 N N . LYS A 1 653 ? 22.417 -14.524 9.915 1.00 92.62 653 LYS A N 1
ATOM 4980 C CA . LYS A 1 653 ? 23.622 -13.913 9.335 1.00 92.62 653 LYS A CA 1
ATOM 4981 C C . LYS A 1 653 ? 24.250 -12.844 10.232 1.00 92.62 653 LYS A C 1
ATOM 4983 O O . LYS A 1 653 ? 25.473 -12.771 10.342 1.00 92.62 653 LYS A O 1
ATOM 4988 N N . GLN A 1 654 ? 23.446 -11.998 10.876 1.00 87.38 654 GLN A N 1
ATOM 4989 C CA . GLN A 1 654 ? 23.963 -11.012 11.833 1.00 87.38 654 GLN A CA 1
ATOM 4990 C C . GLN A 1 654 ? 24.528 -11.707 13.073 1.00 87.38 654 GLN A C 1
ATOM 4992 O O . GLN A 1 654 ? 25.650 -11.414 13.477 1.00 87.38 654 GLN A O 1
ATOM 4997 N N . ILE A 1 655 ? 23.798 -12.682 13.621 1.00 87.25 655 ILE A N 1
ATOM 4998 C CA . ILE A 1 655 ? 24.243 -13.460 14.783 1.00 87.25 655 ILE A CA 1
ATOM 4999 C C . ILE A 1 655 ? 25.522 -14.244 14.454 1.00 87.25 655 ILE A C 1
ATOM 5001 O O . ILE A 1 655 ? 26.435 -14.303 15.277 1.00 87.25 655 ILE A O 1
ATOM 5005 N N . SER A 1 656 ? 25.634 -14.801 13.243 1.00 88.81 656 SER A N 1
ATOM 5006 C CA . SER A 1 656 ? 26.820 -15.553 12.823 1.00 88.81 656 SER A CA 1
ATOM 5007 C C . SER A 1 656 ? 28.079 -14.687 12.834 1.00 88.81 656 SER A C 1
ATOM 5009 O O . SER A 1 656 ? 29.111 -15.132 13.331 1.00 88.81 656 SER A O 1
ATOM 5011 N N . LYS A 1 657 ? 27.993 -13.430 12.376 1.00 86.38 657 LYS A N 1
ATOM 5012 C CA . LYS A 1 657 ? 29.116 -12.481 12.437 1.00 86.38 657 LYS A CA 1
ATOM 5013 C C . LYS A 1 657 ? 29.571 -12.230 13.872 1.00 86.38 657 LYS A C 1
ATOM 5015 O O . LYS A 1 657 ? 30.772 -12.190 14.120 1.00 86.38 657 LYS A O 1
ATOM 5020 N N . CYS A 1 658 ? 28.633 -12.094 14.806 1.00 82.25 658 CYS A N 1
ATOM 5021 C CA . CYS A 1 658 ? 28.952 -11.830 16.207 1.00 82.25 658 CYS A CA 1
ATOM 5022 C C . CYS A 1 658 ? 29.531 -13.063 16.921 1.00 82.25 658 CYS A C 1
ATOM 5024 O O . CYS A 1 658 ? 30.410 -12.918 17.763 1.00 82.25 658 CYS A O 1
ATOM 5026 N N . LEU A 1 659 ? 29.085 -14.271 16.557 1.00 82.44 659 LEU A N 1
ATOM 5027 C CA . LEU A 1 659 ? 29.561 -15.536 17.134 1.00 82.44 659 LEU A CA 1
ATOM 5028 C C . LEU A 1 659 ? 30.789 -16.133 16.423 1.00 82.44 659 LEU A C 1
ATOM 5030 O O . LEU A 1 659 ? 31.315 -17.150 16.878 1.00 82.44 659 LEU A O 1
ATOM 5034 N N . GLY A 1 660 ? 31.231 -15.548 15.304 1.00 85.44 660 GLY A N 1
ATOM 5035 C CA . GLY A 1 660 ? 32.301 -16.106 14.471 1.00 85.44 660 GLY A CA 1
ATOM 5036 C C . GLY A 1 660 ? 31.911 -17.407 13.755 1.00 85.44 660 GLY A C 1
ATOM 5037 O O . GLY A 1 660 ? 32.763 -18.262 13.526 1.00 85.44 660 GLY A O 1
ATOM 5038 N N . LEU A 1 661 ? 30.626 -17.574 13.429 1.00 89.25 661 LEU A N 1
ATOM 5039 C CA . LEU A 1 661 ? 30.065 -18.733 12.730 1.00 89.25 661 LEU A CA 1
ATOM 5040 C C . LEU A 1 661 ? 29.631 -18.371 11.302 1.00 89.25 661 LEU A C 1
ATOM 5042 O O . LEU A 1 661 ? 29.478 -17.201 10.938 1.00 89.25 661 LEU A O 1
ATOM 5046 N N . THR A 1 662 ? 29.368 -19.391 10.490 1.00 93.88 662 THR A N 1
ATOM 5047 C CA . THR A 1 662 ? 28.629 -19.228 9.228 1.00 93.88 662 THR A CA 1
ATOM 5048 C C . THR A 1 662 ? 27.121 -19.132 9.482 1.00 93.88 662 THR A C 1
ATOM 5050 O O . THR A 1 662 ? 26.620 -19.630 10.489 1.00 93.88 662 THR A O 1
ATOM 5053 N N . GLU A 1 663 ? 26.376 -18.534 8.550 1.00 96.00 663 GLU A N 1
ATOM 5054 C CA . GLU A 1 663 ? 24.909 -18.424 8.633 1.00 96.00 663 GLU A CA 1
ATOM 5055 C C . GLU A 1 663 ? 24.230 -19.797 8.803 1.00 96.00 663 GLU A C 1
ATOM 5057 O O . GLU A 1 663 ? 23.351 -19.953 9.646 1.00 96.00 663 GLU A O 1
ATOM 5062 N N . ALA A 1 664 ? 24.703 -20.822 8.083 1.00 95.25 664 ALA A N 1
ATOM 5063 C CA . ALA A 1 664 ? 24.181 -22.186 8.179 1.00 95.25 664 ALA A CA 1
ATOM 5064 C C . ALA A 1 664 ? 24.397 -22.812 9.569 1.00 95.25 664 ALA A C 1
ATOM 5066 O O . ALA A 1 664 ? 23.476 -23.410 10.124 1.00 95.25 664 ALA A O 1
ATOM 5067 N N . GLN A 1 665 ? 25.584 -22.633 10.162 1.00 95.31 665 GLN A N 1
ATOM 5068 C CA . GLN A 1 665 ? 25.877 -23.115 11.519 1.00 95.31 665 GLN A CA 1
ATOM 5069 C C . GLN A 1 665 ? 25.011 -22.409 12.568 1.00 95.31 665 GLN A C 1
ATOM 5071 O O . GLN A 1 665 ? 24.519 -23.049 13.495 1.00 95.31 665 GLN A O 1
ATOM 5076 N N . THR A 1 666 ? 24.791 -21.101 12.418 1.00 94.62 666 THR A N 1
ATOM 5077 C CA . THR A 1 666 ? 23.897 -20.349 13.307 1.00 94.62 666 THR A CA 1
ATOM 5078 C C . THR A 1 666 ? 22.448 -20.817 13.182 1.00 94.62 666 THR A C 1
ATOM 5080 O O . THR A 1 666 ? 21.782 -21.001 14.202 1.00 94.62 666 THR A O 1
ATOM 5083 N N . ARG A 1 667 ? 21.963 -21.070 11.958 1.00 97.44 667 ARG A N 1
ATOM 5084 C CA . ARG A 1 667 ? 20.623 -21.627 11.722 1.00 97.44 667 ARG A CA 1
ATOM 5085 C C . ARG A 1 667 ? 20.463 -22.995 12.386 1.00 97.44 667 ARG A C 1
ATOM 5087 O O . ARG A 1 667 ? 19.479 -23.222 13.086 1.00 97.44 667 ARG A O 1
ATOM 5094 N N . GLU A 1 668 ? 21.436 -23.889 12.219 1.00 97.19 668 GLU A N 1
ATOM 5095 C CA . GLU A 1 668 ? 21.434 -25.206 12.868 1.00 97.19 668 GLU A CA 1
ATOM 5096 C C . GLU A 1 668 ? 21.417 -25.080 14.399 1.00 97.19 668 GLU A C 1
ATOM 5098 O O . GLU A 1 668 ? 20.606 -25.727 15.061 1.00 97.19 668 GLU A O 1
ATOM 5103 N N . LEU A 1 669 ? 22.250 -24.202 14.971 1.00 94.81 669 LEU A N 1
ATOM 5104 C CA . LEU A 1 669 ? 22.277 -23.922 16.410 1.00 94.81 669 LEU A CA 1
ATOM 5105 C C . LEU A 1 669 ? 20.912 -23.445 16.926 1.00 94.81 669 LEU A C 1
ATOM 5107 O O . LEU A 1 669 ? 20.446 -23.908 17.970 1.00 94.81 669 LEU A O 1
ATOM 5111 N N . ARG A 1 670 ? 20.273 -22.529 16.194 1.00 96.88 670 ARG A N 1
ATOM 5112 C CA . ARG A 1 670 ? 18.958 -21.979 16.527 1.00 96.88 670 ARG A CA 1
ATOM 5113 C C . ARG A 1 670 ? 17.872 -23.057 16.498 1.00 96.88 670 ARG A C 1
ATOM 5115 O O . ARG A 1 670 ? 17.125 -23.196 17.467 1.00 96.88 670 ARG A O 1
ATOM 5122 N N . LEU A 1 671 ? 17.826 -23.861 15.437 1.00 97.31 671 LEU A N 1
ATOM 5123 C CA . LEU A 1 671 ? 16.856 -24.949 15.294 1.00 97.31 671 LEU A CA 1
ATOM 5124 C C . LEU A 1 671 ? 17.102 -26.090 16.292 1.00 97.31 671 LEU A C 1
ATOM 5126 O O . LEU A 1 671 ? 16.148 -26.664 16.806 1.00 97.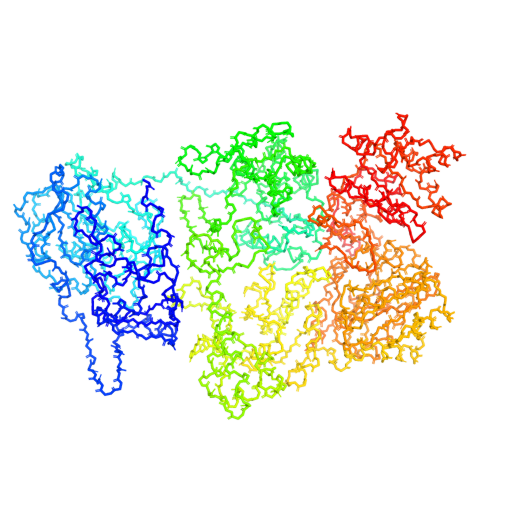31 671 LEU A O 1
ATOM 5130 N N . LYS A 1 672 ? 18.360 -26.370 16.656 1.00 96.62 672 LYS A N 1
ATOM 5131 C CA . LYS A 1 672 ? 18.709 -27.345 17.705 1.00 96.62 672 LYS A CA 1
ATOM 5132 C C . LYS A 1 672 ? 18.140 -26.964 19.075 1.00 96.62 672 LYS A C 1
ATOM 5134 O O . LYS A 1 672 ? 17.848 -27.846 19.877 1.00 96.62 672 LYS A O 1
ATOM 5139 N N . LYS A 1 673 ? 17.976 -25.665 19.339 1.00 96.19 673 LYS A N 1
ATOM 5140 C CA . LYS A 1 673 ? 17.308 -25.126 20.537 1.00 96.19 673 LYS A CA 1
ATOM 5141 C C . LYS A 1 673 ? 15.788 -24.987 20.365 1.00 96.19 673 LYS A C 1
ATOM 5143 O O . LYS A 1 673 ? 15.138 -24.413 21.225 1.00 96.19 673 LYS A O 1
ATOM 5148 N N . ASN A 1 674 ? 15.226 -25.478 19.259 1.00 97.69 674 ASN A N 1
ATOM 5149 C CA . ASN A 1 674 ? 13.815 -25.339 18.900 1.00 97.69 674 ASN A CA 1
ATOM 5150 C C . ASN A 1 674 ? 13.319 -23.878 18.868 1.00 97.69 674 ASN A C 1
ATOM 5152 O O . ASN A 1 674 ? 12.156 -23.596 19.144 1.00 97.69 674 ASN A O 1
ATOM 5156 N N . ILE A 1 675 ? 14.203 -22.935 18.526 1.00 97.81 675 ILE A N 1
ATOM 5157 C CA . ILE A 1 675 ? 13.831 -21.532 18.334 1.00 97.81 675 ILE A CA 1
ATOM 5158 C C . ILE A 1 675 ? 13.456 -21.344 16.864 1.00 97.81 675 ILE A C 1
ATOM 5160 O O . ILE A 1 675 ? 14.307 -21.247 15.979 1.00 97.81 675 ILE A O 1
ATOM 5164 N N . HIS A 1 676 ? 12.163 -21.281 16.592 1.00 98.12 676 HIS A N 1
ATOM 5165 C CA . HIS A 1 676 ? 11.618 -21.052 15.260 1.00 98.12 676 HIS A CA 1
ATOM 5166 C C . HIS A 1 676 ? 10.542 -19.963 15.322 1.00 98.12 676 HIS A C 1
ATOM 5168 O O . HIS A 1 676 ? 9.997 -19.700 16.399 1.00 98.12 676 HIS A O 1
ATOM 5174 N N . PRO A 1 677 ? 10.252 -19.289 14.201 1.00 98.62 677 PRO A N 1
ATOM 5175 C CA . PRO A 1 677 ? 9.185 -18.312 14.180 1.00 98.62 677 PRO A CA 1
ATOM 5176 C C . PRO A 1 677 ? 7.815 -18.986 14.009 1.00 98.62 677 PRO A C 1
ATOM 5178 O O . PRO A 1 677 ? 7.702 -20.190 13.762 1.00 98.62 677 PRO A O 1
ATOM 5181 N N . TRP A 1 678 ? 6.765 -18.177 14.112 1.00 98.81 678 TRP A N 1
ATOM 5182 C CA . TRP A 1 678 ? 5.368 -18.571 14.030 1.00 98.81 678 TRP A CA 1
ATOM 5183 C C . TRP A 1 678 ? 4.643 -17.788 12.935 1.00 98.81 678 TRP A C 1
ATOM 5185 O O . TRP A 1 678 ? 4.725 -16.563 12.867 1.00 98.81 678 TRP A O 1
ATOM 5195 N N . VAL A 1 679 ? 3.915 -18.513 12.090 1.00 98.81 679 VAL A N 1
ATOM 5196 C CA . VAL A 1 679 ? 3.005 -17.969 11.068 1.00 98.81 679 VAL A CA 1
ATOM 5197 C C . VAL A 1 679 ? 1.737 -17.387 11.701 1.00 98.81 679 VAL A C 1
ATOM 5199 O O . VAL A 1 679 ? 1.007 -18.104 12.390 1.00 98.81 679 VAL A O 1
ATOM 5202 N N . LYS A 1 680 ? 1.454 -16.111 11.429 1.00 98.56 680 LYS A N 1
ATOM 5203 C CA . LYS A 1 680 ? 0.289 -15.366 11.930 1.00 98.56 680 LYS A CA 1
ATOM 5204 C C . LYS A 1 680 ? -0.515 -14.758 10.782 1.00 98.56 680 LYS A C 1
ATOM 5206 O O . LYS A 1 680 ? 0.052 -14.410 9.750 1.00 98.56 680 LYS A O 1
ATOM 5211 N N . GLN A 1 681 ? -1.825 -14.621 10.974 1.00 98.44 681 GLN A N 1
ATOM 5212 C CA . GLN A 1 681 ? -2.736 -13.988 10.019 1.00 98.44 681 GLN A CA 1
ATOM 5213 C C . GLN A 1 681 ? -2.848 -12.475 10.249 1.00 98.44 681 GLN A C 1
ATOM 5215 O O . GLN A 1 681 ? -2.907 -12.001 11.385 1.00 98.44 681 GLN A O 1
ATOM 5220 N N . ILE A 1 682 ? -2.971 -11.732 9.151 1.00 96.31 682 ILE A N 1
ATOM 5221 C CA . ILE A 1 682 ? -3.493 -10.367 9.113 1.00 96.31 682 ILE A CA 1
ATOM 5222 C C . ILE A 1 682 ? -5.004 -10.480 8.887 1.00 96.31 682 ILE A C 1
ATOM 5224 O O . ILE A 1 682 ? -5.455 -10.782 7.786 1.00 96.31 682 ILE A O 1
ATOM 5228 N N . ASP A 1 683 ? -5.788 -10.263 9.943 1.00 94.31 683 ASP A N 1
ATOM 5229 C CA . ASP A 1 683 ? -7.250 -10.452 9.944 1.00 94.31 683 ASP A CA 1
ATOM 5230 C C . ASP A 1 683 ? -8.052 -9.149 10.056 1.00 94.31 683 ASP A C 1
ATOM 5232 O O . ASP A 1 683 ? -9.273 -9.187 10.167 1.00 94.31 683 ASP A O 1
ATOM 5236 N N . THR A 1 684 ? -7.370 -7.998 10.034 1.00 90.12 684 THR A N 1
ATOM 5237 C CA . THR A 1 684 ? -7.919 -6.633 10.196 1.00 90.12 684 THR A CA 1
ATOM 5238 C C . THR A 1 684 ? -8.507 -6.296 11.575 1.00 90.12 684 THR A C 1
ATOM 5240 O O . THR A 1 684 ? -8.719 -5.122 11.864 1.00 90.12 684 THR A O 1
ATOM 5243 N N . LEU A 1 685 ? -8.715 -7.287 12.449 1.00 93.31 685 LEU A N 1
ATOM 5244 C CA . LEU A 1 685 ? -9.524 -7.172 13.669 1.00 93.31 685 LEU A CA 1
ATOM 5245 C C . LEU A 1 685 ? -8.811 -7.687 14.931 1.00 93.31 685 LEU A C 1
ATOM 5247 O O . LEU A 1 685 ? -9.442 -7.896 15.963 1.00 93.31 685 LEU A O 1
ATOM 5251 N N . ALA A 1 686 ? -7.499 -7.923 14.864 1.00 92.75 686 ALA A N 1
ATOM 5252 C CA . ALA A 1 686 ? -6.683 -8.415 15.976 1.00 92.75 686 ALA A CA 1
ATOM 5253 C C . ALA A 1 686 ? -7.269 -9.676 16.648 1.00 92.75 686 ALA A C 1
ATOM 5255 O O . ALA A 1 686 ? -7.270 -9.802 17.871 1.00 92.75 686 ALA A O 1
ATOM 5256 N N . ALA A 1 687 ? -7.742 -10.619 15.828 1.00 96.44 687 ALA A N 1
ATOM 5257 C CA . ALA A 1 687 ? -8.412 -11.860 16.219 1.00 96.44 687 ALA A CA 1
ATOM 5258 C C . ALA A 1 687 ? -9.787 -11.717 16.899 1.00 96.44 687 ALA A C 1
ATOM 5260 O O . ALA A 1 687 ? -10.311 -12.730 17.380 1.00 96.44 687 ALA A O 1
ATOM 5261 N N . GLU A 1 688 ? -10.408 -10.528 16.890 1.00 93.88 688 GLU A N 1
ATOM 5262 C CA . GLU A 1 688 ? -11.802 -10.358 17.326 1.00 93.88 688 GLU A CA 1
ATOM 5263 C C . GLU A 1 688 ? -12.724 -11.300 16.548 1.00 93.88 688 GLU A C 1
ATOM 5265 O O . GLU A 1 688 ? -13.520 -11.991 17.162 1.00 93.88 688 GLU A O 1
ATOM 5270 N N . TYR A 1 689 ? -12.545 -11.430 15.231 1.00 95.25 689 TYR A N 1
ATOM 5271 C CA . TYR A 1 689 ? -13.214 -12.431 14.393 1.00 95.25 689 TYR A CA 1
ATOM 5272 C C . TYR A 1 689 ? -12.177 -13.310 13.674 1.00 95.25 689 TYR A C 1
ATOM 5274 O O . TYR A 1 689 ? -11.058 -12.860 13.420 1.00 95.25 689 TYR A O 1
ATOM 5282 N N . PRO A 1 690 ? -12.491 -14.584 13.367 1.00 95.25 690 PRO A N 1
ATOM 5283 C CA . PRO A 1 690 ? -11.581 -15.439 12.611 1.00 95.25 690 PRO A CA 1
ATOM 5284 C C . PRO A 1 690 ? -11.482 -14.979 11.149 1.00 95.25 690 PRO A C 1
ATOM 5286 O O . PRO A 1 690 ? -12.499 -14.677 10.527 1.00 95.25 690 PRO A O 1
ATOM 5289 N N . SER A 1 691 ? -10.272 -14.991 10.582 1.00 95.38 691 SER A N 1
ATOM 5290 C CA . SER A 1 691 ? -10.084 -14.738 9.150 1.00 95.38 691 SER A CA 1
ATOM 5291 C C . SER A 1 691 ? -10.393 -15.982 8.320 1.00 95.38 691 SER A C 1
ATOM 5293 O O . SER A 1 691 ? -10.021 -17.099 8.686 1.00 95.38 691 SER A O 1
ATOM 5295 N N . VAL A 1 692 ? -11.032 -15.769 7.170 1.00 95.19 692 VAL A N 1
ATOM 5296 C CA . VAL A 1 692 ? -11.233 -16.785 6.123 1.00 95.19 692 VAL A CA 1
ATOM 5297 C C . VAL A 1 692 ? -10.150 -16.737 5.041 1.00 95.19 692 VAL A C 1
ATOM 5299 O O . VAL A 1 692 ? -10.141 -17.581 4.148 1.00 95.19 692 VAL A O 1
ATOM 5302 N N . THR A 1 693 ? -9.248 -15.755 5.103 1.00 94.44 693 THR A N 1
ATOM 5303 C CA . THR A 1 693 ? -8.142 -15.574 4.159 1.00 94.44 693 THR A CA 1
ATOM 5304 C C . THR A 1 693 ? -6.809 -15.945 4.804 1.00 94.44 693 THR A C 1
ATOM 5306 O O . THR A 1 693 ? -6.638 -15.894 6.026 1.00 94.44 693 THR A O 1
ATOM 5309 N N . ASN A 1 694 ? -5.828 -16.291 3.973 1.00 97.81 694 ASN A N 1
ATOM 5310 C CA . ASN A 1 694 ? -4.462 -16.561 4.411 1.00 97.81 694 ASN A CA 1
ATOM 5311 C C . ASN A 1 694 ? -3.534 -15.437 3.949 1.00 97.81 694 ASN A C 1
ATOM 5313 O O . ASN A 1 694 ? -2.644 -15.654 3.125 1.00 97.81 694 ASN A O 1
ATOM 5317 N N . TYR A 1 695 ? -3.756 -14.236 4.484 1.00 98.38 695 TYR A N 1
ATOM 5318 C CA . TYR A 1 695 ? -2.775 -13.159 4.416 1.00 98.38 695 TYR A CA 1
ATOM 5319 C C . TYR A 1 695 ? -1.883 -13.225 5.655 1.00 98.38 695 TYR A C 1
ATOM 5321 O O . TYR A 1 695 ? -2.377 -13.103 6.776 1.00 98.38 695 TYR A O 1
ATOM 5329 N N . LEU A 1 696 ? -0.597 -13.512 5.469 1.00 98.69 696 LEU A N 1
ATOM 5330 C CA . LEU A 1 696 ? 0.274 -14.051 6.508 1.00 98.69 696 LEU A CA 1
ATOM 5331 C C . LEU A 1 696 ? 1.560 -13.242 6.668 1.00 98.69 696 LEU A C 1
ATOM 5333 O O . LEU A 1 696 ? 2.100 -12.690 5.710 1.00 98.69 696 LEU A O 1
ATOM 5337 N N . TYR A 1 697 ? 2.087 -13.272 7.887 1.00 98.50 697 TYR A N 1
ATOM 5338 C CA . TYR A 1 697 ? 3.449 -12.865 8.229 1.00 98.50 697 TYR A CA 1
ATOM 5339 C C . TYR A 1 697 ? 4.058 -13.863 9.224 1.00 98.50 697 TYR A C 1
ATOM 5341 O O . TYR A 1 697 ? 3.369 -14.737 9.763 1.00 98.50 697 TYR A O 1
ATOM 5349 N N . VAL A 1 698 ? 5.361 -13.754 9.469 1.00 98.50 698 VAL A N 1
ATOM 5350 C CA . VAL A 1 698 ? 6.148 -14.668 10.297 1.00 98.50 698 VAL A CA 1
ATOM 5351 C C . VAL A 1 698 ? 6.826 -13.888 11.425 1.00 98.50 698 VAL A C 1
ATOM 5353 O O . VAL A 1 698 ? 7.522 -12.899 11.209 1.00 98.50 698 VAL A O 1
ATOM 5356 N N . THR A 1 699 ? 6.640 -14.336 12.668 1.00 98.19 699 THR A N 1
ATOM 5357 C CA . THR A 1 699 ? 7.173 -13.645 13.853 1.00 98.19 699 THR A CA 1
ATOM 5358 C C . THR A 1 699 ? 7.723 -14.608 14.895 1.00 98.19 699 THR A C 1
ATOM 5360 O O . THR A 1 699 ? 7.140 -15.653 15.160 1.00 98.19 699 THR A O 1
ATOM 5363 N N . TYR A 1 700 ? 8.828 -14.240 15.545 1.00 98.06 700 TYR A N 1
ATOM 5364 C CA . TYR A 1 700 ? 9.322 -14.954 16.730 1.00 98.06 700 TYR A CA 1
ATOM 5365 C C . TYR A 1 700 ? 8.526 -14.612 18.002 1.00 98.06 700 TYR A C 1
ATOM 5367 O O . TYR A 1 700 ? 8.582 -15.360 18.974 1.00 98.06 700 TYR A O 1
ATOM 5375 N N . ASN A 1 701 ? 7.751 -13.521 17.993 1.00 95.50 701 ASN A N 1
ATOM 5376 C CA . ASN A 1 701 ? 6.922 -13.089 19.120 1.00 95.50 701 ASN A CA 1
ATOM 5377 C C . ASN A 1 701 ? 5.561 -13.808 19.092 1.00 95.50 701 ASN A C 1
ATOM 5379 O O . ASN A 1 701 ? 4.535 -13.209 18.769 1.00 95.50 701 ASN A O 1
ATOM 5383 N N . GLY A 1 702 ? 5.557 -15.106 19.382 1.00 96.25 702 GLY A N 1
ATOM 5384 C CA . GLY A 1 702 ? 4.344 -15.918 19.398 1.00 96.25 702 GLY A CA 1
ATOM 5385 C C . GLY A 1 702 ? 4.548 -17.283 20.046 1.00 96.25 702 GLY A C 1
ATOM 5386 O O . GLY A 1 702 ? 5.661 -17.636 20.439 1.00 96.25 702 GLY A O 1
ATOM 5387 N N . GLN A 1 703 ? 3.457 -18.040 20.163 1.00 98.19 703 GLN A N 1
ATOM 5388 C CA . GLN A 1 703 ? 3.460 -19.388 20.745 1.00 98.19 703 GLN A CA 1
ATOM 5389 C C . GLN A 1 703 ? 2.611 -20.408 19.960 1.00 98.19 703 GLN A C 1
ATOM 5391 O O . GLN A 1 703 ? 2.518 -21.569 20.351 1.00 98.19 703 GLN A O 1
ATOM 5396 N N . GLU A 1 704 ? 1.980 -19.993 18.860 1.00 98.38 704 GLU A N 1
ATOM 5397 C CA . GLU A 1 704 ? 1.208 -20.878 17.981 1.00 98.38 704 GLU A CA 1
ATOM 5398 C C . GLU A 1 704 ? 1.176 -20.369 16.536 1.00 98.38 704 GLU A C 1
ATOM 5400 O O . GLU A 1 704 ? 1.378 -19.177 16.284 1.00 98.38 704 GLU A O 1
ATOM 5405 N N . HIS A 1 705 ? 0.852 -21.258 15.600 1.00 98.69 705 HIS A N 1
ATOM 5406 C CA . HIS A 1 705 ? 0.502 -20.902 14.227 1.00 98.69 705 HIS A CA 1
ATOM 5407 C C . HIS A 1 705 ? -0.998 -20.603 14.109 1.00 98.69 705 HIS A C 1
ATOM 5409 O O . HIS A 1 705 ? -1.814 -21.233 14.779 1.00 98.69 705 HIS A O 1
ATOM 5415 N N . ASP A 1 706 ? -1.373 -19.665 13.239 1.00 98.38 706 ASP A N 1
ATOM 5416 C CA . ASP A 1 706 ? -2.790 -19.369 12.969 1.00 98.38 706 ASP A CA 1
ATOM 5417 C C . ASP A 1 706 ? -3.433 -20.303 11.936 1.00 98.38 706 ASP A C 1
ATOM 5419 O O . ASP A 1 706 ? -4.658 -20.351 11.837 1.00 98.38 706 ASP A O 1
ATOM 5423 N N . ILE A 1 707 ? -2.620 -21.050 11.187 1.00 98.12 707 ILE A N 1
ATOM 5424 C CA . ILE A 1 707 ? -3.056 -21.917 10.091 1.00 98.12 707 ILE A CA 1
ATOM 5425 C C . ILE A 1 707 ? -2.482 -23.328 10.229 1.00 98.12 707 ILE A C 1
ATOM 5427 O O . ILE A 1 707 ? -1.522 -23.556 10.969 1.00 98.12 707 ILE A O 1
ATOM 5431 N N . ASN A 1 708 ? -3.038 -24.247 9.441 1.00 96.88 708 ASN A N 1
ATOM 5432 C CA . ASN A 1 708 ? -2.480 -25.579 9.224 1.00 96.88 708 ASN A CA 1
ATOM 5433 C C . ASN A 1 708 ? -1.569 -25.605 7.982 1.00 96.88 708 ASN A C 1
ATOM 5435 O O . ASN A 1 708 ? -1.648 -24.736 7.106 1.00 96.88 708 ASN A O 1
ATOM 5439 N N . PHE A 1 709 ? -0.744 -26.648 7.877 1.00 98.19 709 PHE A N 1
ATOM 5440 C CA . PHE A 1 709 ? 0.303 -26.801 6.856 1.00 98.19 709 PHE A CA 1
ATOM 5441 C C . PHE A 1 709 ? 0.072 -28.023 5.954 1.00 98.19 709 PHE A C 1
ATOM 5443 O O . PHE A 1 709 ? 1.001 -28.756 5.630 1.00 98.19 709 PHE A O 1
ATOM 5450 N N . ASP A 1 710 ? -1.186 -28.248 5.565 1.00 97.69 710 ASP A N 1
ATOM 5451 C CA . ASP A 1 710 ? -1.612 -29.454 4.836 1.00 97.69 710 ASP A CA 1
ATOM 5452 C C . ASP A 1 710 ? -1.659 -29.266 3.304 1.00 97.69 710 ASP A C 1
ATOM 5454 O O . ASP A 1 710 ? -1.836 -30.229 2.558 1.00 97.69 710 ASP A O 1
ATOM 5458 N N . ASP A 1 711 ? -1.525 -28.027 2.814 1.00 97.62 711 ASP A N 1
ATOM 5459 C CA . ASP A 1 711 ? -1.677 -27.704 1.387 1.00 97.62 711 ASP A CA 1
ATOM 5460 C C . ASP A 1 711 ? -0.487 -28.166 0.533 1.00 97.62 711 ASP A C 1
ATOM 5462 O O . ASP A 1 711 ? -0.662 -28.463 -0.651 1.00 97.62 711 ASP A O 1
ATOM 5466 N N . HIS A 1 712 ? 0.723 -28.183 1.108 1.00 98.00 712 HIS A N 1
ATOM 5467 C CA . HIS A 1 712 ? 1.981 -28.528 0.427 1.00 98.00 712 HIS A CA 1
ATOM 5468 C C . HIS A 1 712 ? 2.150 -27.822 -0.932 1.00 98.00 712 HIS A C 1
ATOM 5470 O O . HIS A 1 712 ? 2.570 -28.418 -1.931 1.00 98.00 712 HIS A O 1
ATOM 5476 N N . GLY A 1 713 ? 1.776 -26.540 -0.972 1.00 97.50 713 GLY A N 1
ATOM 5477 C CA . GLY A 1 713 ? 1.625 -25.769 -2.202 1.00 97.50 713 GLY A CA 1
ATOM 5478 C C . GLY A 1 713 ? 2.914 -25.574 -3.003 1.00 97.50 713 GLY A C 1
ATOM 5479 O O . GLY A 1 713 ? 4.027 -25.863 -2.559 1.00 97.50 713 GLY A O 1
ATOM 5480 N N . MET A 1 714 ? 2.750 -25.062 -4.222 1.00 98.88 714 MET A N 1
ATOM 5481 C CA . MET A 1 714 ? 3.848 -24.586 -5.055 1.00 98.88 714 MET A CA 1
ATOM 5482 C C . MET A 1 714 ? 4.223 -23.168 -4.625 1.00 98.88 714 MET A C 1
ATOM 5484 O O . MET A 1 714 ? 3.388 -22.264 -4.688 1.00 98.88 714 MET A O 1
ATOM 5488 N N . MET A 1 715 ? 5.471 -22.978 -4.198 1.00 98.88 715 MET A N 1
ATOM 5489 C CA . MET A 1 715 ? 5.974 -21.668 -3.803 1.00 98.88 715 MET A CA 1
ATOM 5490 C C . MET A 1 715 ? 6.343 -20.830 -5.033 1.00 98.88 715 MET A C 1
ATOM 5492 O O . MET A 1 715 ? 7.003 -21.330 -5.944 1.00 98.88 715 MET A O 1
ATOM 5496 N N . VAL A 1 716 ? 5.955 -19.555 -5.050 1.00 98.88 716 VAL A N 1
ATOM 5497 C CA . VAL A 1 716 ? 6.345 -18.566 -6.064 1.00 98.88 716 VAL A CA 1
ATOM 5498 C C . VAL A 1 716 ? 6.963 -17.364 -5.358 1.00 98.88 716 VAL A C 1
ATOM 5500 O O . VAL A 1 716 ? 6.316 -16.733 -4.520 1.00 98.88 716 VAL A O 1
ATOM 5503 N N . LEU A 1 717 ? 8.219 -17.059 -5.684 1.00 98.75 717 LEU A N 1
ATOM 5504 C CA . LEU A 1 717 ? 8.917 -15.902 -5.124 1.00 98.75 717 LEU A CA 1
ATOM 5505 C C . LEU A 1 717 ? 8.676 -14.656 -5.984 1.00 98.75 717 LEU A C 1
ATOM 5507 O O . LEU A 1 717 ? 8.846 -14.698 -7.205 1.00 98.75 717 LEU A O 1
ATOM 5511 N N . GLY A 1 718 ? 8.293 -13.557 -5.335 1.00 98.00 718 GLY A N 1
ATOM 5512 C CA . GLY A 1 718 ? 8.140 -12.245 -5.959 1.00 98.00 718 GLY A CA 1
ATOM 5513 C C . GLY A 1 718 ? 9.472 -11.533 -6.214 1.00 98.00 718 GLY A C 1
ATOM 5514 O O . GLY A 1 718 ? 10.549 -12.121 -6.106 1.00 98.00 718 GLY A O 1
ATOM 5515 N N . CYS A 1 719 ? 9.390 -10.248 -6.564 1.00 96.31 719 CYS A N 1
ATOM 5516 C CA . CYS A 1 719 ? 10.545 -9.450 -6.985 1.00 96.31 719 CYS A CA 1
ATOM 5517 C C . CYS A 1 719 ? 11.238 -8.652 -5.875 1.00 96.31 719 CYS A C 1
ATOM 5519 O O . CYS A 1 719 ? 12.358 -8.185 -6.076 1.00 96.31 719 CYS A O 1
ATOM 5521 N N . GLY A 1 720 ? 10.600 -8.487 -4.715 1.00 96.06 720 GLY A N 1
ATOM 5522 C CA . GLY A 1 720 ? 11.048 -7.523 -3.714 1.00 96.06 720 GLY A CA 1
ATOM 5523 C C . GLY A 1 720 ? 10.787 -6.074 -4.155 1.00 96.06 720 GLY A C 1
ATOM 5524 O O . GLY A 1 720 ? 9.985 -5.846 -5.070 1.00 96.06 720 GLY A O 1
ATOM 5525 N N . PRO A 1 721 ? 11.414 -5.081 -3.497 1.00 93.94 721 PRO A N 1
ATOM 5526 C CA . PRO A 1 721 ? 11.159 -3.672 -3.776 1.00 93.94 721 PRO A CA 1
ATOM 5527 C C . PRO A 1 721 ? 11.587 -3.292 -5.195 1.00 93.94 721 PRO A C 1
ATOM 5529 O O . PRO A 1 721 ? 12.632 -3.731 -5.692 1.00 93.94 721 PRO A O 1
ATOM 5532 N N . TYR A 1 722 ? 10.796 -2.431 -5.832 1.00 90.38 722 TYR A N 1
ATOM 5533 C CA . TYR A 1 722 ? 11.161 -1.878 -7.128 1.00 90.38 722 TYR A CA 1
ATOM 5534 C C . TYR A 1 722 ? 12.395 -0.982 -7.026 1.00 90.38 722 TYR A C 1
ATOM 5536 O O . TYR A 1 722 ? 12.592 -0.252 -6.057 1.00 90.38 722 TYR A O 1
ATOM 5544 N N . HIS A 1 723 ? 13.236 -1.051 -8.050 1.00 86.94 723 HIS A N 1
ATOM 5545 C CA . HIS A 1 723 ? 14.422 -0.219 -8.215 1.00 86.94 723 HIS A CA 1
ATOM 5546 C C . HIS A 1 723 ? 14.816 -0.182 -9.697 1.00 86.94 723 HIS A C 1
ATOM 5548 O O . HIS A 1 723 ? 14.235 -0.877 -10.531 1.00 86.94 723 HIS A O 1
ATOM 5554 N N . ILE A 1 724 ? 15.799 0.644 -10.056 1.00 85.19 724 ILE A N 1
ATOM 5555 C CA . ILE A 1 724 ? 16.236 0.780 -11.451 1.00 85.19 724 ILE A CA 1
ATOM 5556 C C . ILE A 1 724 ? 16.695 -0.585 -12.001 1.00 85.19 724 ILE A C 1
ATOM 5558 O O . ILE A 1 724 ? 17.628 -1.209 -11.491 1.00 85.19 724 ILE A O 1
ATOM 5562 N N . GLY A 1 725 ? 16.010 -1.043 -13.052 1.00 81.31 725 GLY A N 1
ATOM 5563 C CA . GLY A 1 725 ? 16.207 -2.346 -13.700 1.00 81.31 725 GLY A CA 1
ATOM 5564 C C . GLY A 1 725 ? 15.435 -3.525 -13.121 1.00 81.31 725 GLY A C 1
ATOM 5565 O O . GLY A 1 725 ? 15.547 -4.627 -13.660 1.00 81.31 725 GLY A O 1
ATOM 5566 N N . SER A 1 726 ? 14.615 -3.292 -12.096 1.00 88.38 726 SER A N 1
ATOM 5567 C CA . SER A 1 726 ? 13.647 -4.256 -11.582 1.00 88.38 726 SER A CA 1
ATOM 5568 C C . SER A 1 726 ? 12.352 -3.557 -11.177 1.00 88.38 726 SER A C 1
ATOM 5570 O O . SER A 1 726 ? 12.238 -3.055 -10.058 1.00 88.38 726 SER A O 1
ATOM 5572 N N . SER A 1 727 ? 11.380 -3.528 -12.092 1.00 90.94 727 SER A N 1
ATOM 5573 C CA . SER A 1 727 ? 10.092 -2.846 -11.910 1.00 90.94 727 SER A CA 1
ATOM 5574 C C . SER A 1 727 ? 8.901 -3.809 -12.101 1.00 90.94 727 SER A C 1
ATOM 5576 O O . SER A 1 727 ? 9.026 -5.024 -11.900 1.00 90.94 727 SER A O 1
ATOM 5578 N N . VAL A 1 728 ? 7.726 -3.268 -12.434 1.00 92.44 728 VAL A N 1
ATOM 5579 C CA . VAL A 1 728 ? 6.427 -3.970 -12.490 1.00 92.44 728 VAL A CA 1
ATOM 5580 C C . VAL A 1 728 ? 6.378 -5.158 -13.460 1.00 92.44 728 VAL A C 1
ATOM 5582 O O . VAL A 1 728 ? 5.564 -6.064 -13.295 1.00 92.44 728 VAL A O 1
ATOM 5585 N N . GLU A 1 729 ? 7.286 -5.235 -14.432 1.00 94.62 729 GLU A N 1
ATOM 5586 C CA . GLU A 1 729 ? 7.438 -6.392 -15.322 1.00 94.62 729 GLU A CA 1
ATOM 5587 C C . GLU A 1 729 ? 7.570 -7.737 -14.587 1.00 94.62 729 GLU A C 1
ATOM 5589 O O . GLU A 1 729 ? 7.098 -8.766 -15.077 1.00 94.62 729 GLU A O 1
ATOM 5594 N N . PHE A 1 730 ? 8.207 -7.747 -13.416 1.00 96.38 730 PHE A N 1
ATOM 5595 C CA . PHE A 1 730 ? 8.438 -8.958 -12.637 1.00 96.38 730 PHE A CA 1
ATOM 5596 C C . PHE A 1 730 ? 7.233 -9.292 -11.762 1.00 96.38 730 PHE A C 1
ATOM 5598 O O . PHE A 1 730 ? 6.965 -10.469 -11.528 1.00 96.38 730 PHE A O 1
ATOM 5605 N N . ASP A 1 731 ? 6.449 -8.287 -11.367 1.00 96.56 731 ASP A N 1
ATOM 5606 C CA . ASP A 1 731 ? 5.136 -8.515 -10.765 1.00 96.56 731 ASP A CA 1
ATOM 5607 C C . ASP A 1 731 ? 4.176 -9.146 -11.783 1.00 96.56 731 ASP A C 1
ATOM 5609 O O . ASP A 1 731 ? 3.513 -10.139 -11.488 1.00 96.56 731 ASP A O 1
ATOM 5613 N N . TRP A 1 732 ? 4.194 -8.676 -13.035 1.00 96.25 732 TRP A N 1
ATOM 5614 C CA . TRP A 1 732 ? 3.456 -9.303 -14.134 1.00 96.25 732 TRP A CA 1
ATOM 5615 C C . TRP A 1 732 ? 3.808 -10.776 -14.324 1.00 96.25 732 TRP A C 1
ATOM 5617 O O . TRP A 1 732 ? 2.913 -11.621 -14.436 1.00 96.25 732 TRP A O 1
ATOM 5627 N N . CYS A 1 733 ? 5.104 -11.093 -14.321 1.00 98.00 733 CYS A N 1
ATOM 5628 C CA . CYS A 1 733 ? 5.571 -12.470 -14.433 1.00 98.00 733 CYS A CA 1
ATOM 5629 C C . CYS A 1 733 ? 5.128 -13.310 -13.223 1.00 98.00 733 CYS A C 1
ATOM 5631 O O . CYS A 1 733 ? 4.619 -14.419 -13.392 1.00 98.00 733 CYS A O 1
ATOM 5633 N N . ALA A 1 734 ? 5.259 -12.792 -12.000 1.00 97.81 734 ALA A N 1
ATOM 5634 C CA . ALA A 1 734 ? 4.803 -13.490 -10.803 1.00 97.81 734 ALA A CA 1
ATOM 5635 C C . ALA A 1 734 ? 3.289 -13.770 -10.850 1.00 97.81 734 ALA A C 1
ATOM 5637 O O . ALA A 1 734 ? 2.876 -14.920 -10.693 1.00 97.81 734 ALA A O 1
ATOM 5638 N N . VAL A 1 735 ? 2.465 -12.761 -11.150 1.00 96.88 735 VAL A N 1
ATOM 5639 C CA . VAL A 1 735 ? 0.999 -12.888 -11.223 1.00 96.88 735 VAL A CA 1
ATOM 5640 C C . VAL A 1 735 ? 0.565 -13.863 -12.316 1.00 96.88 735 VAL A C 1
ATOM 5642 O O . VAL A 1 735 ? -0.308 -14.695 -12.064 1.00 96.88 735 VAL A O 1
ATOM 5645 N N . SER A 1 736 ? 1.168 -13.818 -13.510 1.00 97.06 736 SER A N 1
ATOM 5646 C CA . SER A 1 736 ? 0.853 -14.787 -14.571 1.00 97.06 736 SER A CA 1
ATOM 5647 C C . SER A 1 736 ? 1.153 -16.226 -14.122 1.00 97.06 736 SER A C 1
ATOM 5649 O O . SER A 1 736 ? 0.311 -17.119 -14.269 1.00 97.06 736 SER A O 1
ATOM 5651 N N . SER A 1 737 ? 2.292 -16.448 -13.456 1.00 98.50 737 SER A N 1
ATOM 5652 C CA . SER A 1 737 ? 2.650 -17.761 -12.908 1.00 98.50 737 SER A CA 1
ATOM 5653 C C . SER A 1 737 ? 1.665 -18.235 -11.829 1.00 98.50 737 SER A C 1
ATOM 5655 O O . SER A 1 737 ? 1.180 -19.368 -11.885 1.00 98.50 737 SER A O 1
ATOM 5657 N N . ILE A 1 738 ? 1.303 -17.359 -10.884 1.00 98.12 738 ILE A N 1
ATOM 5658 C CA . ILE A 1 738 ? 0.335 -17.646 -9.812 1.00 98.12 738 ILE A CA 1
ATOM 5659 C C . ILE A 1 738 ? -1.030 -18.022 -10.403 1.00 98.12 738 ILE A C 1
ATOM 5661 O O . ILE A 1 738 ? -1.603 -19.058 -10.056 1.00 98.12 738 ILE A O 1
ATOM 5665 N N . ARG A 1 739 ? -1.534 -17.221 -11.350 1.00 96.38 739 ARG A N 1
ATOM 5666 C CA . ARG A 1 739 ? -2.816 -17.473 -12.021 1.00 96.38 739 ARG A CA 1
ATOM 5667 C C . ARG A 1 739 ? -2.802 -18.782 -12.799 1.00 96.38 739 ARG A C 1
ATOM 5669 O O . ARG A 1 739 ? -3.779 -19.523 -12.727 1.00 96.38 739 ARG A O 1
ATOM 5676 N N . THR A 1 740 ? -1.701 -19.096 -13.478 1.00 97.50 740 THR A N 1
ATOM 5677 C CA . THR A 1 740 ? -1.524 -20.368 -14.194 1.00 97.50 740 THR A CA 1
ATOM 5678 C C . THR A 1 740 ? -1.631 -21.556 -13.239 1.00 97.50 740 THR A C 1
ATOM 5680 O O . THR A 1 740 ? -2.407 -22.481 -13.478 1.00 97.50 740 THR A O 1
ATOM 5683 N N . LEU A 1 741 ? -0.911 -21.521 -12.112 1.00 98.38 741 LEU A N 1
ATOM 5684 C CA . LEU A 1 741 ? -0.970 -22.575 -11.094 1.00 98.38 741 LEU A CA 1
ATOM 5685 C C . LEU A 1 741 ? -2.391 -22.762 -10.554 1.00 98.38 741 LEU A C 1
ATOM 5687 O O . LEU A 1 741 ? -2.879 -23.892 -10.476 1.00 98.38 741 LEU A O 1
ATOM 5691 N N . ARG A 1 742 ? -3.081 -21.660 -10.252 1.00 96.31 742 ARG A N 1
ATOM 5692 C CA . ARG A 1 742 ? -4.460 -21.693 -9.766 1.00 96.31 742 ARG A CA 1
ATOM 5693 C C . ARG A 1 742 ? -5.437 -22.249 -10.802 1.00 96.31 742 ARG A C 1
ATOM 5695 O O . ARG A 1 742 ? -6.289 -23.060 -10.451 1.00 96.31 742 ARG A O 1
ATOM 5702 N N . GLN A 1 743 ? -5.316 -21.853 -12.070 1.00 95.50 743 GLN A N 1
ATOM 5703 C CA . GLN A 1 743 ? -6.141 -22.388 -13.162 1.00 95.50 743 GLN A CA 1
ATOM 5704 C C . GLN A 1 743 ? -5.957 -23.904 -13.331 1.00 95.50 743 GLN A C 1
ATOM 5706 O O . GLN A 1 743 ? -6.908 -24.605 -13.666 1.00 95.50 743 GLN A O 1
ATOM 5711 N N . LEU A 1 744 ? -4.760 -24.419 -13.033 1.00 97.00 744 LEU A N 1
ATOM 5712 C CA . LEU A 1 744 ? -4.446 -25.851 -13.011 1.00 97.00 744 LEU A CA 1
ATOM 5713 C C . LEU A 1 744 ? -4.832 -26.546 -11.688 1.00 97.00 744 LEU A C 1
ATOM 5715 O O . LEU A 1 744 ? -4.487 -27.710 -11.478 1.00 97.00 744 LEU A O 1
ATOM 5719 N N . GLY A 1 745 ? -5.520 -25.848 -10.778 1.00 97.44 745 GLY A N 1
ATOM 5720 C CA . GLY A 1 745 ? -5.958 -26.378 -9.485 1.00 97.44 745 GLY A CA 1
ATOM 5721 C C . GLY A 1 745 ? -4.821 -26.667 -8.500 1.00 97.44 745 GLY A C 1
ATOM 5722 O O . GLY A 1 745 ? -5.003 -27.459 -7.576 1.00 97.44 745 GLY A O 1
ATOM 5723 N N . LYS A 1 746 ? -3.634 -26.076 -8.691 1.00 98.06 746 LYS A N 1
ATOM 5724 C CA . LYS A 1 746 ? -2.500 -26.214 -7.767 1.00 98.06 746 LYS A CA 1
ATOM 5725 C C . LYS A 1 746 ? -2.625 -25.197 -6.635 1.00 98.06 746 LYS A C 1
ATOM 5727 O O . LYS A 1 746 ? -2.881 -24.024 -6.891 1.00 98.06 746 LYS A O 1
ATOM 5732 N N . LYS A 1 747 ? -2.375 -25.644 -5.400 1.00 98.50 747 LYS A N 1
ATOM 5733 C CA . LYS A 1 747 ? -2.217 -24.755 -4.244 1.00 98.50 747 LYS A CA 1
ATOM 5734 C C . LYS A 1 747 ? -0.974 -23.888 -4.403 1.00 98.50 747 LYS A C 1
ATOM 5736 O O . LYS A 1 747 ? 0.072 -24.384 -4.826 1.00 98.50 747 LYS A O 1
ATOM 5741 N N . THR A 1 748 ? -1.089 -22.616 -4.052 1.00 98.69 748 THR A N 1
ATOM 5742 C CA . THR A 1 748 ? -0.053 -21.596 -4.260 1.00 98.69 748 THR A CA 1
ATOM 5743 C C . THR A 1 748 ? 0.382 -20.944 -2.951 1.00 98.69 748 THR A C 1
ATOM 5745 O O . THR A 1 748 ? -0.454 -20.505 -2.164 1.00 98.69 748 THR A O 1
ATOM 5748 N N . VAL A 1 749 ? 1.699 -20.858 -2.741 1.00 98.88 749 VAL A N 1
ATOM 5749 C CA . VAL A 1 749 ? 2.325 -20.120 -1.633 1.00 98.88 749 VAL A CA 1
ATOM 5750 C C . VAL A 1 749 ? 3.137 -18.976 -2.230 1.00 98.88 749 VAL A C 1
ATOM 5752 O O . VAL A 1 749 ? 4.116 -19.216 -2.930 1.00 98.88 749 VAL A O 1
ATOM 5755 N N . VAL A 1 750 ? 2.745 -17.732 -1.985 1.00 98.88 750 VAL A N 1
ATOM 5756 C CA . VAL A 1 750 ? 3.442 -16.555 -2.523 1.00 98.88 750 VAL A CA 1
ATOM 5757 C C . VAL A 1 750 ? 4.253 -15.898 -1.421 1.00 98.88 750 VAL A C 1
ATOM 5759 O O . VAL A 1 750 ? 3.747 -15.725 -0.317 1.00 98.88 750 VAL A O 1
ATOM 5762 N N . VAL A 1 751 ? 5.499 -15.528 -1.720 1.00 98.88 751 VAL A N 1
ATOM 5763 C CA . VAL A 1 751 ? 6.353 -14.753 -0.810 1.00 98.88 751 VAL A CA 1
ATOM 5764 C C . VAL A 1 751 ? 6.834 -13.507 -1.540 1.00 98.88 751 VAL A C 1
ATOM 5766 O O . VAL A 1 751 ? 7.491 -13.617 -2.576 1.00 98.88 751 VAL A O 1
ATOM 5769 N N . ASN A 1 752 ? 6.497 -12.327 -1.024 1.00 98.56 752 ASN A N 1
ATOM 5770 C CA . ASN A 1 752 ? 6.987 -11.043 -1.524 1.00 98.56 752 ASN A CA 1
ATOM 5771 C C . ASN A 1 752 ? 6.870 -9.979 -0.417 1.00 98.56 752 ASN A C 1
ATOM 5773 O O . ASN A 1 752 ? 6.092 -10.150 0.515 1.00 98.56 752 ASN A O 1
ATOM 5777 N N . CYS A 1 753 ? 7.617 -8.882 -0.520 1.00 97.12 753 CYS A N 1
ATOM 5778 C CA . CYS A 1 753 ? 7.629 -7.805 0.480 1.00 97.12 753 CYS A CA 1
ATOM 5779 C C . CYS A 1 753 ? 7.313 -6.418 -0.094 1.00 97.12 753 CYS A C 1
ATOM 5781 O O . CYS A 1 753 ? 7.442 -5.419 0.610 1.00 97.12 753 CYS A O 1
ATOM 5783 N N . ASN A 1 754 ? 6.940 -6.336 -1.373 1.00 95.50 754 ASN A N 1
ATOM 5784 C CA . ASN A 1 754 ? 6.653 -5.067 -2.029 1.00 95.50 754 ASN A CA 1
ATOM 5785 C C . ASN A 1 754 ? 5.157 -4.715 -1.905 1.00 95.50 754 ASN A C 1
ATOM 5787 O O . ASN A 1 754 ? 4.337 -5.407 -2.511 1.00 95.50 754 ASN A O 1
ATOM 5791 N N . PRO A 1 755 ? 4.789 -3.647 -1.172 1.00 91.00 755 PRO A N 1
ATOM 5792 C CA . PRO A 1 755 ? 3.390 -3.279 -0.948 1.00 91.00 755 PRO A CA 1
ATOM 5793 C C . PRO A 1 755 ? 2.693 -2.722 -2.197 1.00 91.00 755 PRO A C 1
ATOM 5795 O O . PRO A 1 755 ? 1.473 -2.599 -2.205 1.00 91.00 755 PRO A O 1
ATOM 5798 N N . GLU A 1 756 ? 3.440 -2.392 -3.252 1.00 90.25 756 GLU A N 1
ATOM 5799 C CA . GLU A 1 756 ? 2.904 -1.832 -4.497 1.00 90.25 756 GLU A CA 1
ATOM 5800 C C . GLU A 1 756 ? 2.451 -2.906 -5.501 1.00 90.25 756 GLU A C 1
ATOM 5802 O O . GLU A 1 756 ? 2.047 -2.579 -6.617 1.00 90.25 756 GLU A O 1
ATOM 5807 N N . THR A 1 757 ? 2.573 -4.193 -5.160 1.00 92.62 757 THR A N 1
ATOM 5808 C CA . THR A 1 757 ? 2.425 -5.289 -6.128 1.00 92.62 757 THR A CA 1
ATOM 5809 C C . THR A 1 757 ? 1.055 -5.957 -6.102 1.00 92.62 757 THR A C 1
ATOM 5811 O O . THR A 1 757 ? 0.459 -6.186 -5.049 1.00 92.62 757 THR A O 1
ATOM 5814 N N . VAL A 1 758 ? 0.577 -6.369 -7.278 1.00 93.38 758 VAL A N 1
ATOM 5815 C CA . VAL A 1 758 ? -0.623 -7.205 -7.410 1.00 93.38 758 VAL A CA 1
ATOM 5816 C C . VAL A 1 758 ? -0.335 -8.646 -6.982 1.00 93.38 758 VAL A C 1
ATOM 5818 O O . VAL A 1 758 ? -1.239 -9.324 -6.500 1.00 93.38 758 VAL A O 1
ATOM 5821 N N . SER A 1 759 ? 0.913 -9.125 -7.079 1.00 94.81 759 SER A N 1
ATOM 5822 C CA . SER A 1 759 ? 1.295 -10.429 -6.509 1.00 94.81 759 SER A CA 1
ATOM 5823 C C . SER A 1 759 ? 1.144 -10.497 -4.987 1.00 94.81 759 SER A C 1
ATOM 5825 O O . SER A 1 759 ? 0.929 -11.588 -4.463 1.00 94.81 759 SER A O 1
ATOM 5827 N N . THR A 1 760 ? 1.196 -9.360 -4.279 1.00 96.00 760 THR A N 1
ATOM 5828 C CA . THR A 1 760 ? 0.875 -9.266 -2.841 1.00 96.00 760 THR A CA 1
ATOM 5829 C C . THR A 1 760 ? -0.608 -9.047 -2.550 1.00 96.00 760 THR A C 1
ATOM 5831 O O . THR A 1 760 ? -0.977 -8.602 -1.466 1.00 96.00 760 THR A O 1
ATOM 5834 N N . ASP A 1 761 ? -1.483 -9.389 -3.489 1.00 94.38 761 ASP A N 1
ATOM 5835 C CA . ASP A 1 761 ? -2.909 -9.499 -3.227 1.00 94.38 761 ASP A CA 1
ATOM 5836 C C . ASP A 1 761 ? -3.261 -10.924 -2.777 1.00 94.38 761 ASP A C 1
ATOM 5838 O O . ASP A 1 761 ? -3.078 -11.900 -3.515 1.00 94.38 761 ASP A O 1
ATOM 5842 N N . PHE A 1 762 ? -3.798 -11.053 -1.562 1.00 92.75 762 PHE A N 1
ATOM 5843 C CA . PHE A 1 762 ? -4.197 -12.346 -1.003 1.00 92.75 762 PHE A CA 1
ATOM 5844 C C . PHE A 1 762 ? -5.302 -13.030 -1.821 1.00 92.75 762 PHE A C 1
ATOM 5846 O O . PHE A 1 762 ? -5.424 -14.250 -1.760 1.00 92.75 762 PHE A O 1
ATOM 5853 N N . ASP A 1 763 ? -6.071 -12.291 -2.627 1.00 91.94 763 ASP A N 1
ATOM 5854 C CA . ASP A 1 763 ? -7.073 -12.875 -3.514 1.00 91.94 763 ASP A CA 1
ATOM 5855 C C . ASP A 1 763 ? -6.450 -13.609 -4.702 1.00 91.94 763 ASP A C 1
ATOM 5857 O O . ASP A 1 763 ? -7.149 -14.394 -5.336 1.00 91.94 763 ASP A O 1
ATOM 5861 N N . GLU A 1 764 ? -5.177 -13.390 -5.049 1.00 92.94 764 GLU A N 1
ATOM 5862 C CA . GLU A 1 764 ? -4.522 -14.034 -6.202 1.00 92.94 764 GLU A CA 1
ATOM 5863 C C . GLU A 1 764 ? -3.955 -15.426 -5.879 1.00 92.94 764 GLU A C 1
ATOM 5865 O O . GLU A 1 764 ? -3.826 -16.245 -6.789 1.00 92.94 764 GLU A O 1
ATOM 5870 N N . CYS A 1 765 ? -3.690 -15.746 -4.607 1.00 96.50 765 CYS A N 1
ATOM 5871 C CA . CYS A 1 765 ? -3.085 -17.019 -4.182 1.00 96.50 765 CYS A CA 1
ATOM 5872 C C . CYS A 1 765 ? -3.822 -17.692 -3.006 1.00 96.50 765 CYS A C 1
ATOM 5874 O O . CYS A 1 765 ? -4.806 -17.167 -2.497 1.00 96.50 765 CYS A O 1
ATOM 5876 N N . ASP A 1 766 ? -3.434 -18.917 -2.637 1.00 98.31 766 ASP A N 1
ATOM 5877 C CA . ASP A 1 766 ? -4.048 -19.640 -1.506 1.00 98.31 766 ASP A CA 1
ATOM 5878 C C . ASP A 1 766 ? -3.459 -19.215 -0.157 1.00 98.31 766 ASP A C 1
ATOM 5880 O O . ASP A 1 766 ? -4.173 -19.207 0.847 1.00 98.31 766 ASP A O 1
ATOM 5884 N N . LYS A 1 767 ? -2.160 -18.893 -0.140 1.00 98.75 767 LYS A N 1
ATOM 5885 C CA . LYS A 1 767 ? -1.425 -18.364 1.012 1.00 98.75 767 LYS A CA 1
ATOM 5886 C C . LYS A 1 767 ? -0.445 -17.291 0.550 1.00 98.75 767 LYS A C 1
ATOM 5888 O O . LYS A 1 767 ? 0.456 -17.578 -0.240 1.00 98.75 767 LYS A O 1
ATOM 5893 N N . LEU A 1 768 ? -0.597 -16.082 1.080 1.00 98.75 768 LEU A N 1
ATOM 5894 C CA . LEU A 1 768 ? 0.306 -14.962 0.835 1.00 98.75 768 LEU A CA 1
ATOM 5895 C C . LEU A 1 768 ? 1.135 -14.683 2.084 1.00 98.75 768 LEU A C 1
ATOM 5897 O O . LEU A 1 768 ? 0.578 -14.322 3.114 1.00 98.75 768 LEU A O 1
ATOM 5901 N N . TYR A 1 769 ? 2.453 -14.773 1.967 1.00 98.81 769 TYR A N 1
ATOM 5902 C CA . TYR A 1 769 ? 3.406 -14.329 2.974 1.00 98.81 769 TYR A CA 1
ATOM 5903 C C . TYR A 1 769 ? 3.978 -12.970 2.577 1.00 98.81 769 TYR A C 1
ATOM 5905 O O . TYR A 1 769 ? 4.758 -12.877 1.625 1.00 98.81 769 TYR A O 1
ATOM 5913 N N . PHE A 1 770 ? 3.610 -11.926 3.322 1.00 98.38 770 PHE A N 1
ATOM 5914 C CA . PHE A 1 770 ? 4.230 -10.610 3.187 1.00 98.38 770 PHE A CA 1
ATOM 5915 C C . PHE A 1 770 ? 5.537 -10.585 3.980 1.00 98.38 770 PHE A C 1
ATOM 5917 O O . PHE A 1 770 ? 5.565 -10.227 5.157 1.00 98.38 770 PHE A O 1
ATOM 5924 N N . GLU A 1 771 ? 6.603 -11.085 3.364 1.00 98.31 771 GLU A N 1
ATOM 5925 C CA . GLU A 1 771 ? 7.796 -11.545 4.071 1.00 98.31 771 GLU A CA 1
ATOM 5926 C C . GLU A 1 771 ? 9.100 -11.321 3.308 1.00 98.31 771 GLU A C 1
ATOM 5928 O O . GLU A 1 771 ? 9.120 -11.111 2.095 1.00 98.31 771 GLU A O 1
ATOM 5933 N N . GLU A 1 772 ? 10.210 -11.377 4.045 1.00 97.56 772 GLU A N 1
ATOM 5934 C CA . GLU A 1 772 ? 11.551 -11.162 3.501 1.00 97.56 772 GLU A CA 1
ATOM 5935 C C . GLU A 1 772 ? 11.927 -12.223 2.450 1.00 97.56 772 GLU A C 1
ATOM 5937 O O . GLU A 1 772 ? 11.801 -13.429 2.674 1.00 97.56 772 GLU A O 1
ATOM 5942 N N . LEU A 1 773 ? 12.497 -11.778 1.326 1.00 98.06 773 LEU A N 1
ATOM 5943 C CA . LEU A 1 773 ? 13.097 -12.645 0.306 1.00 98.06 773 LEU A CA 1
ATOM 5944 C C . LEU A 1 773 ? 14.552 -13.008 0.652 1.00 98.06 773 LEU A C 1
ATOM 5946 O O . LEU A 1 773 ? 15.464 -12.831 -0.156 1.00 98.06 773 LEU A O 1
ATOM 5950 N N . SER A 1 774 ? 14.777 -13.505 1.870 1.00 98.06 774 SER A N 1
ATOM 5951 C CA . SER A 1 774 ? 16.079 -13.991 2.337 1.00 98.06 774 SER A CA 1
ATOM 5952 C C . SER A 1 774 ? 16.140 -15.513 2.357 1.00 98.06 774 SER A C 1
ATOM 5954 O O . SER A 1 774 ? 15.118 -16.194 2.464 1.00 98.06 774 SER A O 1
ATOM 5956 N N . LEU A 1 775 ? 17.357 -16.066 2.297 1.00 98.44 775 LEU A N 1
ATOM 5957 C CA . LEU A 1 775 ? 17.562 -17.509 2.436 1.00 98.44 775 LEU A CA 1
ATOM 5958 C C . LEU A 1 775 ? 16.945 -18.030 3.742 1.00 98.44 775 LEU A C 1
ATOM 5960 O O . LEU A 1 775 ? 16.230 -19.026 3.720 1.00 98.44 775 LEU A O 1
ATOM 5964 N N . GLU A 1 776 ? 17.186 -17.346 4.863 1.00 98.56 776 GLU A N 1
ATOM 5965 C CA . GLU A 1 776 ? 16.646 -17.727 6.170 1.00 98.56 776 GLU A CA 1
ATOM 5966 C C . GLU A 1 776 ? 15.115 -17.823 6.152 1.00 98.56 776 GLU A C 1
ATOM 5968 O O . GLU A 1 776 ? 14.564 -18.869 6.508 1.00 98.56 776 GLU A O 1
ATOM 5973 N N . ARG A 1 777 ? 14.434 -16.754 5.720 1.00 98.75 777 ARG A N 1
ATOM 5974 C CA . ARG A 1 777 ? 12.972 -16.655 5.789 1.00 98.75 777 ARG A CA 1
ATOM 5975 C C . ARG A 1 777 ? 12.276 -17.565 4.782 1.00 98.75 777 ARG A C 1
ATOM 5977 O O . ARG A 1 777 ? 11.279 -18.196 5.127 1.00 98.75 777 ARG A O 1
ATOM 5984 N N . ILE A 1 778 ? 12.823 -17.702 3.574 1.00 98.81 778 ILE A N 1
ATOM 5985 C CA . ILE A 1 778 ? 12.280 -18.623 2.569 1.00 98.81 778 ILE A CA 1
ATOM 5986 C C . ILE A 1 778 ? 12.397 -20.069 3.056 1.00 98.81 778 ILE A C 1
ATOM 5988 O O . ILE A 1 778 ? 11.441 -20.827 2.908 1.00 98.81 778 ILE A O 1
ATOM 5992 N N . LEU A 1 779 ? 13.516 -20.459 3.681 1.00 98.81 779 LEU A N 1
ATOM 5993 C CA . LEU A 1 779 ? 13.649 -21.797 4.267 1.00 98.81 779 LEU A CA 1
ATOM 5994 C C . LEU A 1 779 ? 12.684 -22.009 5.438 1.00 98.81 779 LEU A C 1
ATOM 5996 O O . LEU A 1 779 ? 12.119 -23.094 5.554 1.00 98.81 779 LEU A O 1
ATOM 6000 N N . ASP A 1 780 ? 12.470 -20.997 6.287 1.00 98.75 780 ASP A N 1
ATOM 6001 C CA . ASP A 1 780 ? 11.482 -21.078 7.370 1.00 98.75 780 ASP A CA 1
ATOM 6002 C C . ASP A 1 780 ? 10.083 -21.388 6.813 1.00 98.75 780 ASP A C 1
ATOM 6004 O O . ASP A 1 780 ? 9.455 -22.352 7.246 1.00 98.75 780 ASP A O 1
ATOM 6008 N N . ILE A 1 781 ? 9.626 -20.638 5.806 1.00 98.81 781 ILE A N 1
ATOM 6009 C CA . ILE A 1 781 ? 8.296 -20.825 5.203 1.00 98.81 781 ILE A CA 1
ATOM 6010 C C . ILE A 1 781 ? 8.222 -22.147 4.434 1.00 98.81 781 ILE A C 1
ATOM 6012 O O . ILE A 1 781 ? 7.294 -22.926 4.637 1.00 98.81 781 ILE A O 1
ATOM 6016 N N . TYR A 1 782 ? 9.201 -22.429 3.569 1.00 98.88 782 TYR A N 1
ATOM 6017 C CA . TYR A 1 782 ? 9.189 -23.603 2.694 1.00 98.88 782 TYR A CA 1
ATOM 6018 C C . TYR A 1 782 ? 9.139 -24.909 3.490 1.00 98.88 782 TYR A C 1
ATOM 6020 O O . TYR A 1 782 ? 8.386 -25.819 3.139 1.00 98.88 782 TYR A O 1
ATOM 6028 N N . HIS A 1 783 ? 9.935 -25.015 4.559 1.00 98.44 783 HIS A N 1
ATOM 6029 C CA . HIS A 1 783 ? 9.956 -26.214 5.392 1.00 98.44 783 HIS A CA 1
ATOM 6030 C C . HIS A 1 783 ? 8.742 -26.304 6.317 1.00 98.44 783 HIS A C 1
ATOM 6032 O O . HIS A 1 783 ? 8.249 -27.409 6.526 1.00 98.44 783 HIS A O 1
ATOM 6038 N N . GLN A 1 784 ? 8.234 -25.175 6.825 1.00 98.56 784 GLN A N 1
ATOM 6039 C CA . GLN A 1 784 ? 7.030 -25.159 7.657 1.00 98.56 784 GLN A CA 1
ATOM 6040 C C . GLN A 1 784 ? 5.779 -25.575 6.867 1.00 98.56 784 GLN A C 1
ATOM 6042 O O . GLN A 1 784 ? 4.985 -26.368 7.363 1.00 98.56 784 GLN A O 1
ATOM 6047 N N . GLU A 1 785 ? 5.625 -25.080 5.636 1.00 98.56 785 GLU A N 1
ATOM 6048 C CA . GLU A 1 785 ? 4.553 -25.469 4.702 1.00 98.56 785 GLU A CA 1
ATOM 6049 C C . GLU A 1 785 ? 4.782 -26.845 4.055 1.00 98.56 785 GLU A C 1
ATOM 6051 O O . GLU A 1 785 ? 3.875 -27.421 3.449 1.00 98.56 785 GLU A O 1
ATOM 6056 N N . ALA A 1 786 ? 6.010 -27.367 4.148 1.00 98.44 786 ALA A N 1
ATOM 6057 C CA . ALA A 1 786 ? 6.468 -28.539 3.411 1.00 98.44 786 ALA A CA 1
ATOM 6058 C C . ALA A 1 786 ? 6.082 -28.460 1.917 1.00 98.44 786 ALA A C 1
ATOM 6060 O O . ALA A 1 786 ? 5.471 -29.374 1.361 1.00 98.44 786 ALA A O 1
ATOM 6061 N N . CYS A 1 787 ? 6.412 -27.333 1.276 1.00 98.50 787 CYS A N 1
ATOM 6062 C CA . CYS A 1 787 ? 6.031 -27.045 -0.107 1.00 98.50 787 CYS A CA 1
ATOM 6063 C C . CYS A 1 787 ? 6.501 -28.131 -1.092 1.00 98.50 787 CYS A C 1
ATOM 6065 O O . CYS A 1 787 ? 7.612 -28.662 -0.995 1.00 98.50 787 CYS A O 1
ATOM 6067 N N . GLY A 1 788 ? 5.681 -28.405 -2.111 1.00 97.44 788 GLY A N 1
ATOM 6068 C CA . GLY A 1 788 ? 5.981 -29.397 -3.149 1.00 97.44 788 GLY A CA 1
ATOM 6069 C C . GLY A 1 788 ? 7.034 -28.957 -4.179 1.00 97.44 788 GLY A C 1
ATOM 6070 O O . GLY A 1 788 ? 7.525 -29.791 -4.950 1.00 97.44 788 GLY A O 1
ATOM 6071 N N . GLY A 1 789 ? 7.372 -27.666 -4.211 1.00 98.44 789 GLY A N 1
ATOM 6072 C CA . GLY A 1 789 ? 8.393 -27.069 -5.070 1.00 98.44 789 GLY A CA 1
ATOM 6073 C C . GLY A 1 789 ? 8.441 -25.544 -4.949 1.00 98.44 789 GLY A C 1
ATOM 6074 O O . GLY A 1 789 ? 7.575 -24.945 -4.311 1.00 98.44 789 GLY A O 1
ATOM 6075 N N . CYS A 1 790 ? 9.459 -24.921 -5.545 1.00 98.88 790 CYS A N 1
ATOM 6076 C CA . CYS A 1 790 ? 9.648 -23.470 -5.563 1.00 98.88 790 CYS A CA 1
ATOM 6077 C C . CYS A 1 790 ? 10.018 -22.962 -6.966 1.00 98.88 790 CYS A C 1
ATOM 6079 O O . CYS A 1 790 ? 10.948 -23.474 -7.598 1.00 98.88 790 CYS A O 1
ATOM 6081 N N . ILE A 1 791 ? 9.287 -21.955 -7.448 1.00 98.88 791 ILE A N 1
ATOM 6082 C CA . ILE A 1 791 ? 9.549 -21.224 -8.690 1.00 98.88 791 ILE A CA 1
ATOM 6083 C C . ILE A 1 791 ? 10.301 -19.935 -8.349 1.00 98.88 791 ILE A C 1
ATOM 6085 O O . ILE A 1 791 ? 9.780 -19.055 -7.664 1.00 98.88 791 ILE A O 1
ATOM 6089 N N . ILE A 1 792 ? 11.513 -19.821 -8.888 1.00 98.50 792 ILE A N 1
ATOM 6090 C CA . ILE A 1 792 ? 12.447 -18.706 -8.650 1.00 98.50 792 ILE A CA 1
ATOM 6091 C C . ILE A 1 792 ? 12.684 -17.825 -9.888 1.00 98.50 792 ILE A C 1
ATOM 6093 O O . ILE A 1 792 ? 13.336 -16.792 -9.807 1.00 98.50 792 ILE A O 1
ATOM 6097 N N . SER A 1 793 ? 12.181 -18.241 -11.051 1.00 98.44 793 SER A N 1
ATOM 6098 C CA . SER A 1 793 ? 12.584 -17.724 -12.367 1.00 98.44 793 SER A CA 1
ATOM 6099 C C . SER A 1 793 ? 11.704 -16.586 -12.897 1.00 98.44 793 SER A C 1
ATOM 6101 O O . SER A 1 793 ? 11.919 -16.122 -14.017 1.00 98.44 793 SER A O 1
ATOM 6103 N N . VAL A 1 794 ? 10.712 -16.136 -12.120 1.00 98.44 794 VAL A N 1
ATOM 6104 C CA . VAL A 1 794 ? 9.712 -15.133 -12.539 1.00 98.44 794 VAL A CA 1
ATOM 6105 C C . VAL A 1 794 ? 9.786 -13.816 -11.759 1.00 98.44 794 VAL A C 1
ATOM 6107 O O . VAL A 1 794 ? 9.161 -12.848 -12.170 1.00 98.44 794 VAL A O 1
ATOM 6110 N N . GLY A 1 795 ? 10.570 -13.750 -10.678 1.00 96.06 795 GLY A N 1
ATOM 6111 C CA . GLY A 1 795 ? 10.682 -12.574 -9.802 1.00 96.06 795 GLY A CA 1
ATOM 6112 C C . GLY A 1 795 ? 11.974 -11.768 -9.982 1.00 96.06 795 GLY A C 1
ATOM 6113 O O . GLY A 1 795 ? 12.443 -11.136 -9.044 1.00 96.06 795 GLY A O 1
ATOM 6114 N N . GLY A 1 796 ? 12.611 -11.812 -11.153 1.00 94.69 796 GLY A N 1
ATOM 6115 C CA . GLY A 1 796 ? 13.856 -11.073 -11.395 1.00 94.69 796 GLY A CA 1
ATOM 6116 C C . GLY A 1 796 ? 15.076 -11.676 -10.685 1.00 94.69 796 GLY A C 1
ATOM 6117 O O . GLY A 1 796 ? 15.201 -12.895 -10.577 1.00 94.69 796 GLY A O 1
ATOM 6118 N N . GLN A 1 797 ? 16.025 -10.833 -10.263 1.00 90.94 797 GLN A N 1
ATOM 6119 C CA . GLN A 1 797 ? 17.352 -11.295 -9.827 1.00 90.94 797 GLN A CA 1
ATOM 6120 C C . GLN A 1 797 ? 17.391 -11.829 -8.389 1.00 90.94 797 GLN A C 1
ATOM 6122 O O . GLN A 1 797 ? 18.096 -12.802 -8.132 1.00 90.94 797 GLN A O 1
ATOM 6127 N N . ILE A 1 798 ? 16.641 -11.222 -7.460 1.00 94.31 798 ILE A N 1
ATOM 6128 C CA . ILE A 1 798 ? 16.632 -11.606 -6.036 1.00 94.31 798 ILE A CA 1
ATOM 6129 C C . ILE A 1 798 ? 16.350 -13.107 -5.846 1.00 94.31 798 ILE A C 1
ATOM 6131 O O . ILE A 1 798 ? 17.201 -13.791 -5.272 1.00 94.31 798 ILE A O 1
ATOM 6135 N N . PRO A 1 799 ? 15.235 -13.669 -6.355 1.00 97.25 799 PRO A N 1
ATOM 6136 C CA . PRO A 1 799 ? 14.977 -15.099 -6.214 1.00 97.25 799 PRO A CA 1
ATOM 6137 C C . PRO A 1 799 ? 15.956 -15.969 -7.014 1.00 97.25 799 PRO A C 1
ATOM 6139 O O . PRO A 1 799 ? 16.303 -17.059 -6.558 1.00 97.25 799 PRO A O 1
ATOM 6142 N N . ASN A 1 800 ? 16.452 -15.498 -8.166 1.00 95.06 800 ASN A N 1
ATOM 6143 C CA . ASN A 1 800 ? 17.382 -16.270 -8.995 1.00 95.06 800 ASN A CA 1
ATOM 6144 C C . ASN A 1 800 ? 18.745 -16.467 -8.311 1.00 95.06 800 ASN A C 1
ATOM 6146 O O . ASN A 1 800 ? 19.283 -17.572 -8.313 1.00 95.06 800 ASN A O 1
ATOM 6150 N N . ASN A 1 801 ? 19.250 -15.441 -7.619 1.00 93.56 801 ASN A N 1
ATOM 6151 C CA . ASN A 1 801 ? 20.486 -15.522 -6.831 1.00 93.56 801 ASN A CA 1
ATOM 6152 C C . ASN A 1 801 ? 20.390 -16.537 -5.677 1.00 93.56 801 ASN A C 1
ATOM 6154 O O . ASN A 1 801 ? 21.403 -17.056 -5.204 1.00 93.56 801 ASN A O 1
ATOM 6158 N N . LEU A 1 802 ? 19.175 -16.845 -5.216 1.00 96.94 802 LEU A N 1
ATOM 6159 C CA . LEU A 1 802 ? 18.934 -17.826 -4.161 1.00 96.94 802 LEU A CA 1
ATOM 6160 C C . LEU A 1 802 ? 18.840 -19.268 -4.683 1.00 96.94 802 LEU A C 1
ATOM 6162 O O . LEU A 1 802 ? 18.781 -20.188 -3.868 1.00 96.94 802 LEU A O 1
ATOM 6166 N N . ALA A 1 803 ? 18.898 -19.503 -6.000 1.00 96.69 803 ALA A N 1
ATOM 6167 C CA . ALA A 1 803 ? 18.741 -20.829 -6.603 1.00 96.69 803 ALA A CA 1
ATOM 6168 C C . ALA A 1 803 ? 19.660 -21.894 -5.982 1.00 96.69 803 ALA A C 1
ATOM 6170 O O . ALA A 1 803 ? 19.198 -22.939 -5.513 1.00 96.69 803 ALA A O 1
ATOM 6171 N N . VAL A 1 804 ? 20.972 -21.634 -5.969 1.00 96.88 804 VAL A N 1
ATOM 6172 C CA . VAL A 1 804 ? 21.977 -22.574 -5.451 1.00 96.88 804 VAL A CA 1
ATOM 6173 C C . VAL A 1 804 ? 21.917 -22.685 -3.922 1.00 96.88 804 VAL A C 1
ATOM 6175 O O . VAL A 1 804 ? 21.917 -23.818 -3.427 1.00 96.88 804 VAL A O 1
ATOM 6178 N N . PRO A 1 805 ? 21.841 -21.581 -3.147 1.00 97.75 805 PRO A N 1
ATOM 6179 C CA . PRO A 1 805 ? 21.643 -21.664 -1.702 1.00 97.75 805 PRO A CA 1
ATOM 6180 C C . PRO A 1 805 ? 20.405 -22.471 -1.285 1.00 97.75 805 PRO A C 1
ATOM 6182 O O . PRO A 1 805 ? 20.515 -23.325 -0.406 1.00 97.75 805 PRO A O 1
ATOM 6185 N N . LEU A 1 806 ? 19.255 -22.266 -1.933 1.00 98.44 806 LEU A N 1
ATOM 6186 C CA . LEU A 1 806 ? 18.018 -23.001 -1.645 1.00 98.44 806 LEU A CA 1
ATOM 6187 C C . LEU A 1 806 ? 18.165 -24.491 -1.979 1.00 98.44 806 LEU A C 1
ATOM 6189 O O . LEU A 1 806 ? 17.845 -25.347 -1.152 1.00 98.44 806 LEU A O 1
ATOM 6193 N N . TYR A 1 807 ? 18.730 -24.810 -3.146 1.00 98.00 807 TYR A N 1
ATOM 6194 C CA . TYR A 1 807 ? 18.992 -26.191 -3.559 1.00 98.00 807 TYR A CA 1
ATOM 6195 C C . TYR A 1 807 ? 19.878 -26.948 -2.560 1.00 98.00 807 TYR A C 1
ATOM 6197 O O . TYR A 1 807 ? 19.570 -28.077 -2.179 1.00 98.00 807 TYR A O 1
ATOM 6205 N N . LYS A 1 808 ? 20.951 -26.308 -2.075 1.00 97.75 808 LYS A N 1
ATOM 6206 C CA . LYS A 1 808 ? 21.855 -26.889 -1.066 1.00 97.75 808 LYS A CA 1
ATOM 6207 C C . LYS A 1 808 ? 21.175 -27.145 0.283 1.00 97.75 808 LYS A C 1
ATOM 6209 O O . LYS A 1 808 ? 21.654 -27.987 1.035 1.00 97.75 808 LYS A O 1
ATOM 6214 N N . ASN A 1 809 ? 20.070 -26.458 0.572 1.00 98.06 809 ASN A N 1
ATOM 6215 C CA . ASN A 1 809 ? 19.286 -26.604 1.800 1.00 98.06 809 ASN A CA 1
ATOM 6216 C C . ASN A 1 809 ? 17.997 -27.429 1.596 1.00 98.06 809 ASN A C 1
ATOM 6218 O O . ASN A 1 809 ? 17.080 -27.365 2.408 1.00 98.06 809 ASN A O 1
ATOM 6222 N N . GLY A 1 810 ? 17.918 -28.234 0.529 1.00 97.50 810 GLY A N 1
ATOM 6223 C CA . GLY A 1 810 ? 16.842 -29.216 0.347 1.00 97.50 810 GLY A CA 1
ATOM 6224 C C . GLY A 1 810 ? 15.547 -28.666 -0.258 1.00 97.50 810 GLY A C 1
ATOM 6225 O O . GLY A 1 810 ? 14.528 -29.355 -0.239 1.00 97.50 810 GLY A O 1
ATOM 6226 N N . VAL A 1 811 ? 15.567 -27.456 -0.818 1.00 98.62 811 VAL A N 1
ATOM 6227 C CA . VAL A 1 811 ? 14.430 -26.899 -1.564 1.00 98.62 811 VAL A CA 1
ATOM 6228 C C . VAL A 1 811 ? 14.388 -27.497 -2.968 1.00 98.62 811 VAL A C 1
ATOM 6230 O O . VAL A 1 811 ? 15.386 -27.499 -3.695 1.00 98.62 811 VAL A O 1
ATOM 6233 N N . LYS A 1 812 ? 13.211 -27.971 -3.389 1.00 98.69 812 LYS A N 1
ATOM 6234 C CA . LYS A 1 812 ? 13.001 -28.475 -4.747 1.00 98.69 812 LYS A CA 1
ATOM 6235 C C . LYS A 1 812 ? 12.706 -27.313 -5.694 1.00 98.69 812 LYS A C 1
ATOM 6237 O O . LYS A 1 812 ? 11.583 -26.820 -5.760 1.00 98.69 812 LYS A O 1
ATOM 6242 N N . ILE A 1 813 ? 13.719 -26.898 -6.443 1.00 98.69 813 ILE A N 1
ATOM 6243 C CA . ILE A 1 813 ? 13.574 -25.865 -7.470 1.00 98.69 813 ILE A CA 1
ATOM 6244 C C . ILE A 1 813 ? 12.890 -26.450 -8.709 1.00 98.69 813 ILE A C 1
ATOM 6246 O O . ILE A 1 813 ? 13.267 -27.522 -9.186 1.00 98.69 813 ILE A O 1
ATOM 6250 N N . MET A 1 814 ? 11.872 -25.752 -9.210 1.00 98.50 814 MET A N 1
ATOM 6251 C CA . MET A 1 814 ? 11.144 -26.137 -10.419 1.00 98.50 814 MET A CA 1
ATOM 6252 C C . MET A 1 814 ? 11.803 -25.548 -11.668 1.00 98.50 814 MET A C 1
ATOM 6254 O O . MET A 1 814 ? 12.314 -24.430 -11.641 1.00 98.50 814 MET A O 1
ATOM 6258 N N . GLY A 1 815 ? 11.737 -26.284 -12.778 1.00 98.06 815 GLY A N 1
ATOM 6259 C CA . GLY A 1 815 ? 12.300 -25.852 -14.052 1.00 98.06 815 GLY A CA 1
ATOM 6260 C C . GLY A 1 815 ? 13.799 -26.103 -14.204 1.00 98.06 815 GLY A C 1
ATOM 6261 O O . GLY A 1 815 ? 14.303 -27.173 -13.858 1.00 98.06 815 GLY A O 1
ATOM 6262 N N . THR A 1 816 ? 14.506 -25.132 -14.783 1.00 98.50 816 THR A N 1
ATOM 6263 C CA . THR A 1 816 ? 15.947 -25.207 -15.048 1.00 98.50 816 THR A CA 1
ATOM 6264 C C . THR A 1 816 ? 16.732 -25.417 -13.753 1.00 98.50 816 THR A C 1
ATOM 6266 O O . THR A 1 816 ? 16.562 -24.693 -12.775 1.00 98.50 816 THR A O 1
ATOM 6269 N N . SER A 1 817 ? 17.620 -26.413 -13.752 1.00 98.25 817 SER A N 1
ATOM 6270 C CA . SER A 1 817 ? 18.409 -26.774 -12.571 1.00 98.25 817 SER A CA 1
ATOM 6271 C C . SER A 1 817 ? 19.250 -25.588 -12.062 1.00 98.25 817 SER A C 1
ATOM 6273 O O . SER A 1 817 ? 19.948 -24.968 -12.867 1.00 98.25 817 SER A O 1
ATOM 6275 N N . PRO A 1 818 ? 19.317 -25.343 -10.738 1.00 97.75 818 PRO A N 1
ATOM 6276 C CA . PRO A 1 818 ? 20.189 -24.328 -10.135 1.00 97.75 818 PRO A CA 1
ATOM 6277 C C . PRO A 1 818 ? 21.659 -24.440 -10.542 1.00 97.75 818 PRO A C 1
ATOM 6279 O O . PRO A 1 818 ? 22.333 -23.434 -10.715 1.00 97.75 818 PRO A O 1
ATOM 6282 N N . LEU A 1 819 ? 22.147 -25.663 -10.773 1.00 96.19 819 LEU A N 1
ATOM 6283 C CA . LEU A 1 819 ? 23.507 -25.894 -11.275 1.00 96.19 819 LEU A CA 1
ATOM 6284 C C . LEU A 1 819 ? 23.715 -25.354 -12.699 1.00 96.19 819 LEU A C 1
ATOM 6286 O O . LEU A 1 819 ? 24.834 -25.042 -13.078 1.00 96.19 819 LEU A O 1
ATOM 6290 N N . GLN A 1 820 ? 22.660 -25.290 -13.512 1.00 97.81 820 GLN A N 1
ATOM 6291 C CA . GLN A 1 820 ? 22.729 -24.736 -14.866 1.00 97.81 820 GLN A CA 1
ATOM 6292 C C . GLN A 1 820 ? 22.633 -23.212 -14.841 1.00 97.81 820 GLN A C 1
ATOM 6294 O O . GLN A 1 820 ? 23.328 -22.570 -15.619 1.00 97.81 820 GLN A O 1
ATOM 6299 N N . ILE A 1 821 ? 21.837 -22.657 -13.918 1.00 94.88 821 ILE A N 1
ATOM 6300 C CA . ILE A 1 821 ? 21.793 -21.215 -13.626 1.00 94.88 821 ILE A CA 1
ATOM 6301 C C . ILE A 1 821 ? 23.197 -20.722 -13.261 1.00 94.88 821 ILE A C 1
ATOM 6303 O O . ILE A 1 821 ? 23.728 -19.858 -13.948 1.00 94.88 821 ILE A O 1
ATOM 6307 N N . ASP A 1 822 ? 23.844 -21.366 -12.287 1.00 92.19 822 ASP A N 1
ATOM 6308 C CA . ASP A 1 822 ? 25.214 -21.050 -11.858 1.00 92.19 822 ASP A CA 1
ATOM 6309 C C . ASP A 1 822 ? 26.225 -21.120 -13.017 1.00 92.19 822 ASP A C 1
ATOM 6311 O O . ASP A 1 822 ? 27.004 -20.199 -13.238 1.00 92.19 822 ASP A O 1
ATOM 6315 N N . ARG A 1 823 ? 26.159 -22.175 -13.845 1.00 93.69 823 ARG A N 1
ATOM 6316 C CA . ARG A 1 823 ? 27.032 -22.324 -15.025 1.00 93.69 823 ARG A CA 1
ATOM 6317 C C . ARG A 1 823 ? 26.821 -21.253 -16.099 1.00 93.69 823 ARG A C 1
ATOM 6319 O O . ARG A 1 823 ? 27.748 -21.009 -16.868 1.00 93.69 823 ARG A O 1
ATOM 6326 N N . ALA A 1 824 ? 25.612 -20.710 -16.231 1.00 91.31 824 ALA A N 1
ATOM 6327 C CA . ALA A 1 824 ? 25.297 -19.691 -17.230 1.00 91.31 824 ALA A CA 1
ATOM 6328 C C . ALA A 1 824 ? 25.609 -18.273 -16.732 1.00 91.31 824 ALA A C 1
ATOM 6330 O O . ALA A 1 824 ? 26.008 -17.429 -17.532 1.00 91.31 824 ALA A O 1
ATOM 6331 N N . GLU A 1 825 ? 25.455 -18.021 -15.430 1.00 85.31 825 GLU A N 1
ATOM 6332 C CA . GLU A 1 825 ? 25.795 -16.738 -14.807 1.00 85.31 825 GLU A CA 1
ATOM 6333 C C . GLU A 1 825 ? 27.303 -16.607 -14.517 1.00 85.31 825 GLU A C 1
ATOM 6335 O O . GLU A 1 825 ? 27.843 -15.497 -14.547 1.00 85.31 825 GLU A O 1
ATOM 6340 N N . ASP A 1 826 ? 28.027 -17.720 -14.337 1.00 85.12 826 ASP A N 1
ATOM 6341 C CA . ASP A 1 826 ? 29.491 -17.713 -14.343 1.00 85.12 826 ASP A CA 1
ATOM 6342 C C . ASP A 1 826 ? 30.015 -17.416 -15.754 1.00 85.12 826 ASP A C 1
ATOM 6344 O O . ASP A 1 826 ? 29.980 -18.245 -16.669 1.00 85.12 826 ASP A O 1
ATOM 6348 N N . ARG A 1 827 ? 30.564 -16.210 -15.926 1.00 83.88 827 ARG A N 1
ATOM 6349 C CA . ARG A 1 827 ? 31.045 -15.718 -17.221 1.00 83.88 827 ARG A CA 1
ATOM 6350 C C . ARG A 1 827 ? 32.134 -16.596 -17.848 1.00 83.88 827 ARG A C 1
ATOM 6352 O O . ARG A 1 827 ? 32.180 -16.708 -19.074 1.00 83.88 827 ARG A O 1
ATOM 6359 N N . SER A 1 828 ? 33.007 -17.197 -17.041 1.00 85.50 828 SER A N 1
ATOM 6360 C CA . SER A 1 828 ? 34.098 -18.045 -17.531 1.00 85.50 828 SER A CA 1
ATOM 6361 C C . SER A 1 828 ? 33.556 -19.355 -18.090 1.00 85.50 828 SER A C 1
ATOM 6363 O O . SER A 1 828 ? 33.882 -19.741 -19.216 1.00 85.50 828 SER A O 1
ATOM 6365 N N . ILE A 1 829 ? 32.663 -20.001 -17.336 1.00 89.31 829 ILE A N 1
ATOM 6366 C CA . ILE A 1 829 ? 32.015 -21.245 -17.756 1.00 89.31 829 ILE A CA 1
ATOM 6367 C C . ILE A 1 829 ? 31.128 -20.991 -18.977 1.00 89.31 829 ILE A C 1
ATOM 6369 O O . ILE A 1 829 ? 31.238 -21.716 -19.967 1.00 89.31 829 ILE A O 1
ATOM 6373 N N . PHE A 1 830 ? 30.297 -19.947 -18.941 1.00 92.38 830 PHE A N 1
ATOM 6374 C CA . PHE A 1 830 ? 29.412 -19.586 -20.044 1.00 92.38 830 PHE A CA 1
ATOM 6375 C C . PHE A 1 830 ? 30.191 -19.356 -21.341 1.00 92.38 830 PHE A C 1
ATOM 6377 O O . PHE A 1 830 ? 29.863 -19.938 -22.374 1.00 92.38 830 PHE A O 1
ATOM 6384 N N . SER A 1 831 ? 31.281 -18.587 -21.279 1.00 90.50 831 SER A N 1
ATOM 6385 C CA . SER A 1 831 ? 32.156 -18.361 -22.429 1.00 90.50 831 SER A CA 1
ATOM 6386 C C . SER A 1 831 ? 32.726 -19.653 -23.000 1.00 90.50 831 SER A C 1
ATOM 6388 O O . SER A 1 831 ? 32.678 -19.847 -24.211 1.00 90.50 831 SER A O 1
ATOM 6390 N N . ALA A 1 832 ? 33.271 -20.530 -22.154 1.00 91.62 832 ALA A N 1
ATOM 6391 C CA . ALA A 1 832 ? 33.861 -21.784 -22.612 1.00 91.62 832 ALA A CA 1
ATOM 6392 C C . ALA A 1 832 ? 32.816 -22.679 -23.301 1.00 91.62 832 ALA A C 1
ATOM 6394 O O . ALA A 1 832 ? 33.109 -23.318 -24.312 1.00 91.62 832 ALA A O 1
ATOM 6395 N N . VAL A 1 833 ? 31.577 -22.675 -22.795 1.00 95.44 833 VAL A N 1
ATOM 6396 C CA . VAL A 1 833 ? 30.447 -23.367 -23.427 1.00 95.44 833 VAL A CA 1
ATOM 6397 C C . VAL A 1 833 ? 30.138 -22.767 -24.802 1.00 95.44 833 VAL A C 1
ATOM 6399 O O . VAL A 1 833 ? 29.952 -23.517 -25.758 1.00 95.44 833 VAL A O 1
ATOM 6402 N N . LEU A 1 834 ? 30.111 -21.439 -24.951 1.00 96.00 834 LEU A N 1
ATOM 6403 C CA . LEU A 1 834 ? 29.886 -20.810 -26.259 1.00 96.00 834 LEU A CA 1
ATOM 6404 C C . LEU A 1 834 ? 30.978 -21.174 -27.276 1.00 96.00 834 LEU A C 1
ATOM 6406 O O . LEU A 1 834 ? 30.655 -21.484 -28.427 1.00 96.00 834 LEU A O 1
ATOM 6410 N N . ASP A 1 835 ? 32.240 -21.212 -26.845 1.00 93.44 835 ASP A N 1
ATOM 6411 C CA . ASP A 1 835 ? 33.369 -21.599 -27.694 1.00 93.44 835 ASP A CA 1
ATOM 6412 C C . ASP A 1 835 ? 33.229 -23.053 -28.184 1.00 93.44 835 ASP A C 1
ATOM 6414 O O . ASP A 1 835 ? 33.391 -23.329 -29.377 1.00 93.44 835 ASP A O 1
ATOM 6418 N N . GLU A 1 836 ? 32.836 -23.979 -27.299 1.00 96.44 836 GLU A N 1
ATOM 6419 C CA . GLU A 1 836 ? 32.546 -25.378 -27.649 1.00 96.44 836 GLU A CA 1
ATOM 6420 C C . GLU A 1 836 ? 31.384 -25.490 -28.652 1.00 96.44 836 GLU A C 1
ATOM 6422 O O . GLU A 1 836 ? 31.456 -26.234 -29.638 1.00 96.44 836 GLU A O 1
ATOM 6427 N N . LEU A 1 837 ? 30.327 -24.698 -28.450 1.00 95.94 837 LEU A N 1
ATOM 6428 C CA . LEU A 1 837 ? 29.150 -24.642 -29.324 1.00 95.94 837 LEU A CA 1
ATOM 6429 C C . LEU A 1 837 ? 29.412 -23.919 -30.656 1.00 95.94 837 LEU A C 1
ATOM 6431 O O . LEU A 1 837 ? 28.529 -23.893 -31.528 1.00 95.94 837 LEU A O 1
ATOM 6435 N N . LYS A 1 838 ? 30.609 -23.341 -30.829 1.00 97.56 838 LYS A N 1
ATOM 6436 C CA . LYS A 1 838 ? 30.983 -22.465 -31.950 1.00 97.56 838 LYS A CA 1
ATOM 6437 C C . LYS A 1 838 ? 30.004 -21.300 -32.112 1.00 97.56 838 LYS A C 1
ATOM 6439 O O . LYS A 1 838 ? 29.631 -20.940 -33.231 1.00 97.56 838 LYS A O 1
ATOM 6444 N N . VAL A 1 839 ? 29.551 -20.750 -30.990 1.00 96.56 839 VAL A N 1
ATOM 6445 C CA . VAL A 1 839 ? 28.733 -19.541 -30.924 1.00 96.56 839 VAL A CA 1
ATOM 6446 C C . VAL A 1 839 ? 29.667 -18.382 -30.611 1.00 96.56 839 VAL A C 1
ATOM 6448 O O . VAL A 1 839 ? 30.398 -18.410 -29.629 1.00 96.56 839 VAL A O 1
ATOM 6451 N N . ALA A 1 840 ? 29.681 -17.374 -31.478 1.00 95.44 840 ALA A N 1
ATOM 6452 C CA . ALA A 1 840 ? 30.589 -16.253 -31.314 1.00 95.44 840 ALA A CA 1
ATOM 6453 C C . ALA A 1 840 ? 30.147 -15.337 -30.159 1.00 95.44 840 ALA A C 1
ATOM 6455 O O . ALA A 1 840 ? 28.958 -15.147 -29.901 1.00 95.44 840 ALA A O 1
ATOM 6456 N N . GLN A 1 841 ? 31.130 -14.738 -29.497 1.00 94.94 841 GLN A N 1
ATOM 6457 C CA . GLN A 1 841 ? 30.973 -13.769 -28.415 1.00 94.94 841 GLN A CA 1
ATOM 6458 C C . GLN A 1 841 ? 32.030 -12.672 -28.569 1.00 94.94 841 GLN A C 1
ATOM 6460 O O . GLN A 1 841 ? 33.038 -12.861 -29.257 1.00 94.94 841 GLN A O 1
ATOM 6465 N N . ALA A 1 842 ? 31.810 -11.512 -27.952 1.00 93.00 842 ALA A N 1
ATOM 6466 C CA . ALA A 1 842 ? 32.822 -10.461 -27.955 1.00 93.00 842 ALA A CA 1
ATOM 6467 C C . ALA A 1 842 ? 34.074 -10.920 -27.173 1.00 93.00 842 ALA A C 1
ATOM 6469 O O . ALA A 1 842 ? 33.927 -11.515 -26.102 1.00 93.00 842 ALA A O 1
ATOM 6470 N N . PRO A 1 843 ? 35.300 -10.632 -27.659 1.00 93.56 843 PRO A N 1
ATOM 6471 C CA . PRO A 1 843 ? 36.522 -10.920 -26.913 1.00 93.56 843 PRO A CA 1
ATOM 6472 C C . PRO A 1 843 ? 36.456 -10.333 -25.503 1.00 93.56 843 PRO A C 1
ATOM 6474 O O . PRO A 1 843 ? 36.117 -9.158 -25.345 1.00 93.56 843 PRO A O 1
ATOM 6477 N N . TRP A 1 844 ? 36.794 -11.120 -24.486 1.00 92.12 844 TRP A N 1
ATOM 6478 C CA . TRP A 1 844 ? 36.721 -10.695 -23.090 1.00 92.12 844 TRP A CA 1
ATOM 6479 C C . TRP A 1 844 ? 37.844 -11.318 -22.249 1.00 92.12 844 TRP A C 1
ATOM 6481 O O . TRP A 1 844 ? 38.471 -12.294 -22.663 1.00 92.12 844 TRP A O 1
ATOM 6491 N N . LYS A 1 845 ? 38.114 -10.738 -21.076 1.00 87.25 845 LYS A N 1
ATOM 6492 C CA . LYS A 1 845 ? 39.054 -11.270 -20.079 1.00 87.25 845 LYS A CA 1
ATOM 6493 C C . LYS A 1 845 ? 38.652 -10.810 -18.676 1.00 87.25 845 LYS A C 1
ATOM 6495 O O . LYS A 1 845 ? 38.366 -9.630 -18.477 1.00 87.25 845 LYS A O 1
ATOM 6500 N N . ALA A 1 846 ? 38.649 -11.723 -17.706 1.00 84.06 846 ALA A N 1
ATOM 6501 C CA . ALA A 1 846 ? 38.614 -11.353 -16.292 1.00 84.06 846 ALA A CA 1
ATOM 6502 C C . ALA A 1 846 ? 40.005 -10.860 -15.869 1.00 84.06 846 ALA A C 1
ATOM 6504 O O . ALA A 1 846 ? 41.011 -11.505 -16.171 1.00 84.06 846 ALA A O 1
ATOM 6505 N N . VAL A 1 847 ? 40.064 -9.710 -15.207 1.00 82.38 847 VAL A N 1
ATOM 6506 C CA . VAL A 1 847 ? 41.307 -9.044 -14.812 1.00 82.38 847 VAL A CA 1
ATOM 6507 C C . VAL A 1 847 ? 41.248 -8.659 -13.338 1.00 82.38 847 VAL A C 1
ATOM 6509 O O . VAL A 1 847 ? 40.219 -8.203 -12.839 1.00 82.38 847 VAL A O 1
ATOM 6512 N N . ASN A 1 848 ? 42.369 -8.842 -12.644 1.00 77.75 848 ASN A N 1
ATOM 6513 C CA . ASN A 1 848 ? 42.521 -8.496 -11.227 1.00 77.75 848 ASN A CA 1
ATOM 6514 C C . ASN A 1 848 ? 43.413 -7.273 -11.036 1.00 77.75 848 ASN A C 1
ATOM 6516 O O . ASN A 1 848 ? 43.377 -6.621 -9.996 1.00 77.75 848 ASN A O 1
ATOM 6520 N N . THR A 1 849 ? 44.242 -6.970 -12.035 1.00 81.38 849 THR A N 1
ATOM 6521 C CA . THR A 1 849 ? 45.187 -5.860 -11.980 1.00 81.38 849 THR A CA 1
ATOM 6522 C C . THR A 1 849 ? 44.998 -4.909 -13.151 1.00 81.38 849 THR A C 1
ATOM 6524 O O . THR A 1 849 ? 44.614 -5.294 -14.256 1.00 81.38 849 THR A O 1
ATOM 6527 N N . LEU A 1 850 ? 45.348 -3.645 -12.924 1.00 84.19 850 LEU A N 1
ATOM 6528 C CA . LEU A 1 850 ? 45.375 -2.627 -13.969 1.00 84.19 850 LEU A CA 1
ATOM 6529 C C . LEU A 1 850 ? 46.281 -3.018 -15.149 1.00 84.19 850 LEU A C 1
ATOM 6531 O O . LEU A 1 850 ? 45.952 -2.739 -16.297 1.00 84.19 850 LEU A O 1
ATOM 6535 N N . ASN A 1 851 ? 47.409 -3.682 -14.893 1.00 87.31 851 ASN A N 1
ATOM 6536 C CA . ASN A 1 851 ? 48.325 -4.086 -15.961 1.00 87.31 851 ASN A CA 1
ATOM 6537 C C . ASN A 1 851 ? 47.689 -5.125 -16.892 1.00 87.31 851 ASN A C 1
ATOM 6539 O O . ASN A 1 851 ? 47.777 -4.981 -18.109 1.00 87.31 851 ASN A O 1
ATOM 6543 N N . GLU A 1 852 ? 46.996 -6.123 -16.336 1.00 89.00 852 GLU A N 1
ATOM 6544 C CA . GLU A 1 852 ? 46.240 -7.102 -17.128 1.00 89.00 852 GLU A CA 1
ATOM 6545 C C . GLU A 1 852 ? 45.126 -6.432 -17.941 1.00 89.00 852 GLU A C 1
ATOM 6547 O O . GLU A 1 852 ? 44.890 -6.810 -19.091 1.00 89.00 852 GLU A O 1
ATOM 6552 N N . ALA A 1 853 ? 44.465 -5.428 -17.354 1.00 87.31 853 ALA A N 1
ATOM 6553 C CA . ALA A 1 853 ? 43.428 -4.641 -18.010 1.00 87.31 853 ALA A CA 1
ATOM 6554 C C . ALA A 1 853 ? 43.961 -3.886 -19.239 1.00 87.31 853 ALA A C 1
ATOM 6556 O O . ALA A 1 853 ? 43.379 -3.966 -20.324 1.00 87.31 853 ALA A O 1
ATOM 6557 N N . LEU A 1 854 ? 45.090 -3.189 -19.084 1.00 90.19 854 LEU A N 1
ATOM 6558 C CA . LEU A 1 854 ? 45.743 -2.439 -20.159 1.00 90.19 854 LEU A CA 1
ATOM 6559 C C . LEU A 1 854 ? 46.296 -3.364 -21.251 1.00 90.19 854 LEU A C 1
ATOM 6561 O O . LEU A 1 854 ? 46.140 -3.082 -22.439 1.00 90.19 854 LEU A O 1
ATOM 6565 N N . GLU A 1 855 ? 46.902 -4.490 -20.868 1.00 92.94 855 GLU A N 1
ATOM 6566 C CA . GLU A 1 855 ? 47.416 -5.482 -21.816 1.00 92.94 855 GLU A CA 1
ATOM 6567 C C . GLU A 1 855 ? 46.290 -6.064 -22.680 1.00 92.94 855 GLU A C 1
ATOM 6569 O O . GLU A 1 855 ? 46.406 -6.124 -23.908 1.00 92.94 855 GLU A O 1
ATOM 6574 N N . PHE A 1 856 ? 45.166 -6.427 -22.055 1.00 93.00 856 PHE A N 1
ATOM 6575 C CA . PHE A 1 856 ? 43.995 -6.904 -22.778 1.00 93.00 856 PHE A CA 1
ATOM 6576 C C . PHE A 1 856 ? 43.442 -5.834 -23.722 1.00 93.00 856 PHE A C 1
ATOM 6578 O O . PHE A 1 856 ? 43.295 -6.104 -24.916 1.00 93.00 856 PHE A O 1
ATOM 6585 N N . ALA A 1 857 ? 43.210 -4.611 -23.234 1.00 92.38 857 ALA A N 1
ATOM 6586 C CA . ALA A 1 857 ? 42.687 -3.517 -24.051 1.00 92.38 857 ALA A CA 1
ATOM 6587 C C . ALA A 1 857 ? 43.588 -3.207 -25.259 1.00 92.38 857 ALA A C 1
ATOM 6589 O O . ALA A 1 857 ? 43.089 -2.959 -26.356 1.00 92.38 857 ALA A O 1
ATOM 6590 N N . LYS A 1 858 ? 44.914 -3.308 -25.103 1.00 93.00 858 LYS A N 1
ATOM 6591 C CA . LYS A 1 858 ? 45.875 -3.156 -26.205 1.00 93.00 858 LYS A CA 1
ATOM 6592 C C . LYS A 1 858 ? 45.769 -4.272 -27.248 1.00 93.00 858 LYS A C 1
ATOM 6594 O O . LYS A 1 858 ? 45.973 -4.010 -28.430 1.00 93.00 858 LYS A O 1
ATOM 6599 N N . SER A 1 859 ? 45.443 -5.495 -26.829 1.00 94.75 859 SER A N 1
ATOM 6600 C CA . SER A 1 859 ? 45.316 -6.649 -27.731 1.00 94.75 859 SER A CA 1
ATOM 6601 C C . SER A 1 859 ? 44.053 -6.620 -28.602 1.00 94.75 859 SER A C 1
ATOM 6603 O O . SER A 1 859 ? 44.088 -7.100 -29.733 1.00 94.75 859 SER A O 1
ATOM 6605 N N . VAL A 1 860 ? 42.956 -6.037 -28.103 1.00 92.94 860 VAL A N 1
ATOM 6606 C CA . VAL A 1 860 ? 41.656 -5.992 -28.807 1.00 92.94 860 VAL A CA 1
ATOM 6607 C C . VAL A 1 860 ? 41.286 -4.601 -29.332 1.00 92.94 860 VAL A C 1
ATOM 6609 O O . VAL A 1 860 ? 40.380 -4.470 -30.155 1.00 92.94 860 VAL A O 1
ATOM 6612 N N . GLY A 1 861 ? 41.997 -3.565 -28.885 1.00 92.50 861 GLY A N 1
ATOM 6613 C CA . GLY A 1 861 ? 41.760 -2.164 -29.218 1.00 92.50 861 GLY A CA 1
ATOM 6614 C C . GLY A 1 861 ? 40.628 -1.521 -28.408 1.00 92.50 861 GLY A C 1
ATOM 6615 O O . GLY A 1 861 ? 39.626 -2.151 -28.064 1.00 92.50 861 GLY A O 1
ATOM 6616 N N . TYR A 1 862 ? 40.762 -0.221 -28.149 1.00 88.31 862 TYR A N 1
ATOM 6617 C CA . TYR A 1 862 ? 39.696 0.597 -27.570 1.00 88.31 862 TYR A CA 1
ATOM 6618 C C . TYR A 1 862 ? 38.552 0.843 -28.575 1.00 88.31 862 TYR A C 1
ATOM 6620 O O . TYR A 1 862 ? 38.768 0.751 -29.786 1.00 88.31 862 TYR A O 1
ATOM 6628 N N . PRO A 1 863 ? 37.329 1.147 -28.104 1.00 90.44 863 PRO A N 1
ATOM 6629 C CA . PRO A 1 863 ? 36.891 1.112 -26.704 1.00 90.44 863 PRO A CA 1
ATOM 6630 C C . PRO A 1 863 ? 36.700 -0.307 -26.142 1.00 90.44 863 PRO A C 1
ATOM 6632 O O . PRO A 1 863 ? 36.511 -1.269 -26.895 1.00 90.44 863 PRO A O 1
ATOM 6635 N N . CYS A 1 864 ? 36.735 -0.416 -24.812 1.00 89.25 864 CYS A N 1
ATOM 6636 C CA . CYS A 1 864 ? 36.461 -1.627 -24.032 1.00 89.25 864 CYS A CA 1
ATOM 6637 C C . CYS A 1 864 ? 35.360 -1.353 -22.998 1.00 89.25 864 CYS A C 1
ATOM 6639 O O . CYS A 1 864 ? 35.275 -0.258 -22.457 1.00 89.25 864 CYS A O 1
ATOM 6641 N N . LEU A 1 865 ? 34.531 -2.348 -22.712 1.00 85.56 865 LEU A N 1
ATOM 6642 C CA . LEU A 1 865 ? 33.507 -2.326 -21.676 1.00 85.56 865 LEU A CA 1
ATOM 6643 C C . LEU A 1 865 ? 34.062 -2.953 -20.394 1.00 85.56 865 LEU A C 1
ATOM 6645 O O . LEU A 1 865 ? 34.637 -4.040 -20.450 1.00 85.56 865 LEU A O 1
ATOM 6649 N N . LEU A 1 866 ? 33.868 -2.286 -19.262 1.00 82.50 866 LEU A N 1
ATOM 6650 C CA . LEU A 1 866 ? 34.272 -2.730 -17.931 1.00 82.50 866 LEU A CA 1
ATOM 6651 C C . LEU A 1 866 ? 33.025 -3.095 -17.124 1.00 82.50 866 LEU A C 1
ATOM 6653 O O . LEU A 1 866 ? 32.114 -2.276 -17.037 1.00 82.50 866 LEU A O 1
ATOM 6657 N N . ARG A 1 867 ? 32.977 -4.310 -16.559 1.00 76.44 867 ARG A N 1
ATOM 6658 C CA . ARG A 1 867 ? 31.841 -4.855 -15.793 1.00 76.44 867 ARG A CA 1
ATOM 6659 C C . ARG A 1 867 ? 32.295 -5.500 -14.475 1.00 76.44 867 ARG A C 1
ATOM 6661 O O . ARG A 1 867 ? 33.203 -6.331 -14.512 1.00 76.44 867 ARG A O 1
ATOM 6668 N N . PRO A 1 868 ? 31.657 -5.207 -13.333 1.00 68.06 868 PRO A N 1
ATOM 6669 C CA . PRO A 1 868 ? 31.738 -6.065 -12.151 1.00 68.06 868 PRO A CA 1
ATOM 6670 C C . PRO A 1 868 ? 30.997 -7.397 -12.384 1.00 68.06 868 PRO A C 1
ATOM 6672 O O . PRO A 1 868 ? 30.042 -7.450 -13.159 1.00 68.06 868 PRO A O 1
ATOM 6675 N N . SER A 1 869 ? 31.428 -8.476 -11.727 1.00 64.75 869 SER A N 1
ATOM 6676 C CA . SER A 1 869 ? 30.759 -9.790 -11.807 1.00 64.75 869 SER A CA 1
ATOM 6677 C C . SER A 1 869 ? 29.527 -9.858 -10.880 1.00 64.75 869 SER A C 1
ATOM 6679 O O . SER A 1 869 ? 29.551 -9.237 -9.823 1.00 64.75 869 SER A O 1
ATOM 6681 N N . TYR A 1 870 ? 28.494 -10.644 -11.234 1.00 59.09 870 TYR A N 1
ATOM 6682 C CA . TYR A 1 870 ? 27.264 -10.889 -10.438 1.00 59.09 870 TYR A CA 1
ATOM 6683 C C . TYR A 1 870 ? 26.367 -9.660 -10.154 1.00 59.09 870 TYR A C 1
ATOM 6685 O O . TYR A 1 870 ? 25.713 -9.584 -9.114 1.00 59.09 870 TYR A O 1
ATOM 6693 N N . VAL A 1 871 ? 26.306 -8.693 -11.074 1.00 58.59 871 VAL A N 1
ATOM 6694 C CA . VAL A 1 871 ? 25.544 -7.441 -10.898 1.00 58.59 871 VAL A CA 1
ATOM 6695 C C . VAL A 1 871 ? 24.440 -7.298 -11.954 1.00 58.59 871 VAL A C 1
ATOM 6697 O O . VAL A 1 871 ? 24.666 -7.571 -13.131 1.00 58.59 871 VAL A O 1
ATOM 6700 N N . LEU A 1 872 ? 23.253 -6.842 -11.532 1.00 50.44 872 LEU A N 1
ATOM 6701 C CA . LEU A 1 872 ? 22.118 -6.472 -12.393 1.00 50.44 872 LEU A CA 1
ATOM 6702 C C . LEU A 1 872 ? 22.187 -4.977 -12.775 1.00 50.44 872 LEU A C 1
ATOM 6704 O O . LEU A 1 872 ? 22.826 -4.188 -12.086 1.00 50.44 872 LEU A O 1
ATOM 6708 N N . SER A 1 873 ? 21.512 -4.573 -13.855 1.00 53.47 873 SER A N 1
ATOM 6709 C CA . SER A 1 873 ? 21.315 -3.161 -14.258 1.00 53.47 873 SER A CA 1
ATOM 6710 C C . SER A 1 873 ? 22.575 -2.421 -14.719 1.00 53.47 873 SER A C 1
ATOM 6712 O O . SER A 1 873 ? 22.545 -1.209 -14.945 1.00 53.47 873 SER A O 1
ATOM 6714 N N . GLY A 1 874 ? 23.688 -3.144 -14.871 1.00 56.69 874 GLY A N 1
ATOM 6715 C CA . GLY A 1 874 ? 24.956 -2.559 -15.280 1.00 56.69 874 GLY A CA 1
ATOM 6716 C C . GLY A 1 874 ? 25.556 -1.626 -14.228 1.00 56.69 874 GLY A C 1
ATOM 6717 O O . GLY A 1 874 ? 26.279 -0.709 -14.609 1.00 56.69 874 GLY A O 1
ATOM 6718 N N . SER A 1 875 ? 25.279 -1.816 -12.931 1.00 59.62 875 SER A N 1
ATOM 6719 C CA . SER A 1 875 ? 25.872 -0.952 -11.902 1.00 59.62 875 SER A CA 1
ATOM 6720 C C . SER A 1 875 ? 27.401 -0.981 -11.970 1.00 59.62 875 SER A C 1
ATOM 6722 O O . SER A 1 875 ? 28.021 -2.045 -12.035 1.00 59.62 875 SER A O 1
ATOM 6724 N N . ALA A 1 876 ? 28.002 0.211 -12.002 1.00 65.94 876 ALA A N 1
ATOM 6725 C CA . ALA A 1 876 ? 29.427 0.440 -12.263 1.00 65.94 876 ALA A CA 1
ATOM 6726 C C . ALA A 1 876 ? 29.957 -0.082 -13.626 1.00 65.94 876 ALA A C 1
ATOM 6728 O O . ALA A 1 876 ? 31.174 -0.177 -13.822 1.00 65.94 876 ALA A O 1
ATOM 6729 N N . MET A 1 877 ? 29.078 -0.370 -14.596 1.00 75.50 877 MET A N 1
ATOM 6730 C CA . MET A 1 877 ? 29.461 -0.718 -15.966 1.00 75.50 877 MET A CA 1
ATOM 6731 C C . MET A 1 877 ? 29.820 0.533 -16.775 1.00 75.50 877 MET A C 1
ATOM 6733 O O . MET A 1 877 ? 28.999 1.430 -16.959 1.00 75.50 877 MET A O 1
ATOM 6737 N N . ASN A 1 878 ? 31.036 0.576 -17.325 1.00 77.25 878 ASN A N 1
ATOM 6738 C CA . ASN A 1 878 ? 31.542 1.746 -18.048 1.00 77.25 878 ASN A CA 1
ATOM 6739 C C . ASN A 1 878 ? 32.167 1.371 -19.395 1.00 77.25 878 ASN A C 1
ATOM 6741 O O . ASN A 1 878 ? 32.868 0.364 -19.508 1.00 77.25 878 ASN A O 1
ATOM 6745 N N . VAL A 1 879 ? 31.956 2.213 -20.413 1.00 83.50 879 VAL A N 1
ATOM 6746 C CA . VAL A 1 879 ? 32.754 2.163 -21.647 1.00 83.50 879 VAL A CA 1
ATOM 6747 C C . VAL A 1 879 ? 33.995 3.009 -21.440 1.00 83.50 879 VAL A C 1
ATOM 6749 O O . VAL A 1 879 ? 33.915 4.193 -21.127 1.00 83.50 879 VAL A O 1
ATOM 6752 N N . VAL A 1 880 ? 35.141 2.384 -21.646 1.00 85.69 880 VAL A N 1
ATOM 6753 C CA . VAL A 1 880 ? 36.458 2.978 -21.505 1.00 85.69 880 VAL A CA 1
ATOM 6754 C C . VAL A 1 880 ? 37.037 3.188 -22.898 1.00 85.69 880 VAL A C 1
ATOM 6756 O O . VAL A 1 880 ? 37.119 2.243 -23.686 1.00 85.69 880 VAL A O 1
ATOM 6759 N N . PHE A 1 881 ? 37.456 4.413 -23.210 1.00 86.25 881 PHE A N 1
ATOM 6760 C CA . PHE A 1 881 ? 37.975 4.804 -24.524 1.00 86.25 881 PHE A CA 1
ATOM 6761 C C . PHE A 1 881 ? 39.490 5.030 -24.541 1.00 86.25 881 PHE A C 1
ATOM 6763 O O . PHE A 1 881 ? 40.069 5.171 -25.618 1.00 86.25 881 PHE A O 1
ATOM 6770 N N . SER A 1 882 ? 40.139 5.064 -23.375 1.00 88.25 882 SER A N 1
ATOM 6771 C CA . SER A 1 882 ? 41.580 5.297 -23.250 1.00 88.25 882 SER A CA 1
ATOM 6772 C C . SER A 1 882 ? 42.204 4.571 -22.055 1.00 88.25 882 SER A C 1
ATOM 6774 O O . SER A 1 882 ? 41.510 4.083 -21.162 1.00 88.25 882 SER A O 1
ATOM 6776 N N . GLU A 1 883 ? 43.537 4.520 -22.022 1.00 88.94 883 GLU A N 1
ATOM 6777 C CA . GLU A 1 883 ? 44.287 3.961 -20.891 1.00 88.94 883 GLU A CA 1
ATOM 6778 C C . GLU A 1 883 ? 44.065 4.745 -19.589 1.00 88.94 883 GLU A C 1
ATOM 6780 O O . GLU A 1 883 ? 43.985 4.144 -18.520 1.00 88.94 883 GLU A O 1
ATOM 6785 N N . ASP A 1 884 ? 43.930 6.072 -19.655 1.00 85.81 884 ASP A N 1
ATOM 6786 C CA . ASP A 1 884 ? 43.746 6.899 -18.457 1.00 85.81 884 ASP A CA 1
ATOM 6787 C C . ASP A 1 884 ? 42.340 6.763 -17.866 1.00 85.81 884 ASP A C 1
ATOM 6789 O O . ASP A 1 884 ? 42.191 6.681 -16.646 1.00 85.81 884 ASP A O 1
ATOM 6793 N N . GLU A 1 885 ? 41.313 6.642 -18.712 1.00 85.62 885 GLU A N 1
ATOM 6794 C CA . GLU A 1 885 ? 39.969 6.287 -18.244 1.00 85.62 885 GLU A CA 1
ATOM 6795 C C . GLU A 1 885 ? 39.952 4.893 -17.600 1.00 85.62 885 GLU A C 1
ATOM 6797 O O . GLU A 1 885 ? 39.298 4.710 -16.576 1.00 85.62 885 GLU A O 1
ATOM 6802 N N . MET A 1 886 ? 40.710 3.928 -18.144 1.00 84.56 886 MET A N 1
ATOM 6803 C CA . MET A 1 886 ? 40.797 2.573 -17.582 1.00 84.56 886 MET A CA 1
ATOM 6804 C C . MET A 1 886 ? 41.297 2.605 -16.139 1.00 84.56 886 MET A C 1
ATOM 6806 O O . MET A 1 886 ? 40.709 1.959 -15.279 1.00 84.56 886 MET A O 1
ATOM 6810 N N . LYS A 1 887 ? 42.347 3.390 -15.859 1.00 85.38 887 LYS A N 1
ATOM 6811 C CA . LYS A 1 887 ? 42.898 3.555 -14.503 1.00 85.38 887 LYS A CA 1
ATOM 6812 C C . LYS A 1 887 ? 41.835 4.045 -13.530 1.00 85.38 887 LYS A C 1
ATOM 6814 O O . LYS A 1 887 ? 41.623 3.430 -12.490 1.00 85.38 887 LYS A O 1
ATOM 6819 N N . LYS A 1 888 ? 41.135 5.115 -13.911 1.00 82.69 888 LYS A N 1
ATOM 6820 C CA . LYS A 1 888 ? 40.115 5.743 -13.074 1.00 82.69 888 LYS A CA 1
ATOM 6821 C C . LYS A 1 888 ? 38.953 4.790 -12.773 1.00 82.69 888 LYS A C 1
ATOM 6823 O O . LYS A 1 888 ? 38.596 4.604 -11.614 1.00 82.69 888 LYS A O 1
ATOM 6828 N N . PHE A 1 889 ? 38.379 4.165 -13.800 1.00 80.44 889 PHE A N 1
ATOM 6829 C CA . PHE A 1 889 ? 37.200 3.314 -13.622 1.00 80.44 889 PHE A CA 1
ATOM 6830 C C . PHE A 1 889 ? 37.509 1.991 -12.915 1.00 80.44 889 PHE A C 1
ATOM 6832 O O . PHE A 1 889 ? 36.645 1.462 -12.221 1.00 80.44 889 PHE A O 1
ATOM 6839 N N . LEU A 1 890 ? 38.727 1.454 -13.038 1.00 77.50 890 LEU A N 1
ATOM 6840 C CA . LEU A 1 890 ? 39.116 0.233 -12.326 1.00 77.50 890 LEU A CA 1
ATOM 6841 C C . LEU A 1 890 ? 39.272 0.481 -10.811 1.00 77.50 890 LEU A C 1
ATOM 6843 O O . LEU A 1 890 ? 38.876 -0.366 -10.009 1.00 77.50 890 LEU A O 1
ATOM 6847 N N . GLU A 1 891 ? 39.787 1.650 -10.406 1.00 75.25 891 GLU A N 1
ATOM 6848 C CA . GLU A 1 891 ? 39.819 2.087 -8.997 1.00 75.25 891 GLU A CA 1
ATOM 6849 C C . GLU A 1 891 ? 38.406 2.275 -8.417 1.00 75.25 891 GLU A C 1
ATOM 6851 O O . GLU A 1 891 ? 38.148 1.931 -7.263 1.00 75.25 891 GLU A O 1
ATOM 6856 N N . GLU A 1 892 ? 37.468 2.787 -9.216 1.00 71.38 892 GLU A N 1
ATOM 6857 C CA . GLU A 1 892 ? 36.060 2.911 -8.824 1.00 71.38 892 GLU A CA 1
ATOM 6858 C C . GLU A 1 892 ? 35.375 1.534 -8.719 1.00 71.38 892 GLU A C 1
ATOM 6860 O O . GLU A 1 892 ? 34.730 1.244 -7.713 1.00 71.38 892 GLU A O 1
ATOM 6865 N N . ALA A 1 893 ? 35.564 0.641 -9.696 1.00 66.38 893 ALA A N 1
ATOM 6866 C CA . ALA A 1 893 ? 34.924 -0.679 -9.722 1.00 66.38 893 ALA A CA 1
ATOM 6867 C C . ALA A 1 893 ? 35.417 -1.623 -8.607 1.00 66.38 893 ALA A C 1
ATOM 6869 O O . ALA A 1 893 ? 34.622 -2.354 -8.017 1.00 66.38 893 ALA A O 1
ATOM 6870 N N . THR A 1 894 ? 36.710 -1.577 -8.264 1.00 65.50 894 THR A N 1
ATOM 6871 C CA . THR A 1 894 ? 37.290 -2.362 -7.151 1.00 65.50 894 THR A CA 1
ATOM 6872 C C . THR A 1 894 ? 36.769 -1.936 -5.776 1.00 65.50 894 THR A C 1
ATOM 6874 O O . THR A 1 894 ? 36.764 -2.737 -4.843 1.00 65.50 894 THR A O 1
ATOM 6877 N N . ARG A 1 895 ? 36.268 -0.700 -5.631 1.00 62.38 895 ARG A N 1
ATOM 6878 C CA . ARG A 1 895 ? 35.568 -0.262 -4.412 1.00 62.38 895 ARG A CA 1
ATOM 6879 C C . ARG A 1 895 ? 34.163 -0.852 -4.290 1.00 62.38 895 ARG A C 1
ATOM 6881 O O . ARG A 1 895 ? 33.699 -1.032 -3.169 1.00 62.38 895 ARG A O 1
ATOM 6888 N N . VAL A 1 896 ? 33.507 -1.135 -5.417 1.00 59.00 896 VAL A N 1
ATOM 6889 C CA . VAL A 1 896 ? 32.130 -1.659 -5.479 1.00 59.00 896 VAL A CA 1
ATOM 6890 C C . VAL A 1 896 ? 32.096 -3.176 -5.272 1.00 59.00 896 VAL A C 1
ATOM 6892 O O . VAL A 1 896 ? 31.198 -3.681 -4.608 1.00 59.00 896 VAL A O 1
ATOM 6895 N N . SER A 1 897 ? 33.094 -3.901 -5.783 1.00 55.09 897 SER A N 1
ATOM 6896 C CA . SER A 1 897 ? 33.224 -5.353 -5.618 1.00 55.09 897 SER A CA 1
ATOM 6897 C C . SER A 1 897 ? 34.611 -5.706 -5.085 1.00 55.09 897 SER A C 1
ATOM 6899 O O . SER A 1 897 ? 35.568 -5.808 -5.850 1.00 55.09 897 SER A O 1
ATOM 6901 N N . GLN A 1 898 ? 34.720 -5.906 -3.766 1.00 50.38 898 GLN A N 1
ATOM 6902 C CA . GLN A 1 898 ? 35.976 -6.321 -3.121 1.00 50.38 898 GLN A CA 1
ATOM 6903 C C . GLN A 1 898 ? 36.250 -7.830 -3.250 1.00 50.38 898 GLN A C 1
ATOM 6905 O O . GLN A 1 898 ? 37.401 -8.247 -3.158 1.00 50.38 898 GLN A O 1
ATOM 6910 N N . GLU A 1 899 ? 35.210 -8.645 -3.461 1.00 53.00 899 GLU A N 1
ATOM 6911 C CA . GLU A 1 899 ? 35.297 -10.116 -3.430 1.00 53.00 899 GLU A CA 1
ATOM 6912 C C . GLU A 1 899 ? 35.359 -10.771 -4.825 1.00 53.00 899 GLU A C 1
ATOM 6914 O O . GLU A 1 899 ? 35.750 -11.935 -4.931 1.00 53.00 899 GLU A O 1
ATOM 6919 N N . HIS A 1 900 ? 35.026 -10.046 -5.905 1.00 61.03 900 HIS A N 1
ATOM 6920 C CA . HIS A 1 900 ? 34.963 -10.601 -7.267 1.00 61.03 900 HIS A CA 1
ATOM 6921 C C . HIS A 1 900 ? 35.770 -9.805 -8.309 1.00 61.03 900 HIS A C 1
ATOM 6923 O O . HIS A 1 900 ? 35.820 -8.574 -8.232 1.00 61.03 900 HIS A O 1
ATOM 6929 N N . PRO A 1 901 ? 36.362 -10.492 -9.312 1.00 67.56 901 PRO A N 1
ATOM 6930 C CA . PRO A 1 901 ? 37.171 -9.883 -10.368 1.00 67.56 901 PRO A CA 1
ATOM 6931 C C . PRO A 1 901 ? 36.353 -8.993 -11.317 1.00 67.56 901 PRO A C 1
ATOM 6933 O O . PRO A 1 901 ? 35.152 -9.203 -11.524 1.00 67.56 901 PRO A O 1
ATOM 6936 N N . VAL A 1 902 ? 37.034 -8.029 -11.947 1.00 76.88 902 VAL A N 1
ATOM 6937 C CA . VAL A 1 902 ? 36.466 -7.150 -12.981 1.00 76.88 902 VAL A CA 1
ATOM 6938 C C . VAL A 1 902 ? 36.576 -7.830 -14.346 1.00 76.88 902 VAL A C 1
ATOM 6940 O O . VAL A 1 902 ? 37.613 -8.388 -14.699 1.00 76.88 902 VAL A O 1
ATOM 6943 N N . VAL A 1 903 ? 35.517 -7.769 -15.148 1.00 82.81 903 VAL A N 1
ATOM 6944 C CA . VAL A 1 903 ? 35.468 -8.332 -16.499 1.00 82.81 903 VAL A CA 1
ATOM 6945 C C . VAL A 1 903 ? 35.609 -7.217 -17.531 1.00 82.81 903 VAL A C 1
ATOM 6947 O O . VAL A 1 903 ? 34.829 -6.265 -17.544 1.00 82.81 903 VAL A O 1
ATOM 6950 N N . LEU A 1 904 ? 36.578 -7.355 -18.437 1.00 86.94 904 LEU A N 1
ATOM 6951 C CA . LEU A 1 904 ? 36.713 -6.502 -19.617 1.00 86.94 904 LEU A CA 1
ATOM 6952 C C . LEU A 1 904 ? 36.189 -7.210 -20.857 1.00 86.94 904 LEU A C 1
ATOM 6954 O O . LEU A 1 904 ? 36.486 -8.379 -21.073 1.00 86.94 904 LEU A O 1
ATOM 6958 N N . THR A 1 905 ? 35.447 -6.496 -21.699 1.00 89.75 905 THR A N 1
ATOM 6959 C CA . THR A 1 905 ? 34.926 -6.995 -22.982 1.00 89.75 905 THR A CA 1
ATOM 6960 C C . THR A 1 905 ? 35.208 -5.981 -24.091 1.00 89.75 905 THR A C 1
ATOM 6962 O O . THR A 1 905 ? 35.076 -4.779 -23.875 1.00 89.75 905 THR A O 1
ATOM 6965 N N . LYS A 1 906 ? 35.579 -6.417 -25.298 1.00 93.75 906 LYS A N 1
ATOM 6966 C CA . LYS A 1 906 ? 35.720 -5.516 -26.450 1.00 93.75 906 LYS A CA 1
ATOM 6967 C C . LYS A 1 906 ? 34.366 -4.886 -26.780 1.00 93.75 906 LYS A C 1
ATOM 6969 O O . LYS A 1 906 ? 33.407 -5.595 -27.069 1.00 93.75 906 LYS A O 1
ATOM 6974 N N . PHE A 1 907 ? 34.304 -3.556 -26.811 1.00 88.75 907 PHE A N 1
ATOM 6975 C CA . PHE A 1 907 ? 33.098 -2.847 -27.227 1.00 88.75 907 PHE A CA 1
ATOM 6976 C C . PHE A 1 907 ? 33.036 -2.756 -28.759 1.00 88.75 907 PHE A C 1
ATOM 6978 O O . PHE A 1 907 ? 33.982 -2.278 -29.393 1.00 88.75 907 PHE A O 1
ATOM 6985 N N . ILE A 1 908 ? 31.947 -3.229 -29.368 1.00 90.38 908 ILE A N 1
ATOM 6986 C CA . ILE A 1 908 ? 31.777 -3.256 -30.827 1.00 90.38 908 ILE A CA 1
ATOM 6987 C C . ILE A 1 908 ? 30.965 -2.038 -31.269 1.00 90.38 908 ILE A C 1
ATOM 6989 O O . ILE A 1 908 ? 29.748 -2.001 -31.136 1.00 90.38 908 ILE A O 1
ATOM 6993 N N . GLU A 1 909 ? 31.642 -1.037 -31.828 1.00 87.00 909 GLU A N 1
ATOM 6994 C CA . GLU A 1 909 ? 30.992 0.204 -32.256 1.00 87.00 909 GLU A CA 1
ATOM 6995 C C . GLU A 1 909 ? 30.089 0.010 -33.487 1.00 87.00 909 GLU A C 1
ATOM 6997 O O . GLU A 1 909 ? 30.449 -0.686 -34.451 1.00 87.00 909 GLU A O 1
ATOM 7002 N N . GLY A 1 910 ? 28.935 0.688 -33.478 1.00 86.81 910 GLY A N 1
ATOM 7003 C CA . GLY A 1 910 ? 27.957 0.680 -34.572 1.00 86.81 910 GLY A CA 1
ATOM 7004 C C . GLY A 1 910 ? 27.296 -0.681 -34.799 1.00 86.81 910 GLY A C 1
ATOM 7005 O O . GLY A 1 910 ? 26.966 -1.012 -35.938 1.00 86.81 910 GLY A O 1
ATOM 7006 N N . ALA A 1 911 ? 27.194 -1.501 -33.752 1.00 92.31 911 ALA A N 1
ATOM 7007 C CA . ALA A 1 911 ? 26.415 -2.732 -33.761 1.00 92.31 911 ALA A CA 1
ATOM 7008 C C . ALA A 1 911 ? 24.969 -2.450 -33.327 1.00 92.31 911 ALA A C 1
ATOM 7010 O O . ALA A 1 911 ? 24.722 -1.589 -32.485 1.00 92.31 911 ALA A O 1
ATOM 7011 N N . ARG A 1 912 ? 24.023 -3.199 -33.894 1.00 94.44 912 ARG A N 1
ATOM 7012 C CA . ARG A 1 912 ? 22.646 -3.289 -33.398 1.00 94.44 912 ARG A CA 1
ATOM 7013 C C . ARG A 1 912 ? 22.610 -4.227 -32.199 1.00 94.44 912 ARG A C 1
ATOM 7015 O O . ARG A 1 912 ? 23.448 -5.124 -32.107 1.00 94.44 912 ARG A O 1
ATOM 7022 N N . GLU A 1 913 ? 21.624 -4.055 -31.336 1.00 95.94 913 GLU A N 1
ATOM 7023 C CA . GLU A 1 913 ? 21.374 -4.959 -30.217 1.00 95.94 913 GLU A CA 1
ATOM 7024 C C . GLU A 1 913 ? 20.016 -5.649 -30.392 1.00 95.94 913 GLU A C 1
ATOM 7026 O O . GLU A 1 913 ? 19.039 -5.038 -30.840 1.00 95.94 913 GLU A O 1
ATOM 7031 N N . VAL A 1 914 ? 19.987 -6.956 -30.129 1.00 97.06 914 VAL A N 1
ATOM 7032 C CA . VAL A 1 914 ? 18.817 -7.822 -30.307 1.00 97.06 914 VAL A CA 1
ATOM 7033 C C . VAL A 1 914 ? 18.569 -8.607 -29.027 1.00 97.06 914 VAL A C 1
ATOM 7035 O O . VAL A 1 914 ? 19.480 -9.233 -28.485 1.00 97.06 914 VAL A O 1
ATOM 7038 N N . GLU A 1 915 ? 17.315 -8.608 -28.591 1.00 96.81 915 GLU A N 1
ATOM 7039 C CA . GLU A 1 915 ? 16.813 -9.385 -27.459 1.00 96.81 915 GLU A CA 1
ATOM 7040 C C . GLU A 1 915 ? 16.116 -10.643 -27.974 1.00 96.81 915 GLU A C 1
ATOM 7042 O O . GLU A 1 915 ? 15.242 -10.561 -28.843 1.00 96.81 915 GLU A O 1
ATOM 7047 N N . MET A 1 916 ? 16.480 -11.800 -27.423 1.00 98.25 916 MET A N 1
ATOM 7048 C CA . MET A 1 916 ? 15.766 -13.060 -27.600 1.00 98.25 916 MET A CA 1
ATOM 7049 C C . MET A 1 916 ? 15.118 -13.454 -26.278 1.00 98.25 916 MET A C 1
ATOM 7051 O O . MET A 1 916 ? 15.811 -13.912 -25.370 1.00 98.25 916 MET A O 1
ATOM 7055 N N . ASP A 1 917 ? 13.796 -13.349 -26.201 1.00 98.62 917 ASP A N 1
ATOM 7056 C CA . ASP A 1 917 ? 13.012 -13.875 -25.084 1.00 98.62 917 ASP A CA 1
ATOM 7057 C C . ASP A 1 917 ? 12.439 -15.233 -25.466 1.00 98.62 917 ASP A C 1
ATOM 7059 O O . ASP A 1 917 ? 11.844 -15.372 -26.537 1.00 98.62 917 ASP A O 1
ATOM 7063 N N . ALA A 1 918 ? 12.625 -16.246 -24.619 1.00 98.69 918 ALA A N 1
ATOM 7064 C CA . ALA A 1 918 ? 12.273 -17.611 -24.975 1.00 98.69 918 ALA A CA 1
ATOM 7065 C C . ALA A 1 918 ? 11.868 -18.486 -23.783 1.00 98.69 918 ALA A C 1
ATOM 7067 O O . ALA A 1 918 ? 12.189 -18.223 -22.625 1.00 98.69 918 ALA A O 1
ATOM 7068 N N . VAL A 1 919 ? 11.169 -19.577 -24.098 1.00 98.81 919 VAL A N 1
ATOM 7069 C CA . VAL A 1 919 ? 10.822 -20.643 -23.154 1.00 98.81 919 VAL A CA 1
ATOM 7070 C C . VAL A 1 919 ? 11.429 -21.952 -23.641 1.00 98.81 919 VAL A C 1
ATOM 7072 O O . VAL A 1 919 ? 11.172 -22.396 -24.766 1.00 98.81 919 VAL A O 1
ATOM 7075 N N . GLY A 1 920 ? 12.254 -22.558 -22.790 1.00 98.50 920 GLY A N 1
ATOM 7076 C CA . GLY A 1 920 ? 12.840 -23.873 -23.007 1.00 98.50 920 GLY A CA 1
ATOM 7077 C C . GLY A 1 920 ? 11.977 -24.986 -22.410 1.00 98.50 920 GLY A C 1
ATOM 7078 O O . GLY A 1 920 ? 11.359 -24.779 -21.372 1.00 98.50 920 GLY A O 1
ATOM 7079 N N . LYS A 1 921 ? 11.966 -26.165 -23.033 1.00 98.44 921 LYS A N 1
ATOM 7080 C CA . LYS A 1 921 ? 11.428 -27.426 -22.507 1.00 98.44 921 LYS A CA 1
ATOM 7081 C C . LYS A 1 921 ? 12.394 -28.551 -22.851 1.00 98.44 921 LYS A C 1
ATOM 7083 O O . LYS A 1 921 ? 12.571 -28.879 -24.027 1.00 98.44 921 LYS A O 1
ATOM 7088 N N . ASP A 1 922 ? 13.036 -29.113 -21.834 1.00 97.75 922 ASP A N 1
ATOM 7089 C CA . ASP A 1 922 ? 14.042 -30.172 -21.964 1.00 97.75 922 ASP A CA 1
ATOM 7090 C C . ASP A 1 922 ? 15.163 -29.788 -22.950 1.00 97.75 922 ASP A C 1
ATOM 7092 O O . ASP A 1 922 ? 15.608 -30.577 -23.787 1.00 97.75 922 ASP A O 1
ATOM 7096 N N . GLY A 1 923 ? 15.579 -28.519 -22.900 1.00 96.75 923 GLY A N 1
ATOM 7097 C CA . GLY A 1 923 ? 16.602 -27.941 -23.768 1.00 96.75 923 GLY A CA 1
ATOM 7098 C C . GLY A 1 923 ? 16.165 -27.626 -25.206 1.00 96.75 923 GLY A C 1
ATOM 7099 O O . GLY A 1 923 ? 16.997 -27.215 -26.015 1.00 96.75 923 GLY A O 1
ATOM 7100 N N . ARG A 1 924 ? 14.880 -27.783 -25.550 1.00 98.19 924 ARG A N 1
ATOM 7101 C CA . ARG A 1 924 ? 14.294 -27.307 -26.818 1.00 98.19 924 ARG A CA 1
ATOM 7102 C C . ARG A 1 924 ? 13.601 -25.968 -26.610 1.00 98.19 924 ARG A C 1
ATOM 7104 O O . ARG A 1 924 ? 12.977 -25.766 -25.580 1.00 98.19 924 ARG A O 1
ATOM 7111 N N . VAL A 1 925 ? 13.645 -25.080 -27.597 1.00 98.56 925 VAL A N 1
ATOM 7112 C CA . VAL A 1 925 ? 12.934 -23.792 -27.542 1.00 98.56 925 VAL A CA 1
ATOM 7113 C C . VAL A 1 925 ? 11.530 -23.959 -28.114 1.00 98.56 925 VAL A C 1
ATOM 7115 O O . VAL A 1 925 ? 11.393 -24.263 -29.300 1.00 98.56 925 VAL A O 1
ATOM 7118 N N . ILE A 1 926 ? 10.507 -23.759 -27.282 1.00 98.25 926 ILE A N 1
ATOM 7119 C CA . ILE A 1 926 ? 9.097 -23.972 -27.657 1.00 98.25 926 ILE A CA 1
ATOM 7120 C C . ILE A 1 926 ? 8.311 -22.671 -27.866 1.00 98.25 926 ILE A C 1
ATOM 7122 O O . ILE A 1 926 ? 7.326 -22.666 -28.595 1.00 98.25 926 ILE A O 1
ATOM 7126 N N . SER A 1 927 ? 8.788 -21.562 -27.301 1.00 98.31 927 SER A N 1
ATOM 7127 C CA . SER A 1 927 ? 8.282 -20.210 -27.560 1.00 98.31 927 SER A CA 1
ATOM 7128 C C . SER A 1 927 ? 9.461 -19.255 -27.662 1.00 98.31 927 SER A C 1
ATOM 7130 O O . SER A 1 927 ? 10.405 -19.383 -26.881 1.00 98.31 927 SER A O 1
ATOM 7132 N N . HIS A 1 928 ? 9.418 -18.308 -28.598 1.00 98.56 928 HIS A N 1
ATOM 7133 C CA . HIS A 1 928 ? 10.418 -17.253 -28.709 1.00 98.56 928 HIS A CA 1
ATOM 7134 C C . HIS A 1 928 ? 9.873 -15.961 -29.332 1.00 98.56 928 HIS A C 1
ATOM 7136 O O . HIS A 1 928 ? 8.905 -15.982 -30.093 1.00 98.56 928 HIS A O 1
ATOM 7142 N N . ALA A 1 929 ? 10.539 -14.846 -29.038 1.00 98.19 929 ALA A N 1
ATOM 7143 C CA . ALA A 1 929 ? 10.328 -13.547 -29.664 1.00 98.19 929 ALA A CA 1
ATOM 7144 C C . ALA A 1 929 ? 11.672 -12.821 -29.827 1.00 98.19 929 ALA A C 1
ATOM 7146 O O . ALA A 1 929 ? 12.506 -12.850 -28.924 1.00 98.19 929 ALA A O 1
ATOM 7147 N N . MET A 1 930 ? 11.870 -12.161 -30.973 1.00 97.69 930 MET A N 1
ATOM 7148 C CA . MET A 1 930 ? 13.072 -11.370 -31.258 1.00 97.69 930 MET A CA 1
ATOM 7149 C C . MET A 1 930 ? 12.719 -9.894 -31.386 1.00 97.69 930 MET A C 1
ATOM 7151 O O . MET A 1 930 ? 11.983 -9.514 -32.301 1.00 97.69 930 MET A O 1
ATOM 7155 N N . SER A 1 931 ? 13.278 -9.078 -30.497 1.00 97.69 931 SER A N 1
ATOM 7156 C CA . SER A 1 931 ? 13.101 -7.624 -30.508 1.00 97.69 931 SER A CA 1
ATOM 7157 C C . SER A 1 931 ? 14.410 -6.926 -30.866 1.00 97.69 931 SER A C 1
ATOM 7159 O O . SER A 1 931 ? 15.485 -7.362 -30.465 1.00 97.69 931 SER A O 1
ATOM 7161 N N . GLU A 1 932 ? 14.326 -5.832 -31.616 1.00 97.81 932 GLU A N 1
ATOM 7162 C CA . GLU A 1 932 ? 15.476 -5.008 -32.004 1.00 97.81 932 GLU A CA 1
ATOM 7163 C C . GLU A 1 932 ? 15.464 -3.691 -31.225 1.00 97.81 932 GLU A C 1
ATOM 7165 O O . GLU A 1 932 ? 14.424 -3.042 -31.133 1.00 97.81 932 GLU A O 1
ATOM 7170 N N . HIS A 1 933 ? 16.611 -3.266 -30.698 1.00 96.88 933 HIS A N 1
ATOM 7171 C CA . HIS A 1 933 ? 16.741 -1.944 -30.076 1.00 96.88 933 HIS A CA 1
ATOM 7172 C C . HIS A 1 933 ? 16.726 -0.838 -31.134 1.00 96.88 933 HIS A C 1
ATOM 7174 O O . HIS A 1 933 ? 17.288 -1.008 -32.212 1.00 96.88 933 HIS A O 1
ATOM 7180 N N . VAL A 1 934 ? 16.129 0.323 -30.862 1.00 95.81 934 VAL A N 1
ATOM 7181 C CA . VAL A 1 934 ? 16.273 1.503 -31.736 1.00 95.81 934 VAL A CA 1
ATOM 7182 C C . VAL A 1 934 ? 17.705 2.018 -31.659 1.00 95.81 934 VAL A C 1
ATOM 7184 O O . VAL A 1 934 ? 18.331 2.272 -32.689 1.00 95.81 934 VAL A O 1
ATOM 7187 N N . GLU A 1 935 ? 18.225 2.150 -30.446 1.00 94.12 935 GLU A N 1
ATOM 7188 C CA . GLU A 1 935 ? 19.584 2.557 -30.138 1.00 94.12 935 GLU A CA 1
ATOM 7189 C C . GLU A 1 935 ? 20.601 1.532 -30.672 1.00 94.12 935 GLU A C 1
ATOM 7191 O O . GLU A 1 935 ? 20.308 0.348 -30.841 1.00 94.12 935 GLU A O 1
ATOM 7196 N N . ASP A 1 936 ? 21.814 1.994 -30.976 1.00 90.94 936 ASP A N 1
ATOM 7197 C CA . ASP A 1 936 ? 22.938 1.075 -31.178 1.00 90.94 936 ASP A CA 1
ATOM 7198 C C . ASP A 1 936 ? 23.423 0.547 -29.819 1.00 90.94 936 ASP A C 1
ATOM 7200 O O . ASP A 1 936 ? 23.253 1.205 -28.787 1.00 90.94 936 ASP A O 1
ATOM 7204 N N . ALA A 1 937 ? 24.090 -0.607 -29.837 1.00 87.00 937 ALA A N 1
ATOM 7205 C CA . ALA A 1 937 ? 24.639 -1.229 -28.641 1.00 87.00 937 ALA A CA 1
ATOM 7206 C C . ALA A 1 937 ? 25.557 -0.272 -27.863 1.00 87.00 937 ALA A C 1
ATOM 7208 O O . ALA A 1 937 ? 26.410 0.408 -28.445 1.00 87.00 937 ALA A O 1
ATOM 7209 N N . GLY A 1 938 ? 25.393 -0.250 -26.539 1.00 79.69 938 GLY A N 1
ATOM 7210 C CA . GLY A 1 938 ? 26.109 0.637 -25.612 1.00 79.69 938 GLY A CA 1
ATOM 7211 C C . GLY A 1 938 ? 25.213 1.559 -24.791 1.00 79.69 938 GLY A C 1
ATOM 7212 O O . GLY A 1 938 ? 25.669 2.102 -23.784 1.00 79.69 938 GLY A O 1
ATOM 7213 N N . VAL A 1 939 ? 23.943 1.685 -25.172 1.00 82.31 939 VAL A N 1
ATOM 7214 C CA . VAL A 1 939 ? 22.868 2.041 -24.241 1.00 82.31 939 VAL A CA 1
ATOM 7215 C C . VAL A 1 939 ? 22.458 0.766 -23.512 1.00 82.31 939 VAL A C 1
ATOM 7217 O O . VAL A 1 939 ? 22.343 -0.282 -24.141 1.00 82.31 939 VAL A O 1
ATOM 7220 N N . HIS A 1 940 ? 22.280 0.825 -22.192 1.00 82.38 940 HIS A N 1
ATOM 7221 C CA . HIS A 1 940 ? 21.810 -0.338 -21.443 1.00 82.38 940 HIS A CA 1
ATOM 7222 C C . HIS A 1 940 ? 20.451 -0.802 -21.981 1.00 82.38 940 HIS A C 1
ATOM 7224 O O . HIS A 1 940 ? 19.560 0.022 -22.179 1.00 82.38 940 HIS A O 1
ATOM 7230 N N . SER A 1 941 ? 20.239 -2.111 -22.135 1.00 77.12 941 SER A N 1
ATOM 7231 C CA . SER A 1 941 ? 18.997 -2.639 -22.717 1.00 77.12 941 SER A CA 1
ATOM 7232 C C . SER A 1 941 ? 17.729 -2.241 -21.957 1.00 77.12 941 SER A C 1
ATOM 7234 O O . SER A 1 941 ? 16.629 -2.311 -22.495 1.00 77.12 941 SER A O 1
ATOM 7236 N N . GLY A 1 942 ? 17.867 -1.841 -20.690 1.00 77.12 942 GLY A N 1
ATOM 7237 C CA . GLY A 1 942 ? 16.801 -1.287 -19.845 1.00 77.12 942 GLY A CA 1
ATOM 7238 C C . GLY A 1 942 ? 16.336 0.100 -20.242 1.00 77.12 942 GLY A C 1
ATOM 7239 O O . GLY A 1 942 ? 15.151 0.386 -20.140 1.00 77.12 942 GLY A O 1
ATOM 7240 N N . ASP A 1 943 ? 17.251 0.911 -20.759 1.00 85.69 943 ASP A N 1
ATOM 7241 C CA . ASP A 1 943 ? 16.973 2.252 -21.264 1.00 85.69 943 ASP A CA 1
ATOM 7242 C C . ASP A 1 943 ? 16.765 2.261 -22.782 1.00 85.69 943 ASP A C 1
ATOM 7244 O O . ASP A 1 943 ? 16.592 3.324 -23.375 1.00 85.69 943 ASP A O 1
ATOM 7248 N N . ALA A 1 944 ? 16.822 1.094 -23.422 1.00 90.94 944 ALA A N 1
ATOM 7249 C CA . ALA A 1 944 ? 16.646 0.965 -24.853 1.00 90.94 944 ALA A CA 1
ATOM 7250 C C . ALA A 1 944 ? 15.163 0.914 -25.233 1.00 90.94 944 ALA A C 1
ATOM 7252 O O . ALA A 1 944 ? 14.318 0.326 -24.550 1.00 90.94 944 ALA A O 1
ATOM 7253 N N . THR A 1 945 ? 14.859 1.497 -26.384 1.00 95.81 945 THR A N 1
ATOM 7254 C CA . THR A 1 945 ? 13.554 1.414 -27.025 1.00 95.81 945 THR A CA 1
ATOM 7255 C C . THR A 1 945 ? 13.502 0.133 -27.859 1.00 95.81 945 THR A C 1
ATOM 7257 O O . THR A 1 945 ? 14.314 -0.042 -28.764 1.00 95.81 945 THR A O 1
ATOM 7260 N N . LEU A 1 946 ? 12.552 -0.770 -27.601 1.00 97.00 946 LEU A N 1
ATOM 7261 C CA . LEU A 1 946 ? 12.443 -2.049 -28.320 1.00 97.00 946 LEU A CA 1
ATOM 7262 C C . LEU A 1 946 ? 11.424 -1.985 -29.456 1.00 97.00 946 LEU A C 1
ATOM 7264 O O . LEU A 1 946 ? 10.346 -1.420 -29.292 1.00 97.00 946 LEU A O 1
ATOM 7268 N N . MET A 1 947 ? 11.732 -2.645 -30.570 1.00 97.88 947 MET A N 1
ATOM 7269 C CA . MET A 1 947 ? 10.867 -2.830 -31.736 1.00 97.88 947 MET A CA 1
ATOM 7270 C C . MET A 1 947 ? 10.577 -4.318 -31.945 1.00 97.88 947 MET A C 1
ATOM 7272 O O . MET A 1 947 ? 11.507 -5.127 -32.000 1.00 97.88 947 MET A O 1
ATOM 7276 N N . LEU A 1 948 ? 9.302 -4.675 -32.106 1.00 97.31 948 LEU A N 1
ATOM 7277 C CA . LEU A 1 948 ? 8.861 -6.044 -32.381 1.00 97.31 948 LEU A CA 1
ATOM 7278 C C . LEU A 1 948 ? 7.832 -6.039 -33.530 1.00 97.31 948 LEU A C 1
ATOM 7280 O O . LEU A 1 948 ? 6.795 -5.378 -33.402 1.00 97.31 948 LEU A O 1
ATOM 7284 N N . PRO A 1 949 ? 8.072 -6.762 -34.644 1.00 97.00 949 PRO A N 1
ATOM 7285 C CA . PRO A 1 949 ? 9.270 -7.554 -34.973 1.00 97.00 949 PRO A CA 1
ATOM 7286 C C . PRO A 1 949 ? 10.517 -6.705 -35.290 1.00 97.00 949 PRO A C 1
ATOM 7288 O O . PRO A 1 949 ? 10.443 -5.478 -35.360 1.00 97.00 949 PRO A O 1
ATOM 7291 N N . THR A 1 950 ? 11.667 -7.356 -35.507 1.00 96.44 950 THR A N 1
ATOM 7292 C CA . THR A 1 950 ? 12.906 -6.697 -35.966 1.00 96.44 950 THR A CA 1
ATOM 7293 C C . THR A 1 950 ? 12.691 -5.962 -37.296 1.00 96.44 950 THR A C 1
ATOM 7295 O O . THR A 1 950 ? 12.004 -6.481 -38.175 1.00 96.44 950 THR A O 1
ATOM 7298 N N . GLN A 1 951 ? 13.310 -4.794 -37.474 1.00 95.94 951 GLN A N 1
ATOM 7299 C CA . GLN A 1 951 ? 13.099 -3.894 -38.614 1.00 95.94 951 GLN A CA 1
ATOM 7300 C C . GLN A 1 951 ? 14.289 -3.855 -39.586 1.00 95.94 951 GLN A C 1
ATOM 7302 O O . GLN A 1 951 ? 14.086 -3.788 -40.797 1.00 95.94 951 GLN A O 1
ATOM 7307 N N . THR A 1 952 ? 15.528 -3.884 -39.080 1.00 95.81 952 THR A N 1
ATOM 7308 C CA . THR A 1 952 ? 16.743 -3.689 -39.904 1.00 95.81 952 THR A CA 1
ATOM 7309 C C . THR A 1 952 ? 17.732 -4.854 -39.863 1.00 95.81 952 THR A C 1
ATOM 7311 O O . THR A 1 952 ? 18.754 -4.832 -40.553 1.00 95.81 952 THR A O 1
ATOM 7314 N N . ILE A 1 953 ? 17.426 -5.899 -39.092 1.00 96.00 953 ILE A N 1
ATOM 7315 C CA . ILE A 1 953 ? 18.265 -7.093 -38.962 1.00 96.00 953 ILE A CA 1
ATOM 7316 C C . ILE A 1 953 ? 18.164 -7.971 -40.218 1.00 96.00 953 ILE A C 1
ATOM 7318 O O . ILE A 1 953 ? 17.079 -8.218 -40.745 1.00 96.00 953 ILE A O 1
ATOM 7322 N N . SER A 1 954 ? 19.304 -8.472 -40.706 1.00 95.62 954 SER A N 1
ATOM 7323 C CA . SER A 1 954 ? 19.332 -9.362 -41.869 1.00 95.62 954 SER A CA 1
ATOM 7324 C C . SER A 1 954 ? 18.746 -10.742 -41.537 1.00 95.62 954 SER A C 1
ATOM 7326 O O . SER A 1 954 ? 18.920 -11.261 -40.434 1.00 95.62 954 SER A O 1
ATOM 7328 N N . GLN A 1 955 ? 18.126 -11.405 -42.518 1.00 94.12 955 GLN A N 1
ATOM 7329 C CA . GLN A 1 955 ? 17.631 -12.780 -42.336 1.00 94.12 955 GLN A CA 1
ATOM 7330 C C . GLN A 1 955 ? 18.748 -13.759 -41.937 1.00 94.12 955 GLN A C 1
ATOM 7332 O O . GLN A 1 955 ? 18.535 -14.647 -41.117 1.00 94.12 955 GLN A O 1
ATOM 7337 N N . GLY A 1 956 ? 19.961 -13.572 -42.471 1.00 95.44 956 GLY A N 1
ATOM 7338 C CA . GLY A 1 956 ? 21.120 -14.386 -42.101 1.00 95.44 956 GLY A CA 1
ATOM 7339 C C . GLY A 1 956 ? 21.524 -14.220 -40.633 1.00 95.44 956 GLY A C 1
ATOM 7340 O O . GLY A 1 956 ? 21.902 -15.200 -39.994 1.00 95.44 956 GLY A O 1
ATOM 7341 N N . ALA A 1 957 ? 21.420 -13.007 -40.082 1.00 96.12 957 ALA A N 1
ATOM 7342 C CA . ALA 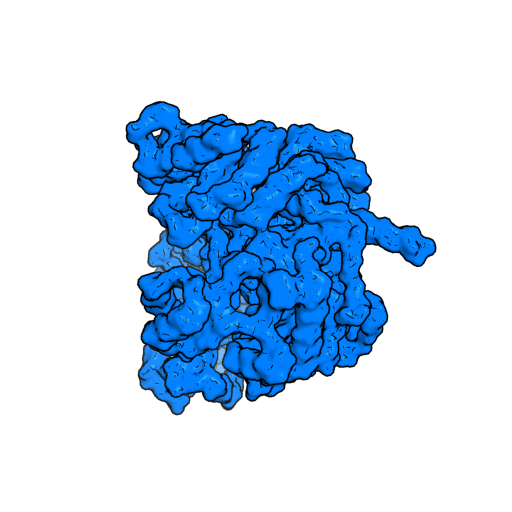A 1 957 ? 21.642 -12.766 -38.660 1.00 96.12 957 ALA A CA 1
ATOM 7343 C C . ALA A 1 957 ? 20.515 -13.361 -37.803 1.00 96.12 957 ALA A C 1
ATOM 7345 O O . ALA A 1 957 ? 20.811 -14.006 -36.802 1.00 96.12 957 ALA A O 1
ATOM 7346 N N . ILE A 1 958 ? 19.251 -13.235 -38.224 1.00 96.38 958 ILE A N 1
ATOM 7347 C CA . ILE A 1 958 ? 18.100 -13.853 -37.542 1.00 96.38 958 ILE A CA 1
ATOM 7348 C C . ILE A 1 958 ? 18.293 -15.369 -37.391 1.00 96.38 958 ILE A C 1
ATOM 7350 O O . ILE A 1 958 ? 18.142 -15.907 -36.295 1.00 96.38 958 ILE A O 1
ATOM 7354 N N . GLU A 1 959 ? 18.690 -16.069 -38.455 1.00 97.25 959 GLU A N 1
ATOM 7355 C CA . GLU A 1 959 ? 18.919 -17.517 -38.379 1.00 97.25 959 GLU A CA 1
ATOM 7356 C C . GLU A 1 959 ? 20.107 -17.885 -37.476 1.00 97.25 959 GLU A C 1
ATOM 7358 O O . GLU A 1 959 ? 20.043 -18.881 -36.756 1.00 97.25 959 GLU A O 1
ATOM 7363 N N . LYS A 1 960 ? 21.164 -17.061 -37.434 1.00 97.62 960 LYS A N 1
ATOM 7364 C CA . LYS A 1 960 ? 22.277 -17.245 -36.485 1.00 97.62 960 LYS A CA 1
ATOM 7365 C C . LYS A 1 960 ? 21.850 -17.028 -35.035 1.00 97.62 960 LYS A C 1
ATOM 7367 O O . LYS A 1 960 ? 22.267 -17.801 -34.177 1.00 97.62 960 LYS A O 1
ATOM 7372 N N . VAL A 1 961 ? 21.025 -16.015 -34.769 1.00 97.94 961 VAL A N 1
ATOM 7373 C CA . VAL A 1 961 ? 20.437 -15.772 -33.445 1.00 97.94 961 VAL A CA 1
ATOM 7374 C C . VAL A 1 961 ? 19.630 -17.004 -33.022 1.00 97.94 961 VAL A C 1
ATOM 7376 O O . VAL A 1 961 ? 19.916 -17.590 -31.982 1.00 97.94 961 VAL A O 1
ATOM 7379 N N . LYS A 1 962 ? 18.715 -17.489 -33.872 1.00 98.19 962 LYS A N 1
ATOM 7380 C CA . LYS A 1 962 ? 17.912 -18.697 -33.606 1.00 98.19 962 LYS A CA 1
ATOM 7381 C C . LYS A 1 962 ? 18.770 -19.945 -33.368 1.00 98.19 962 LYS A C 1
ATOM 7383 O O . LYS A 1 962 ? 18.483 -20.722 -32.458 1.00 98.19 962 LYS A O 1
ATOM 7388 N N . ASP A 1 963 ? 19.813 -20.159 -34.172 1.00 98.19 963 ASP A N 1
ATOM 7389 C CA . ASP A 1 963 ? 20.723 -21.300 -34.013 1.00 98.19 963 ASP A CA 1
ATOM 7390 C C . ASP A 1 963 ? 21.526 -21.234 -32.707 1.00 98.19 963 ASP A C 1
ATOM 7392 O O . ASP A 1 963 ? 21.609 -22.229 -31.983 1.00 98.19 963 ASP A O 1
ATOM 7396 N N . ALA A 1 964 ? 22.057 -20.059 -32.362 1.00 98.25 964 ALA A N 1
ATOM 7397 C CA . ALA A 1 964 ? 22.737 -19.838 -31.091 1.00 98.25 964 ALA A CA 1
ATOM 7398 C C . ALA A 1 964 ? 21.796 -20.110 -29.908 1.00 98.25 964 ALA A C 1
ATOM 7400 O O . ALA A 1 964 ? 22.144 -20.879 -29.013 1.00 98.25 964 ALA A O 1
ATOM 7401 N N . THR A 1 965 ? 20.573 -19.576 -29.940 1.00 98.56 965 THR A N 1
ATOM 7402 C CA . THR A 1 965 ? 19.555 -19.809 -28.906 1.00 98.56 965 THR A CA 1
ATOM 7403 C C . THR A 1 965 ? 19.201 -21.293 -28.772 1.00 98.56 965 THR A C 1
ATOM 7405 O O . THR A 1 965 ? 19.135 -21.803 -27.654 1.00 98.56 965 THR A O 1
ATOM 7408 N N . ARG A 1 966 ? 19.046 -22.026 -29.887 1.00 98.56 966 ARG A N 1
ATOM 7409 C CA . ARG A 1 966 ? 18.812 -23.483 -29.878 1.00 98.56 966 ARG A CA 1
ATOM 7410 C C . ARG A 1 966 ? 19.942 -24.236 -29.172 1.00 98.56 966 ARG A C 1
ATOM 7412 O O . ARG A 1 966 ? 19.685 -25.144 -28.383 1.00 98.56 966 ARG A O 1
ATOM 7419 N N . LYS A 1 967 ? 21.194 -23.871 -29.462 1.00 98.50 967 LYS A N 1
ATOM 7420 C CA . LYS A 1 967 ? 22.387 -24.487 -28.862 1.00 98.50 967 LYS A CA 1
ATOM 7421 C C . LYS A 1 967 ? 22.500 -24.179 -27.370 1.00 98.50 967 LYS A C 1
ATOM 7423 O O . LYS A 1 967 ? 22.749 -25.099 -26.597 1.00 98.50 967 LYS A O 1
ATOM 7428 N N . ILE A 1 968 ? 22.266 -22.927 -26.976 1.00 98.44 968 ILE A N 1
ATOM 7429 C CA . ILE A 1 968 ? 22.279 -22.481 -25.574 1.00 98.44 968 ILE A CA 1
ATOM 7430 C C . ILE A 1 968 ? 21.207 -23.228 -24.775 1.00 98.44 968 ILE A C 1
ATOM 7432 O O . ILE A 1 968 ? 21.528 -23.843 -23.759 1.00 98.44 968 ILE A O 1
ATOM 7436 N N . ALA A 1 969 ? 19.966 -23.275 -25.273 1.00 98.44 969 ALA A N 1
ATOM 7437 C CA . ALA A 1 969 ? 18.880 -23.988 -24.604 1.00 98.44 969 ALA A CA 1
ATOM 7438 C C . ALA A 1 969 ? 19.230 -25.456 -24.334 1.00 98.44 969 ALA A C 1
ATOM 7440 O O . ALA A 1 969 ? 19.037 -25.950 -23.222 1.00 98.44 969 ALA A O 1
ATOM 7441 N N . LYS A 1 970 ? 19.829 -26.129 -25.320 1.00 98.38 970 LYS A N 1
ATOM 7442 C CA . LYS A 1 970 ? 20.272 -27.517 -25.190 1.00 98.38 970 LYS A CA 1
ATOM 7443 C C . LYS A 1 970 ? 21.432 -27.679 -24.203 1.00 98.38 970 LYS A C 1
ATOM 7445 O O . LYS A 1 970 ? 21.405 -28.601 -23.395 1.00 98.38 970 LYS A O 1
ATOM 7450 N N . ALA A 1 971 ? 22.442 -26.813 -24.266 1.00 98.12 971 ALA A N 1
ATOM 7451 C CA . ALA A 1 971 ? 23.654 -26.916 -23.447 1.00 98.12 971 ALA A CA 1
ATOM 7452 C C . ALA A 1 971 ? 23.397 -26.710 -21.946 1.00 98.12 971 ALA A C 1
ATOM 7454 O O . ALA A 1 971 ? 24.054 -27.345 -21.117 1.00 98.12 971 ALA A O 1
ATOM 7455 N N . PHE A 1 972 ? 22.419 -25.867 -21.611 1.00 97.94 972 PHE A N 1
ATOM 7456 C CA . PHE A 1 972 ? 21.990 -25.618 -20.233 1.00 97.94 972 PHE A CA 1
ATOM 7457 C C . PHE A 1 972 ? 20.735 -26.404 -19.836 1.00 97.94 972 PHE A C 1
ATOM 7459 O O . PHE A 1 972 ? 20.225 -26.211 -18.736 1.00 97.94 972 PHE A O 1
ATOM 7466 N N . ALA A 1 973 ? 20.249 -27.304 -20.703 1.00 98.12 973 ALA A N 1
ATOM 7467 C CA . ALA A 1 973 ? 19.059 -28.127 -20.476 1.00 98.12 973 ALA A CA 1
ATOM 7468 C C . ALA A 1 973 ? 17.865 -27.310 -19.940 1.00 98.12 973 ALA A C 1
ATOM 7470 O O . ALA A 1 973 ? 17.248 -27.667 -18.937 1.00 98.12 973 ALA A O 1
ATOM 7471 N N . ILE A 1 974 ? 17.581 -26.176 -20.590 1.00 98.62 974 ILE A N 1
ATOM 7472 C CA . ILE A 1 974 ? 16.602 -25.199 -20.103 1.00 98.62 974 ILE A CA 1
ATOM 7473 C C . ILE A 1 974 ? 15.190 -25.802 -20.113 1.00 98.62 974 ILE A C 1
ATOM 7475 O O . ILE A 1 974 ? 14.731 -26.304 -21.145 1.00 98.62 974 ILE A O 1
ATOM 7479 N N . SER A 1 975 ? 14.494 -25.670 -18.983 1.00 98.56 975 SER A N 1
ATOM 7480 C CA . SER A 1 975 ? 13.076 -25.998 -18.801 1.00 98.56 975 SER A CA 1
ATOM 7481 C C . SER A 1 975 ? 12.403 -24.865 -18.027 1.00 98.56 975 SER A C 1
ATOM 7483 O O . SER A 1 975 ? 12.364 -24.876 -16.802 1.00 98.56 975 SER A O 1
ATOM 7485 N N . GLY A 1 976 ? 11.918 -23.848 -18.732 1.00 98.38 976 GLY A N 1
ATOM 7486 C CA . GLY A 1 976 ? 11.434 -22.597 -18.147 1.00 98.38 976 GLY A CA 1
ATOM 7487 C C . GLY A 1 976 ? 11.820 -21.372 -18.983 1.00 98.38 976 GLY A C 1
ATOM 7488 O O . GLY A 1 976 ? 12.267 -21.525 -20.125 1.00 98.38 976 GLY A O 1
ATOM 7489 N N . PRO A 1 977 ? 11.632 -20.155 -18.447 1.00 98.69 977 PRO A N 1
ATOM 7490 C CA . PRO A 1 977 ? 11.895 -18.922 -19.175 1.00 98.69 977 PRO A CA 1
ATOM 7491 C C . PRO A 1 977 ? 13.394 -18.598 -19.193 1.00 98.69 977 PRO A C 1
ATOM 7493 O O . PRO A 1 977 ? 14.107 -18.867 -18.225 1.00 98.69 977 PRO A O 1
ATOM 7496 N N . PHE A 1 978 ? 13.867 -18.001 -20.283 1.00 98.69 978 PHE A N 1
ATOM 7497 C CA . PHE A 1 978 ? 15.216 -17.453 -20.387 1.00 98.69 978 PHE A CA 1
ATOM 7498 C C . PHE A 1 978 ? 15.280 -16.316 -21.412 1.00 98.69 978 PHE A C 1
ATOM 7500 O O . PHE A 1 978 ? 14.397 -16.162 -22.259 1.00 98.69 978 PHE A O 1
ATOM 7507 N N . ASN A 1 979 ? 16.358 -15.543 -21.351 1.00 98.25 979 ASN A N 1
ATOM 7508 C CA . ASN A 1 979 ? 16.657 -14.467 -22.285 1.00 98.25 979 ASN A CA 1
ATOM 7509 C C . ASN A 1 979 ? 18.123 -14.527 -22.739 1.00 98.25 979 ASN A C 1
ATOM 7511 O O . ASN A 1 979 ? 19.002 -14.968 -21.991 1.00 98.25 979 ASN A O 1
ATOM 7515 N N . VAL A 1 980 ? 18.381 -14.108 -23.980 1.00 97.81 980 VAL A N 1
ATOM 7516 C CA . VAL A 1 980 ? 19.732 -13.969 -24.540 1.00 97.81 980 VAL A CA 1
ATOM 7517 C C . VAL A 1 980 ? 19.839 -12.647 -25.293 1.00 97.81 980 VAL A C 1
ATOM 7519 O O . VAL A 1 980 ? 19.003 -12.349 -26.145 1.00 97.81 980 VAL A O 1
ATOM 7522 N N . GLN A 1 981 ? 20.905 -11.899 -25.024 1.00 96.38 981 GLN A N 1
ATOM 7523 C CA . GLN A 1 981 ? 21.209 -10.638 -25.698 1.00 96.38 981 GLN A CA 1
ATOM 7524 C C . GLN A 1 981 ? 22.304 -10.815 -26.745 1.00 96.38 981 GLN A C 1
ATOM 7526 O O . GLN A 1 981 ? 23.295 -11.517 -26.517 1.00 96.38 981 GLN A O 1
ATOM 7531 N N . PHE A 1 982 ? 22.146 -10.147 -27.888 1.00 96.88 982 PHE A N 1
ATOM 7532 C CA . PHE A 1 982 ? 23.054 -10.261 -29.025 1.00 96.88 982 PHE A CA 1
ATOM 7533 C C . PHE A 1 982 ? 23.478 -8.904 -29.581 1.00 96.88 982 PHE A C 1
ATOM 7535 O O . PHE A 1 982 ? 22.655 -8.013 -29.769 1.00 96.88 982 PHE A O 1
ATOM 7542 N N . LEU A 1 983 ? 24.750 -8.800 -29.970 1.00 96.00 983 LEU A N 1
ATOM 7543 C CA . LEU A 1 983 ? 25.241 -7.772 -30.886 1.00 96.00 983 LEU A CA 1
ATOM 7544 C C . LEU A 1 983 ? 25.110 -8.274 -32.320 1.00 96.00 983 LEU A C 1
ATOM 7546 O O . LEU A 1 983 ? 25.531 -9.392 -32.628 1.00 96.00 983 LEU A O 1
ATOM 7550 N N . VAL A 1 984 ? 24.607 -7.423 -33.209 1.00 96.12 984 VAL A N 1
ATOM 7551 C CA . VAL A 1 984 ? 24.482 -7.722 -34.635 1.00 96.12 984 VAL A CA 1
ATOM 7552 C C . VAL A 1 984 ? 25.136 -6.631 -35.471 1.00 96.12 984 VAL A C 1
ATOM 7554 O O . VAL A 1 984 ? 24.762 -5.460 -35.409 1.00 96.12 984 VAL A O 1
ATOM 7557 N N . LYS A 1 985 ? 26.101 -7.014 -36.310 1.00 93.88 985 LYS A N 1
ATOM 7558 C CA . LYS A 1 985 ? 26.728 -6.114 -37.285 1.00 93.88 985 LYS A CA 1
ATOM 7559 C C . LYS A 1 985 ? 26.801 -6.801 -38.642 1.00 93.88 985 LYS A C 1
ATOM 7561 O O . LYS A 1 985 ? 27.617 -7.688 -38.872 1.00 93.88 985 LYS A O 1
ATOM 7566 N N . GLY A 1 986 ? 25.908 -6.414 -39.551 1.00 92.19 986 GLY A N 1
ATOM 7567 C CA . GLY A 1 986 ? 25.719 -7.150 -40.801 1.00 92.19 986 GLY A CA 1
ATOM 7568 C C . GLY A 1 986 ? 25.230 -8.573 -40.516 1.00 92.19 986 GLY A C 1
ATOM 7569 O O . GLY A 1 986 ? 24.127 -8.748 -40.013 1.00 92.19 986 GLY A O 1
ATOM 7570 N N . ASN A 1 987 ? 26.054 -9.579 -40.823 1.00 91.94 987 ASN A N 1
ATOM 7571 C CA . ASN A 1 987 ? 25.763 -10.988 -40.526 1.00 91.94 987 ASN A CA 1
ATOM 7572 C C . ASN A 1 987 ? 26.528 -11.524 -39.308 1.00 91.94 987 ASN A C 1
ATOM 7574 O O . ASN A 1 987 ? 26.373 -12.703 -38.982 1.00 91.94 987 ASN A O 1
ATOM 7578 N N . ASP A 1 988 ? 27.376 -10.724 -38.667 1.00 93.38 988 ASP A N 1
ATOM 7579 C CA . ASP A 1 988 ? 28.075 -11.141 -37.456 1.00 93.38 988 ASP A CA 1
ATOM 7580 C C . ASP A 1 988 ? 27.129 -11.012 -36.267 1.00 93.38 988 ASP A C 1
ATOM 7582 O O . ASP A 1 988 ? 26.537 -9.954 -36.054 1.00 93.38 988 ASP A O 1
ATOM 7586 N N . VAL A 1 989 ? 26.972 -12.113 -35.532 1.00 97.25 989 VAL A N 1
ATOM 7587 C CA . VAL A 1 989 ? 26.097 -12.234 -34.364 1.00 97.25 989 VAL A CA 1
ATOM 7588 C C . VAL A 1 989 ? 26.962 -12.683 -33.201 1.00 97.25 989 VAL A C 1
ATOM 7590 O O . VAL A 1 989 ? 27.578 -13.747 -33.282 1.00 97.25 989 VAL A O 1
ATOM 7593 N N . LEU A 1 990 ? 27.024 -11.867 -32.153 1.00 96.88 990 LEU A N 1
ATOM 7594 C CA . LEU A 1 990 ? 27.819 -12.131 -30.957 1.00 96.88 990 LEU A CA 1
ATOM 7595 C C . LEU A 1 990 ? 26.901 -12.154 -29.740 1.00 96.88 990 LEU A C 1
ATOM 7597 O O . LEU A 1 990 ? 26.139 -11.213 -29.541 1.00 96.88 990 LEU A O 1
ATOM 7601 N N . VAL A 1 991 ? 26.993 -13.192 -28.916 1.00 96.44 991 VAL A N 1
ATOM 7602 C CA . VAL A 1 991 ? 26.288 -13.234 -27.628 1.00 96.44 991 VAL A CA 1
ATOM 7603 C C . VAL A 1 991 ? 26.918 -12.222 -26.665 1.00 96.44 991 VAL A C 1
ATOM 7605 O O . VAL A 1 991 ? 28.146 -12.140 -26.566 1.00 96.44 991 VAL A O 1
ATOM 7608 N N . ILE A 1 992 ? 26.075 -11.463 -25.963 1.00 91.25 992 ILE A N 1
ATOM 7609 C CA . ILE A 1 992 ? 26.464 -10.558 -24.872 1.00 91.25 992 ILE A CA 1
ATOM 7610 C C . ILE A 1 992 ? 26.388 -11.308 -23.542 1.00 91.25 992 ILE A C 1
ATOM 7612 O O . ILE A 1 992 ? 27.385 -11.413 -22.827 1.00 91.25 992 ILE A O 1
ATOM 7616 N N . GLU A 1 993 ? 25.205 -11.836 -23.234 1.00 90.38 993 GLU A N 1
ATOM 7617 C CA . GLU A 1 993 ? 24.881 -12.527 -21.987 1.00 90.38 993 GLU A CA 1
ATOM 7618 C C . GLU A 1 993 ? 23.627 -13.398 -22.145 1.00 90.38 993 GLU A C 1
ATOM 7620 O O . GLU A 1 993 ? 22.873 -13.265 -23.115 1.00 90.38 993 GLU A O 1
ATOM 7625 N N . CYS A 1 994 ? 23.422 -14.303 -21.188 1.00 94.94 994 CYS A N 1
ATOM 7626 C CA . CYS A 1 994 ? 22.232 -15.134 -21.083 1.00 94.94 994 CYS A CA 1
ATOM 7627 C C . CYS A 1 994 ? 21.712 -15.101 -19.647 1.00 94.94 994 CYS A C 1
ATOM 7629 O O . CYS A 1 994 ? 22.449 -15.384 -18.707 1.00 94.94 994 CYS A O 1
ATOM 7631 N N . ASN A 1 995 ? 20.429 -14.790 -19.500 1.00 95.62 995 ASN A N 1
ATOM 7632 C CA . ASN A 1 995 ? 19.735 -14.764 -18.225 1.00 95.62 995 ASN A CA 1
ATOM 7633 C C . ASN A 1 995 ? 18.792 -15.974 -18.171 1.00 95.62 995 ASN A C 1
ATOM 7635 O O . ASN A 1 995 ? 17.817 -16.026 -18.922 1.00 95.62 995 ASN A O 1
ATOM 7639 N N . LEU A 1 996 ? 19.054 -16.954 -17.298 1.00 97.75 996 LEU A N 1
ATOM 7640 C CA . LEU A 1 996 ? 18.229 -18.170 -17.160 1.00 97.75 996 LEU A CA 1
ATOM 7641 C C . LEU A 1 996 ? 16.981 -17.950 -16.287 1.00 97.75 996 LEU A C 1
ATOM 7643 O O . LEU A 1 996 ? 16.699 -18.707 -15.361 1.00 97.75 996 LEU A O 1
ATOM 7647 N N . ARG A 1 997 ? 16.243 -16.883 -16.603 1.00 97.88 997 ARG A N 1
ATOM 7648 C CA . ARG A 1 997 ? 14.995 -16.452 -15.966 1.00 97.88 997 ARG A CA 1
ATOM 7649 C C . ARG A 1 997 ? 14.170 -15.598 -16.933 1.00 97.88 997 ARG A C 1
ATOM 7651 O O . ARG A 1 997 ? 14.642 -15.236 -18.011 1.00 97.88 997 ARG A O 1
ATOM 7658 N N . ALA A 1 998 ? 12.960 -15.222 -16.529 1.00 97.88 998 ALA A N 1
ATOM 7659 C CA . ALA A 1 998 ? 12.183 -14.214 -17.239 1.00 97.88 998 ALA A CA 1
ATOM 7660 C C . ALA A 1 998 ? 12.940 -12.873 -17.291 1.00 97.88 998 ALA A C 1
ATOM 7662 O O . ALA A 1 998 ? 13.603 -12.463 -16.327 1.00 97.88 998 ALA A O 1
ATOM 7663 N N . SER A 1 999 ? 12.847 -12.194 -18.432 1.00 96.00 999 SER A N 1
ATOM 7664 C CA . SER A 1 999 ? 13.347 -10.833 -18.631 1.00 96.00 999 SER A CA 1
ATOM 7665 C C . SER A 1 999 ? 12.209 -9.820 -18.496 1.00 96.00 999 SER A C 1
ATOM 7667 O O . SER A 1 999 ? 11.027 -10.168 -18.540 1.00 96.00 999 SER A O 1
ATOM 7669 N N . ARG A 1 1000 ? 12.559 -8.537 -18.406 1.00 93.81 1000 ARG A N 1
ATOM 7670 C CA . ARG A 1 1000 ? 11.576 -7.449 -18.335 1.00 93.81 1000 ARG A CA 1
ATOM 7671 C C . ARG A 1 1000 ? 10.753 -7.234 -19.604 1.00 93.81 1000 ARG A C 1
ATOM 7673 O O . ARG A 1 1000 ? 9.783 -6.488 -19.585 1.00 93.81 1000 ARG A O 1
ATOM 7680 N N . SER A 1 1001 ? 11.136 -7.827 -20.733 1.00 96.25 1001 SER A N 1
ATOM 7681 C CA . SER A 1 1001 ? 10.365 -7.742 -21.979 1.00 96.25 1001 SER A CA 1
ATOM 7682 C C . SER A 1 1001 ? 9.320 -8.850 -22.115 1.00 96.25 1001 SER A C 1
ATOM 7684 O O . SER A 1 1001 ? 8.497 -8.762 -23.024 1.00 96.25 1001 SER A O 1
ATOM 7686 N N . PHE A 1 1002 ? 9.252 -9.822 -21.193 1.00 97.50 1002 PHE A N 1
ATOM 7687 C CA . PHE A 1 1002 ? 8.244 -10.895 -21.219 1.00 97.50 1002 PHE A CA 1
ATOM 7688 C C . PHE A 1 1002 ? 6.790 -10.390 -21.309 1.00 97.50 1002 PHE A C 1
ATOM 7690 O O . PHE A 1 1002 ? 6.054 -10.909 -22.155 1.00 97.50 1002 PHE A O 1
ATOM 7697 N N . PRO A 1 1003 ? 6.355 -9.364 -20.545 1.00 95.62 1003 PRO A N 1
ATOM 7698 C CA . PRO A 1 1003 ? 5.010 -8.804 -20.699 1.00 95.62 1003 PRO A CA 1
ATOM 7699 C C . PRO A 1 1003 ? 4.780 -8.206 -22.095 1.00 95.62 1003 PRO A C 1
ATOM 7701 O O . PRO A 1 1003 ? 3.754 -8.458 -22.731 1.00 95.62 1003 PRO A O 1
ATOM 7704 N N . PHE A 1 1004 ? 5.762 -7.447 -22.597 1.00 96.50 1004 PHE A N 1
ATOM 7705 C CA . PHE A 1 1004 ? 5.714 -6.794 -23.906 1.00 96.50 1004 PHE A CA 1
ATOM 7706 C C . PHE A 1 1004 ? 5.606 -7.808 -25.049 1.00 96.50 1004 PHE A C 1
ATOM 7708 O O . PHE A 1 1004 ? 4.716 -7.677 -25.895 1.00 96.50 1004 PHE A O 1
ATOM 7715 N N . VAL A 1 1005 ? 6.459 -8.837 -25.068 1.00 96.81 1005 VAL A N 1
ATOM 7716 C CA . VAL A 1 1005 ? 6.426 -9.865 -26.121 1.00 96.81 1005 VAL A CA 1
ATOM 7717 C C . VAL A 1 1005 ? 5.154 -10.704 -26.028 1.00 96.81 1005 VAL A C 1
ATOM 7719 O O . VAL A 1 1005 ? 4.520 -10.959 -27.052 1.00 96.81 1005 VAL A O 1
ATOM 7722 N N . SER A 1 1006 ? 4.710 -11.038 -24.811 1.00 96.19 1006 SER A N 1
ATOM 7723 C CA . SER A 1 1006 ? 3.517 -11.860 -24.601 1.00 96.19 1006 SER A CA 1
ATOM 7724 C C . SER A 1 1006 ? 2.256 -11.172 -25.119 1.00 96.19 1006 SER A C 1
ATOM 7726 O O . SER A 1 1006 ? 1.502 -11.729 -25.923 1.00 96.19 1006 SER A O 1
ATOM 7728 N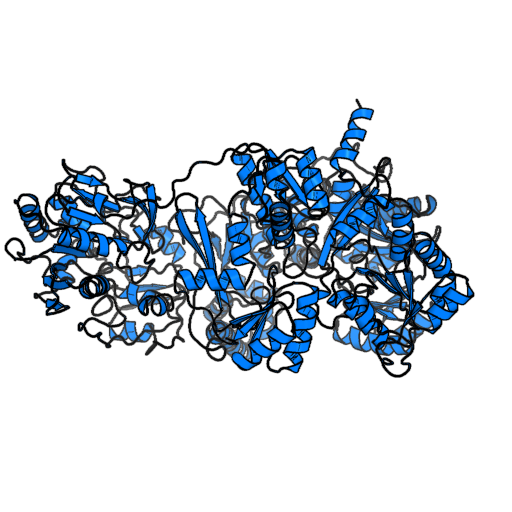 N . LYS A 1 1007 ? 2.054 -9.907 -24.729 1.00 93.88 1007 LYS A N 1
ATOM 7729 C CA . LYS A 1 1007 ? 0.917 -9.101 -25.190 1.00 93.88 1007 LYS A CA 1
ATOM 7730 C C . LYS A 1 1007 ? 1.034 -8.748 -26.668 1.00 93.88 1007 LYS A C 1
ATOM 7732 O O . LYS A 1 1007 ? 0.024 -8.694 -27.358 1.00 93.88 1007 LYS A O 1
ATOM 7737 N N . THR A 1 1008 ? 2.233 -8.565 -27.208 1.00 94.81 1008 THR A N 1
ATOM 7738 C CA . THR A 1 1008 ? 2.373 -8.301 -28.646 1.00 94.81 1008 THR A CA 1
ATOM 7739 C C . THR A 1 1008 ? 1.976 -9.510 -29.490 1.00 94.81 1008 THR A C 1
ATOM 7741 O O . THR A 1 1008 ? 1.273 -9.336 -30.486 1.00 94.81 1008 THR A O 1
ATOM 7744 N N . LEU A 1 1009 ? 2.388 -10.720 -29.096 1.00 94.56 1009 LEU A N 1
ATOM 7745 C CA . LEU A 1 1009 ? 2.159 -11.948 -29.867 1.00 94.56 1009 LEU A CA 1
ATOM 7746 C C . LEU A 1 1009 ? 0.833 -12.653 -29.548 1.00 94.56 1009 LEU A C 1
ATOM 7748 O O . LEU A 1 1009 ? 0.403 -13.501 -30.323 1.00 94.56 1009 LEU A O 1
ATOM 7752 N N . GLY A 1 1010 ? 0.176 -12.315 -28.435 1.00 92.81 1010 GLY A N 1
ATOM 7753 C CA . GLY A 1 1010 ? -1.051 -12.996 -27.999 1.00 92.81 1010 GLY A CA 1
ATOM 7754 C C . GLY A 1 1010 ? -0.818 -14.379 -27.418 1.00 92.81 1010 GLY A C 1
ATOM 7755 O O . GLY A 1 1010 ? -1.706 -15.223 -27.464 1.00 92.81 1010 GLY A O 1
ATOM 7756 N N . VAL A 1 1011 ? 0.372 -14.596 -26.863 1.00 94.50 1011 VAL A N 1
ATOM 7757 C CA . VAL A 1 1011 ? 0.762 -15.830 -26.184 1.00 94.50 1011 VAL A CA 1
ATOM 7758 C C . VAL A 1 1011 ? 1.401 -15.427 -24.868 1.00 94.50 1011 VAL A C 1
ATOM 7760 O O . VAL A 1 1011 ? 2.386 -14.701 -24.878 1.00 94.50 1011 VAL A O 1
ATOM 7763 N N . ASP A 1 1012 ? 0.862 -15.879 -23.740 1.00 96.38 1012 ASP A N 1
ATOM 7764 C CA . ASP A 1 1012 ? 1.486 -15.639 -22.439 1.00 96.38 1012 ASP A CA 1
ATOM 7765 C C . ASP A 1 1012 ? 2.696 -16.570 -22.265 1.00 96.38 1012 ASP A C 1
ATOM 7767 O O . ASP A 1 1012 ? 2.558 -17.781 -22.088 1.00 96.38 1012 ASP A O 1
ATOM 7771 N N . PHE A 1 1013 ? 3.907 -16.011 -22.357 1.00 98.25 1013 PHE A N 1
ATOM 7772 C CA . PHE A 1 1013 ? 5.138 -16.798 -22.255 1.00 98.25 1013 PHE A CA 1
ATOM 7773 C C . PHE A 1 1013 ? 5.343 -17.356 -20.845 1.00 98.25 1013 PHE A C 1
ATOM 7775 O O . PHE A 1 1013 ? 5.990 -18.393 -20.697 1.00 98.25 1013 PHE A O 1
ATOM 7782 N N . ILE A 1 1014 ? 4.802 -16.702 -19.816 1.00 98.38 1014 ILE A N 1
ATOM 7783 C CA . ILE A 1 1014 ? 4.934 -17.157 -18.436 1.00 98.38 1014 ILE A CA 1
ATOM 7784 C C . ILE A 1 1014 ? 3.948 -18.283 -18.140 1.00 98.38 1014 ILE A C 1
ATOM 7786 O O . ILE A 1 1014 ? 4.358 -19.253 -17.514 1.00 98.38 1014 ILE A O 1
ATOM 7790 N N . ASP A 1 1015 ? 2.724 -18.246 -18.669 1.00 98.06 1015 ASP A N 1
ATOM 7791 C CA . ASP A 1 1015 ? 1.812 -19.402 -18.614 1.00 98.06 1015 ASP A CA 1
ATOM 7792 C C . ASP A 1 1015 ? 2.468 -20.657 -19.216 1.00 98.06 1015 ASP A C 1
ATOM 7794 O O . ASP A 1 1015 ? 2.522 -21.717 -18.580 1.00 98.06 1015 ASP A O 1
ATOM 7798 N N . VAL A 1 1016 ? 3.059 -20.522 -20.410 1.00 98.38 1016 VAL A N 1
ATOM 7799 C CA . VAL A 1 1016 ? 3.793 -21.614 -21.067 1.00 98.38 1016 VAL A CA 1
ATOM 7800 C C . VAL A 1 1016 ? 4.970 -22.068 -20.201 1.00 98.38 1016 VAL A C 1
ATOM 7802 O O . VAL A 1 1016 ? 5.132 -23.265 -19.957 1.00 98.38 1016 VAL A O 1
ATOM 7805 N N . ALA A 1 1017 ? 5.786 -21.135 -19.708 1.00 98.69 1017 ALA A N 1
ATOM 7806 C CA . ALA A 1 1017 ? 6.948 -21.457 -18.888 1.00 98.69 1017 ALA A CA 1
ATOM 7807 C C . ALA A 1 1017 ? 6.561 -22.159 -17.580 1.00 98.69 1017 ALA A C 1
ATOM 7809 O O . ALA A 1 1017 ? 7.173 -23.164 -17.225 1.00 98.69 1017 ALA A O 1
ATOM 7810 N N . THR A 1 1018 ? 5.526 -21.691 -16.886 1.00 98.75 1018 THR A N 1
ATOM 7811 C CA . THR A 1 1018 ? 5.039 -22.284 -15.639 1.00 98.75 1018 THR A CA 1
ATOM 7812 C C . THR A 1 1018 ? 4.528 -23.699 -15.864 1.00 98.75 1018 THR A C 1
ATOM 7814 O O . THR A 1 1018 ? 4.909 -24.597 -15.111 1.00 98.75 1018 THR A O 1
ATOM 7817 N N . LYS A 1 1019 ? 3.770 -23.938 -16.943 1.00 98.69 1019 LYS A N 1
ATOM 7818 C CA . LYS A 1 1019 ? 3.360 -25.291 -17.351 1.00 98.69 1019 LYS A CA 1
ATOM 7819 C C . LYS A 1 1019 ? 4.563 -26.204 -17.589 1.00 98.69 1019 LYS A C 1
ATOM 7821 O O . LYS A 1 1019 ? 4.575 -27.322 -17.077 1.00 98.69 1019 LYS A O 1
ATOM 7826 N N . VAL A 1 1020 ? 5.608 -25.728 -18.275 1.00 98.62 1020 VAL A N 1
ATOM 7827 C CA . VAL A 1 1020 ? 6.845 -26.510 -18.463 1.00 98.62 1020 VAL A CA 1
ATOM 7828 C C . VAL A 1 1020 ? 7.496 -26.847 -17.125 1.00 98.62 1020 VAL A C 1
ATOM 7830 O O . VAL A 1 1020 ? 7.822 -28.006 -16.879 1.00 98.62 1020 VAL A O 1
ATOM 7833 N N . MET A 1 1021 ? 7.680 -25.853 -16.254 1.00 98.75 1021 MET A N 1
ATOM 7834 C CA . MET A 1 1021 ? 8.413 -26.020 -14.997 1.00 98.75 1021 MET A CA 1
ATOM 7835 C C . MET A 1 1021 ? 7.767 -27.047 -14.063 1.00 98.75 1021 MET A C 1
ATOM 7837 O O . MET A 1 1021 ? 8.484 -27.725 -13.329 1.00 98.75 1021 MET A O 1
ATOM 7841 N N . ILE A 1 1022 ? 6.438 -27.188 -14.100 1.00 98.06 1022 ILE A N 1
ATOM 7842 C CA . ILE A 1 1022 ? 5.699 -28.167 -13.287 1.00 98.06 1022 ILE A CA 1
ATOM 7843 C C . ILE A 1 1022 ? 5.406 -29.490 -14.013 1.00 98.06 1022 ILE A C 1
ATOM 7845 O O . ILE A 1 1022 ? 4.813 -30.384 -13.410 1.00 98.06 1022 ILE A O 1
ATOM 7849 N N . GLY A 1 1023 ? 5.822 -29.630 -15.276 1.00 97.06 1023 GLY A N 1
ATOM 7850 C CA . GLY A 1 1023 ? 5.625 -30.840 -16.077 1.00 97.06 1023 GLY A CA 1
ATOM 7851 C C . GLY A 1 1023 ? 4.216 -31.012 -16.656 1.00 97.06 1023 GLY A C 1
ATOM 7852 O O . GLY A 1 1023 ? 3.819 -32.138 -16.950 1.00 97.06 1023 GLY A O 1
ATOM 7853 N N . GLU A 1 1024 ? 3.458 -29.927 -16.815 1.00 97.25 1024 GLU A N 1
ATOM 7854 C CA . GLU A 1 1024 ? 2.136 -29.947 -17.445 1.00 97.25 1024 GLU A CA 1
ATOM 7855 C C . GLU A 1 1024 ? 2.247 -30.123 -18.970 1.00 97.25 1024 GLU A C 1
ATOM 7857 O O . GLU A 1 1024 ? 3.223 -29.705 -19.608 1.00 97.25 1024 GLU A O 1
ATOM 7862 N N . SER A 1 1025 ? 1.241 -30.755 -19.580 1.00 93.06 1025 SER A N 1
ATOM 7863 C CA . SER A 1 1025 ? 1.204 -30.929 -21.033 1.00 93.06 1025 SER A CA 1
ATOM 7864 C C . SER A 1 1025 ? 0.939 -29.597 -21.737 1.00 93.06 1025 SER A C 1
ATOM 7866 O O . SER A 1 1025 ? 0.108 -28.802 -21.308 1.00 93.06 1025 SER A O 1
ATOM 7868 N N . ILE A 1 1026 ? 1.614 -29.369 -22.865 1.00 94.25 1026 ILE A N 1
ATOM 7869 C CA . ILE A 1 1026 ? 1.473 -28.152 -23.671 1.00 94.25 1026 ILE A CA 1
ATOM 7870 C C . ILE A 1 1026 ? 1.369 -28.560 -25.135 1.00 94.25 1026 ILE A C 1
ATOM 7872 O O . ILE A 1 1026 ? 2.192 -29.345 -25.613 1.00 94.25 1026 ILE A O 1
ATOM 7876 N N . ASP A 1 1027 ? 0.376 -28.016 -25.838 1.00 93.44 1027 ASP A N 1
ATOM 7877 C CA . ASP A 1 1027 ? 0.334 -28.074 -27.296 1.00 93.44 1027 ASP A CA 1
ATOM 7878 C C . ASP A 1 1027 ? 1.315 -27.039 -27.859 1.00 93.44 1027 ASP A C 1
ATOM 7880 O O . ASP A 1 1027 ? 1.128 -25.836 -27.689 1.00 93.44 1027 ASP A O 1
ATOM 7884 N N . GLU A 1 1028 ? 2.384 -27.513 -28.499 1.00 94.81 1028 GLU A N 1
ATOM 7885 C CA . GLU A 1 1028 ? 3.424 -26.659 -29.085 1.00 94.81 1028 GLU A CA 1
ATOM 7886 C C . GLU A 1 1028 ? 2.986 -26.074 -30.445 1.00 94.81 1028 GLU A C 1
ATOM 7888 O O . GLU A 1 1028 ? 3.581 -25.108 -30.914 1.00 94.81 1028 GLU A O 1
ATOM 7893 N N . LYS A 1 1029 ? 1.921 -26.599 -31.074 1.00 92.44 1029 LYS A N 1
ATOM 7894 C CA . LYS A 1 1029 ? 1.485 -26.206 -32.424 1.00 92.44 1029 LYS A CA 1
ATOM 7895 C C . LYS A 1 1029 ? 1.097 -24.722 -32.575 1.00 92.44 1029 LYS A C 1
ATOM 7897 O O . LYS A 1 1029 ? 1.484 -24.142 -33.589 1.00 92.44 1029 LYS A O 1
ATOM 7902 N N . PRO A 1 1030 ? 0.337 -24.092 -31.654 1.00 93.69 1030 PRO A N 1
ATOM 7903 C CA . PRO A 1 1030 ? 0.004 -22.670 -31.756 1.00 93.69 1030 PRO A CA 1
ATOM 7904 C C . PRO A 1 1030 ? 1.108 -21.742 -31.221 1.00 93.69 1030 PRO A C 1
ATOM 7906 O O . PRO A 1 1030 ? 0.944 -20.526 -31.276 1.00 93.69 1030 PRO A O 1
ATOM 7909 N N . LEU A 1 1031 ? 2.202 -22.280 -30.670 1.00 96.31 1031 LEU A N 1
ATOM 7910 C CA . LEU A 1 1031 ? 3.248 -21.484 -30.027 1.00 96.31 1031 LEU A CA 1
ATOM 7911 C C . LEU A 1 1031 ? 4.276 -20.955 -31.037 1.00 96.31 1031 LEU A C 1
ATOM 7913 O O . LEU A 1 1031 ? 4.502 -21.577 -32.075 1.00 96.31 1031 LEU A O 1
ATOM 7917 N N . PRO A 1 1032 ? 4.955 -19.832 -30.750 1.00 96.75 1032 PRO A N 1
ATOM 7918 C CA . PRO A 1 1032 ? 6.013 -19.312 -31.607 1.00 96.75 1032 PRO A CA 1
ATOM 7919 C C . PRO A 1 1032 ? 7.318 -20.107 -31.416 1.00 96.75 1032 PRO A C 1
ATOM 7921 O O . PRO A 1 1032 ? 8.276 -19.600 -30.833 1.00 96.75 1032 PRO A O 1
ATOM 7924 N N . THR A 1 1033 ? 7.395 -21.356 -31.884 1.00 97.81 1033 THR A N 1
ATOM 7925 C CA . THR A 1 1033 ? 8.651 -22.135 -31.843 1.00 97.81 1033 THR A CA 1
ATOM 7926 C C . THR A 1 1033 ? 9.686 -21.551 -32.813 1.00 97.81 1033 THR A C 1
ATOM 7928 O O . THR A 1 1033 ? 9.354 -20.745 -33.684 1.00 97.81 1033 THR A O 1
ATOM 7931 N N . LEU A 1 1034 ? 10.956 -21.969 -32.713 1.00 96.19 1034 LEU A N 1
ATOM 7932 C CA . LEU A 1 1034 ? 12.003 -21.523 -33.650 1.00 96.19 1034 LEU A CA 1
ATOM 7933 C C . LEU A 1 1034 ? 11.698 -21.874 -35.116 1.00 96.19 1034 LEU A C 1
ATOM 7935 O O . LEU A 1 1034 ? 12.180 -21.188 -36.019 1.00 96.19 1034 LEU A O 1
ATOM 7939 N N . ASP A 1 1035 ? 10.922 -22.928 -35.359 1.00 93.62 1035 ASP A N 1
ATOM 7940 C CA . ASP A 1 1035 ? 10.636 -23.411 -36.710 1.00 93.62 1035 ASP A CA 1
ATOM 7941 C C . ASP A 1 1035 ? 9.379 -22.747 -37.301 1.00 93.62 1035 ASP A C 1
ATOM 7943 O O . ASP A 1 1035 ? 9.281 -22.590 -38.518 1.00 93.62 1035 ASP A O 1
ATOM 7947 N N . HIS A 1 1036 ? 8.452 -22.288 -36.452 1.00 93.44 1036 HIS A N 1
ATOM 7948 C CA . HIS A 1 1036 ? 7.243 -21.555 -36.844 1.00 93.44 1036 HIS A CA 1
ATOM 7949 C C . HIS A 1 1036 ? 7.033 -20.293 -35.975 1.00 93.44 1036 HIS A C 1
ATOM 7951 O O . HIS A 1 1036 ? 6.174 -20.272 -35.088 1.00 93.44 1036 HIS A O 1
ATOM 7957 N N . PRO A 1 1037 ? 7.813 -19.218 -36.211 1.00 94.56 1037 PRO A N 1
ATOM 7958 C CA . PRO A 1 1037 ? 7.671 -17.965 -35.472 1.00 94.56 1037 PRO A CA 1
ATOM 7959 C C . PRO A 1 1037 ? 6.320 -17.289 -35.746 1.00 94.56 1037 PRO A C 1
ATOM 7961 O O . PRO A 1 1037 ? 5.833 -17.286 -36.877 1.00 94.56 1037 PRO A O 1
ATOM 7964 N N . ILE A 1 1038 ? 5.764 -16.625 -34.731 1.00 95.12 1038 ILE A N 1
ATOM 7965 C CA . ILE A 1 1038 ? 4.648 -15.685 -34.905 1.00 95.12 1038 ILE A CA 1
ATOM 7966 C C . ILE A 1 1038 ? 5.245 -14.300 -35.148 1.00 95.12 1038 ILE A C 1
ATOM 7968 O O . ILE A 1 1038 ? 5.856 -13.723 -34.252 1.00 95.12 1038 ILE A O 1
ATOM 7972 N N . ILE A 1 1039 ? 5.068 -13.766 -36.356 1.00 93.25 1039 ILE A N 1
ATOM 7973 C CA . ILE A 1 1039 ? 5.550 -12.436 -36.740 1.00 93.25 1039 ILE A CA 1
ATOM 7974 C C . ILE A 1 1039 ? 4.342 -11.556 -37.093 1.00 93.25 1039 ILE A C 1
ATOM 7976 O O . ILE A 1 1039 ? 3.659 -11.853 -38.077 1.00 93.25 1039 ILE A O 1
ATOM 7980 N N . PRO A 1 1040 ? 4.055 -10.485 -36.328 1.00 91.50 1040 PRO A N 1
ATOM 7981 C CA . PRO A 1 1040 ? 3.013 -9.526 -36.683 1.00 91.50 1040 PRO A CA 1
ATOM 7982 C C . PRO A 1 1040 ? 3.252 -8.930 -38.077 1.00 91.50 1040 PRO A C 1
ATOM 7984 O O . PRO A 1 1040 ? 4.304 -8.348 -38.335 1.00 91.50 1040 PRO A O 1
ATOM 7987 N N . ALA A 1 1041 ? 2.284 -9.100 -38.982 1.00 87.88 1041 ALA A N 1
ATOM 7988 C CA . ALA A 1 1041 ? 2.376 -8.601 -40.356 1.00 87.88 1041 ALA A CA 1
ATOM 7989 C C . ALA A 1 1041 ? 1.681 -7.242 -40.544 1.00 87.88 1041 ALA A C 1
ATOM 7991 O O . ALA A 1 1041 ? 2.149 -6.411 -41.315 1.00 87.88 1041 ALA A O 1
ATOM 7992 N N . ASP A 1 1042 ? 0.570 -7.024 -39.833 1.00 90.75 1042 ASP A N 1
ATOM 7993 C CA . ASP A 1 1042 ? -0.307 -5.858 -40.010 1.00 90.75 1042 ASP A CA 1
ATOM 7994 C C . ASP A 1 1042 ? 0.010 -4.707 -39.025 1.00 90.75 1042 ASP A C 1
ATOM 7996 O O . ASP A 1 1042 ? -0.615 -3.647 -39.089 1.00 90.75 1042 ASP A O 1
ATOM 8000 N N . TYR A 1 1043 ? 0.944 -4.907 -38.086 1.00 94.00 1043 TYR A N 1
ATOM 8001 C CA . TYR A 1 1043 ? 1.329 -3.905 -37.087 1.00 94.00 1043 TYR A CA 1
ATOM 8002 C C . TYR A 1 1043 ? 2.749 -4.120 -36.547 1.00 94.00 1043 TYR A C 1
ATOM 8004 O O . TYR A 1 1043 ? 3.307 -5.212 -36.624 1.00 94.00 1043 TYR A O 1
ATOM 8012 N N . VAL A 1 1044 ? 3.301 -3.068 -35.939 1.00 94.88 1044 VAL A N 1
ATOM 8013 C CA . VAL A 1 1044 ? 4.545 -3.076 -35.160 1.00 94.88 1044 VAL A CA 1
ATOM 8014 C C . VAL A 1 1044 ? 4.235 -2.635 -33.733 1.00 94.88 1044 VAL A C 1
ATOM 8016 O O . VAL A 1 1044 ? 3.442 -1.712 -33.511 1.00 94.88 1044 VAL A O 1
ATOM 8019 N N . ALA A 1 1045 ? 4.874 -3.287 -32.767 1.00 96.31 1045 ALA A N 1
ATOM 8020 C CA . ALA A 1 1045 ? 4.862 -2.882 -31.371 1.00 96.31 1045 ALA A CA 1
ATOM 8021 C C . ALA A 1 1045 ? 6.183 -2.197 -31.017 1.00 96.31 1045 ALA A C 1
ATOM 8023 O O . ALA A 1 1045 ? 7.255 -2.623 -31.457 1.00 96.31 1045 ALA A O 1
ATOM 8024 N N . ILE A 1 1046 ? 6.102 -1.143 -30.208 1.00 96.19 1046 ILE A N 1
ATOM 8025 C CA . ILE A 1 1046 ? 7.280 -0.464 -29.679 1.00 96.19 1046 ILE A CA 1
ATOM 8026 C C . ILE A 1 1046 ? 7.163 -0.317 -28.167 1.00 96.19 1046 ILE A C 1
ATOM 8028 O O . ILE A 1 1046 ? 6.095 0.052 -27.678 1.00 96.19 1046 ILE A O 1
ATOM 8032 N N . LYS A 1 1047 ? 8.253 -0.571 -27.447 1.00 96.25 1047 LYS A N 1
ATOM 8033 C CA . LYS A 1 1047 ? 8.394 -0.304 -26.012 1.00 96.25 1047 LYS A CA 1
ATOM 8034 C C . LYS A 1 1047 ? 9.389 0.831 -25.824 1.00 96.25 1047 LYS A C 1
ATOM 8036 O O . LYS A 1 1047 ? 10.490 0.737 -26.353 1.00 96.25 1047 LYS A O 1
ATOM 8041 N N . ALA A 1 1048 ? 9.027 1.857 -25.064 1.00 93.75 1048 ALA A N 1
ATOM 8042 C CA . ALA A 1 1048 ? 9.911 2.966 -24.719 1.00 93.75 1048 ALA A CA 1
ATOM 8043 C C . ALA A 1 1048 ? 10.112 3.058 -23.194 1.00 93.75 1048 ALA A C 1
ATOM 8045 O O . ALA A 1 1048 ? 9.164 2.806 -22.440 1.00 93.75 1048 ALA A O 1
ATOM 8046 N N . PRO A 1 1049 ? 11.316 3.434 -22.734 1.00 90.56 1049 PRO A N 1
ATOM 8047 C CA . PRO A 1 1049 ? 11.592 3.674 -21.320 1.00 90.56 1049 PRO A CA 1
ATOM 8048 C C . PRO A 1 1049 ? 10.899 4.945 -20.804 1.00 90.56 1049 PRO A C 1
ATOM 8050 O O . PRO A 1 1049 ? 10.780 5.950 -21.507 1.00 90.56 1049 PRO A O 1
ATOM 8053 N N . MET A 1 1050 ? 10.494 4.917 -19.537 1.00 87.56 1050 MET A N 1
ATOM 8054 C CA . MET A 1 1050 ? 10.057 6.079 -18.763 1.00 87.56 1050 MET A CA 1
ATOM 8055 C C . MET A 1 1050 ? 11.195 6.539 -17.845 1.00 87.56 1050 MET A C 1
ATOM 8057 O O . MET A 1 1050 ? 11.819 5.723 -17.165 1.00 87.56 1050 MET A O 1
ATOM 8061 N N . PHE A 1 1051 ? 11.446 7.849 -17.789 1.00 84.81 1051 PHE A N 1
ATOM 8062 C CA . PHE A 1 1051 ? 12.519 8.428 -16.977 1.00 84.81 1051 PHE A CA 1
ATOM 8063 C C . PHE A 1 1051 ? 11.999 9.441 -15.956 1.00 84.81 1051 PHE A C 1
ATOM 8065 O O . PHE A 1 1051 ? 11.067 10.192 -16.227 1.00 84.81 1051 PHE A O 1
ATOM 8072 N N . SER A 1 1052 ? 12.691 9.535 -14.818 1.00 81.06 1052 SER A N 1
ATOM 8073 C CA . SER A 1 1052 ? 12.344 10.431 -13.704 1.00 81.06 1052 SER A CA 1
ATOM 8074 C C . SER A 1 1052 ? 13.347 11.583 -13.509 1.00 81.06 1052 SER A C 1
ATOM 8076 O O . SER A 1 1052 ? 13.538 12.076 -12.397 1.00 81.06 1052 SER A O 1
ATOM 8078 N N . TRP A 1 1053 ? 13.989 12.049 -14.588 1.00 81.88 1053 TRP A N 1
ATOM 8079 C CA . TRP A 1 1053 ? 15.019 13.100 -14.546 1.00 81.88 1053 TRP A CA 1
ATOM 8080 C C . TRP A 1 1053 ? 14.624 14.387 -13.791 1.00 81.88 1053 TRP A C 1
ATOM 8082 O O . TRP A 1 1053 ? 15.490 14.929 -13.101 1.00 81.88 1053 TRP A O 1
ATOM 8092 N N . PRO A 1 1054 ? 13.372 14.897 -13.847 1.00 76.31 1054 PRO A N 1
ATOM 8093 C CA . PRO A 1 1054 ? 12.972 16.079 -13.070 1.00 76.31 1054 PRO A CA 1
ATOM 8094 C C . PRO A 1 1054 ? 13.095 15.899 -11.550 1.00 76.31 1054 PRO A C 1
ATOM 8096 O O . PRO A 1 1054 ? 13.268 16.874 -10.824 1.00 76.31 1054 PRO A O 1
ATOM 8099 N N . ARG A 1 1055 ? 13.024 14.652 -11.066 1.00 75.06 1055 ARG A N 1
ATOM 8100 C CA . ARG A 1 1055 ? 13.093 14.303 -9.639 1.00 75.06 1055 ARG A CA 1
ATOM 8101 C C . ARG A 1 1055 ? 14.521 14.003 -9.183 1.00 75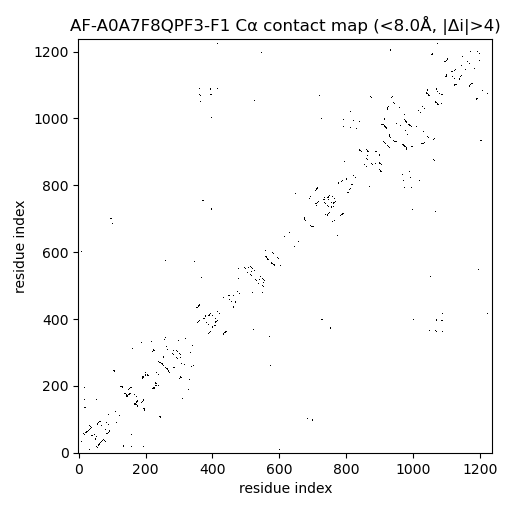.06 1055 ARG A C 1
ATOM 8103 O O . ARG A 1 1055 ? 14.874 14.310 -8.050 1.00 75.06 1055 ARG A O 1
ATOM 8110 N N . LEU A 1 1056 ? 15.364 13.501 -10.084 1.00 76.19 1056 LEU A N 1
ATOM 8111 C CA . LEU A 1 1056 ? 16.800 13.336 -9.857 1.00 76.19 1056 LEU A CA 1
ATOM 8112 C C . LEU A 1 1056 ? 17.522 14.677 -10.067 1.00 76.19 1056 LEU A C 1
ATOM 8114 O O . LEU A 1 1056 ? 18.001 14.983 -11.164 1.00 76.19 1056 LEU A O 1
ATOM 8118 N N . ARG A 1 1057 ? 17.555 15.509 -9.017 1.00 68.81 1057 ARG A N 1
ATOM 8119 C CA . ARG A 1 1057 ? 18.244 16.811 -9.041 1.00 68.81 1057 ARG A CA 1
ATOM 8120 C C . ARG A 1 1057 ? 19.725 16.628 -9.340 1.00 68.81 1057 ARG A C 1
ATOM 8122 O O . ARG A 1 1057 ? 20.351 15.701 -8.841 1.00 68.81 1057 ARG A O 1
ATOM 8129 N N . ASP A 1 1058 ? 20.253 17.507 -10.185 1.00 72.88 1058 ASP A N 1
ATOM 8130 C CA . ASP A 1 1058 ? 21.652 17.529 -10.629 1.00 72.88 1058 ASP A CA 1
ATOM 8131 C C . ASP A 1 1058 ? 22.156 16.254 -11.337 1.00 72.88 1058 ASP A C 1
ATOM 8133 O O . ASP A 1 1058 ? 23.317 16.179 -11.743 1.00 72.88 1058 ASP A O 1
ATOM 8137 N N . ALA A 1 1059 ? 21.282 15.267 -11.568 1.00 76.88 1059 ALA A N 1
ATOM 8138 C CA . ALA A 1 1059 ? 21.601 14.125 -12.407 1.00 76.88 1059 ALA A CA 1
ATOM 8139 C C . ALA A 1 1059 ? 21.708 14.571 -13.868 1.00 76.88 1059 ALA A C 1
ATOM 8141 O O . ALA A 1 1059 ? 20.851 15.303 -14.382 1.00 76.88 1059 ALA A O 1
ATOM 8142 N N . ASP A 1 1060 ? 22.764 14.107 -14.532 1.00 79.81 1060 ASP A N 1
ATOM 8143 C CA . ASP A 1 1060 ? 22.987 14.318 -15.957 1.00 79.81 1060 ASP A CA 1
ATOM 8144 C C . ASP A 1 1060 ? 22.058 13.398 -16.768 1.00 79.81 1060 ASP A C 1
ATOM 8146 O O . ASP A 1 1060 ? 22.241 12.180 -16.709 1.00 79.81 1060 ASP A O 1
ATOM 8150 N N . PRO A 1 1061 ? 21.075 13.929 -17.523 1.00 82.19 1061 PRO A N 1
ATOM 8151 C CA . PRO A 1 1061 ? 20.086 13.110 -18.214 1.00 82.19 1061 PRO A CA 1
ATOM 8152 C C . PRO A 1 1061 ? 20.661 12.615 -19.548 1.00 82.19 1061 PRO A C 1
ATOM 8154 O O . PRO A 1 1061 ? 20.305 13.075 -20.635 1.00 82.19 1061 PRO A O 1
ATOM 8157 N N . ILE A 1 1062 ? 21.619 11.698 -19.445 1.00 83.19 1062 ILE A N 1
ATOM 8158 C CA . ILE A 1 1062 ? 22.307 11.044 -20.554 1.00 83.19 1062 ILE A CA 1
ATOM 8159 C C . ILE A 1 1062 ? 22.294 9.533 -20.338 1.00 83.19 1062 ILE A C 1
ATOM 8161 O O . ILE A 1 1062 ? 22.523 9.055 -19.229 1.00 83.19 1062 ILE A O 1
ATOM 8165 N N . LEU A 1 1063 ? 22.062 8.786 -21.414 1.00 79.69 1063 LEU A N 1
ATOM 8166 C CA . LEU A 1 1063 ? 22.100 7.329 -21.368 1.00 79.69 1063 LEU A CA 1
ATOM 8167 C C . LEU A 1 1063 ? 23.545 6.838 -21.292 1.00 79.69 1063 LEU A C 1
ATOM 8169 O O . LEU A 1 1063 ? 24.429 7.350 -21.987 1.00 79.69 1063 LEU A O 1
ATOM 8173 N N . ARG A 1 1064 ? 23.775 5.842 -20.441 1.00 76.75 1064 ARG A N 1
ATOM 8174 C CA . ARG A 1 1064 ? 25.070 5.189 -20.246 1.00 76.75 1064 ARG A CA 1
ATOM 8175 C C . ARG A 1 1064 ? 24.897 3.677 -20.401 1.00 76.75 1064 ARG A C 1
ATOM 8177 O O . ARG A 1 1064 ? 23.826 3.180 -20.741 1.00 76.75 1064 ARG A O 1
ATOM 8184 N N . CYS A 1 1065 ? 25.981 2.947 -20.163 1.00 73.81 1065 CYS A N 1
ATOM 8185 C CA . CYS A 1 1065 ? 25.916 1.502 -19.978 1.00 73.81 1065 CYS A CA 1
ATOM 8186 C C . CYS A 1 1065 ? 25.254 1.109 -18.649 1.00 73.81 1065 CYS A C 1
ATOM 8188 O O . CYS A 1 1065 ? 24.838 -0.030 -18.508 1.00 73.81 1065 CYS A O 1
ATOM 8190 N N . GLU A 1 1066 ? 25.132 2.031 -17.699 1.00 74.50 1066 GLU A N 1
ATOM 8191 C CA . GLU A 1 1066 ? 24.303 1.861 -16.509 1.00 74.50 1066 GLU A CA 1
ATOM 8192 C C . GLU A 1 1066 ? 22.876 2.342 -16.798 1.00 74.50 1066 GLU A C 1
ATOM 8194 O O . GLU A 1 1066 ? 22.693 3.363 -17.467 1.00 74.50 1066 GLU A O 1
ATOM 8199 N N . MET A 1 1067 ? 21.888 1.589 -16.312 1.00 76.38 1067 MET A N 1
ATOM 8200 C CA . MET A 1 1067 ? 20.471 1.902 -16.486 1.00 76.38 1067 MET A CA 1
ATOM 8201 C C . MET A 1 1067 ? 20.038 3.091 -15.618 1.00 76.38 1067 MET A C 1
ATOM 8203 O O . MET A 1 1067 ? 20.499 3.224 -14.486 1.00 76.38 1067 MET A O 1
ATOM 8207 N N . ALA A 1 1068 ? 19.107 3.910 -16.110 1.00 81.19 1068 ALA A N 1
ATOM 8208 C CA . ALA A 1 1068 ? 18.523 5.025 -15.356 1.00 81.19 1068 ALA A CA 1
ATOM 8209 C C . ALA A 1 1068 ? 16.987 5.128 -15.437 1.00 81.19 1068 ALA A C 1
ATOM 8211 O O . ALA A 1 1068 ? 16.380 5.899 -14.688 1.00 81.19 1068 ALA A O 1
ATOM 8212 N N . SER A 1 1069 ? 16.340 4.400 -16.348 1.00 83.25 1069 SER A N 1
ATOM 8213 C CA . SER A 1 1069 ? 14.879 4.387 -16.475 1.00 83.25 1069 SER A CA 1
ATOM 8214 C C . SER A 1 1069 ? 14.193 3.687 -15.300 1.00 83.25 1069 SER A C 1
ATOM 8216 O O . SER A 1 1069 ? 14.741 2.796 -14.650 1.00 83.25 1069 SER A O 1
ATOM 8218 N N . THR A 1 1070 ? 12.969 4.127 -15.012 1.00 81.56 1070 THR A N 1
ATOM 8219 C CA . THR A 1 1070 ? 12.184 3.706 -13.838 1.00 81.56 1070 THR A CA 1
ATOM 8220 C C . THR A 1 1070 ? 10.954 2.874 -14.202 1.00 81.56 1070 THR A C 1
ATOM 8222 O O . THR A 1 1070 ? 10.377 2.210 -13.345 1.00 81.56 1070 THR A O 1
ATOM 8225 N N . GLY A 1 1071 ? 10.545 2.900 -15.469 1.00 86.38 1071 GLY A N 1
ATOM 8226 C CA . GLY A 1 1071 ? 9.372 2.187 -15.959 1.00 86.38 1071 GLY A CA 1
ATOM 8227 C C . GLY A 1 1071 ? 9.333 2.139 -17.479 1.00 86.38 1071 GLY A C 1
ATOM 8228 O O . GLY A 1 1071 ? 10.300 2.500 -18.149 1.00 86.38 1071 GLY A O 1
ATOM 8229 N N . GLU A 1 1072 ? 8.192 1.737 -18.032 1.00 88.25 1072 GLU A N 1
ATOM 8230 C CA . GLU A 1 1072 ? 8.025 1.564 -19.473 1.00 88.25 1072 GLU A CA 1
ATOM 8231 C C . GLU A 1 1072 ? 6.614 1.888 -19.961 1.00 88.25 1072 GLU A C 1
ATOM 8233 O O . GLU A 1 1072 ? 5.637 1.882 -19.212 1.00 88.25 1072 GLU A O 1
ATOM 8238 N N . VAL A 1 1073 ? 6.521 2.150 -21.261 1.00 92.88 1073 VAL A N 1
ATOM 8239 C CA . VAL A 1 1073 ? 5.269 2.233 -22.013 1.00 92.88 1073 VAL A CA 1
ATOM 8240 C C . VAL A 1 1073 ? 5.414 1.425 -23.293 1.00 92.88 1073 VAL A C 1
ATOM 8242 O O . VAL A 1 1073 ? 6.511 1.342 -23.846 1.00 92.88 1073 VAL A O 1
ATOM 8245 N N . ALA A 1 1074 ? 4.324 0.860 -23.807 1.00 93.50 1074 ALA A N 1
ATOM 8246 C CA . ALA A 1 1074 ? 4.323 0.331 -25.164 1.00 93.50 1074 ALA A CA 1
ATOM 8247 C C . ALA A 1 1074 ? 3.074 0.716 -25.939 1.00 93.50 1074 ALA A C 1
ATOM 8249 O O . ALA A 1 1074 ? 1.990 0.918 -25.394 1.00 93.50 1074 ALA A O 1
ATOM 8250 N N . CYS A 1 1075 ? 3.254 0.840 -27.246 1.00 93.38 1075 CYS A N 1
ATOM 8251 C CA . CYS A 1 1075 ? 2.225 1.279 -28.170 1.00 93.38 1075 CYS A CA 1
ATOM 8252 C C . CYS A 1 1075 ? 2.292 0.485 -29.473 1.00 93.38 1075 CYS A C 1
ATOM 8254 O O . CYS A 1 1075 ? 3.310 -0.121 -29.812 1.00 93.38 1075 CYS A O 1
ATOM 8256 N N . PHE A 1 1076 ? 1.191 0.542 -30.224 1.00 93.62 1076 PHE A N 1
ATOM 8257 C CA . PHE A 1 1076 ? 1.001 -0.210 -31.461 1.00 93.62 1076 PHE A CA 1
ATOM 8258 C C . PHE A 1 1076 ? 0.649 0.727 -32.618 1.00 93.62 1076 PHE A C 1
ATOM 8260 O O . PHE A 1 1076 ? -0.139 1.674 -32.468 1.00 93.62 1076 PHE A O 1
ATOM 8267 N N . GLY A 1 1077 ? 1.211 0.450 -33.789 1.00 91.38 1077 GLY A N 1
ATOM 8268 C CA . GLY A 1 1077 ? 0.951 1.194 -35.017 1.00 91.38 1077 GLY A CA 1
ATOM 8269 C C . GLY A 1 1077 ? 1.051 0.305 -36.248 1.00 91.38 1077 GLY A C 1
ATOM 8270 O O . GLY A 1 1077 ? 1.690 -0.741 -36.200 1.00 91.38 1077 GLY A O 1
ATOM 8271 N N . GLU A 1 1078 ? 0.468 0.747 -37.362 1.00 90.25 1078 GLU A N 1
ATOM 8272 C CA . GLU A 1 1078 ? 0.595 0.076 -38.671 1.00 90.25 1078 GLU A CA 1
ATOM 8273 C C . GLU A 1 1078 ? 2.066 -0.037 -39.112 1.00 90.25 1078 GLU A C 1
ATOM 8275 O O . GLU A 1 1078 ? 2.451 -0.964 -39.817 1.00 90.25 1078 GLU A O 1
ATOM 8280 N N . GLY A 1 1079 ? 2.919 0.878 -38.641 1.00 91.12 1079 GLY A N 1
ATOM 8281 C CA . GLY A 1 1079 ? 4.368 0.761 -38.742 1.00 91.12 1079 GLY A CA 1
ATOM 8282 C C . GLY A 1 1079 ? 5.101 1.426 -37.579 1.00 91.12 1079 GLY A C 1
ATOM 8283 O O . GLY A 1 1079 ? 4.497 2.066 -36.706 1.00 91.12 1079 GLY A O 1
ATOM 8284 N N . ILE A 1 1080 ? 6.432 1.314 -37.604 1.00 93.50 1080 ILE A N 1
ATOM 8285 C CA . ILE A 1 1080 ? 7.299 1.770 -36.510 1.00 93.50 1080 ILE A CA 1
ATOM 8286 C C . ILE A 1 1080 ? 7.150 3.266 -36.193 1.00 93.50 1080 ILE A C 1
ATOM 8288 O O . ILE A 1 1080 ? 7.126 3.643 -35.030 1.00 93.50 1080 ILE A O 1
ATOM 8292 N N . HIS A 1 1081 ? 6.962 4.117 -37.204 1.00 93.88 1081 HIS A N 1
ATOM 8293 C CA . HIS A 1 1081 ? 6.855 5.573 -37.042 1.00 93.88 1081 HIS A CA 1
ATOM 8294 C C . HIS A 1 1081 ? 5.645 5.983 -36.188 1.00 93.88 1081 HIS A C 1
ATOM 8296 O O . HIS A 1 1081 ? 5.777 6.746 -35.233 1.00 93.88 1081 HIS A O 1
ATOM 8302 N N . THR A 1 1082 ? 4.463 5.441 -36.499 1.00 91.50 1082 THR A N 1
ATOM 8303 C CA . THR A 1 1082 ? 3.235 5.692 -35.731 1.00 91.50 1082 THR A CA 1
ATOM 8304 C C . THR A 1 1082 ? 3.309 5.104 -34.328 1.00 91.50 1082 THR A C 1
ATOM 8306 O O . THR A 1 1082 ? 2.871 5.751 -33.379 1.00 91.50 1082 THR A O 1
ATOM 8309 N N . ALA A 1 1083 ? 3.883 3.903 -34.179 1.00 92.56 1083 ALA A N 1
ATOM 8310 C CA . ALA A 1 1083 ? 4.062 3.285 -32.869 1.00 92.56 1083 ALA A CA 1
ATOM 8311 C C . ALA A 1 1083 ? 5.006 4.133 -31.998 1.00 92.56 1083 ALA A C 1
ATOM 8313 O O . ALA A 1 1083 ? 4.685 4.424 -30.847 1.00 92.56 1083 ALA A O 1
ATOM 8314 N N . PHE A 1 1084 ? 6.121 4.598 -32.575 1.00 94.31 1084 PHE A N 1
ATOM 8315 C CA . PHE A 1 1084 ? 7.121 5.435 -31.915 1.00 94.31 1084 PHE A CA 1
ATOM 8316 C C . PHE A 1 1084 ? 6.532 6.751 -31.404 1.00 94.31 1084 PHE A C 1
ATOM 8318 O O . PHE A 1 1084 ? 6.693 7.069 -30.229 1.00 94.31 1084 PHE A O 1
ATOM 8325 N N . LEU A 1 1085 ? 5.781 7.489 -32.232 1.00 92.44 1085 LEU A N 1
ATOM 8326 C CA . LEU A 1 1085 ? 5.156 8.740 -31.783 1.00 92.44 1085 LEU A CA 1
ATOM 8327 C C . LEU A 1 1085 ? 4.157 8.512 -30.642 1.00 92.44 1085 LEU A C 1
ATOM 8329 O O . LEU A 1 1085 ? 4.139 9.295 -29.695 1.00 92.44 1085 LEU A O 1
ATOM 8333 N N . LYS A 1 1086 ? 3.367 7.430 -30.682 1.00 92.25 1086 LYS A N 1
ATOM 8334 C CA . LYS A 1 1086 ? 2.470 7.064 -29.572 1.00 92.25 1086 LYS A CA 1
ATOM 8335 C C . LYS A 1 1086 ? 3.234 6.746 -28.292 1.00 92.25 1086 LYS A C 1
ATOM 8337 O O . LYS A 1 1086 ? 2.817 7.184 -27.221 1.00 92.25 1086 LYS A O 1
ATOM 8342 N N . ALA A 1 1087 ? 4.338 6.009 -28.392 1.00 92.50 1087 ALA A N 1
ATOM 8343 C CA . ALA A 1 1087 ? 5.153 5.670 -27.234 1.00 92.50 1087 ALA A CA 1
ATOM 8344 C C . ALA A 1 1087 ? 5.797 6.918 -26.622 1.00 92.50 1087 ALA A C 1
ATOM 8346 O O . ALA A 1 1087 ? 5.673 7.120 -25.420 1.00 92.50 1087 ALA A O 1
ATOM 8347 N N . MET A 1 1088 ? 6.357 7.816 -27.438 1.00 89.94 1088 MET A N 1
ATOM 8348 C CA . MET A 1 1088 ? 6.878 9.102 -26.959 1.00 89.94 1088 MET A CA 1
ATOM 8349 C C . MET A 1 1088 ? 5.778 9.930 -26.278 1.00 89.94 1088 MET A C 1
ATOM 8351 O O . MET A 1 1088 ? 5.943 10.376 -25.149 1.00 89.94 1088 MET A O 1
ATOM 8355 N N . LEU A 1 1089 ? 4.605 10.083 -26.900 1.00 91.25 1089 LEU A N 1
ATOM 8356 C CA . LEU A 1 1089 ? 3.478 10.787 -26.272 1.00 91.25 1089 LEU A CA 1
ATOM 8357 C C . LEU A 1 1089 ? 3.057 10.139 -24.938 1.00 91.25 1089 LEU A C 1
ATOM 8359 O O . LEU A 1 1089 ? 2.669 10.841 -24.006 1.00 91.25 1089 LEU A O 1
ATOM 8363 N N . SER A 1 1090 ? 3.160 8.812 -24.832 1.00 92.06 1090 SER A N 1
ATOM 8364 C CA . SER A 1 1090 ? 2.847 8.060 -23.611 1.00 92.06 1090 SER A CA 1
ATOM 8365 C C . SER A 1 1090 ? 3.865 8.270 -22.490 1.00 92.06 1090 SER A C 1
ATOM 8367 O O . SER A 1 1090 ? 3.496 8.127 -21.327 1.00 92.06 1090 SER A O 1
ATOM 8369 N N . THR A 1 1091 ? 5.111 8.648 -22.803 1.00 88.25 1091 THR A N 1
ATOM 8370 C CA . THR A 1 1091 ? 6.109 9.041 -21.791 1.00 88.25 1091 THR A CA 1
ATOM 8371 C C . THR A 1 1091 ? 5.937 10.484 -21.302 1.00 88.25 1091 THR A C 1
ATOM 8373 O O . THR A 1 1091 ? 6.714 10.958 -20.480 1.00 88.25 1091 THR A O 1
ATOM 8376 N N . GLY A 1 1092 ? 4.926 11.205 -21.801 1.00 84.69 1092 GLY A N 1
ATOM 8377 C CA . GLY A 1 1092 ? 4.719 12.628 -21.524 1.00 84.69 1092 GLY A CA 1
ATOM 8378 C C . GLY A 1 1092 ? 5.492 13.560 -22.463 1.00 84.69 1092 GLY A C 1
ATOM 8379 O O . GLY A 1 1092 ? 5.409 14.781 -22.314 1.00 84.69 1092 GLY A O 1
ATOM 8380 N N . PHE A 1 1093 ? 6.208 13.018 -23.457 1.00 85.88 1093 PHE A N 1
ATOM 8381 C CA . PHE A 1 1093 ? 6.859 13.813 -24.495 1.00 85.88 1093 PHE A CA 1
ATOM 8382 C C . PHE A 1 1093 ? 5.817 14.618 -25.277 1.00 85.88 1093 PHE A C 1
ATOM 8384 O O . PHE A 1 1093 ? 4.791 14.091 -25.705 1.00 85.88 1093 PHE A O 1
ATOM 8391 N N . LYS A 1 1094 ? 6.103 15.895 -25.532 1.00 85.31 1094 LYS A N 1
ATOM 8392 C CA . LYS A 1 1094 ? 5.292 16.736 -26.418 1.00 85.31 1094 LYS A CA 1
ATOM 8393 C C . LYS A 1 1094 ? 5.977 16.826 -27.771 1.00 85.31 1094 LYS A C 1
ATOM 8395 O O . LYS A 1 1094 ? 7.152 17.171 -27.842 1.00 85.31 1094 LYS A O 1
ATOM 8400 N N . ILE A 1 1095 ? 5.241 16.533 -28.841 1.00 86.81 1095 ILE A N 1
ATOM 8401 C CA . ILE A 1 1095 ? 5.751 16.745 -30.199 1.00 86.81 1095 ILE A CA 1
ATOM 8402 C C . ILE A 1 1095 ? 6.014 18.254 -30.362 1.00 86.81 1095 ILE A C 1
ATOM 8404 O O . ILE A 1 1095 ? 5.083 19.037 -30.144 1.00 86.81 1095 ILE A O 1
ATOM 8408 N N . PRO A 1 1096 ? 7.247 18.674 -30.702 1.00 87.94 1096 PRO A N 1
ATOM 8409 C CA . PRO A 1 1096 ? 7.580 20.085 -30.845 1.00 87.94 1096 PRO A CA 1
ATOM 8410 C C . PRO A 1 1096 ? 6.765 20.723 -31.967 1.00 87.94 1096 PRO A C 1
ATOM 8412 O O . PRO A 1 1096 ? 6.426 20.079 -32.961 1.00 87.94 1096 PRO A O 1
ATOM 8415 N N . GLN A 1 1097 ? 6.474 22.008 -31.811 1.00 84.31 1097 GLN A N 1
ATOM 8416 C CA . GLN A 1 1097 ? 5.749 22.816 -32.791 1.00 84.31 1097 GLN A CA 1
ATOM 8417 C C . GLN A 1 1097 ? 6.532 24.059 -33.218 1.00 84.31 1097 GLN A C 1
ATOM 8419 O O . GLN A 1 1097 ? 6.115 24.740 -34.154 1.00 84.31 1097 GLN A O 1
ATOM 8424 N N . LYS A 1 1098 ? 7.637 24.382 -32.534 1.00 89.31 1098 LYS A N 1
ATOM 8425 C CA . LYS A 1 1098 ? 8.359 25.639 -32.731 1.00 89.31 1098 LYS A CA 1
ATOM 8426 C C . LYS A 1 1098 ? 9.794 25.422 -33.199 1.00 89.31 1098 LYS A C 1
ATOM 8428 O O . LYS A 1 1098 ? 10.067 25.478 -34.399 1.00 89.31 1098 LYS A O 1
ATOM 8433 N N . GLY A 1 1099 ? 10.724 25.246 -32.267 1.00 94.25 1099 GLY A N 1
ATOM 8434 C CA . GLY A 1 1099 ? 12.149 25.384 -32.532 1.00 94.25 1099 GLY A CA 1
ATOM 8435 C C . GLY A 1 1099 ? 12.976 24.309 -31.852 1.00 94.25 1099 GLY A C 1
ATOM 8436 O O . GLY A 1 1099 ? 12.716 23.926 -30.713 1.00 94.25 1099 GLY A O 1
ATOM 8437 N N . ILE A 1 1100 ? 14.001 23.846 -32.562 1.00 97.44 1100 ILE A N 1
ATOM 8438 C CA . ILE A 1 1100 ? 14.851 22.737 -32.134 1.00 97.44 1100 ILE A CA 1
ATOM 8439 C C . ILE A 1 1100 ? 16.260 23.258 -31.878 1.00 97.44 1100 ILE A C 1
ATOM 8441 O O . ILE A 1 1100 ? 16.876 23.848 -32.768 1.00 97.44 1100 ILE A O 1
ATOM 8445 N N . LEU A 1 1101 ? 16.789 23.013 -30.679 1.00 97.88 1101 LEU A N 1
ATOM 8446 C CA . LEU A 1 1101 ? 18.200 23.235 -30.373 1.00 97.88 1101 LEU A CA 1
ATOM 8447 C C . LEU A 1 1101 ? 19.027 22.006 -30.751 1.00 97.88 1101 LEU A C 1
ATOM 8449 O O . LEU A 1 1101 ? 18.752 20.911 -30.270 1.00 97.88 1101 LEU A O 1
ATOM 8453 N N . ILE A 1 1102 ? 20.073 22.197 -31.550 1.00 97.06 1102 ILE A N 1
ATOM 8454 C CA . ILE A 1 1102 ? 20.992 21.151 -31.995 1.00 97.06 1102 ILE A CA 1
ATOM 8455 C C . ILE A 1 1102 ? 22.371 21.392 -31.374 1.00 97.06 1102 ILE A C 1
ATOM 8457 O O . ILE A 1 1102 ? 23.092 22.327 -31.734 1.00 97.06 1102 ILE A O 1
ATOM 8461 N N . GLY A 1 1103 ? 22.760 20.507 -30.459 1.00 94.38 1103 GLY A N 1
ATOM 8462 C CA . GLY A 1 1103 ? 24.116 20.399 -29.930 1.00 94.38 1103 GLY A CA 1
ATOM 8463 C C . GLY A 1 1103 ? 24.686 19.022 -30.239 1.00 94.38 1103 GLY A C 1
ATOM 8464 O O . GLY A 1 1103 ? 24.290 18.041 -29.624 1.00 94.38 1103 GLY A O 1
ATOM 8465 N N . ILE A 1 1104 ? 25.620 18.930 -31.182 1.00 93.00 1104 ILE A N 1
ATOM 8466 C CA . ILE A 1 1104 ? 26.241 17.656 -31.572 1.00 93.00 1104 ILE A CA 1
ATOM 8467 C C . ILE A 1 1104 ? 27.759 17.759 -31.498 1.00 93.00 1104 ILE A C 1
ATOM 8469 O O . ILE A 1 1104 ? 28.339 18.814 -31.770 1.00 93.00 1104 ILE A O 1
ATOM 8473 N N . GLN A 1 1105 ? 28.427 16.655 -31.174 1.00 91.62 1105 GLN A N 1
ATOM 8474 C CA . GLN A 1 1105 ? 29.879 16.607 -31.292 1.00 91.62 1105 GLN A CA 1
ATOM 8475 C C . GLN A 1 1105 ? 30.311 16.605 -32.774 1.00 91.62 1105 GLN A C 1
ATOM 8477 O O . GLN A 1 1105 ? 29.601 16.117 -33.655 1.00 91.62 1105 GLN A O 1
ATOM 8482 N N . GLN A 1 1106 ? 31.483 17.176 -33.072 1.00 88.56 1106 GLN A N 1
ATOM 8483 C CA . GLN A 1 1106 ? 31.962 17.407 -34.441 1.00 88.56 1106 GLN A CA 1
ATOM 8484 C C . GLN A 1 1106 ? 31.986 16.147 -35.330 1.00 88.56 1106 GLN A C 1
ATOM 8486 O O . GLN A 1 1106 ? 31.711 16.251 -36.524 1.00 88.56 1106 GLN A O 1
ATOM 8491 N N . SER A 1 1107 ? 32.270 14.964 -34.779 1.00 88.25 1107 SER A N 1
ATOM 8492 C CA . SER A 1 1107 ? 32.315 13.694 -35.518 1.00 88.25 1107 SER A CA 1
ATOM 8493 C C . SER A 1 1107 ? 30.938 13.204 -35.978 1.00 88.25 1107 SER A C 1
ATOM 8495 O O . SER A 1 1107 ? 30.855 12.393 -36.899 1.00 88.25 1107 SER A O 1
ATOM 8497 N N . PHE A 1 1108 ? 29.844 13.711 -35.396 1.00 89.81 1108 PHE A N 1
ATOM 8498 C CA . PHE A 1 1108 ? 28.486 13.389 -35.839 1.00 89.81 1108 PHE A CA 1
ATOM 8499 C C . PHE A 1 1108 ? 28.039 14.188 -37.062 1.00 89.81 1108 PHE A C 1
ATOM 8501 O O . PHE A 1 1108 ? 27.114 13.749 -37.743 1.00 89.81 1108 PHE A O 1
ATOM 8508 N N . ARG A 1 1109 ? 28.700 15.308 -37.392 1.00 92.44 1109 ARG A N 1
ATOM 8509 C CA . ARG A 1 1109 ? 28.303 16.210 -38.490 1.00 92.44 1109 ARG A CA 1
ATOM 8510 C C . ARG A 1 1109 ? 27.987 15.487 -39.809 1.00 92.44 1109 ARG A C 1
ATOM 8512 O O . ARG A 1 1109 ? 26.897 15.716 -40.330 1.00 92.44 1109 ARG A O 1
ATOM 8519 N N . PRO A 1 1110 ? 28.832 14.566 -40.327 1.00 92.12 1110 PRO A N 1
ATOM 8520 C CA . PRO A 1 1110 ? 28.539 13.896 -41.596 1.00 92.12 1110 PRO A CA 1
ATOM 8521 C C . PRO A 1 1110 ? 27.264 13.045 -41.554 1.00 92.12 1110 PRO A C 1
ATOM 8523 O O . PRO A 1 1110 ? 26.541 12.973 -42.539 1.00 92.12 1110 PRO A O 1
ATOM 8526 N N . ARG A 1 1111 ? 26.974 12.413 -40.408 1.00 91.31 1111 ARG A N 1
ATOM 8527 C CA . ARG A 1 1111 ? 25.789 11.560 -40.225 1.00 91.31 1111 ARG A CA 1
ATOM 8528 C C . ARG A 1 1111 ? 24.529 12.363 -39.901 1.00 91.31 1111 ARG A C 1
ATOM 8530 O O . ARG A 1 1111 ? 23.432 11.911 -40.205 1.00 91.31 1111 ARG A O 1
ATOM 8537 N N . PHE A 1 1112 ? 24.681 13.533 -39.283 1.00 95.38 1112 PHE A N 1
ATOM 8538 C CA . PHE A 1 1112 ? 23.566 14.350 -38.806 1.00 95.38 1112 PHE A CA 1
ATOM 8539 C C . PHE A 1 1112 ? 23.015 15.318 -39.862 1.00 95.38 1112 PHE A C 1
ATOM 8541 O O . PHE A 1 1112 ? 21.875 15.749 -39.733 1.00 95.38 1112 PHE A O 1
ATOM 8548 N N . LEU A 1 1113 ? 23.781 15.650 -40.912 1.00 95.81 1113 LEU A N 1
ATOM 8549 C CA . LEU A 1 1113 ? 23.370 16.648 -41.910 1.00 95.81 1113 LEU A CA 1
ATOM 8550 C C . LEU A 1 1113 ? 21.997 16.346 -42.533 1.00 95.81 1113 LEU A C 1
ATOM 8552 O O . LEU A 1 1113 ? 21.144 17.226 -42.552 1.00 95.81 1113 LEU A O 1
ATOM 8556 N N . GLY A 1 1114 ? 21.756 15.099 -42.950 1.00 94.69 1114 GLY A N 1
ATOM 8557 C CA . GLY A 1 1114 ? 20.464 14.706 -43.524 1.00 94.69 1114 GLY A CA 1
ATOM 8558 C C . GLY A 1 1114 ? 19.300 14.803 -42.530 1.00 94.69 1114 GLY A C 1
ATOM 8559 O O . GLY A 1 1114 ? 18.199 15.179 -42.910 1.00 94.69 1114 GLY A O 1
ATOM 8560 N N . VAL A 1 1115 ? 19.548 14.539 -41.241 1.00 96.38 1115 VAL A N 1
ATOM 8561 C CA . VAL A 1 1115 ? 18.534 14.693 -40.182 1.00 96.38 1115 VAL A CA 1
ATOM 8562 C C . VAL A 1 1115 ? 18.215 16.174 -39.957 1.00 96.38 1115 VAL A C 1
ATOM 8564 O O . VAL A 1 1115 ? 17.051 16.541 -39.835 1.00 96.38 1115 VAL A O 1
ATOM 8567 N N . ALA A 1 1116 ? 19.232 17.041 -39.939 1.00 96.25 1116 ALA A N 1
ATOM 8568 C CA . ALA A 1 1116 ? 19.035 18.483 -39.797 1.00 96.25 1116 ALA A CA 1
ATOM 8569 C C . ALA A 1 1116 ? 18.265 19.079 -40.988 1.00 96.25 1116 ALA A C 1
ATOM 8571 O O . ALA A 1 1116 ? 17.346 19.870 -40.785 1.00 96.25 1116 ALA A O 1
ATOM 8572 N N . GLU A 1 1117 ? 18.601 18.667 -42.212 1.00 96.19 1117 GLU A N 1
ATOM 8573 C CA . GLU A 1 1117 ? 17.881 19.059 -43.427 1.00 96.19 1117 GLU A CA 1
ATOM 8574 C C . GLU A 1 1117 ? 16.417 18.602 -43.382 1.00 96.19 1117 GLU A C 1
ATOM 8576 O O . GLU A 1 1117 ? 15.512 19.393 -43.637 1.00 96.19 1117 GLU A O 1
ATOM 8581 N N . GLN A 1 1118 ? 16.162 17.355 -42.976 1.00 94.88 1118 GLN A N 1
ATOM 8582 C CA . GLN A 1 1118 ? 14.807 16.822 -42.833 1.00 94.88 1118 GLN A CA 1
ATOM 8583 C C . GLN A 1 1118 ? 13.979 17.618 -41.816 1.00 94.88 1118 GLN A C 1
ATOM 8585 O O . GLN A 1 1118 ? 12.855 18.013 -42.117 1.00 94.88 1118 GLN A O 1
ATOM 8590 N N . LEU A 1 1119 ? 14.536 17.913 -40.637 1.00 95.06 1119 LEU A N 1
ATOM 8591 C CA . LEU A 1 1119 ? 13.856 18.724 -39.623 1.00 95.06 1119 LEU A CA 1
ATOM 8592 C C . LEU A 1 1119 ? 13.573 20.148 -40.127 1.00 95.06 1119 LEU A C 1
ATOM 8594 O O . LEU A 1 1119 ? 12.489 20.681 -39.891 1.00 95.06 1119 LEU A O 1
ATOM 8598 N N . HIS A 1 1120 ? 14.510 20.757 -40.856 1.00 95.38 1120 HIS A N 1
ATOM 8599 C CA . HIS A 1 1120 ? 14.283 22.062 -41.471 1.00 95.38 1120 HIS A CA 1
ATOM 8600 C C . HIS A 1 1120 ? 13.155 22.021 -42.514 1.00 95.38 1120 HIS A C 1
ATOM 8602 O O . HIS A 1 1120 ? 12.283 22.889 -42.505 1.00 95.38 1120 HIS A O 1
ATOM 8608 N N . ASN A 1 1121 ? 13.131 20.993 -43.367 1.00 94.44 1121 ASN A N 1
ATOM 8609 C CA . ASN A 1 1121 ? 12.117 20.814 -44.409 1.00 94.44 1121 ASN A CA 1
ATOM 8610 C C . ASN A 1 1121 ? 10.711 20.584 -43.835 1.00 94.44 1121 ASN A C 1
ATOM 8612 O O . ASN A 1 1121 ? 9.725 21.008 -44.435 1.00 94.44 1121 ASN A O 1
ATOM 8616 N N . GLU A 1 1122 ? 10.610 19.991 -42.644 1.00 91.50 1122 GLU A N 1
ATOM 8617 C CA . GLU A 1 1122 ? 9.353 19.898 -41.890 1.00 91.50 1122 GLU A CA 1
ATOM 8618 C C . GLU A 1 1122 ? 8.920 21.237 -41.255 1.00 91.50 1122 GLU A C 1
ATOM 8620 O O . GLU A 1 1122 ? 7.844 21.337 -40.660 1.00 91.50 1122 GLU A O 1
ATOM 8625 N N . GLY A 1 1123 ? 9.709 22.300 -41.420 1.00 92.62 1123 GLY A N 1
ATOM 8626 C CA . GLY A 1 1123 ? 9.371 23.660 -41.007 1.00 92.62 1123 GLY A CA 1
ATOM 8627 C C . GLY A 1 1123 ? 9.840 24.033 -39.602 1.00 92.62 1123 GLY A C 1
ATOM 8628 O O . GLY A 1 1123 ? 9.457 25.093 -39.105 1.00 92.62 1123 GLY A O 1
ATOM 8629 N N . PHE A 1 1124 ? 10.673 23.212 -38.954 1.00 94.75 1124 PHE A N 1
ATOM 8630 C CA . PHE A 1 1124 ? 11.239 23.561 -37.653 1.00 94.75 1124 PHE A CA 1
ATOM 8631 C C . PHE A 1 1124 ? 12.311 24.644 -37.786 1.00 94.75 1124 PHE A C 1
ATOM 8633 O O . PHE A 1 1124 ? 13.221 24.562 -38.617 1.00 94.75 1124 PHE A O 1
ATOM 8640 N N . LYS A 1 1125 ? 12.250 25.651 -36.909 1.00 97.00 1125 LYS A N 1
ATOM 8641 C CA . LYS A 1 1125 ? 13.331 26.632 -36.790 1.00 97.00 1125 LYS A CA 1
ATOM 8642 C C . LYS A 1 1125 ? 14.496 26.010 -36.024 1.00 97.00 1125 LYS A C 1
ATOM 8644 O O . LYS A 1 1125 ? 14.320 25.560 -34.894 1.00 97.00 1125 LYS A O 1
ATOM 8649 N N . LEU A 1 1126 ? 15.687 26.015 -36.615 1.00 97.88 1126 LEU A N 1
ATOM 8650 C CA . LEU A 1 1126 ? 16.862 25.408 -35.996 1.00 97.88 1126 LEU A CA 1
ATOM 8651 C C . LEU A 1 1126 ? 17.697 26.447 -35.244 1.00 97.88 1126 LEU A C 1
ATOM 8653 O O . LEU A 1 1126 ? 18.014 27.522 -35.760 1.00 97.88 1126 LEU A O 1
ATOM 8657 N N . PHE A 1 1127 ? 18.074 26.093 -34.021 1.00 98.00 1127 PHE A N 1
ATOM 8658 C CA . PHE A 1 1127 ? 19.038 26.801 -33.190 1.00 98.00 1127 PHE A CA 1
ATOM 8659 C C . PHE A 1 1127 ? 20.234 25.885 -32.959 1.00 98.00 1127 PHE A C 1
ATOM 8661 O O . PHE A 1 1127 ? 20.063 24.680 -32.790 1.00 98.00 1127 PHE A O 1
ATOM 8668 N N . ALA A 1 1128 ? 21.446 26.422 -32.933 1.00 96.62 1128 ALA A N 1
ATOM 8669 C CA . ALA A 1 1128 ? 22.633 25.614 -32.679 1.00 96.62 1128 ALA A CA 1
ATOM 8670 C C . ALA A 1 1128 ? 23.737 26.446 -32.031 1.00 96.62 1128 ALA A C 1
ATOM 8672 O O . ALA A 1 1128 ? 23.793 27.664 -32.195 1.00 96.62 1128 ALA A O 1
ATOM 8673 N N . THR A 1 1129 ? 24.637 25.794 -31.297 1.00 93.12 1129 THR A N 1
ATOM 8674 C CA . THR A 1 1129 ? 25.836 26.473 -30.787 1.00 93.12 1129 THR A CA 1
ATOM 8675 C C . THR A 1 1129 ? 26.678 26.978 -31.953 1.00 93.12 1129 THR A C 1
ATOM 8677 O O . THR A 1 1129 ? 26.685 26.353 -33.013 1.00 93.12 1129 THR A O 1
ATOM 8680 N N . GLU A 1 1130 ? 27.367 28.106 -31.775 1.00 90.56 1130 GLU A N 1
ATOM 8681 C CA . GLU A 1 1130 ? 28.017 28.892 -32.842 1.00 90.56 1130 GLU A CA 1
ATOM 8682 C C . GLU A 1 1130 ? 28.673 28.039 -33.946 1.00 90.56 1130 GLU A C 1
ATOM 8684 O O . GLU A 1 1130 ? 28.209 28.025 -35.084 1.00 90.56 1130 GLU A O 1
ATOM 8689 N N . ALA A 1 1131 ? 29.650 27.196 -33.592 1.00 91.69 1131 ALA A N 1
ATOM 8690 C CA . ALA A 1 1131 ? 30.365 26.363 -34.561 1.00 91.69 1131 ALA A CA 1
ATOM 8691 C C . ALA A 1 1131 ? 29.486 25.324 -35.290 1.00 91.69 1131 ALA A C 1
ATOM 8693 O O . ALA A 1 1131 ? 29.841 24.869 -36.380 1.00 91.69 1131 ALA A O 1
ATOM 8694 N N . THR A 1 1132 ? 28.392 24.872 -34.676 1.00 94.75 1132 THR A N 1
ATOM 8695 C CA . THR A 1 1132 ? 27.411 23.968 -35.299 1.00 94.75 1132 THR A CA 1
ATOM 8696 C C . THR A 1 1132 ? 26.459 24.751 -36.200 1.00 94.75 1132 THR A C 1
ATOM 8698 O O . THR A 1 1132 ? 26.141 24.279 -37.287 1.00 94.75 1132 THR A O 1
ATOM 8701 N N . SER A 1 1133 ? 26.062 25.9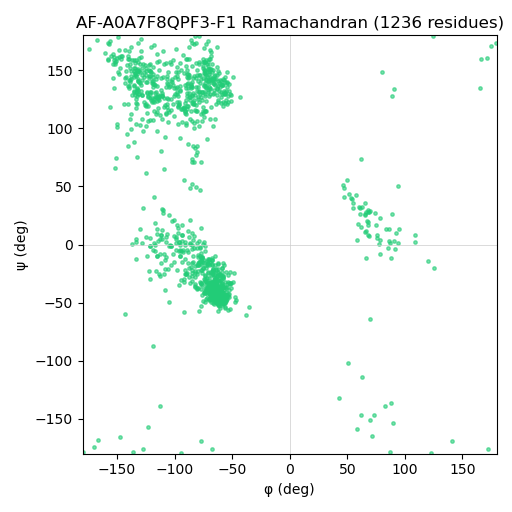58 -35.790 1.00 96.75 1133 SER A N 1
ATOM 8702 C CA . SER A 1 1133 ? 25.228 26.864 -36.582 1.00 96.75 1133 SER A CA 1
ATOM 8703 C C . SER A 1 1133 ? 25.924 27.285 -37.874 1.00 96.75 1133 SER A C 1
ATOM 8705 O O . SER A 1 1133 ? 25.337 27.174 -38.946 1.00 96.75 1133 SER A O 1
ATOM 8707 N N . ASP A 1 1134 ? 27.189 27.702 -37.798 1.00 95.69 1134 ASP A N 1
ATOM 8708 C CA . ASP A 1 1134 ? 27.979 28.084 -38.975 1.00 95.69 1134 ASP A CA 1
ATOM 8709 C C . ASP A 1 1134 ? 28.129 26.919 -39.952 1.00 95.69 1134 ASP A C 1
ATOM 8711 O O . ASP A 1 1134 ? 28.002 27.086 -41.163 1.00 95.69 1134 ASP A O 1
ATOM 8715 N N . TRP A 1 1135 ? 28.349 25.712 -39.422 1.00 97.50 1135 TRP A N 1
ATOM 8716 C CA . TRP A 1 1135 ? 28.438 24.500 -40.228 1.00 97.50 1135 TRP A CA 1
ATOM 8717 C C . TRP A 1 1135 ? 27.114 24.168 -40.932 1.00 97.50 1135 TRP A C 1
ATOM 8719 O O . TRP A 1 1135 ? 27.140 23.833 -42.115 1.00 97.50 1135 TRP A O 1
ATOM 8729 N N . LEU A 1 1136 ? 25.971 24.279 -40.248 1.00 97.12 1136 LEU A N 1
ATOM 8730 C CA . LEU A 1 1136 ? 24.652 24.069 -40.857 1.00 97.12 1136 LEU A CA 1
ATOM 8731 C C . LEU A 1 1136 ? 24.383 25.100 -41.961 1.00 97.12 1136 LEU A C 1
ATOM 8733 O O . LEU A 1 1136 ? 24.069 24.719 -43.090 1.00 97.12 1136 LEU A O 1
ATOM 8737 N N . ASN A 1 1137 ? 24.614 26.386 -41.677 1.00 96.75 1137 ASN A N 1
ATOM 8738 C CA . ASN A 1 1137 ? 24.434 27.467 -42.647 1.00 96.75 1137 ASN A CA 1
ATOM 8739 C C . ASN A 1 1137 ? 25.346 27.295 -43.874 1.00 96.75 1137 ASN A C 1
ATOM 8741 O O . ASN A 1 1137 ? 24.897 27.486 -45.002 1.00 96.75 1137 ASN A O 1
ATOM 8745 N N . ALA A 1 1138 ? 26.596 26.860 -43.681 1.00 96.44 1138 ALA A N 1
ATOM 8746 C CA . ALA A 1 1138 ? 27.521 26.555 -44.775 1.00 96.44 1138 ALA A CA 1
ATOM 8747 C C . ALA A 1 1138 ? 27.064 25.377 -45.658 1.00 96.44 1138 ALA A C 1
ATOM 8749 O O . ALA A 1 1138 ? 27.494 25.274 -46.804 1.00 96.44 1138 ALA A O 1
ATOM 8750 N N . ASN A 1 1139 ? 26.191 24.503 -45.146 1.00 96.50 1139 ASN A N 1
ATOM 8751 C CA . ASN A 1 1139 ? 25.560 23.414 -45.896 1.00 96.50 1139 ASN A CA 1
ATOM 8752 C C . ASN A 1 1139 ? 24.119 23.753 -46.324 1.00 96.50 1139 ASN A C 1
ATOM 8754 O O . ASN A 1 1139 ? 23.346 22.851 -46.626 1.00 96.50 1139 ASN A O 1
ATOM 8758 N N . ASN A 1 1140 ? 23.758 25.042 -46.372 1.00 96.25 1140 ASN A N 1
ATOM 8759 C CA . ASN A 1 1140 ? 22.434 25.541 -46.765 1.00 96.25 1140 ASN A CA 1
ATOM 8760 C C . ASN A 1 1140 ? 21.271 25.059 -45.879 1.00 96.25 1140 ASN A C 1
ATOM 8762 O O . ASN A 1 1140 ? 20.129 25.035 -46.330 1.00 96.25 1140 ASN A O 1
ATOM 8766 N N . VAL A 1 1141 ? 21.542 24.720 -44.617 1.00 97.38 1141 VAL A N 1
ATOM 8767 C CA . VAL A 1 1141 ? 20.515 24.431 -43.611 1.00 97.38 1141 VAL A CA 1
ATOM 8768 C C . VAL A 1 1141 ? 20.446 25.622 -42.645 1.00 97.38 1141 VAL A C 1
ATOM 8770 O O . VAL A 1 1141 ? 21.352 25.782 -41.826 1.00 97.38 1141 VAL A O 1
ATOM 8773 N N . PRO A 1 1142 ? 19.415 26.487 -42.725 1.00 97.56 1142 PRO A N 1
ATOM 8774 C CA . PRO A 1 1142 ? 19.320 27.686 -41.900 1.00 97.56 1142 PRO A CA 1
ATOM 8775 C C . PRO A 1 1142 ? 19.311 27.375 -40.399 1.00 97.56 1142 PRO A C 1
ATOM 8777 O O . PRO A 1 1142 ? 18.412 26.698 -39.898 1.00 97.56 1142 PRO A O 1
ATOM 8780 N N . ALA A 1 1143 ? 20.280 27.929 -39.671 1.00 97.56 1143 ALA A N 1
ATOM 8781 C CA . ALA A 1 1143 ? 20.395 27.801 -38.223 1.00 97.56 1143 ALA A CA 1
ATOM 8782 C C . ALA A 1 1143 ? 20.717 29.151 -37.566 1.00 97.56 1143 ALA A C 1
ATOM 8784 O O . ALA A 1 1143 ? 21.552 29.919 -38.048 1.00 97.56 1143 ALA A O 1
ATOM 8785 N N . THR A 1 1144 ? 20.040 29.443 -36.453 1.00 97.50 1144 THR A N 1
ATOM 8786 C CA . THR A 1 1144 ? 20.312 30.625 -35.622 1.00 97.50 1144 THR A CA 1
ATOM 8787 C C . THR A 1 1144 ? 21.358 30.279 -34.554 1.00 97.50 1144 THR A C 1
ATOM 8789 O O . THR A 1 1144 ? 21.117 29.351 -33.772 1.00 97.50 1144 THR A O 1
ATOM 8792 N N . PRO A 1 1145 ? 22.485 31.012 -34.462 1.00 96.69 1145 PRO A N 1
ATOM 8793 C CA . PRO A 1 1145 ? 23.511 30.728 -33.468 1.00 96.69 1145 PRO A CA 1
ATOM 8794 C C . PRO A 1 1145 ? 23.059 31.142 -32.060 1.00 96.69 1145 PRO A C 1
ATOM 8796 O O . PRO A 1 1145 ? 22.415 32.179 -31.870 1.00 96.69 1145 PRO A O 1
ATOM 8799 N N . VAL A 1 1146 ? 23.421 30.338 -31.061 1.00 95.75 1146 VAL A N 1
ATOM 8800 C CA . VAL A 1 1146 ? 23.180 30.610 -29.633 1.00 95.75 1146 VAL A CA 1
ATOM 8801 C C . VAL A 1 1146 ? 24.475 30.528 -28.827 1.00 95.75 1146 VAL A C 1
ATOM 8803 O O . VAL A 1 1146 ? 25.417 29.831 -29.215 1.00 95.75 1146 VAL A O 1
ATOM 8806 N N . ALA A 1 1147 ? 24.516 31.241 -27.701 1.00 92.94 1147 ALA A N 1
ATOM 8807 C CA . ALA A 1 1147 ? 25.665 31.238 -26.801 1.00 92.94 1147 ALA A CA 1
ATOM 8808 C C . ALA A 1 1147 ? 25.743 29.935 -25.990 1.00 92.94 1147 ALA A C 1
ATOM 8810 O O . ALA A 1 1147 ? 24.719 29.361 -25.609 1.00 92.94 1147 ALA A O 1
ATOM 8811 N N . TRP A 1 1148 ? 26.964 29.501 -25.672 1.00 91.88 1148 TRP A N 1
ATOM 8812 C CA . TRP A 1 1148 ? 27.182 28.491 -24.637 1.00 91.88 1148 TRP A CA 1
ATOM 8813 C C . TRP A 1 1148 ? 26.793 29.050 -23.257 1.00 91.88 1148 TRP A C 1
ATOM 8815 O O . TRP A 1 1148 ? 27.069 30.226 -23.005 1.00 91.88 1148 TRP A O 1
ATOM 8825 N N . PRO A 1 1149 ? 26.212 28.243 -22.344 1.00 90.19 1149 PRO A N 1
ATOM 8826 C CA . PRO A 1 1149 ? 25.837 28.703 -21.003 1.00 90.19 1149 PRO A CA 1
ATOM 8827 C C . PRO A 1 1149 ? 26.974 29.384 -20.223 1.00 90.19 1149 PRO A C 1
ATOM 8829 O O . PRO A 1 1149 ? 26.742 30.396 -19.567 1.00 90.19 1149 PRO A O 1
ATOM 8832 N N . SER A 1 1150 ? 28.204 28.870 -20.324 1.00 90.00 1150 SER A N 1
ATOM 8833 C CA . SER A 1 1150 ? 29.409 29.425 -19.687 1.00 90.00 1150 SER A CA 1
ATOM 8834 C C . SER A 1 1150 ? 29.920 30.726 -20.318 1.00 90.00 1150 SER A C 1
ATOM 8836 O O . SER A 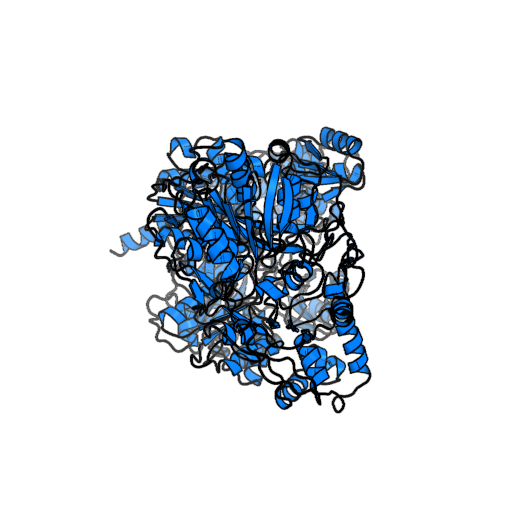1 1150 ? 30.750 31.418 -19.727 1.00 90.00 1150 SER A O 1
ATOM 8838 N N . GLN A 1 1151 ? 29.434 31.072 -21.513 1.00 90.00 1151 GLN A N 1
ATOM 8839 C CA . GLN A 1 1151 ? 29.877 32.222 -22.308 1.00 90.00 1151 GLN A CA 1
ATOM 8840 C C . GLN A 1 1151 ? 28.777 33.278 -22.482 1.00 90.00 1151 GLN A C 1
ATOM 8842 O O . GLN A 1 1151 ? 28.935 34.230 -23.253 1.00 90.00 1151 GLN A O 1
ATOM 8847 N N . GLU A 1 1152 ? 27.658 33.141 -21.769 1.00 85.25 1152 GLU A N 1
ATOM 8848 C CA . GLU A 1 1152 ? 26.602 34.149 -21.763 1.00 85.25 1152 GLU A CA 1
ATOM 8849 C C . GLU A 1 1152 ? 27.166 35.519 -21.340 1.00 85.25 1152 GLU A C 1
ATOM 8851 O O . GLU A 1 1152 ? 27.897 35.641 -20.359 1.00 85.25 1152 GLU A O 1
ATOM 8856 N N . GLY A 1 1153 ? 26.860 36.562 -22.118 1.00 78.38 1153 GLY A N 1
ATOM 8857 C CA . GLY A 1 1153 ? 27.362 37.924 -21.894 1.00 78.38 1153 GLY A CA 1
ATOM 8858 C C . GLY A 1 1153 ? 28.715 38.248 -22.543 1.00 78.38 1153 GLY A C 1
ATOM 8859 O O . GLY A 1 1153 ? 29.050 39.425 -22.642 1.00 78.38 1153 GLY A O 1
ATOM 8860 N N . GLN A 1 1154 ? 29.462 37.258 -23.051 1.00 86.00 1154 GLN A N 1
ATOM 8861 C CA . GLN A 1 1154 ? 30.722 37.505 -23.776 1.00 86.00 1154 GLN A CA 1
ATOM 8862 C C . GLN A 1 1154 ? 30.482 38.001 -25.209 1.00 86.00 1154 GLN A C 1
ATOM 8864 O O . GLN A 1 1154 ? 31.237 38.827 -25.716 1.00 86.00 1154 GLN A O 1
ATOM 8869 N N . ASN A 1 1155 ? 29.403 37.536 -25.847 1.00 84.06 1155 ASN A N 1
ATOM 8870 C CA . ASN A 1 1155 ? 28.954 38.022 -27.147 1.00 84.06 1155 ASN A CA 1
ATOM 8871 C C . ASN A 1 1155 ? 27.482 38.477 -27.063 1.00 84.06 1155 ASN A C 1
ATOM 8873 O O . ASN A 1 1155 ? 26.586 37.632 -27.097 1.00 84.06 1155 ASN A O 1
ATOM 8877 N N . PRO A 1 1156 ? 27.202 39.793 -26.978 1.00 81.69 1156 PRO A N 1
ATOM 8878 C CA . PRO A 1 1156 ? 25.840 40.310 -26.819 1.00 81.69 1156 PRO A CA 1
ATOM 8879 C C . PRO A 1 1156 ? 24.944 40.092 -28.050 1.00 81.69 1156 PRO A C 1
ATOM 8881 O O . PRO A 1 1156 ? 23.735 40.289 -27.954 1.00 81.69 1156 PRO A O 1
ATOM 8884 N N . SER A 1 1157 ? 25.507 39.689 -29.197 1.00 84.75 1157 SER A N 1
ATOM 8885 C CA . SER A 1 1157 ? 24.727 39.348 -30.396 1.00 84.75 1157 SER A CA 1
ATOM 8886 C C . SER A 1 1157 ? 24.101 37.948 -30.343 1.00 84.75 1157 SER A C 1
ATOM 8888 O O . SER A 1 1157 ? 23.159 37.675 -31.087 1.00 84.75 1157 SER A O 1
ATOM 8890 N N . LEU A 1 1158 ? 24.580 37.070 -29.452 1.00 89.38 1158 LEU A N 1
ATOM 8891 C CA . LEU A 1 1158 ? 24.087 35.703 -29.307 1.00 89.38 1158 LEU A CA 1
ATOM 8892 C C . LEU A 1 1158 ? 23.032 35.605 -28.203 1.00 89.38 1158 LEU A C 1
ATOM 8894 O O . LEU A 1 1158 ? 23.183 36.141 -27.106 1.00 89.38 1158 LEU A O 1
ATOM 8898 N N . SER A 1 1159 ? 21.956 34.872 -28.482 1.00 91.31 1159 SER A N 1
ATOM 8899 C CA . SER A 1 1159 ? 20.894 34.630 -27.500 1.00 91.31 1159 SER A CA 1
ATOM 8900 C C . SER A 1 1159 ? 21.270 33.515 -26.517 1.00 91.31 1159 SER A C 1
ATOM 8902 O O . SER A 1 1159 ? 21.916 32.537 -26.894 1.00 91.31 1159 SER A O 1
ATOM 8904 N N . SER A 1 1160 ? 20.819 33.645 -25.264 1.00 93.44 1160 SER A N 1
ATOM 8905 C CA . SER A 1 1160 ? 20.916 32.591 -24.241 1.00 93.44 1160 SER A CA 1
ATOM 8906 C C . SER A 1 1160 ? 19.913 31.467 -24.511 1.00 93.44 1160 SER A C 1
ATOM 8908 O O . SER A 1 1160 ? 18.746 31.722 -24.819 1.00 93.44 1160 SER A O 1
ATOM 8910 N N . ILE A 1 1161 ? 20.353 30.221 -24.318 1.00 92.62 1161 ILE A N 1
ATOM 8911 C CA . ILE A 1 1161 ? 19.510 29.023 -24.442 1.00 92.62 1161 ILE A CA 1
ATOM 8912 C C . ILE A 1 1161 ? 18.382 29.040 -23.405 1.00 92.62 1161 ILE A C 1
ATOM 8914 O O . ILE A 1 1161 ? 17.225 28.828 -23.764 1.00 92.62 1161 ILE A O 1
ATOM 8918 N N . ARG A 1 1162 ? 18.689 29.371 -22.141 1.00 87.31 1162 ARG A N 1
ATOM 8919 C CA . ARG A 1 1162 ? 17.687 29.468 -21.064 1.00 87.31 1162 ARG A CA 1
ATOM 8920 C C . ARG A 1 1162 ? 16.584 30.461 -21.411 1.00 87.31 1162 ARG A C 1
ATOM 8922 O O . ARG A 1 1162 ? 15.407 30.168 -21.231 1.00 87.31 1162 ARG A O 1
ATOM 8929 N N . LYS A 1 1163 ? 16.964 31.621 -21.957 1.00 88.06 1163 LYS A N 1
ATOM 8930 C CA . LYS A 1 1163 ? 16.006 32.640 -22.401 1.00 88.06 1163 LYS A CA 1
ATOM 8931 C C . LYS A 1 1163 ? 15.115 32.115 -23.528 1.00 88.06 1163 LYS A C 1
ATOM 8933 O O . LYS A 1 1163 ? 13.904 32.267 -23.456 1.00 88.06 1163 LYS A O 1
ATOM 8938 N N . LEU A 1 1164 ? 15.699 31.488 -24.549 1.00 92.12 1164 LEU A N 1
ATOM 8939 C CA . LEU A 1 1164 ? 14.945 30.976 -25.696 1.00 92.12 1164 LEU A CA 1
ATOM 8940 C C . LEU A 1 1164 ? 13.982 29.843 -25.318 1.00 92.12 1164 LEU A C 1
ATOM 8942 O O . LEU A 1 1164 ? 12.896 29.778 -25.887 1.00 92.12 1164 LEU A O 1
ATOM 8946 N N . ILE A 1 1165 ? 14.349 28.983 -24.366 1.00 89.50 1165 ILE A N 1
ATOM 8947 C CA . ILE A 1 1165 ? 13.447 27.957 -23.824 1.00 89.50 1165 ILE A CA 1
ATOM 8948 C C . ILE A 1 1165 ? 12.302 28.618 -23.051 1.00 89.50 1165 ILE A C 1
ATOM 8950 O O . ILE A 1 1165 ? 11.137 28.357 -23.339 1.00 89.50 1165 ILE A O 1
ATOM 8954 N N . ARG A 1 1166 ? 12.615 29.540 -22.131 1.00 83.06 1166 ARG A N 1
ATOM 8955 C CA . ARG A 1 1166 ? 11.615 30.236 -21.306 1.00 83.06 1166 ARG A CA 1
ATOM 8956 C C . ARG A 1 1166 ? 10.623 31.054 -22.133 1.00 83.06 1166 ARG A C 1
ATOM 8958 O O . ARG A 1 1166 ? 9.427 31.015 -21.877 1.00 83.06 1166 ARG A O 1
ATOM 8965 N N . ASP A 1 1167 ? 11.105 31.772 -23.143 1.00 87.19 1167 ASP A N 1
ATOM 8966 C CA . ASP A 1 1167 ? 10.262 32.564 -24.045 1.00 87.19 1167 ASP A CA 1
ATOM 8967 C C . ASP A 1 1167 ? 9.508 31.650 -25.051 1.00 87.19 1167 ASP A C 1
ATOM 8969 O O . ASP A 1 1167 ? 8.766 32.118 -25.918 1.00 87.19 1167 ASP A O 1
ATOM 8973 N N . GLY A 1 1168 ? 9.708 30.328 -24.959 1.00 87.06 1168 GLY A N 1
ATOM 8974 C CA . GLY A 1 1168 ? 9.047 29.313 -25.762 1.00 87.06 1168 GLY A CA 1
ATOM 8975 C C . GLY A 1 1168 ? 9.467 29.336 -27.225 1.00 87.06 1168 GLY A C 1
ATOM 8976 O O . GLY A 1 1168 ? 8.653 28.990 -28.067 1.00 87.06 1168 GLY A O 1
ATOM 8977 N N . SER A 1 1169 ? 10.676 29.789 -27.554 1.00 93.31 1169 SER A N 1
ATOM 8978 C CA . SER A 1 1169 ? 11.243 29.712 -28.909 1.00 93.31 1169 SER A CA 1
ATOM 8979 C C . SER A 1 1169 ? 11.857 28.342 -29.213 1.00 93.31 1169 SER A C 1
ATOM 8981 O O . SER A 1 1169 ? 11.957 27.980 -30.383 1.00 93.31 1169 SER A O 1
ATOM 8983 N N . ILE A 1 1170 ? 12.269 27.606 -28.175 1.00 95.00 1170 ILE A N 1
ATOM 8984 C CA . ILE A 1 1170 ? 12.797 26.239 -28.249 1.00 95.00 1170 ILE A CA 1
ATOM 8985 C C . ILE A 1 1170 ? 11.896 25.328 -27.414 1.00 95.00 1170 ILE A C 1
ATOM 8987 O O . ILE A 1 1170 ? 11.685 25.597 -26.234 1.00 95.00 1170 ILE A O 1
ATOM 8991 N N . ASP A 1 1171 ? 11.392 24.255 -28.018 1.00 92.25 1171 ASP A N 1
ATOM 8992 C CA . ASP A 1 1171 ? 10.527 23.251 -27.381 1.00 92.25 1171 ASP A CA 1
ATOM 8993 C C . ASP A 1 1171 ? 11.014 21.800 -27.576 1.00 92.25 1171 ASP A C 1
ATOM 8995 O O . ASP A 1 1171 ? 10.413 20.870 -27.038 1.00 92.25 1171 ASP A O 1
ATOM 8999 N N . LEU A 1 1172 ? 12.147 21.609 -28.265 1.00 95.00 1172 LEU A N 1
ATOM 9000 C CA . LEU A 1 1172 ? 12.911 20.360 -28.307 1.00 95.00 1172 LEU A CA 1
ATOM 9001 C C . LEU A 1 1172 ? 14.418 20.646 -28.250 1.00 95.00 1172 LEU A C 1
ATOM 9003 O O . LEU A 1 1172 ? 14.935 21.506 -28.968 1.00 95.00 1172 LEU A O 1
ATOM 9007 N N . VAL A 1 1173 ? 15.141 19.866 -27.447 1.00 96.50 1173 VAL A N 1
ATOM 9008 C CA . VAL A 1 1173 ? 16.606 19.860 -27.413 1.00 96.50 1173 VAL A CA 1
ATOM 9009 C C . VAL A 1 1173 ? 17.135 18.521 -27.917 1.00 96.50 1173 VAL A C 1
ATOM 9011 O O . VAL A 1 1173 ? 16.813 17.467 -27.380 1.00 96.50 1173 VAL A O 1
ATOM 9014 N N . ILE A 1 1174 ? 17.996 18.570 -28.930 1.00 96.56 1174 ILE A N 1
ATOM 9015 C CA . ILE A 1 1174 ? 18.810 17.446 -29.390 1.00 96.56 1174 ILE A CA 1
ATOM 9016 C C . ILE A 1 1174 ? 20.236 17.701 -28.907 1.00 96.56 1174 ILE A C 1
ATOM 9018 O O . ILE A 1 1174 ? 20.889 18.653 -29.346 1.00 96.56 1174 ILE A O 1
ATOM 9022 N N . ASN A 1 1175 ? 20.730 16.857 -28.004 1.00 95.06 1175 ASN A N 1
ATOM 9023 C CA . ASN A 1 1175 ? 22.078 16.975 -27.464 1.00 95.06 1175 ASN A CA 1
ATOM 9024 C C . ASN A 1 1175 ? 22.830 15.644 -27.546 1.00 95.06 1175 ASN A C 1
ATOM 9026 O O . ASN A 1 1175 ? 22.606 14.757 -26.732 1.00 95.06 1175 ASN A O 1
ATOM 9030 N N . LEU A 1 1176 ? 23.733 15.518 -28.521 1.00 90.69 1176 LEU A N 1
ATOM 9031 C CA . LEU A 1 1176 ? 24.480 14.293 -28.828 1.00 90.69 1176 LEU A CA 1
ATOM 9032 C C . LEU A 1 1176 ? 25.975 14.462 -28.489 1.00 90.69 1176 LEU A C 1
ATOM 9034 O O . LEU A 1 1176 ? 26.787 14.754 -29.382 1.00 90.69 1176 LEU A O 1
ATOM 9038 N N . PRO A 1 1177 ? 26.367 14.327 -27.209 1.00 77.12 1177 PRO A N 1
ATOM 9039 C CA . PRO A 1 1177 ? 27.770 14.285 -26.823 1.00 77.12 1177 PRO A CA 1
ATOM 9040 C C . PRO A 1 1177 ? 28.397 12.922 -27.168 1.00 77.12 1177 PRO A C 1
ATOM 9042 O O . PRO A 1 1177 ? 27.721 11.909 -27.317 1.00 77.12 1177 PRO A O 1
ATOM 9045 N N . ASN A 1 1178 ? 29.723 12.888 -27.261 1.00 73.75 1178 ASN A N 1
ATOM 9046 C CA . ASN A 1 1178 ? 30.515 11.656 -27.181 1.00 73.75 1178 ASN A CA 1
ATOM 9047 C C . ASN A 1 1178 ? 31.747 11.865 -26.287 1.00 73.75 1178 ASN A C 1
ATOM 9049 O O . ASN A 1 1178 ? 31.963 12.955 -25.754 1.00 73.75 1178 ASN A O 1
ATOM 9053 N N . ASN A 1 1179 ? 32.576 10.836 -26.148 1.00 71.12 1179 ASN A N 1
ATOM 9054 C CA . ASN A 1 1179 ? 33.835 10.864 -25.397 1.00 71.12 1179 ASN A CA 1
ATOM 9055 C C . ASN A 1 1179 ? 34.803 12.012 -25.779 1.00 71.12 1179 ASN A C 1
ATOM 9057 O O . ASN A 1 1179 ? 35.606 12.431 -24.957 1.00 71.12 1179 ASN A O 1
ATOM 9061 N N . ASN A 1 1180 ? 34.706 12.578 -26.988 1.00 74.00 1180 ASN A N 1
ATOM 9062 C CA . ASN A 1 1180 ? 35.529 13.701 -27.460 1.00 74.00 1180 ASN A CA 1
ATOM 9063 C C . ASN A 1 1180 ? 34.875 15.078 -27.231 1.00 74.00 1180 ASN A C 1
ATOM 9065 O O . ASN A 1 1180 ? 35.232 16.072 -27.880 1.00 74.00 1180 ASN A O 1
ATOM 9069 N N . THR A 1 1181 ? 33.863 15.155 -26.368 1.00 79.00 1181 THR A N 1
ATOM 9070 C CA . THR A 1 1181 ? 33.163 16.408 -26.062 1.00 79.00 1181 THR A CA 1
ATOM 9071 C C . THR A 1 1181 ? 34.048 17.298 -25.198 1.00 79.00 1181 THR A C 1
ATOM 9073 O O . THR A 1 1181 ? 34.322 16.981 -24.050 1.00 79.00 1181 THR A O 1
ATOM 9076 N N . LYS A 1 1182 ? 34.466 18.451 -25.734 1.00 79.81 1182 LYS A N 1
ATOM 9077 C CA . LYS A 1 1182 ? 35.251 19.446 -24.977 1.00 79.81 1182 LYS A CA 1
ATOM 9078 C C . LYS A 1 1182 ? 34.404 20.176 -23.931 1.00 79.81 1182 LYS A C 1
ATOM 9080 O O . LYS A 1 1182 ? 34.839 20.393 -22.809 1.00 79.81 1182 LYS A O 1
ATOM 9085 N N . PHE A 1 1183 ? 33.175 20.532 -24.299 1.00 84.81 1183 PHE A N 1
ATOM 9086 C CA . PHE A 1 1183 ? 32.260 21.324 -23.476 1.00 84.81 1183 PHE A CA 1
ATOM 9087 C C . PHE A 1 1183 ? 31.348 20.430 -22.621 1.00 84.81 1183 PHE A C 1
ATOM 9089 O O . PHE A 1 1183 ? 30.127 20.491 -22.741 1.00 84.81 1183 PHE A O 1
ATOM 9096 N N . VAL A 1 1184 ? 31.926 19.537 -21.808 1.00 84.31 1184 VAL A N 1
ATOM 9097 C CA . VAL A 1 1184 ? 31.152 18.547 -21.027 1.00 84.31 1184 VAL A CA 1
ATOM 9098 C C . VAL A 1 1184 ? 30.152 19.236 -20.095 1.00 84.31 1184 VAL A C 1
ATOM 9100 O O . VAL A 1 1184 ? 28.963 18.924 -20.138 1.00 84.31 1184 VAL A O 1
ATOM 9103 N N . HIS A 1 1185 ? 30.621 20.217 -19.316 1.00 84.25 1185 HIS A N 1
ATOM 9104 C CA . HIS A 1 1185 ? 29.791 20.944 -18.355 1.00 84.25 1185 HIS A CA 1
ATOM 9105 C C . HIS A 1 1185 ? 28.670 21.744 -19.034 1.00 84.25 1185 HIS A C 1
ATOM 9107 O O . HIS A 1 1185 ? 27.518 21.640 -18.630 1.00 84.25 1185 HIS A O 1
ATOM 9113 N N . ASP A 1 1186 ? 28.964 22.479 -20.108 1.00 87.50 1186 ASP A N 1
ATOM 9114 C CA . ASP A 1 1186 ? 27.936 23.238 -20.831 1.00 87.50 1186 ASP A CA 1
ATOM 9115 C C . ASP A 1 1186 ? 26.865 22.336 -21.452 1.00 87.50 1186 ASP A C 1
ATOM 9117 O O . ASP A 1 1186 ? 25.681 22.657 -21.399 1.00 87.50 1186 ASP A O 1
ATOM 9121 N N . ASN A 1 1187 ? 27.252 21.187 -22.017 1.00 88.31 1187 ASN A N 1
ATOM 9122 C CA . ASN A 1 1187 ? 26.276 20.236 -22.547 1.00 88.31 1187 ASN A CA 1
ATOM 9123 C C . ASN A 1 1187 ? 25.411 19.633 -21.430 1.00 88.31 1187 ASN A C 1
ATOM 9125 O O . ASN A 1 1187 ? 24.205 19.500 -21.622 1.00 88.31 1187 ASN A O 1
ATOM 9129 N N . TYR A 1 1188 ? 25.992 19.334 -20.262 1.00 88.12 1188 TYR A N 1
ATOM 9130 C CA . TYR A 1 1188 ? 25.227 18.960 -19.067 1.00 88.12 1188 TYR A CA 1
ATOM 9131 C C . TYR A 1 1188 ? 24.207 20.047 -18.695 1.00 88.12 1188 TYR A C 1
ATOM 9133 O O . TYR A 1 1188 ? 23.024 19.748 -18.556 1.00 88.12 1188 TYR A O 1
ATOM 9141 N N . VAL A 1 1189 ? 24.626 21.316 -18.628 1.00 87.25 1189 VAL A N 1
ATOM 9142 C CA . VAL A 1 1189 ? 23.732 22.441 -18.305 1.00 87.25 1189 VAL A CA 1
ATOM 9143 C C . VAL A 1 1189 ? 22.597 22.563 -19.323 1.00 87.25 1189 VAL A C 1
ATOM 9145 O O . VAL A 1 1189 ? 21.452 22.768 -18.926 1.00 87.25 1189 VAL A O 1
ATOM 9148 N N . ILE A 1 1190 ? 22.870 22.401 -20.621 1.00 91.12 1190 ILE A N 1
ATOM 9149 C CA . ILE A 1 1190 ? 21.842 22.428 -21.677 1.00 91.12 1190 ILE A CA 1
ATOM 9150 C C . ILE A 1 1190 ? 20.821 21.304 -21.473 1.00 91.12 1190 ILE A C 1
ATOM 9152 O O . ILE A 1 1190 ? 19.615 21.556 -21.488 1.00 91.12 1190 ILE A O 1
ATOM 9156 N N . ARG A 1 1191 ? 21.298 20.074 -21.254 1.00 91.38 1191 ARG A N 1
ATOM 9157 C CA . ARG A 1 1191 ? 20.447 18.905 -21.016 1.00 91.38 1191 ARG A CA 1
ATOM 9158 C C . ARG A 1 1191 ? 19.583 19.076 -19.766 1.00 91.38 1191 ARG A C 1
ATOM 9160 O O . ARG A 1 1191 ? 18.374 18.869 -19.821 1.00 91.38 1191 ARG A O 1
ATOM 9167 N N . ARG A 1 1192 ? 20.190 19.516 -18.662 1.00 87.19 1192 ARG A N 1
ATOM 9168 C CA . ARG A 1 1192 ? 19.504 19.772 -17.392 1.00 87.19 1192 ARG A CA 1
ATOM 9169 C C . ARG A 1 1192 ? 18.465 20.881 -17.524 1.00 87.19 1192 ARG A C 1
ATOM 9171 O O . ARG A 1 1192 ? 17.341 20.706 -17.077 1.00 87.19 1192 ARG A O 1
ATOM 9178 N N . THR A 1 1193 ? 18.796 21.962 -18.234 1.00 87.69 1193 THR A N 1
ATOM 9179 C CA . THR A 1 1193 ? 17.858 23.060 -18.521 1.00 87.69 1193 THR A CA 1
ATOM 9180 C C . THR A 1 1193 ? 16.623 22.559 -19.269 1.00 87.69 1193 THR A C 1
ATOM 9182 O O . THR A 1 1193 ? 15.519 22.992 -18.953 1.00 87.69 1193 THR A O 1
ATOM 9185 N N . ALA A 1 1194 ? 16.784 21.653 -20.241 1.00 89.00 1194 ALA A N 1
ATOM 9186 C CA . ALA A 1 1194 ? 15.656 21.090 -20.982 1.00 89.00 1194 ALA A CA 1
ATOM 9187 C C . ALA A 1 1194 ? 14.696 20.323 -20.056 1.00 89.00 1194 ALA A C 1
ATOM 9189 O O . ALA A 1 1194 ? 13.496 20.596 -20.042 1.00 89.00 1194 ALA A O 1
ATOM 9190 N N . VAL A 1 1195 ? 15.248 19.431 -19.227 1.00 86.88 1195 VAL A N 1
ATOM 9191 C CA . VAL A 1 1195 ? 14.482 18.647 -18.247 1.00 86.88 1195 VAL A CA 1
ATOM 9192 C C . VAL A 1 1195 ? 13.805 19.548 -17.213 1.00 86.88 1195 VAL A C 1
ATOM 9194 O O . VAL A 1 1195 ? 12.606 19.409 -16.984 1.00 86.88 1195 VAL A O 1
ATOM 9197 N N . ASP A 1 1196 ? 14.542 20.496 -16.629 1.00 82.12 1196 ASP A N 1
ATOM 9198 C CA . ASP A 1 1196 ? 14.023 21.420 -15.610 1.00 82.12 1196 ASP A CA 1
ATOM 9199 C C . ASP A 1 1196 ? 12.953 22.364 -16.167 1.00 82.12 1196 ASP A C 1
ATOM 9201 O O . ASP A 1 1196 ? 12.119 22.850 -15.413 1.00 82.12 1196 ASP A O 1
ATOM 9205 N N . SER A 1 1197 ? 12.959 22.608 -17.481 1.00 83.25 1197 SER A N 1
ATOM 9206 C CA . SER A 1 1197 ? 11.953 23.430 -18.163 1.00 83.25 1197 SER A CA 1
ATOM 9207 C C . SER A 1 1197 ? 10.760 22.619 -18.686 1.00 83.25 1197 SER A C 1
ATOM 9209 O O . SER A 1 1197 ? 9.900 23.179 -19.363 1.00 83.25 1197 SER A O 1
ATOM 9211 N N . GLY A 1 1198 ? 10.715 21.304 -18.441 1.00 81.25 1198 GLY A N 1
ATOM 9212 C CA . GLY A 1 1198 ? 9.632 20.435 -18.909 1.00 81.25 1198 GLY A CA 1
ATOM 9213 C C . GLY A 1 1198 ? 9.544 20.303 -20.435 1.00 81.25 1198 GLY A C 1
ATOM 9214 O O . GLY A 1 1198 ? 8.459 20.049 -20.966 1.00 81.25 1198 GLY A O 1
ATOM 9215 N N . ILE A 1 1199 ? 10.659 20.496 -21.151 1.00 86.38 1199 ILE A N 1
ATOM 9216 C CA . ILE A 1 1199 ? 10.727 20.335 -22.608 1.00 86.38 1199 ILE A CA 1
ATOM 9217 C C . ILE A 1 1199 ? 11.412 19.022 -22.994 1.00 86.38 1199 ILE A C 1
ATOM 9219 O O . ILE A 1 1199 ? 12.218 18.458 -22.254 1.00 86.38 1199 ILE A O 1
ATOM 9223 N N . ALA A 1 1200 ? 11.090 18.538 -24.189 1.00 89.12 1200 ALA A N 1
ATOM 9224 C CA . ALA A 1 1200 ? 11.624 17.299 -24.725 1.00 89.12 1200 ALA A CA 1
ATOM 9225 C C . ALA A 1 1200 ? 13.156 17.337 -24.899 1.00 89.12 1200 ALA A C 1
ATOM 9227 O O . ALA A 1 1200 ? 13.712 18.313 -25.412 1.00 89.12 1200 ALA A O 1
ATOM 9228 N N . LEU A 1 1201 ? 13.823 16.233 -24.548 1.00 92.94 1201 LEU A N 1
ATOM 9229 C CA . LEU A 1 1201 ? 15.264 16.038 -24.711 1.00 92.94 1201 LEU A CA 1
ATOM 9230 C C . LEU A 1 1201 ? 15.549 14.721 -25.446 1.00 92.94 1201 LEU A C 1
ATOM 9232 O O . LEU A 1 1201 ? 15.083 13.664 -25.030 1.00 92.94 1201 LEU A O 1
ATOM 9236 N N . LEU A 1 1202 ? 16.362 14.782 -26.503 1.00 93.62 1202 LEU A N 1
ATOM 9237 C CA . LEU A 1 1202 ? 16.881 13.618 -27.222 1.00 93.62 1202 LEU A CA 1
ATOM 9238 C C . LEU A 1 1202 ? 18.409 13.584 -27.133 1.00 93.62 1202 LEU A C 1
ATOM 9240 O O . LEU A 1 1202 ? 19.086 14.526 -27.552 1.00 93.62 1202 LEU A O 1
ATOM 9244 N N . THR A 1 1203 ? 18.953 12.485 -26.608 1.00 92.94 1203 THR A N 1
ATOM 9245 C CA . THR A 1 1203 ? 20.403 12.294 -26.409 1.00 92.94 1203 THR A CA 1
ATOM 9246 C C . THR A 1 1203 ? 21.003 11.149 -27.221 1.00 92.94 1203 THR A C 1
ATOM 9248 O O . THR A 1 1203 ? 22.214 10.936 -27.190 1.00 92.94 1203 THR A O 1
ATOM 9251 N N . ASN A 1 1204 ? 20.181 10.448 -28.007 1.00 93.00 1204 ASN A N 1
ATOM 9252 C CA . ASN A 1 1204 ? 20.601 9.352 -28.871 1.00 93.00 1204 ASN A CA 1
ATOM 9253 C C . ASN A 1 1204 ? 20.351 9.678 -30.356 1.00 93.00 1204 ASN A C 1
ATOM 9255 O O . ASN A 1 1204 ? 19.307 10.220 -30.733 1.00 93.00 1204 ASN A O 1
ATOM 9259 N N . PHE A 1 1205 ? 21.319 9.342 -31.213 1.00 94.00 1205 PHE A N 1
ATOM 9260 C CA . PHE A 1 1205 ? 21.259 9.642 -32.644 1.00 94.00 1205 PHE A CA 1
ATOM 9261 C C . PHE A 1 1205 ? 20.173 8.841 -33.378 1.00 94.00 1205 PHE A C 1
ATOM 9263 O O . PHE A 1 1205 ? 19.428 9.422 -34.164 1.00 94.00 1205 PHE A O 1
ATOM 9270 N N . GLN A 1 1206 ? 20.059 7.536 -33.124 1.00 94.94 1206 GLN A N 1
ATOM 9271 C CA . GLN A 1 1206 ? 19.078 6.659 -33.768 1.00 94.94 1206 GLN A CA 1
ATOM 9272 C C . GLN A 1 1206 ? 17.649 7.065 -33.402 1.00 94.94 1206 GLN A C 1
ATOM 9274 O O . GLN A 1 1206 ? 16.807 7.181 -34.290 1.00 94.94 1206 GLN A O 1
ATOM 9279 N N . VAL A 1 1207 ? 17.400 7.384 -32.129 1.00 95.12 1207 VAL A N 1
ATOM 9280 C CA . VAL A 1 1207 ? 16.104 7.914 -31.670 1.00 95.12 1207 VAL A CA 1
ATOM 9281 C C . VAL A 1 1207 ? 15.789 9.247 -32.354 1.00 95.12 1207 VAL A C 1
ATOM 9283 O O . VAL A 1 1207 ? 14.675 9.456 -32.830 1.00 95.12 1207 VAL A O 1
ATOM 9286 N N . THR A 1 1208 ? 16.779 10.138 -32.476 1.00 95.56 1208 THR A N 1
ATOM 9287 C CA . THR A 1 1208 ? 16.612 11.429 -33.168 1.00 95.56 1208 THR A CA 1
ATOM 9288 C C . THR A 1 1208 ? 16.277 11.249 -34.648 1.00 95.56 1208 THR A C 1
ATOM 9290 O O . THR A 1 1208 ? 15.408 11.938 -35.182 1.00 95.56 1208 THR A O 1
ATOM 9293 N N . LYS A 1 1209 ? 16.946 10.306 -35.315 1.00 95.56 1209 LYS A N 1
ATOM 9294 C CA . LYS A 1 1209 ? 16.673 9.961 -36.710 1.00 95.56 1209 LYS A CA 1
ATOM 9295 C C . LYS A 1 1209 ? 15.253 9.406 -36.871 1.00 95.56 1209 LYS A C 1
ATOM 9297 O O . LYS A 1 1209 ? 14.514 9.894 -37.721 1.00 95.56 1209 LYS A O 1
ATOM 9302 N N . LEU A 1 1210 ? 14.855 8.450 -36.029 1.00 95.56 1210 LEU A N 1
ATOM 9303 C CA . LEU A 1 1210 ? 13.509 7.871 -36.055 1.00 95.56 1210 LEU A CA 1
ATOM 9304 C C . LEU A 1 1210 ? 12.433 8.934 -35.795 1.00 95.56 1210 LEU A C 1
ATOM 9306 O O . LEU A 1 1210 ? 11.397 8.934 -36.456 1.00 95.56 1210 LEU A O 1
ATOM 9310 N N . PHE A 1 1211 ? 12.695 9.883 -34.892 1.00 94.94 1211 PHE A N 1
ATOM 9311 C CA . PHE A 1 1211 ? 11.818 11.027 -34.661 1.00 94.94 1211 PHE A CA 1
ATOM 9312 C C . PHE A 1 1211 ? 11.639 11.883 -35.922 1.00 94.94 1211 PHE A C 1
ATOM 9314 O O . PHE A 1 1211 ? 10.498 12.136 -36.309 1.00 94.94 1211 PHE A O 1
ATOM 9321 N N . ALA A 1 1212 ? 12.730 12.280 -36.588 1.00 94.06 1212 ALA A N 1
ATOM 9322 C CA . ALA A 1 1212 ? 12.673 13.080 -37.815 1.00 94.06 1212 ALA A CA 1
ATOM 9323 C C . ALA A 1 1212 ? 11.903 12.361 -38.943 1.00 94.06 1212 ALA A C 1
ATOM 9325 O O . ALA A 1 1212 ? 11.060 12.961 -39.611 1.00 94.06 1212 ALA A O 1
ATOM 9326 N N . GLU A 1 1213 ? 12.121 11.053 -39.102 1.00 93.81 1213 GLU A N 1
ATOM 9327 C CA . GLU A 1 1213 ? 11.381 10.213 -40.051 1.00 93.81 1213 GLU A CA 1
ATOM 9328 C C . GLU A 1 1213 ? 9.895 10.089 -39.695 1.00 93.81 1213 GLU A C 1
ATOM 9330 O O . GLU A 1 1213 ? 9.038 10.068 -40.584 1.00 93.81 1213 GLU A O 1
ATOM 9335 N N . ALA A 1 1214 ? 9.569 10.012 -38.404 1.00 91.88 1214 ALA A N 1
ATOM 9336 C CA . ALA A 1 1214 ? 8.199 9.841 -37.952 1.00 91.88 1214 ALA A CA 1
ATOM 9337 C C . ALA A 1 1214 ? 7.358 11.113 -38.106 1.00 91.88 1214 ALA A C 1
ATOM 9339 O O . ALA A 1 1214 ? 6.223 11.026 -38.578 1.00 91.88 1214 ALA A O 1
ATOM 9340 N N . VAL A 1 1215 ? 7.906 12.290 -37.785 1.00 88.50 1215 VAL A N 1
ATOM 9341 C CA . VAL A 1 1215 ? 7.177 13.563 -37.944 1.00 88.50 1215 VAL A CA 1
ATOM 9342 C C . VAL A 1 1215 ? 6.895 13.900 -39.408 1.00 88.50 1215 VAL A C 1
ATOM 9344 O O . VAL A 1 1215 ? 5.840 14.458 -39.701 1.00 88.50 1215 VAL A O 1
ATOM 9347 N N . GLN A 1 1216 ? 7.773 13.485 -40.327 1.00 86.12 1216 GLN A N 1
ATOM 9348 C CA . GLN A 1 1216 ? 7.544 13.608 -41.768 1.00 86.12 1216 GLN A CA 1
ATOM 9349 C C . GLN A 1 1216 ? 6.376 12.731 -42.246 1.00 86.12 1216 GLN A C 1
ATOM 9351 O O . GLN A 1 1216 ? 5.579 13.141 -43.088 1.00 86.12 1216 GLN A O 1
ATOM 9356 N N . LYS A 1 1217 ? 6.266 11.502 -41.726 1.00 78.81 1217 LYS A N 1
ATOM 9357 C CA . LYS A 1 1217 ? 5.274 10.518 -42.193 1.00 78.81 1217 LYS A CA 1
ATOM 9358 C C . LYS A 1 1217 ? 3.918 10.628 -41.501 1.00 78.81 1217 LYS A C 1
ATOM 9360 O O . LYS A 1 1217 ? 2.911 10.224 -42.078 1.00 78.81 1217 LYS A O 1
ATOM 9365 N N . SER A 1 1218 ? 3.864 11.106 -40.259 1.00 65.62 1218 SER A N 1
ATOM 9366 C CA . SER A 1 1218 ? 2.655 11.013 -39.432 1.00 65.62 1218 SER A CA 1
ATOM 9367 C C . SER A 1 1218 ? 2.549 12.161 -38.429 1.00 65.62 1218 SER A C 1
ATOM 9369 O O . SER A 1 1218 ? 2.726 11.971 -37.230 1.00 65.62 1218 SER A O 1
ATOM 9371 N N . ARG A 1 1219 ? 2.201 13.367 -38.904 1.00 63.75 1219 ARG A N 1
ATOM 9372 C CA . ARG A 1 1219 ? 1.904 14.507 -38.009 1.00 63.75 1219 ARG A CA 1
ATOM 9373 C C . ARG A 1 1219 ? 0.671 14.279 -37.130 1.00 63.75 1219 ARG A C 1
ATOM 9375 O O . ARG A 1 1219 ? 0.634 14.764 -36.004 1.00 63.75 1219 ARG A O 1
ATOM 9382 N N . ASN A 1 1220 ? -0.315 13.533 -37.634 1.00 65.44 1220 ASN A N 1
ATOM 9383 C CA . ASN A 1 1220 ? -1.509 13.144 -36.887 1.00 65.44 1220 ASN A CA 1
ATOM 9384 C C . ASN A 1 1220 ? -1.427 11.661 -36.525 1.00 65.44 1220 ASN A C 1
ATOM 9386 O O . ASN A 1 1220 ? -1.328 10.806 -37.403 1.00 65.44 1220 ASN A O 1
ATOM 9390 N N . VAL A 1 1221 ? -1.476 11.374 -35.227 1.00 74.62 1221 VAL A N 1
ATOM 9391 C CA . VAL A 1 1221 ? -1.414 10.021 -34.670 1.00 74.62 1221 VAL A CA 1
ATOM 9392 C C . VAL A 1 1221 ? -2.840 9.533 -34.396 1.00 74.62 1221 VAL A C 1
ATOM 9394 O O . VAL A 1 1221 ? -3.610 10.239 -33.746 1.00 74.62 1221 VAL A O 1
ATOM 9397 N N . ASP A 1 1222 ? -3.205 8.350 -34.900 1.00 77.75 1222 ASP A N 1
ATOM 9398 C CA . ASP A 1 1222 ? -4.534 7.758 -34.679 1.00 77.75 1222 ASP A CA 1
ATOM 9399 C C . ASP A 1 1222 ? -4.722 7.194 -33.254 1.00 77.75 1222 ASP A C 1
ATOM 9401 O O . ASP A 1 1222 ? -3.769 7.049 -32.488 1.00 77.75 1222 ASP A O 1
ATOM 9405 N N . SER A 1 1223 ? -5.960 6.839 -32.900 1.00 79.44 1223 SER A N 1
ATOM 9406 C CA . SER A 1 1223 ? -6.332 6.241 -31.609 1.00 79.44 1223 SER A CA 1
ATOM 9407 C C . SER A 1 1223 ? -6.443 4.706 -31.636 1.00 79.44 1223 SER A C 1
ATOM 9409 O O . SER A 1 1223 ? -6.971 4.109 -30.697 1.00 79.44 1223 SER A O 1
ATOM 9411 N N . LYS A 1 1224 ? -5.941 4.022 -32.679 1.00 82.31 1224 LYS A N 1
ATOM 9412 C CA . LYS A 1 1224 ? -5.974 2.549 -32.738 1.00 82.31 1224 LYS A CA 1
ATOM 9413 C C . LYS A 1 1224 ? -5.037 1.948 -31.683 1.00 82.31 1224 LYS A C 1
ATOM 9415 O O . LYS A 1 1224 ? -3.929 2.442 -31.464 1.00 82.31 1224 LYS A O 1
ATOM 9420 N N . SER A 1 1225 ? -5.456 0.841 -31.077 1.00 81.44 1225 SER A N 1
ATOM 9421 C CA . SER A 1 1225 ? -4.689 0.065 -30.086 1.00 81.44 1225 SER A CA 1
ATOM 9422 C C . SER A 1 1225 ? -4.655 -1.427 -30.448 1.00 81.44 1225 SER A C 1
ATOM 9424 O O . SER A 1 1225 ? -5.283 -1.825 -31.427 1.00 81.44 1225 SER A O 1
ATOM 9426 N N . LEU A 1 1226 ? -3.943 -2.251 -29.673 1.00 78.31 1226 LEU A N 1
ATOM 9427 C CA . LEU A 1 1226 ? -3.670 -3.669 -29.959 1.00 78.31 1226 LEU A CA 1
ATOM 9428 C C . LEU A 1 1226 ? -4.907 -4.460 -30.402 1.00 78.31 1226 LEU A C 1
ATOM 9430 O O . LEU A 1 1226 ? -4.863 -5.160 -31.412 1.00 78.31 1226 LEU A O 1
ATOM 9434 N N . PHE A 1 1227 ? -6.023 -4.322 -29.682 1.00 78.31 1227 PHE A N 1
ATOM 9435 C CA . PHE A 1 1227 ? -7.232 -5.085 -29.987 1.00 78.31 1227 PHE A CA 1
ATOM 9436 C C . PHE A 1 1227 ? -7.801 -4.769 -31.381 1.00 78.31 1227 PHE A C 1
ATOM 9438 O O . PHE A 1 1227 ? -8.342 -5.663 -32.026 1.00 78.31 1227 PHE A O 1
ATOM 9445 N N . HIS A 1 1228 ? -7.626 -3.538 -31.884 1.00 83.88 1228 HIS A N 1
ATOM 9446 C CA . HIS A 1 1228 ? -8.043 -3.179 -33.240 1.00 83.88 1228 HIS A CA 1
ATOM 9447 C C . HIS A 1 1228 ? -7.253 -3.995 -34.261 1.00 83.88 1228 HIS A C 1
ATOM 9449 O O . HIS A 1 1228 ? -7.836 -4.568 -35.174 1.00 83.88 1228 HIS A O 1
ATOM 9455 N N . TYR A 1 1229 ? -5.934 -4.095 -34.078 1.00 79.56 1229 TYR A N 1
ATOM 9456 C CA . TYR A 1 1229 ? -5.059 -4.841 -34.980 1.00 79.56 1229 TYR A CA 1
ATOM 9457 C C . TYR A 1 1229 ? -5.309 -6.354 -34.918 1.00 79.56 1229 TYR A C 1
ATOM 9459 O O . TYR A 1 1229 ? -5.290 -7.013 -35.955 1.00 79.56 1229 TYR A O 1
ATOM 9467 N N . ARG A 1 1230 ? -5.638 -6.899 -33.737 1.00 73.19 1230 ARG A N 1
ATOM 9468 C CA . ARG A 1 1230 ? -5.985 -8.323 -33.581 1.00 73.19 1230 ARG A CA 1
ATOM 9469 C C . ARG A 1 1230 ? -7.344 -8.704 -34.181 1.00 73.19 1230 ARG A C 1
ATOM 9471 O O . ARG A 1 1230 ? -7.490 -9.811 -34.699 1.00 73.19 1230 ARG A O 1
ATOM 9478 N N . GLN A 1 1231 ? -8.338 -7.811 -34.157 1.00 63.75 1231 GLN A N 1
ATOM 9479 C CA . GLN A 1 1231 ? -9.647 -8.080 -34.774 1.00 63.75 1231 GLN A CA 1
ATOM 9480 C C . GLN A 1 1231 ? -9.551 -8.260 -36.301 1.00 63.75 1231 GLN A C 1
ATOM 9482 O O . GLN A 1 1231 ? -10.250 -9.107 -36.860 1.00 63.75 1231 GLN A O 1
ATOM 9487 N N . PHE A 1 1232 ? -8.639 -7.548 -36.977 1.00 42.50 1232 PHE A N 1
ATOM 9488 C CA . PHE A 1 1232 ? -8.389 -7.732 -38.415 1.00 42.50 1232 PHE A CA 1
ATOM 9489 C C . PHE A 1 1232 ? -7.743 -9.087 -38.758 1.00 42.50 1232 PHE A C 1
ATOM 9491 O O . PHE A 1 1232 ? -7.923 -9.580 -39.872 1.00 42.50 1232 PHE A O 1
ATOM 9498 N N . SER A 1 1233 ? -7.044 -9.720 -37.810 1.00 40.72 1233 SER A N 1
ATOM 9499 C CA . SER A 1 1233 ? -6.428 -11.044 -37.985 1.00 40.72 1233 SER A CA 1
ATOM 9500 C C . SER A 1 1233 ? -7.459 -12.178 -37.894 1.00 40.72 1233 SER A C 1
ATOM 9502 O O . SER A 1 1233 ? -7.402 -13.126 -38.676 1.00 40.72 1233 SER A O 1
ATOM 9504 N N . ALA A 1 1234 ? -8.438 -12.066 -36.986 1.00 35.62 1234 ALA A N 1
ATOM 9505 C CA . ALA A 1 1234 ? -9.493 -13.070 -36.807 1.00 35.62 1234 ALA A CA 1
ATOM 9506 C C . ALA A 1 1234 ? -10.467 -13.129 -38.001 1.00 35.62 1234 ALA A C 1
ATOM 9508 O O . ALA A 1 1234 ? -10.866 -14.214 -38.416 1.00 35.62 1234 ALA A O 1
ATOM 9509 N N . GLY A 1 1235 ? -10.792 -11.983 -38.613 1.00 31.11 1235 GLY A N 1
ATOM 9510 C CA . GLY A 1 1235 ? -11.674 -11.915 -39.787 1.00 31.11 1235 GLY A CA 1
ATOM 9511 C C . GLY A 1 1235 ? -11.081 -12.473 -41.090 1.00 31.11 1235 GLY A C 1
ATOM 9512 O O . GLY A 1 1235 ? -11.822 -12.679 -42.044 1.00 31.11 1235 GLY A O 1
ATOM 9513 N N . LYS A 1 1236 ? -9.764 -12.727 -41.148 1.00 33.28 1236 LYS A N 1
ATOM 9514 C CA . LYS A 1 1236 ? -9.090 -13.396 -42.280 1.00 33.28 1236 LYS A CA 1
ATOM 9515 C C . LYS A 1 1236 ? -8.909 -14.910 -42.071 1.00 33.28 1236 LYS A C 1
ATOM 9517 O O . LYS A 1 1236 ? -8.507 -15.591 -43.010 1.00 33.28 1236 LYS A O 1
ATOM 9522 N N . MET A 1 1237 ? -9.173 -15.424 -40.863 1.00 31.39 1237 MET A N 1
ATOM 9523 C CA . MET A 1 1237 ? -9.104 -16.855 -40.520 1.00 31.39 1237 MET A CA 1
ATOM 9524 C C . MET A 1 1237 ? -10.484 -17.534 -40.404 1.00 31.39 1237 MET A C 1
ATOM 9526 O O . MET A 1 1237 ? -10.529 -18.734 -40.134 1.00 31.39 1237 MET A O 1
ATOM 9530 N N . ALA A 1 1238 ? -11.581 -16.791 -40.605 1.00 27.08 1238 ALA A N 1
ATOM 9531 C CA . ALA A 1 1238 ? -12.956 -17.302 -40.626 1.00 27.08 1238 ALA A CA 1
ATOM 9532 C C . ALA A 1 1238 ? -13.445 -17.608 -42.048 1.00 27.08 1238 ALA A C 1
ATOM 9534 O O . ALA A 1 1238 ? -13.131 -16.810 -42.962 1.00 27.08 1238 ALA A O 1
#

Radius of gyration: 35.38 Å; Cα contacts (8 Å, |Δi|>4): 2637; chains: 1; bounding box: 94×71×96 Å

Foldseek 3Di:
DVVVVPQVFDDLVQQVQQQLQQAPHEDQDLPQEDFQAAHAPLPDADPQRAGPQYFHNAGRHQEYEHAHYDCDYDDPRHDHTNVVRCVVVVHYYDYLAFSLVVCLVQAQALDDWDDDDDVPRDDDTDDCQVDLSLQVQADPAKDWTLPPFDFEEEEERSRGTPLVVVLCSVVRYGYTYGYNLDQCLPPDGLAYEYEHHYHDLVVSVSNLCSLLSCVPDPDQRAYEYEQSGQVSNQVSQPWDKDFASGADADQQWWKAFPPAGAIDGFGAHHRMATDCDGDPQKHQGIATPPPRTGQKMFGNWGNYMYGNTDCSPSPHDVRNSCVSVLSVVCSVVDHRDTSVNSDDHQPFDDDDDDWAEEEEEAQFWAFQQQALQLLQQLLVVQLVCVVVNHAYEYEYQFLLRPCPDPDDSSHHPHYFNFALALVLVLVCCVVVLTQEYEQPSHPLSSLVRVLVCVVVCSCVVSNYYYPDDDSVVVLCCLQPVSVVVVCVVVPHDDFQKDKDQDLVVLLVSCVVNDPFKWKAAGSDGPRQLIATDRDSVSSSVSVLLRNLPHRIMMIGDDPQFFKDKDWDWDADRSRHIDTLFMKTFLHHPRDTPSVTDIDGDDNDDGGNVRSCPVVVVLVVVVVVLLVVLLVDAPVRDDLVSLLVCQQSPDQLCNSCVSNVHHSVVSLVVCVVSVQAWEKDADQSPSVSDQDPFALIEIHSSHDYHSDDLPQLFEEEEAQEEADFQFGSSLLSLRLLLLQLCVVVVTAYEYEYQYPSGPSQPRVSHRHYYNYDLDLSVCCSVCVRSVHPAYEQFRHPDSSLVCQVVCVVVPGHHFWFHNVLQVQQLPPVSVVVLCVVLVAAAFDKDFDDDLVVVVVSCVVQDDFKWKAWGPDGQRVLIATRGDSVSSVVSVVVNCVVDVPGTMMIGHDDPPWWKKKWKFAAFQLFTLAIFIWTFLFHPFFAPSQTKIKAPDDPADPLLVVSVLSSSSSSSNSSRGQAIKMWMWTHDHNDIHTDGIRSHGHSCQSVRCLLQVHNRSSVRSCRRVVHDDDSVVHQGSVRHRGQDQKMKMKHFAAHLSVPPLDQPAGGNGGGGRTMGMFMDSDDLLRLVRRCVSSVADDDDAAEEDAADPVCVVVCLVLLVLCVVLPHAYEYADVVQVSNVVVVRHYAHAHQPVCPPVDPVHHHPLVCVVVVNHQEYEHEDDPPDPPPVSSSVNSSSCVSSSGHYHHGDSSSSSNSVSCVPPVDHDSDGDVNSVVVVVVVVD

Mean predicted aligned error: 8.14 Å

Organism: Leptonychotes weddellii (NCBI:txid9713)

pLDDT: mean 90.14, std 13.46, range [19.78, 98.88]

Secondary structure (DSSP, 8-state):
-TTHHHHSSS-SHHHHHT-GGGBT-EEEPSSSEE-TT-B--SS-B-TTSSBSS-SSSS--BSEEE-SEE-SS---TT--B-HHHHHHHTT--EE-SS-HHHHHHHHTTSS-------BTTB------GGGS-HHHHHS-SS-EEESTT-SEEEEEEEES--HHHHHHHHHTTEEEEEEETT---TT---SEEEEEE-SS-GGG-HHHHHHHHHHHHSS--S-EEEEEHHHHHHHHHHT--EEEEEEEEEEEEEEEEETTT--EEEEEEEEEEEE-S-PPTTEEE-EEETTT--B-EEEESSSSEEEESS-TT-SSS-GGGTHHHHHHHHHHHH-TT--GGGTSPPPS---PPPP-SEEEEE---S-BTTB-THHHHHHHHHHHHHHHTT-EEEEE---TT-GGG-SSSTTS-SEEE----SHHHHHHHHHHH--SEEE-SSSHHHHHHHHHHHHHTTHHHHHTPEEPSS-HHHHHHHHSHHHHHHHHHHTT----SEEEESSHHHHHHHHHHH-SSEEEEESS--TTTT-EEESSHHHHHHHHHHHTTT-S-EEEEE--TTS--EEEEEEE-TT--EEEEEEEEESS-BTB-GGGS-EESS----S-TTT-THHHHHHHHHHHHHHHHHHTS-TTS--HHHHHHHHHTT--HHHHHHHHT--HHHHHHHHHHTT---EEEE--SSTTSS--SS-EEEEESS-SS-SS-----PEEEE---S-BTTBSHHHHHHHHHHHHHHHHTT--EEEEE--TT-STT-TTTSSEEEE---SHHHHHHHHHHHT-SEEE-SSS-HHHHHTHHHHHHTT--B-SS-HHHHHHHHSHHHHHHHHHHTT--B--EEEESSHHHHHHHHHHH-S-EEEEETT-STTTT-EEE-SHHHHHHHHHHHHHH-SSSPEEEEE--TT-EEEEEEEEEETTEEEEEEEEEEEEEBTB-TTTSPEEES-SS--HHHHHHHHHHHHHHHHHTT--EEEEEEEEEETTEEEEEEEESS--TTHHHHHHHHT--HHHHHHHHHHT-----TTS--SSS----SS-EEEEEEE--TTTSTT------SS----EEEEEEESSHHHHHHHHHHHTTPPPPSSEEEEEE-GGGHHHHHHHHHHHHHTTPEEEEEHHHHHHHHHTT--EEEE--GGGTTT-TTSBPHHHHHHTTS--EEEEE--TT-S-HHHHHHHHHHHHHTT-EEE--HHHHHHHHHHHHH-SS-----HHHHHHHHHTT--